Protein 5IL7 (pdb70)

Foldseek 3Di:
DQVVLVVVLCVQLVHDADEDPDDDLQHQHFHADPVRATQEHEDAQRALCSCVRNLVSVLPRLNHAEYHHHQHQHADPQSCLSVLNYQYYHPDNHAYADPLSCLSNQNHQYYAHHAYAYADPLSCLNNQNHAAYHQDQYAYADPLSCLNNQNHAHYEHANYAYADPLSCLNNQNHAHYHHEQYAYADPLSCLNNQNHQEYAHHHYAYADPLSCLNNQNHQYYHHDHYAYADPLSCLNNQNHAAYAHAHYAYADPLSCLRNQNHAHYAHHQYAYADPLSCLNNQNHAYYAHYNYAYADPLSCLNNQNHQYYHHAHYAYEDPLSCLNNQNHAAYEHHQYAYADDLSVLNNQNYAEYEDHNYAYADPVSCLNNQNYQWYEHEHYQHAEDDLSVLVHQAKEAEDPDTDGNYYYYYPHCYHQPGVVQRNVMSVSSNVSVVVVVVVD/DLVVLQVVLCVQLVHDADEDCDDDLQHQHFHADPVRATQEHENHPSALCNCVRNLVSVLVRLNHAEYHPEQHQHADNQSCLSDENHQYYHPDNHAYADDLSCLSHQNHAEYAHHAYAYADPLSCLNNLNYQAYHQAQYAYADPLSCLNNQNHAHYEHHNYAYADDLSCLNNQNHQYYHHDQYAYADPLSCLNNQNHQYYAHAHYAYADPLSCLRNQNHAYYHHHHYAYADPLSCLNNQNHAEYAHANYAYADPLSCLNNQNYAYYAHHQYAYADPLSCLNNQNHAAYAHYNYAYADDLSCLNNQNHQHYHHAHYAYADPLSCLNRQNHAHEEHHHYAYADDLSCLNNQNHAEYEHEQYAYADPCSCLPNANHQWYEHEHYQHAEYDLSPLVHQAKEAADPDTDGRHYYYYPYNYDQCHPVQRHVMSVSSNVSVVVVVVVD

InterPro domains:
  IPR001611 Leucine-rich repeat [PF13516] (151-165)
  IPR001611 Leucine-rich repeat [PF13516] (217-231)
  IPR001611 Leucine-rich repeat [PS51450] (64-85)
  IPR001611 Leucine-rich repeat [PS51450] (86-107)
  IPR001611 Leucine-rich repeat [PS51450] (108-129)
  IPR001611 Leucine-rich repeat [PS51450] (130-151)
  IPR001611 Leucine-rich repeat [PS51450] (152-173)
  IPR001611 Leucine-rich repeat [PS51450] (174-195)
  IPR001611 Leucine-rich repeat [PS51450] (196-217)
  IPR001611 Leucine-rich repeat [PS51450] (218-239)
  IPR001611 Leucine-rich repeat [PS51450] (240-261)
  IPR001611 Leucine-rich repeat [PS51450] (262-283)
  IPR001611 Leucine-rich repeat [PS51450] (284-305)
  IPR001611 Leucine-rich repeat [PS51450] (306-327)
  IPR001611 Leucine-rich repeat [PS51450] (328-349)
  IPR001611 Leucine-rich repeat [PS51450] (350-371)
  IPR003591 Leucine-rich repeat, typical subtype [SM00369] (62-83)
  IPR003591 Leucine-rich repeat, typical subtype [SM00369] (84-107)
  IPR003591 Leucine-rich repeat, typical subtype [SM00369] (128-149)
  IPR003591 Leucine-rich repeat, typical subtype [SM00369] (150-171)

Sequence (880 aa):
SDLDVIRQIEQELGMQLEPVDKLKWYSKGYKLDKDQRVTAIGLYDCGSDTLDRIIQPLESLKSLSELSLSSNQITDISPLASLNSLSMLWLDRNQITDIAPLASLNSLSMLWLFGNKISDIAPLESLKSLTELQLSSSNQITDIAPLASLKSSLTELSLSGNNISDIAPLESLKSLTELSLSSSNQITDIAPLASLKSLTELSSLSSNQISDIAPLESLKSLTELQLSRNQISDIAPLESLKSLTELQLSSNQITDIAPLASLKSLTELQLSRRNQISDIAPLESLNSLSKLWLNGNQITDIAPLASLNSLTELELSSNQITDIAPLASLKSLSTLWLSSNQQISDIAPLASLESLSSELSLSSNQISDISPLASLNSLTGFDVRRNPIKRLPETITGFDMEILWNDFSSSSGFITFFDNPLESPPPEIVKQGKEAVRQYFQSIEEARSDLDVIRQIEQELGMQLEPVDKLKWYSKGYKLDKDQRVTAIGLYDCGSDTLDRIIQPLESLKSLSELSLSSNQITDISPLASLNSLSMLWLDRNQITDIAPLASLNSLSMLWLFGNKISDIAPLESLKSLTELQLSSNQITDIAPLASLKSLTELSLSGNNISDIAPLESLKSLTELSLSSSNQITDIAPLASLKSLTELSLSSSNQISDIAPLESLKSLTELQLSRNQISDIAPLESLKSLTELQLSSNQITDIAPLASLKSLTELQLSRNQISDIAPLESLNSLSSKLWLNGNQITDIAPLASLNSLTELELSSNQITDIAPLASLKSLSTLWLSSNQISDIAPLASLESLSELSLSSNQISDISPLASLNSLTGFFDVRRNPIKRLPETITGFDMEILWNDFSSSSGFITFFDNPLESPPPEIVKQGKEAVRQYFQSIEEAR

Organism: Chlorobaculum tepidum (strain ATCC 49652 / DSM 12025 / NBRC 103806 / TLS) (NCBI:txid194439)

Radius of gyration: 31.69 Å; Cα contacts (8 Å, |Δi|>4): 2444; chains: 2; bounding box: 55×98×52 Å

GO terms:
  GO:0042802 identical protein binding (F, IPI)

Structure (mmCIF, N/CA/C/O backbone):
data_5IL7
#
_entry.id   5IL7
#
_cell.length_a   53.223
_cell.length_b   98.941
_cell.length_c   155.397
_cell.angle_alpha   90.00
_cell.angle_beta   90.00
_cell.angle_gamma   90.00
#
_symmetry.space_group_name_H-M   'P 21 21 21'
#
loop_
_entity.id
_entity.type
_entity.pdbx_description
1 polymer 'Rab family protein'
2 water water
#
loop_
_atom_site.group_PDB
_atom_site.id
_atom_site.type_symbol
_atom_site.label_atom_id
_atom_site.label_alt_id
_atom_site.label_comp_id
_atom_site.label_asym_id
_atom_site.label_entity_id
_atom_site.label_seq_id
_atom_site.pdbx_PDB_ins_code
_atom_site.Cartn_x
_atom_site.Cartn_y
_atom_site.Cartn_z
_atom_site.occupancy
_atom_site.B_iso_or_equiv
_atom_site.auth_seq_id
_atom_site.auth_comp_id
_atom_site.auth_asym_id
_atom_site.auth_atom_id
_atom_site.pdbx_PDB_model_num
ATOM 1 N N . SER A 1 8 ? -0.224 -24.307 -3.508 1.00 50.00 2 SER A N 1
ATOM 2 C CA . SER A 1 8 ? 0.912 -23.364 -3.749 1.00 50.58 2 SER A CA 1
ATOM 3 C C . SER A 1 8 ? 1.165 -22.491 -2.520 1.00 50.00 2 SER A C 1
ATOM 4 O O . SER A 1 8 ? 0.336 -22.433 -1.609 1.00 49.01 2 SER A O 1
ATOM 7 N N . ASP A 1 9 ? 2.312 -21.815 -2.510 1.00 50.45 3 ASP A N 1
ATOM 8 C CA . ASP A 1 9 ? 2.712 -20.960 -1.384 1.00 51.30 3 ASP A CA 1
ATOM 9 C C . ASP A 1 9 ? 1.709 -19.835 -1.109 1.00 51.62 3 ASP A C 1
ATOM 10 O O . ASP A 1 9 ? 1.452 -19.504 0.049 1.00 51.27 3 ASP A O 1
ATOM 15 N N . LEU A 1 10 ? 1.143 -19.258 -2.167 1.00 53.11 4 LEU A N 1
ATOM 16 C CA . LEU A 1 10 ? 0.147 -18.193 -2.016 1.00 53.77 4 LEU A CA 1
ATOM 17 C C . LEU A 1 10 ? -1.153 -18.734 -1.409 1.00 53.53 4 LEU A C 1
ATOM 18 O O . LEU A 1 10 ? -1.800 -18.052 -0.613 1.00 53.74 4 LEU A O 1
ATOM 23 N N . ASP A 1 11 ? -1.528 -19.958 -1.780 1.00 53.00 5 ASP A N 1
ATOM 24 C CA . ASP A 1 11 ? -2.717 -20.605 -1.213 1.00 52.42 5 ASP A CA 1
ATOM 25 C C . ASP A 1 11 ? -2.571 -20.858 0.288 1.00 51.31 5 ASP A C 1
ATOM 26 O O . ASP A 1 11 ? -3.567 -20.895 1.013 1.00 50.20 5 ASP A O 1
ATOM 31 N N . VAL A 1 12 ? -1.333 -21.023 0.750 1.00 51.43 6 VAL A N 1
ATOM 32 C CA . VAL A 1 12 ? -1.073 -21.184 2.181 1.00 51.92 6 VAL A CA 1
ATOM 33 C C . VAL A 1 12 ? -1.222 -19.844 2.901 1.00 51.53 6 VAL A C 1
ATOM 34 O O . VAL A 1 12 ? -1.691 -19.805 4.040 1.00 50.21 6 VAL A O 1
ATOM 38 N N . ILE A 1 13 ? -0.833 -18.755 2.235 1.00 52.22 7 ILE A N 1
ATOM 39 C CA . ILE A 1 13 ? -1.053 -17.402 2.768 1.00 53.40 7 ILE A CA 1
ATOM 40 C C . ILE A 1 13 ? -2.547 -17.201 3.030 1.00 51.91 7 ILE A C 1
ATOM 41 O O . ILE A 1 13 ? -2.936 -16.669 4.071 1.00 50.39 7 ILE A O 1
ATOM 46 N N . ARG A 1 14 ? -3.371 -17.638 2.080 1.00 51.71 8 ARG A N 1
ATOM 47 C CA . ARG A 1 14 ? -4.825 -17.577 2.219 1.00 52.88 8 ARG A CA 1
ATOM 48 C C . ARG A 1 14 ? -5.314 -18.310 3.472 1.00 52.45 8 ARG A C 1
ATOM 49 O O . ARG A 1 14 ? -6.169 -17.797 4.194 1.00 51.47 8 ARG A O 1
ATOM 51 N N . GLN A 1 15 ? -4.765 -19.498 3.725 1.00 53.42 9 GLN A N 1
ATOM 52 C CA . GLN A 1 15 ? -5.127 -20.294 4.908 1.00 54.06 9 GLN A CA 1
ATOM 53 C C . GLN A 1 15 ? -4.733 -19.605 6.208 1.00 52.62 9 GLN A C 1
ATOM 54 O O . GLN A 1 15 ? -5.506 -19.598 7.168 1.00 51.65 9 GLN A O 1
ATOM 60 N N . ILE A 1 16 ? -3.520 -19.053 6.237 1.00 51.55 10 ILE A N 1
ATOM 61 C CA . ILE A 1 16 ? -3.023 -18.323 7.408 1.00 51.11 10 ILE A CA 1
ATOM 62 C C . ILE A 1 16 ? -3.911 -17.111 7.688 1.00 50.46 10 ILE A C 1
ATOM 63 O O . ILE A 1 16 ? -4.370 -16.929 8.817 1.00 50.34 10 ILE A O 1
ATOM 68 N N . GLU A 1 17 ? -4.148 -16.297 6.659 1.00 50.95 11 GLU A N 1
ATOM 69 C CA . GLU A 1 17 ? -5.067 -15.155 6.753 1.00 51.98 11 GLU A CA 1
ATOM 70 C C . GLU A 1 17 ? -6.422 -15.573 7.314 1.00 51.69 11 GLU A C 1
ATOM 71 O O . GLU A 1 17 ? -6.946 -14.944 8.238 1.00 50.20 11 GLU A O 1
ATOM 77 N N . GLN A 1 18 ? -6.970 -16.642 6.739 1.00 52.40 12 GLN A N 1
ATOM 78 C CA . GLN A 1 18 ? -8.263 -17.194 7.145 1.00 53.45 12 GLN A CA 1
ATOM 79 C C . GLN A 1 18 ? -8.266 -17.643 8.608 1.00 52.15 12 GLN A C 1
ATOM 80 O O . GLN A 1 18 ? -9.182 -17.312 9.363 1.00 50.76 12 GLN A O 1
ATOM 86 N N . GLU A 1 19 ? -7.236 -18.393 8.995 1.00 51.66 13 GLU A N 1
ATOM 87 C CA . GLU A 1 19 ? -7.123 -18.927 10.355 1.00 52.27 13 GLU A CA 1
ATOM 88 C C . GLU A 1 19 ? -6.975 -17.824 11.405 1.00 52.24 13 GLU A C 1
ATOM 89 O O . GLU A 1 19 ? -7.508 -17.941 12.508 1.00 52.60 13 GLU A O 1
ATOM 95 N N . LEU A 1 20 ? -6.257 -16.758 11.059 1.00 53.08 14 LEU A N 1
ATOM 96 C CA . LEU A 1 20 ? -6.030 -15.643 11.982 1.00 53.34 14 LEU A CA 1
ATOM 97 C C . LEU A 1 20 ? -7.096 -14.548 11.878 1.00 54.34 14 LEU A C 1
ATOM 98 O O . LEU A 1 20 ? -7.227 -13.722 12.787 1.00 54.66 14 LEU A O 1
ATOM 103 N N . GLY A 1 21 ? -7.855 -14.543 10.783 1.00 54.62 15 GLY A N 1
ATOM 104 C CA . GLY A 1 21 ? -8.867 -13.515 10.558 1.00 55.30 15 GLY A CA 1
ATOM 105 C C . GLY A 1 21 ? -8.218 -12.152 10.437 1.00 55.24 15 GLY A C 1
ATOM 106 O O . GLY A 1 21 ? -8.546 -11.229 11.181 1.00 53.98 15 GLY A O 1
ATOM 107 N N . MET A 1 22 ? -7.274 -12.046 9.506 1.00 57.00 16 MET A N 1
ATOM 108 C CA . MET A 1 22 ? -6.512 -10.818 9.283 1.00 58.82 16 MET A CA 1
ATOM 109 C C . MET A 1 22 ? -6.108 -10.737 7.814 1.00 59.36 16 MET A C 1
ATOM 110 O O . MET A 1 22 ? -6.454 -11.613 7.021 1.00 59.53 16 MET A O 1
ATOM 115 N N . GLN A 1 23 ? -5.366 -9.691 7.462 1.00 60.04 17 GLN A N 1
ATOM 116 C CA . GLN A 1 23 ? -4.926 -9.481 6.088 1.00 60.03 17 GLN A CA 1
ATOM 117 C C . GLN A 1 23 ? -3.413 -9.312 6.034 1.00 56.40 17 GLN A C 1
ATOM 118 O O . GLN A 1 23 ? -2.843 -8.515 6.778 1.00 54.58 17 GLN A O 1
ATOM 124 N N . LEU A 1 24 ? -2.775 -10.083 5.158 1.00 53.88 18 LEU A N 1
ATOM 125 C CA . LEU A 1 24 ? -1.336 -10.001 4.937 1.00 53.13 18 LEU A CA 1
ATOM 126 C C . LEU A 1 24 ? -1.090 -9.495 3.525 1.00 52.23 18 LEU A C 1
ATOM 127 O O . LEU A 1 24 ? -1.753 -9.933 2.585 1.00 51.75 18 LEU A O 1
ATOM 132 N N . GLU A 1 25 ? -0.136 -8.578 3.380 1.00 51.75 19 GLU A N 1
ATOM 133 C CA . GLU A 1 25 ? 0.121 -7.925 2.100 1.00 51.88 19 GLU A CA 1
ATOM 134 C C . GLU A 1 25 ? 1.563 -8.118 1.643 1.00 48.43 19 GLU A C 1
ATOM 135 O O . GLU A 1 25 ? 2.459 -8.266 2.466 1.00 49.26 19 GLU A O 1
ATOM 141 N N . PRO A 1 26 ? 1.793 -8.116 0.320 1.00 46.20 20 PRO A N 1
ATOM 142 C CA . PRO A 1 26 ? 3.153 -8.266 -0.194 1.00 45.84 20 PRO A CA 1
ATOM 143 C C . PRO A 1 26 ? 4.040 -7.063 0.110 1.00 45.18 20 PRO A C 1
ATOM 144 O O . PRO A 1 26 ? 3.572 -5.927 0.097 1.00 45.38 20 PRO A O 1
ATOM 148 N N . VAL A 1 27 ? 5.311 -7.326 0.387 1.00 44.11 21 VAL A N 1
ATOM 149 C CA . VAL A 1 27 ? 6.295 -6.273 0.592 1.00 43.62 21 VAL A CA 1
ATOM 150 C C . VAL A 1 27 ? 7.550 -6.631 -0.187 1.00 43.46 21 VAL A C 1
ATOM 151 O O . VAL A 1 27 ? 7.729 -7.782 -0.578 1.00 44.02 21 VAL A O 1
ATOM 155 N N . ASP A 1 28 ? 8.407 -5.647 -0.427 1.00 43.68 22 ASP A N 1
ATOM 156 C CA . ASP A 1 28 ? 9.694 -5.906 -1.068 1.00 44.69 22 ASP A CA 1
ATOM 157 C C . ASP A 1 28 ? 10.752 -6.299 -0.041 1.00 43.59 22 ASP A C 1
ATOM 158 O O . ASP A 1 28 ? 11.765 -6.901 -0.388 1.00 42.73 22 ASP A O 1
ATOM 163 N N . LYS A 1 29 ? 10.507 -5.960 1.221 1.00 43.48 23 LYS A N 1
ATOM 164 C CA . LYS A 1 29 ? 11.441 -6.254 2.298 1.00 42.86 23 LYS A CA 1
ATOM 165 C C . LYS A 1 29 ? 10.654 -6.451 3.585 1.00 40.30 23 LYS A C 1
ATOM 166 O O . LYS A 1 29 ? 9.903 -5.571 4.002 1.00 39.18 23 LYS A O 1
ATOM 172 N N . LEU A 1 30 ? 10.818 -7.618 4.195 1.00 38.23 24 LEU A N 1
ATOM 173 C CA . LEU A 1 30 ? 10.147 -7.937 5.446 1.00 36.37 24 LEU A CA 1
ATOM 174 C C . LEU A 1 30 ? 10.802 -7.116 6.560 1.00 34.38 24 LEU A C 1
ATOM 175 O O . LEU A 1 30 ? 12.023 -7.030 6.635 1.00 33.51 24 LEU A O 1
ATOM 180 N N . LYS A 1 31 ? 9.986 -6.478 7.389 1.00 33.23 25 LYS A N 1
ATOM 181 C CA . LYS A 1 31 ? 10.481 -5.770 8.563 1.00 32.99 25 LYS A CA 1
ATOM 182 C C . LYS A 1 31 ? 9.911 -6.417 9.817 1.00 30.71 25 LYS A C 1
ATOM 183 O O . LYS A 1 31 ? 8.931 -7.152 9.748 1.00 30.17 25 LYS A O 1
ATOM 189 N N . TRP A 1 32 ? 10.519 -6.144 10.966 1.00 29.31 26 TRP A N 1
ATOM 190 C CA . TRP A 1 32 ? 10.097 -6.793 12.212 1.00 27.97 26 TRP A CA 1
ATOM 191 C C . TRP A 1 32 ? 8.634 -6.524 12.576 1.00 27.92 26 TRP A C 1
ATOM 192 O O . TRP A 1 32 ? 7.978 -7.361 13.207 1.00 26.69 26 TRP A O 1
ATOM 203 N N . TYR A 1 33 ? 8.124 -5.369 12.157 1.00 28.35 27 TYR A N 1
ATOM 204 C CA . TYR A 1 33 ? 6.728 -4.991 12.417 1.00 28.74 27 TYR A CA 1
ATOM 205 C C . TYR A 1 33 ? 5.815 -5.274 11.215 1.00 29.44 27 TYR A C 1
ATOM 206 O O . TYR A 1 33 ? 4.720 -4.724 11.125 1.00 30.09 27 TYR A O 1
ATOM 215 N N . SER A 1 34 ? 6.251 -6.131 10.294 1.00 30.12 28 SER A N 1
ATOM 216 C CA . SER A 1 34 ? 5.462 -6.407 9.095 1.00 30.76 28 SER A CA 1
ATOM 217 C C . SER A 1 34 ? 4.289 -7.330 9.400 1.00 32.03 28 SER A C 1
ATOM 218 O O . SER A 1 34 ? 4.392 -8.223 10.241 1.00 32.63 28 SER A O 1
ATOM 221 N N . LYS A 1 35 ? 3.167 -7.083 8.733 1.00 32.67 29 LYS A N 1
ATOM 222 C CA . LYS A 1 35 ? 2.052 -8.017 8.702 1.00 34.20 29 LYS A CA 1
ATOM 223 C C . LYS A 1 35 ? 1.874 -8.382 7.245 1.00 35.44 29 LYS A C 1
ATOM 224 O O . LYS A 1 35 ? 0.909 -7.970 6.603 1.00 36.58 29 LYS A O 1
ATOM 230 N N . GLY A 1 36 ? 2.831 -9.135 6.713 1.00 36.89 30 GLY A N 1
ATOM 231 C CA . GLY A 1 36 ? 2.835 -9.458 5.294 1.00 37.44 30 GLY A CA 1
ATOM 232 C C . GLY A 1 36 ? 3.728 -10.616 4.908 1.00 38.24 30 GLY A C 1
ATOM 233 O O . GLY A 1 36 ? 4.102 -11.440 5.738 1.00 37.45 30 GLY A O 1
ATOM 234 N N . TYR A 1 37 ? 4.054 -10.677 3.624 1.00 39.60 31 TYR A N 1
ATOM 235 C CA . TYR A 1 37 ? 4.910 -11.724 3.093 1.00 40.86 31 TYR A CA 1
ATOM 236 C C . TYR A 1 37 ? 5.675 -11.176 1.905 1.00 42.41 31 TYR A C 1
ATOM 237 O O . TYR A 1 37 ? 5.328 -10.119 1.374 1.00 43.15 31 TYR A O 1
ATOM 246 N N . LYS A 1 38 ? 6.714 -11.892 1.495 1.00 44.50 32 LYS A N 1
ATOM 247 C CA . LYS A 1 38 ? 7.459 -11.552 0.287 1.00 46.10 32 LYS A CA 1
ATOM 248 C C . LYS A 1 38 ? 7.474 -12.758 -0.642 1.00 47.32 32 LYS A C 1
ATOM 249 O O . LYS A 1 38 ? 7.695 -13.885 -0.196 1.00 45.98 32 LYS A O 1
ATOM 255 N N . LEU A 1 39 ? 7.242 -12.513 -1.930 1.00 49.52 33 LEU A N 1
ATOM 256 C CA . LEU A 1 39 ? 7.239 -13.569 -2.938 1.00 51.33 33 LEU A CA 1
ATOM 257 C C . LEU A 1 39 ? 8.500 -13.527 -3.801 1.00 53.59 33 LEU A C 1
ATOM 258 O O . LEU A 1 39 ? 9.095 -12.469 -4.014 1.00 53.63 33 LEU A O 1
ATOM 263 N N . ASP A 1 40 ? 8.898 -14.699 -4.286 1.00 56.60 34 ASP A N 1
ATOM 264 C CA . ASP A 1 40 ? 10.060 -14.848 -5.153 1.00 59.83 34 ASP A CA 1
ATOM 265 C C . ASP A 1 40 ? 9.624 -14.747 -6.617 1.00 60.92 34 ASP A C 1
ATOM 266 O O . ASP A 1 40 ? 8.429 -14.667 -6.912 1.00 61.49 34 ASP A O 1
ATOM 271 N N . LYS A 1 41 ? 10.594 -14.752 -7.530 1.00 62.14 35 LYS A N 1
ATOM 272 C CA . LYS A 1 41 ? 10.314 -14.748 -8.968 1.00 63.62 35 LYS A CA 1
ATOM 273 C C . LYS A 1 41 ? 9.605 -16.026 -9.439 1.00 62.51 35 LYS A C 1
ATOM 274 O O . LYS A 1 41 ? 9.089 -16.069 -10.557 1.00 63.04 35 LYS A O 1
ATOM 280 N N . ASP A 1 42 ? 9.591 -17.058 -8.592 1.00 60.31 36 ASP A N 1
ATOM 281 C CA . ASP A 1 42 ? 8.798 -18.265 -8.832 1.00 58.67 36 ASP A CA 1
ATOM 282 C C . ASP A 1 42 ? 7.523 -18.296 -7.978 1.00 57.48 36 ASP A C 1
ATOM 283 O O . ASP A 1 42 ? 6.924 -19.355 -7.796 1.00 56.51 36 ASP A O 1
ATOM 288 N N . GLN A 1 43 ? 7.112 -17.133 -7.469 1.00 57.18 37 GLN A N 1
ATOM 289 C CA . GLN A 1 43 ? 5.895 -17.000 -6.659 1.00 56.78 37 GLN A CA 1
ATOM 290 C C . GLN A 1 43 ? 5.920 -17.851 -5.379 1.00 57.16 37 GLN A C 1
ATOM 291 O O . GLN A 1 43 ? 4.895 -18.412 -4.977 1.00 56.24 37 GLN A O 1
ATOM 293 N N . ARG A 1 44 ? 7.090 -17.936 -4.743 1.00 57.52 38 ARG A N 1
ATOM 294 C CA . ARG A 1 44 ? 7.247 -18.697 -3.500 1.00 58.19 38 ARG A CA 1
ATOM 295 C C . ARG A 1 44 ? 7.582 -17.796 -2.315 1.00 54.85 38 ARG A C 1
ATOM 296 O O . ARG A 1 44 ? 8.428 -16.909 -2.420 1.00 54.12 38 ARG A O 1
ATOM 304 N N . VAL A 1 45 ? 6.925 -18.055 -1.185 1.00 51.30 39 VAL A N 1
ATOM 305 C CA . VAL A 1 45 ? 7.047 -17.220 0.012 1.00 49.05 39 VAL A CA 1
ATOM 306 C C . VAL A 1 45 ? 8.416 -17.372 0.677 1.00 45.98 39 VAL A C 1
ATOM 307 O O . VAL A 1 45 ? 8.698 -18.397 1.294 1.00 47.08 39 VAL A O 1
ATOM 311 N N . THR A 1 46 ? 9.253 -16.344 0.540 1.00 43.12 40 THR A N 1
ATOM 312 C CA . THR A 1 46 ? 10.583 -16.317 1.151 1.00 41.14 40 THR A CA 1
ATOM 313 C C . THR A 1 46 ? 10.579 -15.641 2.518 1.00 39.83 40 THR A C 1
ATOM 314 O O . THR A 1 46 ? 11.551 -15.752 3.271 1.00 39.19 40 THR A O 1
ATOM 318 N N . ALA A 1 47 ? 9.502 -14.929 2.834 1.00 38.01 41 ALA A N 1
ATOM 319 C CA . ALA A 1 47 ? 9.402 -14.243 4.118 1.00 36.97 41 ALA A CA 1
ATOM 320 C C . ALA A 1 47 ? 7.960 -14.114 4.554 1.00 36.32 41 ALA A C 1
ATOM 321 O O . ALA A 1 47 ? 7.058 -14.028 3.722 1.00 36.22 41 ALA A O 1
ATOM 323 N N . ILE A 1 48 ? 7.746 -14.111 5.865 1.00 35.87 42 ILE A N 1
ATOM 324 C CA . ILE A 1 48 ? 6.426 -13.845 6.418 1.00 34.96 42 ILE A CA 1
ATOM 325 C C . ILE A 1 48 ? 6.546 -13.147 7.773 1.00 34.55 42 ILE A C 1
ATOM 326 O O . ILE A 1 48 ? 7.303 -13.578 8.647 1.00 33.52 42 ILE A O 1
ATOM 331 N N . GLY A 1 49 ? 5.813 -12.044 7.914 1.00 33.95 43 GLY A N 1
ATOM 332 C CA . GLY A 1 49 ? 5.737 -11.293 9.164 1.00 32.84 43 GLY A CA 1
ATOM 333 C C . GLY A 1 49 ? 4.355 -11.432 9.771 1.00 31.39 43 GLY A C 1
ATOM 334 O O . GLY A 1 49 ? 3.348 -11.240 9.086 1.00 30.41 43 GLY A O 1
ATOM 335 N N . LEU A 1 50 ? 4.314 -11.785 11.054 1.00 30.66 44 LEU A N 1
ATOM 336 C CA . LEU A 1 50 ? 3.068 -11.902 11.807 1.00 30.81 44 LEU A CA 1
ATOM 337 C C . LEU A 1 50 ? 3.207 -11.139 13.118 1.00 31.46 44 LEU A C 1
ATOM 338 O O . LEU A 1 50 ? 2.971 -11.669 14.209 1.00 30.92 44 LEU A O 1
ATOM 343 N N . TYR A 1 51 ? 3.599 -9.876 12.979 1.00 32.50 45 TYR A N 1
ATOM 344 C CA . TYR A 1 51 ? 3.798 -8.972 14.104 1.00 32.62 45 TYR A CA 1
ATOM 345 C C . TYR A 1 51 ? 2.470 -8.639 14.778 1.00 32.67 45 TYR A C 1
ATOM 346 O O . TYR A 1 51 ? 1.509 -8.252 14.111 1.00 33.28 45 TYR A O 1
ATOM 355 N N . ASP A 1 52 ? 2.427 -8.833 16.095 1.00 32.81 46 ASP A N 1
ATOM 356 C CA . ASP A 1 52 ? 1.337 -8.362 16.945 1.00 33.30 46 ASP A CA 1
ATOM 357 C C . ASP A 1 52 ? -0.018 -8.932 16.528 1.00 35.84 46 ASP A C 1
ATOM 358 O O . ASP A 1 52 ? -0.936 -8.190 16.180 1.00 36.68 46 ASP A O 1
ATOM 363 N N . CYS A 1 53 ? -0.123 -10.258 16.566 1.00 38.31 47 CYS A N 1
ATOM 364 C CA . CYS A 1 53 ? -1.362 -10.965 16.240 1.00 39.17 47 CYS A CA 1
ATOM 365 C C . CYS A 1 53 ? -1.988 -11.644 17.463 1.00 39.38 47 CYS A C 1
ATOM 366 O O . CYS A 1 53 ? -3.209 -11.770 17.533 1.00 40.56 47 CYS A O 1
ATOM 369 N N . GLY A 1 54 ? -1.162 -12.080 18.414 1.00 39.63 48 GLY A N 1
ATOM 370 C CA . GLY A 1 54 ? -1.644 -12.731 19.640 1.00 39.93 48 GLY A CA 1
ATOM 371 C C . GLY A 1 54 ? -0.694 -13.815 20.119 1.00 40.63 48 GLY A C 1
ATOM 372 O O . GLY A 1 54 ? 0.091 -14.344 19.336 1.00 39.84 48 GLY A O 1
ATOM 373 N N . SER A 1 55 ? -0.773 -14.154 21.406 1.00 41.89 49 SER A N 1
ATOM 374 C CA . SER A 1 55 ? 0.116 -15.161 22.010 1.00 42.64 49 SER A CA 1
ATOM 375 C C . SER A 1 55 ? -0.106 -16.576 21.464 1.00 44.19 49 SER A C 1
ATOM 376 O O . SER A 1 55 ? 0.768 -17.441 21.575 1.00 43.80 49 SER A O 1
ATOM 379 N N . ASP A 1 56 ? -1.285 -16.797 20.889 1.00 45.81 50 ASP A N 1
ATOM 380 C CA . ASP A 1 56 ? -1.641 -18.065 20.250 1.00 46.55 50 ASP A CA 1
ATOM 381 C C . ASP A 1 56 ? -0.998 -18.264 18.873 1.00 45.54 50 ASP A C 1
ATOM 382 O O . ASP A 1 56 ? -1.001 -19.375 18.346 1.00 44.67 50 ASP A O 1
ATOM 387 N N . THR A 1 57 ? -0.460 -17.192 18.295 1.00 43.96 51 THR A N 1
ATOM 388 C CA . THR A 1 57 ? -0.163 -17.149 16.860 1.00 43.29 51 THR A CA 1
ATOM 389 C C . THR A 1 57 ? 0.699 -18.315 16.361 1.00 43.28 51 THR A C 1
ATOM 390 O O . THR A 1 57 ? 0.367 -18.942 15.352 1.00 42.19 51 THR A O 1
ATOM 394 N N . LEU A 1 58 ? 1.794 -18.599 17.066 1.00 42.74 52 LEU A N 1
ATOM 395 C CA . LEU A 1 58 ? 2.706 -19.681 16.682 1.00 42.56 52 LEU A CA 1
ATOM 396 C C . LEU A 1 58 ? 2.008 -21.042 16.696 1.00 43.48 52 LEU A C 1
ATOM 397 O O . LEU A 1 58 ? 2.217 -21.856 15.798 1.00 43.62 52 LEU A O 1
ATOM 402 N N . ASP A 1 59 ? 1.182 -21.277 17.714 1.00 44.45 53 ASP A N 1
ATOM 403 C CA . ASP A 1 59 ? 0.437 -22.533 17.830 1.00 46.61 53 ASP A CA 1
ATOM 404 C C . ASP A 1 59 ? -0.528 -22.741 16.666 1.00 48.05 53 ASP A C 1
ATOM 405 O O . ASP A 1 59 ? -0.565 -23.821 16.076 1.00 49.35 53 ASP A O 1
ATOM 410 N N . ARG A 1 60 ? -1.291 -21.703 16.333 1.00 49.04 54 ARG A N 1
ATOM 411 C CA . ARG A 1 60 ? -2.382 -21.817 15.363 1.00 49.65 54 ARG A CA 1
ATOM 412 C C . ARG A 1 60 ? -1.944 -22.075 13.920 1.00 48.75 54 ARG A C 1
ATOM 413 O O . ARG A 1 60 ? -2.667 -22.739 13.175 1.00 50.41 54 ARG A O 1
ATOM 421 N N . ILE A 1 61 ? -0.789 -21.548 13.516 1.00 46.60 55 ILE A N 1
ATOM 422 C CA . ILE A 1 61 ? -0.359 -21.644 12.106 1.00 45.54 55 ILE A CA 1
ATOM 423 C C . ILE A 1 61 ? 1.015 -22.298 11.892 1.00 44.18 55 ILE A C 1
ATOM 424 O O . ILE A 1 61 ? 1.635 -22.109 10.843 1.00 42.96 55 ILE A O 1
ATOM 429 N N . ILE A 1 62 ? 1.476 -23.083 12.865 1.00 43.80 56 ILE A N 1
ATOM 430 C CA . ILE A 1 62 ? 2.757 -23.795 12.723 1.00 43.66 56 ILE A CA 1
ATOM 431 C C . ILE A 1 62 ? 2.789 -24.689 11.468 1.00 43.90 56 ILE A C 1
ATOM 432 O O . ILE A 1 62 ? 3.781 -24.680 10.731 1.00 42.37 56 ILE A O 1
ATOM 437 N N . GLN A 1 63 ? 1.705 -25.427 11.212 1.00 44.15 57 GLN A N 1
ATOM 438 C CA . GLN A 1 63 ? 1.653 -26.335 10.059 1.00 45.66 57 GLN A CA 1
ATOM 439 C C . GLN A 1 63 ? 1.739 -25.585 8.723 1.00 44.75 57 GLN A C 1
ATOM 440 O O . GLN A 1 63 ? 2.561 -25.940 7.877 1.00 44.63 57 GLN A O 1
ATOM 446 N N . PRO A 1 64 ? 0.891 -24.556 8.521 1.00 44.09 58 PRO A N 1
ATOM 447 C CA . PRO A 1 64 ? 1.069 -23.703 7.343 1.00 43.87 58 PRO A CA 1
ATOM 448 C C . PRO A 1 64 ? 2.497 -23.173 7.157 1.00 43.61 58 PRO A C 1
ATOM 449 O O . PRO A 1 64 ? 2.969 -23.074 6.023 1.00 43.54 58 PRO A O 1
ATOM 453 N N . LEU A 1 65 ? 3.173 -22.830 8.255 1.00 42.93 59 LEU A N 1
ATOM 454 C CA . LEU A 1 65 ? 4.562 -22.363 8.180 1.00 41.51 59 LEU A CA 1
ATOM 455 C C . LEU A 1 65 ? 5.497 -23.508 7.804 1.00 41.27 59 LEU A C 1
ATOM 456 O O . LEU A 1 65 ? 6.451 -23.321 7.040 1.00 39.83 59 LEU A O 1
ATOM 461 N N . GLU A 1 66 ? 5.217 -24.693 8.337 1.00 41.63 60 GLU A N 1
ATOM 462 C CA . GLU A 1 66 ? 5.997 -25.887 8.009 1.00 43.35 60 GLU A CA 1
ATOM 463 C C . GLU A 1 66 ? 5.919 -26.261 6.518 1.00 43.75 60 GLU A C 1
ATOM 464 O O . GLU A 1 66 ? 6.881 -26.795 5.969 1.00 43.63 60 GLU A O 1
ATOM 470 N N . SER A 1 67 ? 4.798 -25.958 5.861 1.00 44.49 61 SER A N 1
ATOM 471 C CA . SER A 1 67 ? 4.628 -26.290 4.439 1.00 45.28 61 SER A CA 1
ATOM 472 C C . SER A 1 67 ? 5.264 -25.277 3.473 1.00 47.33 61 SER A C 1
ATOM 473 O O . SER A 1 67 ? 5.312 -25.526 2.266 1.00 48.10 61 SER A O 1
ATOM 476 N N . LEU A 1 68 ? 5.744 -24.146 3.992 1.00 47.66 62 LEU A N 1
ATOM 477 C CA . LEU A 1 68 ? 6.479 -23.172 3.179 1.00 48.20 62 LEU A CA 1
ATOM 478 C C . LEU A 1 68 ? 7.971 -23.510 3.199 1.00 48.04 62 LEU A C 1
ATOM 479 O O . LEU A 1 68 ? 8.653 -23.272 4.198 1.00 48.30 62 LEU A O 1
ATOM 484 N N . LYS A 1 69 ? 8.471 -24.058 2.091 1.00 48.02 63 LYS A N 1
ATOM 485 C CA . LYS A 1 69 ? 9.810 -24.666 2.051 1.00 47.69 63 LYS A CA 1
ATOM 486 C C . LYS A 1 69 ? 10.934 -23.704 1.664 1.00 46.45 63 LYS A C 1
ATOM 487 O O . LYS A 1 69 ? 12.101 -23.985 1.935 1.00 45.91 63 LYS A O 1
ATOM 493 N N . SER A 1 70 ? 10.593 -22.587 1.025 1.00 45.01 64 SER A N 1
ATOM 494 C CA . SER A 1 70 ? 11.568 -21.520 0.768 1.00 43.91 64 SER A CA 1
ATOM 495 C C . SER A 1 70 ? 11.485 -20.410 1.829 1.00 43.02 64 SER A C 1
ATOM 496 O O . SER A 1 70 ? 12.130 -19.368 1.688 1.00 42.67 64 SER A O 1
ATOM 499 N N . LEU A 1 71 ? 10.704 -20.644 2.887 1.00 41.68 65 LEU A N 1
ATOM 500 C CA . LEU A 1 71 ? 10.522 -19.670 3.966 1.00 41.02 65 LEU A CA 1
ATOM 501 C C . LEU A 1 71 ? 11.826 -19.470 4.749 1.00 41.13 65 LEU A C 1
ATOM 502 O O . LEU A 1 71 ? 12.292 -20.360 5.471 1.00 40.05 65 LEU A O 1
ATOM 507 N N . SER A 1 72 ? 12.401 -18.283 4.575 1.00 40.77 66 SER A N 1
ATOM 508 C CA . SER A 1 72 ? 13.730 -17.950 5.064 1.00 40.00 66 SER A CA 1
ATOM 509 C C . SER A 1 72 ? 13.704 -16.928 6.210 1.00 39.08 66 SER A C 1
ATOM 510 O O . SER A 1 72 ? 14.635 -16.869 7.020 1.00 40.40 66 SER A O 1
ATOM 513 N N . GLU A 1 73 ? 12.643 -16.126 6.271 1.00 36.96 67 GLU A N 1
ATOM 514 C CA . GLU A 1 73 ? 12.542 -15.028 7.226 1.00 35.45 67 GLU A CA 1
ATOM 515 C C . GLU A 1 73 ? 11.188 -15.081 7.928 1.00 33.75 67 GLU A C 1
ATOM 516 O O . GLU A 1 73 ? 10.154 -15.174 7.272 1.00 33.02 67 GLU A O 1
ATOM 522 N N . LEU A 1 74 ? 11.201 -15.016 9.257 1.00 31.82 68 LEU A N 1
ATOM 523 C CA . LEU A 1 74 ? 9.976 -15.084 10.049 1.00 30.90 68 LEU A CA 1
ATOM 524 C C . LEU A 1 74 ? 10.015 -14.079 11.183 1.00 30.20 68 LEU A C 1
ATOM 525 O O . LEU A 1 74 ? 10.979 -14.046 11.939 1.00 28.63 68 LEU A O 1
ATOM 530 N N . SER A 1 75 ? 8.957 -13.275 11.302 1.00 29.87 69 SER A N 1
ATOM 531 C CA . SER A 1 75 ? 8.796 -12.384 12.443 1.00 29.94 69 SER A CA 1
ATOM 532 C C . SER A 1 75 ? 7.573 -12.768 13.253 1.00 29.59 69 SER A C 1
ATOM 533 O O . SER A 1 75 ? 6.482 -12.900 12.702 1.00 29.06 69 SER A O 1
ATOM 536 N N . LEU A 1 76 ? 7.777 -12.949 14.559 1.00 29.25 70 LEU A N 1
ATOM 537 C CA . LEU A 1 76 ? 6.696 -13.147 15.523 1.00 29.19 70 LEU A CA 1
ATOM 538 C C . LEU A 1 76 ? 6.859 -12.134 16.666 1.00 30.26 70 LEU A C 1
ATOM 539 O O . LEU A 1 76 ? 6.561 -12.418 17.830 1.00 29.37 70 LEU A O 1
ATOM 544 N N . SER A 1 77 ? 7.329 -10.942 16.304 1.00 30.96 71 SER A N 1
ATOM 545 C CA . SER A 1 77 ? 7.495 -9.836 17.238 1.00 31.04 71 SER A CA 1
ATOM 546 C C . SER A 1 77 ? 6.192 -9.473 17.937 1.00 31.72 71 SER A C 1
ATOM 547 O O . SER A 1 77 ? 5.122 -9.552 17.336 1.00 32.88 71 SER A O 1
ATOM 550 N N . SER A 1 78 ? 6.292 -9.089 19.208 1.00 32.11 72 SER A N 1
ATOM 551 C CA . SER A 1 78 ? 5.196 -8.436 19.925 1.00 32.85 72 SER A CA 1
ATOM 552 C C . SER A 1 78 ? 3.925 -9.289 20.033 1.00 33.88 72 SER A C 1
ATOM 553 O O . SER A 1 78 ? 2.809 -8.779 19.913 1.00 34.87 72 SER A O 1
ATOM 556 N N . ASN A 1 79 ? 4.096 -10.585 20.271 1.00 34.59 73 ASN A N 1
ATOM 557 C CA . ASN A 1 79 ? 2.963 -11.489 20.448 1.00 34.41 73 ASN A CA 1
ATOM 558 C C . ASN A 1 79 ? 2.800 -12.007 21.878 1.00 34.83 73 ASN A C 1
ATOM 559 O O . ASN A 1 79 ? 1.799 -12.641 22.187 1.00 34.55 73 ASN A O 1
ATOM 564 N N . GLN A 1 80 ? 3.765 -11.720 22.748 1.00 36.09 74 GLN A N 1
ATOM 565 C CA . GLN A 1 80 ? 3.757 -12.222 24.130 1.00 36.67 74 GLN A CA 1
ATOM 566 C C . GLN A 1 80 ? 3.683 -13.751 24.165 1.00 37.14 74 GLN A C 1
ATOM 567 O O . GLN A 1 80 ? 3.047 -14.335 25.043 1.00 36.89 74 GLN A O 1
ATOM 573 N N . ILE A 1 81 ? 4.349 -14.384 23.202 1.00 38.12 75 ILE A N 1
ATOM 574 C CA . ILE A 1 81 ? 4.400 -15.839 23.105 1.00 39.08 75 ILE A CA 1
ATOM 575 C C . ILE A 1 81 ? 5.318 -16.379 24.195 1.00 39.93 75 ILE A C 1
ATOM 576 O O . ILE A 1 81 ? 6.432 -15.893 24.380 1.00 40.26 75 ILE A O 1
ATOM 581 N N . THR A 1 82 ? 4.843 -17.400 24.899 1.00 41.18 76 THR A N 1
ATOM 582 C CA . THR A 1 82 ? 5.572 -17.958 26.033 1.00 42.00 76 THR A CA 1
ATOM 583 C C . THR A 1 82 ? 6.336 -19.248 25.679 1.00 42.07 76 THR A C 1
ATOM 584 O O . THR A 1 82 ? 7.370 -19.534 26.282 1.00 41.59 76 THR A O 1
ATOM 588 N N . ASP A 1 83 ? 5.844 -20.005 24.698 1.00 41.80 77 ASP A N 1
ATOM 589 C CA . ASP A 1 83 ? 6.481 -21.264 24.287 1.00 41.46 77 ASP A CA 1
ATOM 590 C C . ASP A 1 83 ? 6.828 -21.263 22.791 1.00 39.93 77 ASP A C 1
ATOM 591 O O . ASP A 1 83 ? 5.942 -21.190 21.941 1.00 38.65 77 ASP A O 1
ATOM 596 N N . ILE A 1 84 ? 8.119 -21.362 22.480 1.00 39.23 78 ILE A N 1
ATOM 597 C CA . ILE A 1 84 ? 8.590 -21.351 21.088 1.00 39.72 78 ILE A CA 1
ATOM 598 C C . ILE A 1 84 ? 9.059 -22.724 20.591 1.00 39.58 78 ILE A C 1
ATOM 599 O O . ILE A 1 84 ? 9.776 -22.824 19.593 1.00 39.92 78 ILE A O 1
ATOM 604 N N . SER A 1 85 ? 8.634 -23.774 21.286 1.00 40.28 79 SER A N 1
ATOM 605 C CA . SER A 1 85 ? 8.964 -25.155 20.922 1.00 40.76 79 SER A CA 1
ATOM 606 C C . SER A 1 85 ? 8.646 -25.521 19.455 1.00 39.10 79 SER A C 1
ATOM 607 O O . SER A 1 85 ? 9.490 -26.111 18.775 1.00 38.02 79 SER A O 1
ATOM 610 N N . PRO A 1 86 ? 7.445 -25.159 18.958 1.00 37.89 80 PRO A N 1
ATOM 611 C CA . PRO A 1 86 ? 7.089 -25.472 17.566 1.00 37.85 80 PRO A CA 1
ATOM 612 C C . PRO A 1 86 ? 8.061 -24.981 16.475 1.00 38.12 80 PRO A C 1
ATOM 613 O O . PRO A 1 86 ? 8.116 -25.579 15.400 1.00 37.80 80 PRO A O 1
ATOM 617 N N . LEU A 1 87 ? 8.806 -23.908 16.746 1.00 38.18 81 LEU A N 1
ATOM 618 C CA . LEU A 1 87 ? 9.715 -23.305 15.760 1.00 38.41 81 LEU A CA 1
ATOM 619 C C . LEU A 1 87 ? 10.871 -24.215 15.353 1.00 37.71 81 LEU A C 1
ATOM 620 O O . LEU A 1 87 ? 11.428 -24.051 14.264 1.00 37.67 81 LEU A O 1
ATOM 625 N N . ALA A 1 88 ? 11.233 -25.156 16.227 1.00 37.43 82 ALA A N 1
ATOM 626 C CA . ALA A 1 88 ? 12.350 -26.085 15.982 1.00 36.87 82 ALA A CA 1
ATOM 627 C C . ALA A 1 88 ? 12.294 -26.774 14.611 1.00 36.41 82 ALA A C 1
ATOM 628 O O . ALA A 1 88 ? 13.335 -27.086 14.022 1.00 35.75 82 ALA A O 1
ATOM 630 N N . SER A 1 89 ? 11.081 -27.000 14.110 1.00 36.65 83 SER A N 1
ATOM 631 C CA . SER A 1 89 ? 10.866 -27.569 12.772 1.00 37.01 83 SER A CA 1
ATOM 632 C C . SER A 1 89 ? 11.494 -26.733 11.651 1.00 36.52 83 SER A C 1
ATOM 633 O O . SER A 1 89 ? 12.020 -27.286 10.684 1.00 35.94 83 SER A O 1
ATOM 636 N N . LEU A 1 90 ? 11.445 -25.406 11.790 1.00 35.81 84 LEU A N 1
ATOM 637 C CA . LEU A 1 90 ? 11.725 -24.488 10.674 1.00 34.74 84 LEU A CA 1
ATOM 638 C C . LEU A 1 90 ? 13.222 -24.208 10.499 1.00 34.56 84 LEU A C 1
ATOM 639 O O . LEU A 1 90 ? 13.685 -23.071 10.623 1.00 33.98 84 LEU A O 1
ATOM 644 N N . ASN A 1 91 ? 13.964 -25.258 10.167 1.00 34.24 85 ASN A N 1
ATOM 645 C CA . ASN A 1 91 ? 15.425 -25.191 10.048 1.00 34.31 85 ASN A CA 1
ATOM 646 C C . ASN A 1 91 ? 15.946 -24.534 8.758 1.00 34.81 85 ASN A C 1
ATOM 647 O O . ASN A 1 91 ? 17.154 -24.511 8.526 1.00 34.36 85 ASN A O 1
ATOM 652 N N . SER A 1 92 ? 15.0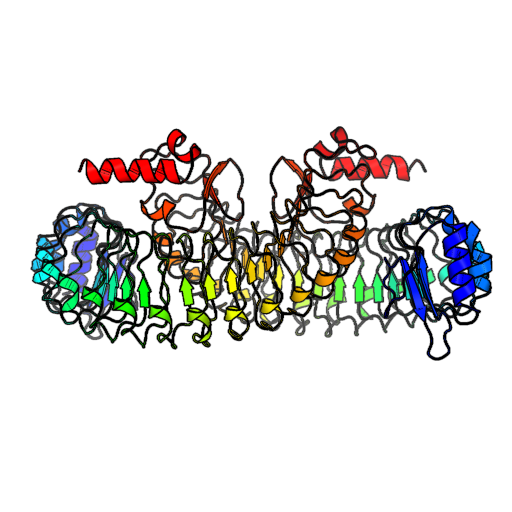45 -24.008 7.925 1.00 35.45 86 SER A N 1
ATOM 653 C CA . SER A 1 92 ? 15.442 -23.213 6.756 1.00 36.24 86 SER A CA 1
ATOM 654 C C . SER A 1 92 ? 15.637 -21.725 7.079 1.00 35.50 86 SER A C 1
ATOM 655 O O . SER A 1 92 ? 16.174 -20.980 6.252 1.00 34.81 86 SER A O 1
ATOM 658 N N . LEU A 1 93 ? 15.205 -21.295 8.268 1.00 34.17 87 LEU A N 1
ATOM 659 C CA . LEU A 1 93 ? 15.222 -19.873 8.635 1.00 33.27 87 LEU A CA 1
ATOM 660 C C . LEU A 1 93 ? 16.630 -19.284 8.725 1.00 33.04 87 LEU A C 1
ATOM 661 O O . LEU A 1 93 ? 17.541 -19.892 9.296 1.00 33.80 87 LEU A O 1
ATOM 666 N N . SER A 1 94 ? 16.792 -18.099 8.142 1.00 32.06 88 SER A N 1
ATOM 667 C CA . SER A 1 94 ? 18.022 -17.315 8.255 1.00 31.07 88 SER A CA 1
ATOM 668 C C . SER A 1 94 ? 17.815 -16.008 9.042 1.00 29.59 88 SER A C 1
ATOM 669 O O . SER A 1 94 ? 18.783 -15.380 9.476 1.00 28.54 88 SER A O 1
ATOM 672 N N . MET A 1 95 ? 16.558 -15.600 9.204 1.00 28.86 89 MET A N 1
ATOM 673 C CA . MET A 1 95 ? 16.207 -14.397 9.951 1.00 28.28 89 MET A CA 1
ATOM 674 C C . MET A 1 95 ? 14.984 -14.704 10.792 1.00 27.12 89 MET A C 1
ATOM 675 O O . MET A 1 95 ? 13.999 -15.244 10.287 1.00 25.96 89 MET A O 1
ATOM 680 N N . LEU A 1 96 ? 15.049 -14.350 12.072 1.00 26.46 90 LEU A N 1
ATOM 681 C CA . LEU A 1 96 ? 13.970 -14.638 13.007 1.00 25.64 90 LEU A CA 1
ATOM 682 C C . LEU A 1 96 ? 13.806 -13.523 14.039 1.00 24.94 90 LEU A C 1
ATOM 683 O O . LEU A 1 96 ? 14.738 -13.195 14.770 1.00 24.03 90 LEU A O 1
ATOM 688 N N . TRP A 1 97 ? 12.610 -12.949 14.088 1.00 24.83 91 TRP A N 1
ATOM 689 C CA . TRP A 1 97 ? 12.288 -11.909 15.050 1.00 24.67 91 TRP A CA 1
ATOM 690 C C . TRP A 1 97 ? 11.380 -12.503 16.126 1.00 24.35 91 TRP A C 1
ATOM 691 O O . TRP A 1 97 ? 10.246 -12.872 15.838 1.00 24.90 91 TRP A O 1
ATOM 702 N N . LEU A 1 98 ? 11.903 -12.618 17.348 1.00 24.50 92 LEU A N 1
ATOM 703 C CA . LEU A 1 98 ? 11.139 -13.086 18.516 1.00 24.89 92 LEU A CA 1
ATOM 704 C C . LEU A 1 98 ? 11.167 -12.068 19.669 1.00 24.62 92 LEU A C 1
ATOM 705 O O . LEU A 1 98 ? 10.866 -12.400 20.824 1.00 23.73 92 LEU A O 1
ATOM 710 N N . ASP A 1 99 ? 11.511 -10.826 19.340 1.00 24.79 93 ASP A N 1
ATOM 711 C CA . ASP A 1 99 ? 11.501 -9.723 20.300 1.00 25.20 93 ASP A CA 1
ATOM 712 C C . ASP A 1 99 ? 10.105 -9.465 20.858 1.00 25.71 93 ASP A C 1
ATOM 713 O O . ASP A 1 99 ? 9.100 -9.757 20.210 1.00 25.50 93 ASP A O 1
ATOM 718 N N . ARG A 1 100 ? 10.060 -8.897 22.059 1.00 26.44 94 ARG A N 1
ATOM 719 C CA . ARG A 1 100 ? 8.815 -8.458 22.685 1.00 27.01 94 ARG A CA 1
ATOM 720 C C . ARG A 1 100 ? 7.815 -9.597 22.846 1.00 28.21 94 ARG A C 1
ATOM 721 O O . ARG A 1 100 ? 6.635 -9.462 22.528 1.00 28.29 94 ARG A O 1
ATOM 729 N N . ASN A 1 101 ? 8.312 -10.722 23.353 1.00 29.66 95 ASN A N 1
ATOM 730 C CA . ASN A 1 101 ? 7.479 -11.872 23.695 1.00 30.79 95 ASN A CA 1
ATOM 731 C C . ASN A 1 101 ? 7.632 -12.177 25.192 1.00 32.76 95 ASN A C 1
ATOM 732 O O . ASN A 1 101 ? 8.043 -11.295 25.957 1.00 33.10 95 ASN A O 1
ATOM 737 N N . GLN A 1 102 ? 7.284 -13.390 25.618 1.00 34.67 96 GLN A N 1
ATOM 738 C CA . GLN A 1 102 ? 7.419 -13.784 27.023 1.00 36.81 96 GLN A CA 1
ATOM 739 C C . GLN A 1 102 ? 8.208 -15.085 27.140 1.00 36.75 96 GLN A C 1
ATOM 740 O O . GLN A 1 102 ? 7.846 -15.974 27.909 1.00 37.33 96 GLN A O 1
ATOM 746 N N . ILE A 1 103 ? 9.299 -15.180 26.389 1.00 35.89 97 ILE A N 1
ATOM 747 C CA . ILE A 1 103 ? 10.055 -16.419 26.288 1.00 35.44 97 ILE A CA 1
ATOM 748 C C . ILE A 1 103 ? 11.096 -16.535 27.400 1.00 36.12 97 ILE A C 1
ATOM 749 O O . ILE A 1 103 ? 11.798 -15.572 27.716 1.00 36.24 97 ILE A O 1
ATOM 754 N N . THR A 1 104 ? 11.170 -17.728 27.989 1.00 36.52 98 THR A N 1
ATOM 755 C CA . THR A 1 104 ? 12.181 -18.067 28.990 1.00 36.80 98 THR A CA 1
ATOM 756 C C . THR A 1 104 ? 13.161 -19.119 28.464 1.00 36.01 98 THR A C 1
ATOM 757 O O . THR A 1 104 ? 14.359 -19.056 28.750 1.00 36.56 98 THR A O 1
ATOM 761 N N . ASP A 1 105 ? 12.647 -20.085 27.704 1.00 34.37 99 ASP A N 1
ATOM 762 C CA . ASP A 1 105 ? 13.439 -21.212 27.220 1.00 33.25 99 ASP A CA 1
ATOM 763 C C . ASP A 1 105 ? 13.704 -21.107 25.713 1.00 31.81 99 ASP A C 1
ATOM 764 O O . ASP A 1 105 ? 12.782 -21.234 24.902 1.00 30.85 99 ASP A O 1
ATOM 769 N N . ILE A 1 106 ? 14.964 -20.884 25.341 1.00 30.61 100 ILE A N 1
ATOM 770 C CA . ILE A 1 106 ? 15.336 -20.781 23.924 1.00 30.57 100 ILE A CA 1
ATOM 771 C C . ILE A 1 106 ? 16.034 -22.036 23.385 1.00 30.06 100 ILE A C 1
ATOM 772 O O . ILE A 1 106 ? 16.635 -22.005 22.310 1.00 29.28 100 ILE A O 1
ATOM 777 N N . ALA A 1 107 ? 15.918 -23.141 24.118 1.00 30.28 101 ALA A N 1
ATOM 778 C CA . ALA A 1 107 ? 16.476 -24.424 23.693 1.00 30.17 101 ALA A CA 1
ATOM 779 C C . ALA A 1 107 ? 16.007 -24.843 22.286 1.00 30.24 101 ALA A C 1
ATOM 780 O O . ALA A 1 107 ? 16.808 -25.354 21.505 1.00 29.36 101 ALA A O 1
ATOM 782 N N . PRO A 1 108 ? 14.723 -24.602 21.944 1.00 30.59 102 PRO A N 1
ATOM 783 C CA . PRO A 1 108 ? 14.263 -24.901 20.580 1.00 31.23 102 PRO A CA 1
ATOM 784 C C . PRO A 1 108 ? 15.044 -24.239 19.434 1.00 32.03 102 PRO A C 1
ATOM 785 O O . PRO A 1 108 ? 14.998 -24.735 18.308 1.00 34.14 102 PRO A O 1
ATOM 789 N N . LEU A 1 109 ? 15.747 -23.142 19.711 1.00 32.46 103 LEU A N 1
ATOM 790 C CA . LEU A 1 109 ? 16.463 -22.390 18.672 1.00 32.24 103 LEU A CA 1
ATOM 791 C C . LEU A 1 109 ? 17.799 -23.008 18.252 1.00 31.86 103 LEU A C 1
ATOM 792 O O . LEU A 1 109 ? 18.373 -22.594 17.244 1.00 32.43 103 LEU A O 1
ATOM 797 N N . ALA A 1 110 ? 18.303 -23.982 19.009 1.00 30.88 104 ALA A N 1
ATOM 798 C CA . ALA A 1 110 ? 19.552 -24.667 18.633 1.00 30.11 104 ALA A CA 1
ATOM 799 C C . ALA A 1 110 ? 19.404 -25.435 17.310 1.00 28.69 104 ALA A C 1
ATOM 800 O O . ALA A 1 110 ? 20.378 -25.637 16.593 1.00 28.01 104 ALA A O 1
ATOM 802 N N . SER A 1 111 ? 18.175 -25.843 17.001 1.00 28.24 105 SER A N 1
ATOM 803 C CA . SER A 1 111 ? 17.851 -26.503 15.737 1.00 28.48 105 SER A CA 1
ATOM 804 C C . SER A 1 111 ? 17.914 -25.596 14.499 1.00 28.97 105 SER A C 1
ATOM 805 O O . SER A 1 111 ? 17.863 -26.100 13.376 1.00 28.43 105 SER A O 1
ATOM 808 N N . LEU A 1 112 ? 17.995 -24.278 14.692 1.00 29.79 106 LEU A N 1
ATOM 809 C CA . LEU A 1 112 ? 17.985 -23.325 13.571 1.00 30.76 106 LEU A CA 1
ATOM 810 C C . LEU A 1 112 ? 19.407 -22.930 13.165 1.00 33.29 106 LEU A C 1
ATOM 811 O O . LEU A 1 112 ? 19.851 -21.788 13.340 1.00 33.80 106 LEU A O 1
ATOM 816 N N . ASN A 1 113 ? 20.087 -23.916 12.590 1.00 35.52 107 ASN A N 1
ATOM 817 C CA . ASN A 1 113 ? 21.501 -23.854 12.204 1.00 37.70 107 ASN A CA 1
ATOM 818 C C . ASN A 1 113 ? 21.884 -22.813 11.146 1.00 36.15 107 ASN A C 1
ATOM 819 O O . ASN A 1 113 ? 23.056 -22.450 11.043 1.00 34.10 107 ASN A O 1
ATOM 824 N N . SER A 1 114 ? 20.918 -22.361 10.348 1.00 35.38 108 SER A N 1
ATOM 825 C CA . SER A 1 114 ? 21.192 -21.374 9.294 1.00 35.53 108 SER A CA 1
ATOM 826 C C . SER A 1 114 ? 20.850 -19.927 9.685 1.00 34.10 108 SER A C 1
ATOM 827 O O . SER A 1 114 ? 20.840 -19.049 8.826 1.00 34.74 108 SER A O 1
ATOM 830 N N . LEU A 1 115 ? 20.583 -19.674 10.966 1.00 33.12 109 LEU A N 1
ATOM 831 C CA . LEU A 1 115 ? 20.232 -18.319 11.417 1.00 31.92 109 LEU A CA 1
ATOM 832 C C . LEU A 1 115 ? 21.425 -17.379 11.319 1.00 31.89 109 LEU A C 1
ATOM 833 O O . LEU A 1 115 ? 22.499 -17.677 11.848 1.00 32.77 109 LEU A O 1
ATOM 838 N N . SER A 1 116 ? 21.228 -16.258 10.624 1.00 30.87 110 SER A N 1
ATOM 839 C CA . SER A 1 116 ? 22.211 -15.172 10.577 1.00 30.24 110 SER A CA 1
ATOM 840 C C . SER A 1 116 ? 21.729 -13.914 11.318 1.00 28.68 110 SER A C 1
ATOM 841 O O . SER A 1 116 ? 22.546 -13.091 11.722 1.00 27.97 110 SER A O 1
ATOM 844 N N . MET A 1 117 ? 20.413 -13.765 11.481 1.00 28.09 111 MET A N 1
ATOM 845 C CA . MET A 1 117 ? 19.839 -12.643 12.229 1.00 27.81 111 MET A CA 1
ATOM 846 C C . MET A 1 117 ? 18.815 -13.134 13.249 1.00 26.73 111 MET A C 1
ATOM 847 O O . MET A 1 117 ? 17.834 -13.787 12.883 1.00 25.56 111 MET A O 1
ATOM 852 N N . LEU A 1 118 ? 19.041 -12.785 14.520 1.00 26.05 112 LEU A N 1
ATOM 853 C CA . LEU A 1 118 ? 18.163 -13.176 15.622 1.00 25.38 112 LEU A CA 1
ATOM 854 C C . LEU A 1 118 ? 17.866 -11.977 16.526 1.00 24.96 112 LEU A C 1
ATOM 855 O O . LEU A 1 118 ? 18.790 -11.346 17.054 1.00 24.25 112 LEU A O 1
ATOM 860 N N . TRP A 1 119 ? 16.579 -11.683 16.710 1.00 24.96 113 TRP A N 1
ATOM 861 C CA . TRP A 1 119 ? 16.121 -10.642 17.639 1.00 25.55 113 TRP A CA 1
ATOM 862 C C . TRP A 1 119 ? 15.371 -11.293 18.796 1.00 24.66 113 TRP A C 1
ATOM 863 O O . TRP A 1 119 ? 14.364 -11.968 18.579 1.00 24.96 113 TRP A O 1
ATOM 874 N N . LEU A 1 120 ? 15.860 -11.085 20.016 1.00 23.83 114 LEU A N 1
ATOM 875 C CA . LEU A 1 120 ? 15.210 -11.602 21.219 1.00 24.16 114 LEU A CA 1
ATOM 876 C C . LEU A 1 120 ? 15.062 -10.523 22.287 1.00 24.00 114 LEU A C 1
ATOM 877 O O . LEU A 1 120 ? 15.003 -10.830 23.477 1.00 23.91 114 LEU A O 1
ATOM 882 N N . PHE A 1 121 ? 14.992 -9.265 21.861 1.00 24.49 115 PHE A N 1
ATOM 883 C CA . PHE A 1 121 ? 14.827 -8.145 22.786 1.00 24.31 115 PHE A CA 1
ATOM 884 C C . PHE A 1 121 ? 13.566 -8.330 23.613 1.00 24.58 115 PHE A C 1
ATOM 885 O O . PHE A 1 121 ? 12.528 -8.699 23.075 1.00 24.26 115 PHE A O 1
ATOM 893 N N . GLY A 1 122 ? 13.666 -8.074 24.916 1.00 25.62 116 GLY A N 1
ATOM 894 C CA . GLY A 1 122 ? 12.491 -7.949 25.781 1.00 26.36 116 GLY A CA 1
ATOM 895 C C . GLY A 1 122 ? 11.784 -9.244 26.137 1.00 27.34 116 GLY A C 1
ATOM 896 O O . GLY A 1 122 ? 10.555 -9.291 26.204 1.00 27.70 116 GLY A O 1
ATOM 897 N N . ASN A 1 123 ? 12.561 -10.294 26.371 1.00 28.59 117 ASN A N 1
ATOM 898 C CA . ASN A 1 123 ? 12.030 -11.570 26.842 1.00 29.15 117 ASN A CA 1
ATOM 899 C C . ASN A 1 123 ? 12.540 -11.809 28.272 1.00 30.16 117 ASN A C 1
ATOM 900 O O . ASN A 1 123 ? 13.031 -10.873 28.910 1.00 29.78 117 ASN A O 1
ATOM 905 N N . LYS A 1 124 ? 12.409 -13.037 28.779 1.00 31.29 118 LYS A N 1
ATOM 906 C CA . LYS A 1 124 ? 12.828 -13.373 30.146 1.00 31.44 118 LYS A CA 1
ATOM 907 C C . LYS A 1 124 ? 13.960 -14.405 30.154 1.00 29.71 118 LYS A C 1
ATOM 908 O O . LYS A 1 124 ? 13.973 -15.316 30.982 1.00 29.04 118 LYS A O 1
ATOM 914 N N . ILE A 1 125 ? 14.920 -14.238 29.245 1.00 28.20 119 ILE A N 1
ATOM 915 C CA . ILE A 1 125 ? 15.967 -15.235 29.025 1.00 27.37 119 ILE A CA 1
ATOM 916 C C . ILE A 1 125 ? 17.142 -15.055 29.987 1.00 27.38 119 ILE A C 1
ATOM 917 O O . ILE A 1 125 ? 17.654 -13.944 30.161 1.00 26.77 119 ILE A O 1
ATOM 922 N N . SER A 1 126 ? 17.559 -16.157 30.607 1.00 27.36 120 SER A N 1
ATOM 923 C CA . SER A 1 126 ? 18.783 -16.186 31.411 1.00 27.44 120 SER A CA 1
ATOM 924 C C . SER A 1 126 ? 19.828 -17.122 30.801 1.00 27.63 120 SER A C 1
ATOM 925 O O . SER A 1 126 ? 21.013 -16.796 30.783 1.00 27.61 120 SER A O 1
ATOM 928 N N . ASP A 1 127 ? 19.391 -18.277 30.301 1.00 27.98 121 ASP A N 1
ATOM 929 C CA . ASP A 1 127 ? 20.301 -19.262 29.709 1.00 27.92 121 ASP A CA 1
ATOM 930 C C . ASP A 1 127 ? 20.339 -19.151 28.182 1.00 27.27 121 ASP A C 1
ATOM 931 O O . ASP A 1 127 ? 19.345 -19.430 27.508 1.00 26.19 121 ASP A O 1
ATOM 936 N N . ILE A 1 128 ? 21.498 -18.763 27.653 1.00 27.00 122 ILE A N 1
ATOM 937 C CA . ILE A 1 128 ? 21.716 -18.668 26.211 1.00 27.23 122 ILE A CA 1
ATOM 938 C C . ILE A 1 128 ? 22.678 -19.756 25.713 1.00 28.01 122 ILE A C 1
ATOM 939 O O . ILE A 1 128 ? 23.342 -19.594 24.680 1.00 26.68 122 ILE A O 1
ATOM 944 N N . ALA A 1 129 ? 22.730 -20.874 26.442 1.00 28.51 123 ALA A N 1
ATOM 945 C CA . ALA A 1 129 ? 23.516 -22.041 26.027 1.00 28.76 123 ALA A CA 1
ATOM 946 C C . ALA A 1 129 ? 23.100 -22.572 24.650 1.00 28.27 123 ALA A C 1
ATOM 947 O O . ALA A 1 129 ? 23.965 -22.940 23.858 1.00 28.44 123 ALA A O 1
ATOM 949 N N . PRO A 1 130 ? 21.781 -22.597 24.352 1.00 28.57 124 PRO A N 1
ATOM 950 C CA . PRO A 1 130 ? 21.315 -23.072 23.042 1.00 29.48 124 PRO A CA 1
ATOM 951 C C . PRO A 1 130 ? 21.840 -22.333 21.796 1.00 30.47 124 PRO A C 1
ATOM 952 O O . PRO A 1 130 ? 21.709 -22.860 20.689 1.00 30.64 124 PRO A O 1
ATOM 956 N N . LEU A 1 131 ? 22.406 -21.136 21.967 1.00 31.36 125 LEU A N 1
ATOM 957 C CA . LEU A 1 131 ? 22.889 -20.336 20.839 1.00 32.80 125 LEU A CA 1
ATOM 958 C C . LEU A 1 131 ? 24.332 -20.658 20.434 1.00 33.77 125 LEU A C 1
ATOM 959 O O . LEU A 1 131 ? 24.807 -20.167 19.403 1.00 33.00 125 LEU A O 1
ATOM 964 N N . GLU A 1 132 ? 25.024 -21.471 21.235 1.00 34.65 126 GLU A N 1
ATOM 965 C CA . GLU A 1 132 ? 26.430 -21.825 20.975 1.00 36.04 126 GLU A CA 1
ATOM 966 C C . GLU A 1 132 ? 26.700 -22.352 19.570 1.00 34.90 126 GLU A C 1
ATOM 967 O O . GLU A 1 132 ? 27.739 -22.042 18.982 1.00 34.33 126 GLU A O 1
ATOM 973 N N . SER A 1 133 ? 25.778 -23.161 19.055 1.00 34.55 127 SER A N 1
ATOM 974 C CA . SER A 1 133 ? 25.962 -23.839 17.768 1.00 34.94 127 SER A CA 1
ATOM 975 C C . SER A 1 133 ? 25.627 -22.966 16.556 1.00 34.51 127 SER A C 1
ATOM 976 O O . SER A 1 133 ? 25.917 -23.351 15.427 1.00 34.81 127 SER A O 1
ATOM 979 N N . LEU A 1 134 ? 25.028 -21.798 16.785 1.00 34.68 128 LEU A N 1
ATOM 980 C CA . LEU A 1 134 ? 24.555 -20.945 15.693 1.00 33.98 128 LEU A CA 1
ATOM 981 C C . LEU A 1 134 ? 25.679 -20.055 15.167 1.00 33.70 128 LEU A C 1
ATOM 982 O O . LEU A 1 134 ? 25.659 -18.842 15.357 1.00 33.77 128 LEU A O 1
ATOM 987 N N . LYS A 1 135 ? 26.640 -20.675 14.482 1.00 33.74 129 LYS A N 1
ATOM 988 C CA . LYS A 1 135 ? 27.861 -19.991 14.013 1.00 34.29 129 LYS A CA 1
ATOM 989 C C . LYS A 1 135 ? 27.660 -18.994 12.870 1.00 32.26 129 LYS A C 1
ATOM 990 O O . LYS A 1 135 ? 28.543 -18.178 12.606 1.00 30.90 129 LYS A O 1
ATOM 996 N N . SER A 1 136 ? 26.528 -19.070 12.180 1.00 30.46 130 SER A N 1
ATOM 997 C CA . SER A 1 136 ? 26.280 -18.174 11.051 1.00 29.73 130 SER A CA 1
ATOM 998 C C . SER A 1 136 ? 25.712 -16.821 11.483 1.00 28.86 130 SER A C 1
ATOM 999 O O . SER A 1 136 ? 25.592 -15.920 10.656 1.00 28.95 130 SER A O 1
ATOM 1002 N N . LEU A 1 137 ? 25.370 -16.686 12.768 1.00 27.91 131 LEU A N 1
ATOM 1003 C CA . LEU A 1 137 ? 24.839 -15.428 13.320 1.00 27.39 131 LEU A CA 1
ATOM 1004 C C . LEU A 1 137 ? 25.781 -14.246 13.104 1.00 25.97 131 LEU A C 1
ATOM 1005 O O . LEU A 1 137 ? 26.953 -14.317 13.465 1.00 26.23 131 LEU A O 1
ATOM 1010 N N . THR A 1 138 ? 25.260 -13.178 12.496 1.00 24.73 132 THR A N 1
ATOM 1011 C CA . THR A 1 138 ? 25.988 -11.910 12.352 1.00 23.99 132 THR A CA 1
ATOM 1012 C C . THR A 1 138 ? 25.351 -10.776 13.159 1.00 23.53 132 THR A C 1
ATOM 1013 O O . THR A 1 138 ? 26.055 -9.865 13.599 1.00 23.05 132 THR A O 1
ATOM 1017 N N . GLU A 1 139 ? 24.027 -10.817 13.320 1.00 23.47 133 GLU A N 1
ATOM 1018 C CA . GLU A 1 139 ? 23.281 -9.815 14.098 1.00 23.81 133 GLU A CA 1
ATOM 1019 C C . GLU A 1 139 ? 22.504 -10.512 15.208 1.00 22.93 133 GLU A C 1
ATOM 1020 O O . GLU A 1 139 ? 21.704 -11.398 14.927 1.00 23.89 133 GLU A O 1
ATOM 1026 N N . LEU A 1 140 ? 22.731 -10.101 16.455 1.00 21.90 134 LEU A N 1
ATOM 1027 C CA . LEU A 1 140 ? 22.127 -10.749 17.621 1.00 21.62 134 LEU A CA 1
ATOM 1028 C C . LEU A 1 140 ? 21.647 -9.727 18.666 1.00 21.72 134 LEU A C 1
ATOM 1029 O O . LEU A 1 140 ? 22.449 -9.013 19.265 1.00 21.01 134 LEU A O 1
ATOM 1034 N N . GLN A 1 141 ? 20.330 -9.678 18.874 1.00 22.80 135 GLN A N 1
ATOM 1035 C CA . GLN A 1 141 ? 19.695 -8.756 19.816 1.00 23.59 135 GLN A CA 1
ATOM 1036 C C . GLN A 1 141 ? 19.257 -9.540 21.058 1.00 22.90 135 GLN A C 1
ATOM 1037 O O . GLN A 1 141 ? 18.326 -10.341 20.995 1.00 23.14 135 GLN A O 1
ATOM 1043 N N . LEU A 1 142 ? 19.932 -9.307 22.181 1.00 22.53 136 LEU A N 1
ATOM 1044 C CA . LEU A 1 142 ? 19.608 -9.979 23.451 1.00 21.86 136 LEU A CA 1
ATOM 1045 C C . LEU A 1 142 ? 19.346 -8.995 24.594 1.00 21.58 136 LEU A C 1
ATOM 1046 O O . LEU A 1 142 ? 19.281 -9.396 25.766 1.00 20.76 136 LEU A O 1
ATOM 1051 N N . SER A 1 143 ? 19.179 -7.720 24.253 1.00 21.22 137 SER A N 1
ATOM 1052 C CA A SER A 1 143 ? 18.987 -6.693 25.267 0.50 21.47 137 SER A CA 1
ATOM 1053 C CA B SER A 1 143 ? 18.968 -6.670 25.244 0.50 21.38 137 SER A CA 1
ATOM 1054 C C . SER A 1 143 ? 17.652 -6.853 25.999 1.00 21.24 137 SER A C 1
ATOM 1055 O O . SER A 1 143 ? 16.700 -7.431 25.475 1.00 20.33 137 SER A O 1
ATOM 1060 N N . SER A 1 144 ? 17.615 -6.349 27.228 1.00 21.74 138 SER A N 1
ATOM 1061 C CA . SER A 1 144 ? 16.434 -6.405 28.094 1.00 22.25 138 SER A CA 1
ATOM 1062 C C . SER A 1 144 ? 15.928 -7.833 28.349 1.00 22.13 138 SER A C 1
ATOM 1063 O O . SER A 1 144 ? 14.739 -8.131 28.196 1.00 21.69 138 SER A O 1
ATOM 1066 N N . ASN A 1 145 ? 16.851 -8.703 28.749 1.00 22.33 139 ASN A N 1
ATOM 1067 C CA . ASN A 1 145 ? 16.514 -10.033 29.259 1.00 22.74 139 ASN A CA 1
ATOM 1068 C C . ASN A 1 145 ? 17.048 -10.138 30.693 1.00 22.70 139 ASN A C 1
ATOM 1069 O O . ASN A 1 145 ? 17.154 -9.116 31.364 1.00 22.58 139 ASN A O 1
ATOM 1074 N N . GLN A 1 146 ? 17.377 -11.342 31.166 1.00 23.64 140 GLN A N 1
ATOM 1075 C CA . GLN A 1 146 ? 17.919 -11.543 32.523 1.00 25.02 140 GLN A CA 1
ATOM 1076 C C . GLN A 1 146 ? 19.218 -12.350 32.473 1.00 24.41 140 GLN A C 1
ATOM 1077 O O . GLN A 1 146 ? 19.402 -13.300 33.236 1.00 24.49 140 GLN A O 1
ATOM 1083 N N . ILE A 1 147 ? 20.116 -11.974 31.572 1.00 23.51 141 ILE A N 1
ATOM 1084 C CA . ILE A 1 147 ? 21.316 -12.755 31.333 1.00 23.24 141 ILE A CA 1
ATOM 1085 C C . ILE A 1 147 ? 22.457 -12.315 32.244 1.00 22.90 141 ILE A C 1
ATOM 1086 O O . ILE A 1 147 ? 22.663 -11.125 32.447 1.00 22.87 141 ILE A O 1
ATOM 1091 N N . THR A 1 148 ? 23.190 -13.287 32.787 1.00 22.67 142 THR A N 1
ATOM 1092 C CA . THR A 1 148 ? 24.415 -13.020 33.540 1.00 22.82 142 THR A CA 1
ATOM 1093 C C . THR A 1 148 ? 25.640 -13.652 32.869 1.00 23.99 142 THR A C 1
ATOM 1094 O O . THR A 1 148 ? 26.693 -13.019 32.762 1.00 23.59 142 THR A O 1
ATOM 1098 N N . ASP A 1 149 ? 25.496 -14.899 32.423 1.00 25.05 143 ASP A N 1
ATOM 1099 C CA . ASP A 1 149 ? 26.590 -15.642 31.809 1.00 25.86 143 ASP A CA 1
ATOM 1100 C C . ASP A 1 149 ? 26.509 -15.588 30.282 1.00 25.97 143 ASP A C 1
ATOM 1101 O O . ASP A 1 149 ? 25.585 -16.157 29.687 1.00 25.53 143 ASP A O 1
ATOM 1106 N N . ILE A 1 150 ? 27.486 -14.928 29.654 1.00 26.01 144 ILE A N 1
ATOM 1107 C CA . ILE A 1 150 ? 27.550 -14.850 28.184 1.00 26.65 144 ILE A CA 1
ATOM 1108 C C . ILE A 1 150 ? 28.677 -15.702 27.589 1.00 27.01 144 ILE A C 1
ATOM 1109 O O . ILE A 1 150 ? 29.148 -15.430 26.479 1.00 27.22 144 ILE A O 1
ATOM 1114 N N . ALA A 1 151 ? 29.091 -16.737 28.323 1.00 27.45 145 ALA A N 1
ATOM 1115 C CA . ALA A 1 151 ? 30.098 -17.692 27.838 1.00 27.76 145 ALA A CA 1
ATOM 1116 C C . ALA A 1 151 ? 29.729 -18.314 26.483 1.00 27.38 145 ALA A C 1
ATOM 1117 O O . ALA A 1 151 ? 30.591 -18.454 25.624 1.00 27.41 145 ALA A O 1
ATOM 1119 N N . PRO A 1 152 ? 28.446 -18.671 26.283 1.00 27.87 146 PRO A N 1
ATOM 1120 C CA . PRO A 1 152 ? 28.031 -19.233 24.991 1.00 28.08 146 PRO A CA 1
ATOM 1121 C C . PRO A 1 152 ? 28.350 -18.377 23.755 1.00 28.33 146 PRO A C 1
ATOM 1122 O O . PRO A 1 152 ? 28.444 -18.913 22.653 1.00 28.24 146 PRO A O 1
ATOM 1126 N N . LEU A 1 153 ? 28.518 -17.067 23.940 1.00 28.89 147 LEU A N 1
ATOM 1127 C CA . LEU A 1 153 ? 28.767 -16.151 22.821 1.00 28.72 147 LEU A CA 1
ATOM 1128 C C . LEU A 1 153 ? 30.193 -16.222 22.281 1.00 29.01 147 LEU A C 1
ATOM 1129 O O . LEU A 1 153 ? 30.469 -15.697 21.199 1.00 28.67 147 LEU A O 1
ATOM 1134 N N . ALA A 1 154 ? 31.097 -16.863 23.019 1.00 28.39 148 ALA A N 1
ATOM 1135 C CA . ALA A 1 154 ? 32.499 -16.932 22.607 1.00 28.71 148 ALA A CA 1
ATOM 1136 C C . ALA A 1 154 ? 32.721 -17.734 21.311 1.00 28.81 148 ALA A C 1
ATOM 1137 O O . ALA A 1 154 ? 33.790 -17.650 20.707 1.00 30.00 148 ALA A O 1
ATOM 1139 N N . SER A 1 155 ? 31.714 -18.495 20.889 1.00 28.85 149 SER A N 1
ATOM 1140 C CA . SER A 1 155 ? 31.795 -19.306 19.674 1.00 29.91 149 SER A CA 1
ATOM 1141 C C . SER A 1 155 ? 31.328 -18.561 18.420 1.00 30.41 149 SER A C 1
ATOM 1142 O O . SER A 1 155 ? 31.582 -19.010 17.301 1.00 31.69 149 SER A O 1
ATOM 1145 N N . LEU A 1 156 ? 30.645 -17.434 18.605 1.00 29.91 150 LEU A N 1
ATOM 1146 C CA . LEU A 1 156 ? 29.973 -16.751 17.503 1.00 29.41 150 LEU A CA 1
ATOM 1147 C C . LEU A 1 156 ? 30.891 -15.702 16.870 1.00 29.65 150 LEU A C 1
ATOM 1148 O O . LEU A 1 156 ? 30.704 -14.493 17.031 1.00 28.99 150 LEU A O 1
ATOM 1153 N N . LYS A 1 157 ? 31.880 -16.184 16.125 1.00 29.82 151 LYS A N 1
ATOM 1154 C CA . LYS A 1 157 ? 32.965 -15.331 15.646 1.00 30.41 151 LYS A CA 1
ATOM 1155 C C . LYS A 1 157 ? 32.651 -14.545 14.370 1.00 28.52 151 LYS A C 1
ATOM 1156 O O . LYS A 1 157 ? 33.502 -13.800 13.894 1.00 27.62 151 LYS A O 1
ATOM 1162 N N . SER A 1 158 ? 31.447 -14.712 13.824 1.00 27.28 152 SER A N 1
ATOM 1163 C CA A SER A 1 158 ? 31.020 -13.924 12.666 0.50 27.54 152 SER A CA 1
ATOM 1164 C CA B SER A 1 158 ? 30.995 -13.944 12.665 0.50 27.21 152 SER A CA 1
ATOM 1165 C C . SER A 1 158 ? 30.030 -12.826 13.078 1.00 26.99 152 SER A C 1
ATOM 1166 O O . SER A 1 158 ? 29.427 -12.176 12.233 1.00 27.89 152 SER A O 1
ATOM 1171 N N . LEU A 1 159 ? 29.884 -12.605 14.382 1.00 25.83 153 LEU A N 1
ATOM 1172 C CA . LEU A 1 159 ? 29.032 -11.525 14.885 1.00 24.69 153 LEU A CA 1
ATOM 1173 C C . LEU A 1 159 ? 29.615 -10.139 14.570 1.00 23.74 153 LEU A C 1
ATOM 1174 O O . LEU A 1 159 ? 30.790 -9.870 14.843 1.00 22.39 153 LEU A O 1
ATOM 1179 N N . THR A 1 160 ? 28.776 -9.278 13.991 1.00 22.71 154 THR A N 1
ATOM 1180 C CA . THR A 1 160 ? 29.130 -7.886 13.704 1.00 22.51 154 THR A CA 1
ATOM 1181 C C . THR A 1 160 ? 28.310 -6.889 14.542 1.00 21.98 154 THR A C 1
ATOM 1182 O O . THR A 1 160 ? 28.839 -5.867 14.958 1.00 21.21 154 THR A O 1
ATOM 1186 N N . GLU A 1 161 ? 27.029 -7.189 14.777 1.00 22.72 155 GLU A N 1
ATOM 1187 C CA . GLU A 1 161 ? 26.156 -6.369 15.636 1.00 23.43 155 GLU A CA 1
ATOM 1188 C C . GLU A 1 161 ? 25.674 -7.195 16.833 1.00 22.07 155 GLU A C 1
ATOM 1189 O O . GLU A 1 161 ? 24.979 -8.195 16.654 1.00 22.00 155 GLU A O 1
ATOM 1195 N N . LEU A 1 162 ? 26.021 -6.777 18.048 1.00 20.78 156 LEU A N 1
ATOM 1196 C CA . LEU A 1 162 ? 25.556 -7.466 19.261 1.00 20.16 156 LEU A CA 1
ATOM 1197 C C . LEU A 1 162 ? 25.007 -6.464 20.282 1.00 19.82 156 LEU A C 1
ATOM 1198 O O . LEU A 1 162 ? 25.675 -5.487 20.638 1.00 19.99 156 LEU A O 1
ATOM 1203 N N . SER A 1 163 ? 23.780 -6.709 20.730 1.00 19.19 157 SER A N 1
ATOM 1204 C CA . SER A 1 163 ? 23.155 -5.923 21.779 1.00 19.50 157 SER A CA 1
ATOM 1205 C C . SER A 1 163 ? 22.894 -6.817 22.986 1.00 19.29 157 SER A C 1
ATOM 1206 O O . SER A 1 163 ? 22.343 -7.913 22.844 1.00 18.90 157 SER A O 1
ATOM 1209 N N . LEU A 1 164 ? 23.298 -6.330 24.157 1.00 19.19 158 LEU A N 1
ATOM 1210 C CA . LEU A 1 164 ? 23.150 -7.039 25.429 1.00 19.45 158 LEU A CA 1
ATOM 1211 C C . LEU A 1 164 ? 22.794 -6.076 26.570 1.00 19.64 158 LEU A C 1
ATOM 1212 O O . LEU A 1 164 ? 22.984 -6.404 27.747 1.00 19.40 158 LEU A O 1
ATOM 1217 N N . SER A 1 165 ? 22.272 -4.901 26.220 1.00 20.15 159 SER A N 1
ATOM 1218 C CA . SER A 1 165 ? 21.941 -3.868 27.198 1.00 20.39 159 SER A CA 1
ATOM 1219 C C . SER A 1 165 ? 20.786 -4.312 28.073 1.00 20.16 159 SER A C 1
ATOM 1220 O O . SER A 1 165 ? 19.912 -5.039 27.624 1.00 19.54 159 SER A O 1
ATOM 1223 N N . GLY A 1 166 ? 20.792 -3.869 29.324 1.00 20.66 160 GLY A N 1
ATOM 1224 C CA . GLY A 1 166 ? 19.691 -4.151 30.244 1.00 20.69 160 GLY A CA 1
ATOM 1225 C C . GLY A 1 166 ? 19.602 -5.605 30.660 1.00 20.76 160 GLY A C 1
ATOM 1226 O O . GLY A 1 166 ? 18.522 -6.186 30.647 1.00 20.57 160 GLY A O 1
ATOM 1227 N N . ASN A 1 167 ? 20.744 -6.192 31.008 1.00 21.17 161 ASN A N 1
ATOM 1228 C CA . ASN A 1 167 ? 20.799 -7.530 31.597 1.00 21.58 161 ASN A CA 1
ATOM 1229 C C . ASN A 1 167 ? 21.467 -7.421 32.976 1.00 21.98 161 ASN A C 1
ATOM 1230 O O . ASN A 1 167 ? 21.348 -6.376 33.617 1.00 22.25 161 ASN A O 1
ATOM 1235 N N . ASN A 1 168 ? 22.144 -8.478 33.436 1.00 22.18 162 ASN A N 1
ATOM 1236 C CA . ASN A 1 168 ? 22.827 -8.484 34.737 1.00 22.20 162 ASN A CA 1
ATOM 1237 C C . ASN A 1 168 ? 24.301 -8.875 34.600 1.00 22.23 162 ASN A C 1
ATOM 1238 O O . ASN A 1 168 ? 24.866 -9.525 35.479 1.00 22.44 162 ASN A O 1
ATOM 1243 N N . ILE A 1 169 ? 24.929 -8.453 33.506 1.00 22.35 163 ILE A N 1
ATOM 1244 C CA . ILE A 1 169 ? 26.258 -8.955 33.139 1.00 22.26 163 ILE A CA 1
ATOM 1245 C C . ILE A 1 169 ? 27.383 -8.205 33.854 1.00 22.42 163 ILE A C 1
ATOM 1246 O O . ILE A 1 169 ? 27.369 -6.979 33.933 1.00 22.92 163 ILE A O 1
ATOM 1251 N N . SER A 1 170 ? 28.347 -8.957 34.383 1.00 22.40 164 SER A N 1
ATOM 1252 C CA . SER A 1 170 ? 29.572 -8.388 34.949 1.00 22.16 164 SER A CA 1
ATOM 1253 C C . SER A 1 170 ? 30.820 -8.875 34.223 1.00 21.95 164 SER A C 1
ATOM 1254 O O . SER A 1 170 ? 31.836 -8.187 34.226 1.00 21.81 164 SER A O 1
ATOM 1257 N N . ASP A 1 171 ? 30.747 -10.059 33.619 1.00 22.06 165 ASP A N 1
ATOM 1258 C CA . ASP A 1 171 ? 31.899 -10.675 32.958 1.00 22.70 165 ASP A CA 1
ATOM 1259 C C . ASP A 1 171 ? 31.737 -10.634 31.440 1.00 22.58 165 ASP A C 1
ATOM 1260 O O . ASP A 1 171 ? 30.904 -11.354 30.882 1.00 22.93 165 ASP A O 1
ATOM 1265 N N . ILE A 1 172 ? 32.534 -9.797 30.780 1.00 22.72 166 ILE A N 1
ATOM 1266 C CA . ILE A 1 172 ? 32.487 -9.676 29.316 1.00 23.11 166 ILE A CA 1
ATOM 1267 C C . ILE A 1 172 ? 33.701 -10.296 28.613 1.00 23.69 166 ILE A C 1
ATOM 1268 O O . ILE A 1 172 ? 33.892 -10.094 27.411 1.00 24.22 166 ILE A O 1
ATOM 1273 N N . ALA A 1 173 ? 34.508 -11.058 29.348 1.00 24.18 167 ALA A N 1
ATOM 1274 C CA . ALA A 1 173 ? 35.676 -11.743 28.767 1.00 23.92 167 ALA A CA 1
ATOM 1275 C C . ALA A 1 173 ? 35.317 -12.642 27.575 1.00 23.83 167 ALA A C 1
ATOM 1276 O O . ALA A 1 173 ? 36.104 -12.748 26.640 1.00 23.78 167 ALA A O 1
ATOM 1278 N N . PRO A 1 174 ? 34.127 -13.283 27.597 1.00 24.15 168 PRO A N 1
ATOM 1279 C CA . PRO A 1 174 ? 33.713 -14.099 26.446 1.00 24.39 168 PRO A CA 1
ATOM 1280 C C . PRO A 1 174 ? 33.548 -13.361 25.106 1.00 25.28 168 PRO A C 1
ATOM 1281 O O . PRO A 1 174 ? 33.402 -14.020 24.070 1.00 26.13 168 PRO A O 1
ATOM 1285 N N . LEU A 1 175 ? 33.547 -12.026 25.121 1.00 25.38 169 LEU A N 1
ATOM 1286 C CA . LEU A 1 175 ? 33.481 -11.234 23.888 1.00 25.66 169 LEU A CA 1
ATOM 1287 C C . LEU A 1 175 ? 34.857 -11.023 23.259 1.00 26.77 169 LEU A C 1
ATOM 1288 O O . LEU A 1 175 ? 34.948 -10.619 22.102 1.00 26.60 169 LEU A O 1
ATOM 1293 N N . GLU A 1 176 ? 35.909 -11.321 24.022 1.00 28.36 170 GLU A N 1
ATOM 1294 C CA . GLU A 1 176 ? 37.312 -11.043 23.658 1.00 29.90 170 GLU A CA 1
ATOM 1295 C C . GLU A 1 176 ? 37.754 -11.456 22.248 1.00 29.71 170 GLU A C 1
ATOM 1296 O O . GLU A 1 176 ? 38.599 -10.796 21.646 1.00 30.82 170 GLU A O 1
ATOM 1302 N N . SER A 1 177 ? 37.188 -12.538 21.726 1.00 29.93 171 SER A N 1
ATOM 1303 C CA . SER A 1 177 ? 37.591 -13.071 20.424 1.00 30.30 171 SER A CA 1
ATOM 1304 C C . SER A 1 177 ? 36.550 -12.811 19.328 1.00 30.27 171 SER A C 1
ATOM 1305 O O . SER A 1 177 ? 36.584 -13.452 18.272 1.00 29.11 171 SER A O 1
ATOM 1308 N N . LEU A 1 178 ? 35.625 -11.887 19.585 1.00 29.17 172 LEU A N 1
ATOM 1309 C CA . LEU A 1 178 ? 34.628 -11.508 18.594 1.00 28.71 172 LEU A CA 1
ATOM 1310 C C . LEU A 1 178 ? 35.127 -10.285 17.834 1.00 28.35 172 LEU A C 1
ATOM 1311 O O . LEU A 1 178 ? 34.583 -9.196 17.964 1.00 27.80 172 LEU A O 1
ATOM 1316 N N . LYS A 1 179 ? 36.156 -10.495 17.020 1.00 28.49 173 LYS A N 1
ATOM 1317 C CA . LYS A 1 179 ? 36.898 -9.404 16.393 1.00 28.99 173 LYS A CA 1
ATOM 1318 C C . LYS A 1 179 ? 36.221 -8.750 15.182 1.00 27.11 173 LYS A C 1
ATOM 1319 O O . LYS A 1 179 ? 36.694 -7.724 14.707 1.00 26.86 173 LYS A O 1
ATOM 1325 N N . SER A 1 180 ? 35.126 -9.328 14.685 1.00 25.79 174 SER A N 1
ATOM 1326 C CA . SER A 1 180 ? 34.373 -8.730 13.566 1.00 25.11 174 SER A CA 1
ATOM 1327 C C . SER A 1 180 ? 33.246 -7.795 14.033 1.00 24.19 174 SER A C 1
ATOM 1328 O O . SER A 1 180 ? 32.536 -7.202 13.216 1.00 24.28 174 SER A O 1
ATOM 1331 N N . LEU A 1 181 ? 33.111 -7.663 15.348 1.00 23.35 175 LEU A N 1
ATOM 1332 C CA . LEU A 1 181 ? 32.082 -6.839 15.973 1.00 22.30 175 LEU A CA 1
ATOM 1333 C C . LEU A 1 181 ? 32.349 -5.363 15.682 1.00 21.34 175 LEU A C 1
ATOM 1334 O O . LEU A 1 181 ? 33.444 -4.866 15.939 1.00 21.11 175 LEU A O 1
ATOM 1339 N N . THR A 1 182 ? 31.362 -4.679 15.108 1.00 20.51 176 THR A N 1
ATOM 1340 C CA . THR A 1 182 ? 31.466 -3.242 14.824 1.00 20.25 176 THR A CA 1
ATOM 1341 C C . THR A 1 182 ? 30.469 -2.410 15.644 1.00 19.55 176 THR A C 1
ATOM 1342 O O . THR A 1 182 ? 30.686 -1.219 15.862 1.00 19.40 176 THR A O 1
ATOM 1346 N N . GLU A 1 183 ? 29.379 -3.032 16.083 1.00 19.35 177 GLU A N 1
ATOM 1347 C CA . GLU A 1 183 ? 28.392 -2.372 16.945 1.00 19.33 177 GLU A CA 1
ATOM 1348 C C . GLU A 1 183 ? 28.142 -3.234 18.181 1.00 18.50 177 GLU A C 1
ATOM 1349 O O . GLU A 1 183 ? 27.778 -4.401 18.055 1.00 18.06 177 GLU A O 1
ATOM 1355 N N . LEU A 1 184 ? 28.350 -2.654 19.364 1.00 17.61 178 LEU A N 1
ATOM 1356 C CA . LEU A 1 184 ? 28.182 -3.368 20.628 1.00 17.00 178 LEU A CA 1
ATOM 1357 C C . LEU A 1 184 ? 27.480 -2.505 21.669 1.00 17.08 178 LEU A C 1
ATOM 1358 O O . LEU A 1 184 ? 27.946 -1.410 21.984 1.00 17.01 178 LEU A O 1
ATOM 1363 N N . SER A 1 185 ? 26.374 -3.016 22.211 1.00 17.32 179 SER A N 1
ATOM 1364 C CA . SER A 1 185 ? 25.625 -2.337 23.266 1.00 17.48 179 SER A CA 1
ATOM 1365 C C . SER A 1 185 ? 25.668 -3.127 24.566 1.00 17.50 179 SER A C 1
ATOM 1366 O O . SER A 1 185 ? 25.236 -4.278 24.608 1.00 17.20 179 SER A O 1
ATOM 1369 N N . LEU A 1 186 ? 26.175 -2.488 25.619 1.00 18.07 180 LEU A N 1
ATOM 1370 C CA . LEU A 1 186 ? 26.345 -3.114 26.937 1.00 18.38 180 LEU A CA 1
ATOM 1371 C C . LEU A 1 186 ? 25.880 -2.204 28.083 1.00 18.38 180 LEU A C 1
ATOM 1372 O O . LEU A 1 186 ? 26.397 -2.294 29.199 1.00 19.36 180 LEU A O 1
ATOM 1377 N N . SER A 1 187 ? 24.901 -1.346 27.818 1.00 18.02 181 SER A N 1
ATOM 1378 C CA A SER A 1 187 ? 24.421 -0.404 28.825 0.50 17.98 181 SER A CA 1
ATOM 1379 C CA B SER A 1 187 ? 24.415 -0.403 28.822 0.50 17.90 181 SER A CA 1
ATOM 1380 C C . SER A 1 187 ? 23.504 -1.087 29.839 1.00 17.91 181 SER A C 1
ATOM 1381 O O . SER A 1 187 ? 22.940 -2.150 29.565 1.00 17.79 181 SER A O 1
ATOM 1386 N N . SER A 1 188 ? 23.372 -0.476 31.017 1.00 17.95 182 SER A N 1
ATOM 1387 C CA . SER A 1 188 ? 22.545 -1.016 32.105 1.00 17.79 182 SER A CA 1
ATOM 1388 C C . SER A 1 188 ? 22.872 -2.491 32.405 1.00 18.18 182 SER A C 1
ATOM 1389 O O . SER A 1 188 ? 22.022 -3.375 32.269 1.00 17.80 182 SER A O 1
ATOM 1392 N N . ASN A 1 189 ? 24.119 -2.750 32.786 1.00 18.84 183 ASN A N 1
ATOM 1393 C CA . ASN A 1 189 ? 24.541 -4.072 33.254 1.00 20.14 183 ASN A CA 1
ATOM 1394 C C . ASN A 1 189 ? 25.288 -3.910 34.598 1.00 21.38 183 ASN A C 1
ATOM 1395 O O . ASN A 1 189 ? 25.142 -2.886 35.256 1.00 21.06 183 ASN A O 1
ATOM 1400 N N . GLN A 1 190 ? 26.061 -4.910 35.014 1.00 23.63 184 GLN A N 1
ATOM 1401 C CA . GLN A 1 190 ? 26.848 -4.834 36.257 1.00 25.83 184 GLN A CA 1
ATOM 1402 C C . GLN A 1 190 ? 28.351 -4.833 35.971 1.00 25.01 184 GLN A C 1
ATOM 1403 O O . GLN A 1 190 ? 29.119 -5.489 36.674 1.00 25.25 184 GLN A O 1
ATOM 1409 N N . ILE A 1 191 ? 28.770 -4.082 34.955 1.00 23.53 185 ILE A N 1
ATOM 1410 C CA . ILE A 1 191 ? 30.141 -4.183 34.450 1.00 23.01 185 ILE A CA 1
ATOM 1411 C C . ILE A 1 191 ? 31.101 -3.219 35.147 1.00 22.66 185 ILE A C 1
ATOM 1412 O O . ILE A 1 191 ? 30.800 -2.037 35.315 1.00 22.04 185 ILE A O 1
ATOM 1417 N N . THR A 1 192 ? 32.262 -3.742 35.536 1.00 22.45 186 THR A N 1
ATOM 1418 C CA . THR A 1 192 ? 33.359 -2.929 36.059 1.00 22.52 186 THR A CA 1
ATOM 1419 C C . THR A 1 192 ? 34.612 -3.065 35.190 1.00 22.99 186 THR A C 1
ATOM 1420 O O . THR A 1 192 ? 35.279 -2.073 34.913 1.00 22.11 186 THR A O 1
ATOM 1424 N N . ASP A 1 193 ? 34.934 -4.289 34.765 1.00 23.55 187 ASP A N 1
ATOM 1425 C CA . ASP A 1 193 ? 36.123 -4.512 33.941 1.00 24.43 187 ASP A CA 1
ATOM 1426 C C . ASP A 1 193 ? 35.795 -4.562 32.445 1.00 24.31 187 ASP A C 1
ATOM 1427 O O . ASP A 1 193 ? 35.108 -5.480 31.999 1.00 24.37 187 ASP A O 1
ATOM 1432 N N . ILE A 1 194 ? 36.304 -3.591 31.682 1.00 24.20 188 ILE A N 1
ATOM 1433 C CA . ILE A 1 194 ? 36.151 -3.581 30.215 1.00 24.74 188 ILE A CA 1
ATOM 1434 C C . ILE A 1 194 ? 37.436 -3.951 29.446 1.00 25.73 188 ILE A C 1
ATOM 1435 O O . ILE A 1 194 ? 37.508 -3.757 28.224 1.00 26.33 188 ILE A O 1
ATOM 1440 N N . ALA A 1 195 ? 38.436 -4.503 30.142 1.00 25.98 189 ALA A N 1
ATOM 1441 C CA . ALA A 1 195 ? 39.705 -4.883 29.494 1.00 26.10 189 ALA A CA 1
ATOM 1442 C C . ALA A 1 195 ? 39.522 -5.812 28.291 1.00 25.02 189 ALA A C 1
ATOM 1443 O O . ALA A 1 195 ? 40.260 -5.692 27.321 1.00 24.58 189 ALA A O 1
ATOM 1445 N N . PRO A 1 196 ? 38.539 -6.732 28.342 1.00 25.38 190 PRO A N 1
ATOM 1446 C CA . PRO A 1 196 ? 38.309 -7.603 27.182 1.00 25.66 190 PRO A CA 1
ATOM 1447 C C . PRO A 1 196 ? 37.919 -6.901 25.868 1.00 26.04 190 PRO A C 1
ATOM 1448 O O . PRO A 1 196 ? 38.001 -7.526 24.811 1.00 27.34 190 PRO A O 1
ATOM 1452 N N . LEU A 1 197 ? 37.487 -5.640 25.937 1.00 25.70 191 LEU A N 1
ATOM 1453 C CA . LEU A 1 197 ? 37.121 -4.869 24.741 1.00 25.09 191 LEU A CA 1
ATOM 1454 C C . LEU A 1 197 ? 38.323 -4.378 23.942 1.00 25.48 191 LEU A C 1
ATOM 1455 O O . LEU A 1 197 ? 38.191 -4.093 22.752 1.00 25.19 191 LEU A O 1
ATOM 1460 N N . ALA A 1 198 ? 39.488 -4.281 24.581 1.00 25.66 192 ALA A N 1
ATOM 1461 C CA . ALA A 1 198 ? 40.694 -3.741 23.930 1.00 26.96 192 ALA A CA 1
ATOM 1462 C C . ALA A 1 198 ? 41.056 -4.416 22.595 1.00 28.09 192 ALA A C 1
ATOM 1463 O O . ALA A 1 198 ? 41.788 -3.836 21.788 1.00 29.13 192 ALA A O 1
ATOM 1465 N N . SER A 1 199 ? 40.548 -5.627 22.372 1.00 29.10 193 SER A N 1
ATOM 1466 C CA . SER A 1 199 ? 40.834 -6.388 21.154 1.00 30.38 193 SER A CA 1
ATOM 1467 C C . SER A 1 199 ? 39.813 -6.174 20.028 1.00 30.51 193 SER A C 1
ATOM 1468 O O . SER A 1 199 ? 40.040 -6.618 18.902 1.00 31.16 193 SER A O 1
ATOM 1471 N N . LEU A 1 200 ? 38.701 -5.501 20.325 1.00 29.51 194 LEU A N 1
ATOM 1472 C CA . LEU A 1 200 ? 37.629 -5.298 19.346 1.00 29.35 194 LEU A CA 1
ATOM 1473 C C . LEU A 1 200 ? 37.883 -4.032 18.510 1.00 29.05 194 LEU A C 1
ATOM 1474 O O . LEU A 1 200 ? 37.116 -3.071 18.557 1.00 28.39 194 LEU A O 1
ATOM 1479 N N . LYS A 1 201 ? 38.948 -4.068 17.712 1.00 28.99 195 LYS A N 1
ATOM 1480 C CA . LYS A 1 201 ? 39.494 -2.862 17.080 1.00 28.96 195 LYS A CA 1
ATOM 1481 C C . LYS A 1 201 ? 38.720 -2.315 15.880 1.00 27.05 195 LYS A C 1
ATOM 1482 O O . LYS A 1 201 ? 39.071 -1.251 15.378 1.00 26.50 195 LYS A O 1
ATOM 1488 N N . SER A 1 202 ? 37.689 -3.016 15.412 1.00 24.87 196 SER A N 1
ATOM 1489 C CA . SER A 1 202 ? 36.834 -2.462 14.355 1.00 23.73 196 SER A CA 1
ATOM 1490 C C . SER A 1 202 ? 35.459 -1.995 14.871 1.00 22.33 196 SER A C 1
ATOM 1491 O O . SER A 1 202 ? 34.537 -1.760 14.083 1.00 22.02 196 SER A O 1
ATOM 1494 N N . LEU A 1 203 ? 35.337 -1.825 16.189 1.00 20.79 197 LEU A N 1
ATOM 1495 C CA . LEU A 1 203 ? 34.139 -1.216 16.775 1.00 19.87 197 LEU A CA 1
ATOM 1496 C C . LEU A 1 203 ? 33.983 0.217 16.290 1.00 18.90 197 LEU A C 1
ATOM 1497 O O . LEU A 1 203 ? 34.932 0.997 16.369 1.00 17.96 197 LEU A O 1
ATOM 1502 N N . THR A 1 204 ? 32.791 0.540 15.776 1.00 18.47 198 THR A N 1
ATOM 1503 C CA . THR A 1 204 ? 32.428 1.904 15.376 1.00 18.20 198 THR A CA 1
ATOM 1504 C C . THR A 1 204 ? 31.429 2.531 16.353 1.00 18.19 198 THR A C 1
ATOM 1505 O O . THR A 1 204 ? 31.463 3.741 16.566 1.00 18.01 198 THR A O 1
ATOM 1509 N N . GLU A 1 205 ? 30.541 1.716 16.926 1.00 18.28 199 GLU A N 1
ATOM 1510 C CA . GLU A 1 205 ? 29.592 2.172 17.953 1.00 18.52 199 GLU A CA 1
ATOM 1511 C C . GLU A 1 205 ? 29.676 1.288 19.189 1.00 17.67 199 GLU A C 1
ATOM 1512 O O . GLU A 1 205 ? 29.559 0.063 19.087 1.00 17.35 199 GLU A O 1
ATOM 1518 N N . LEU A 1 206 ? 29.851 1.927 20.347 1.00 16.68 200 LEU A N 1
ATOM 1519 C CA . LEU A 1 206 ? 29.945 1.246 21.633 1.00 16.31 200 LEU A CA 1
ATOM 1520 C C . LEU A 1 206 ? 29.160 2.001 22.709 1.00 16.24 200 LEU A C 1
ATOM 1521 O O . LEU A 1 206 ? 29.385 3.193 22.923 1.00 16.43 200 LEU A O 1
ATOM 1526 N N . SER A 1 207 ? 28.248 1.301 23.379 1.00 16.22 201 SER A N 1
ATOM 1527 C CA A SER A 1 207 ? 27.502 1.892 24.489 0.50 16.43 201 SER A CA 1
ATOM 1528 C CA B SER A 1 207 ? 27.457 1.863 24.475 0.50 16.51 201 SER A CA 1
ATOM 1529 C C . SER A 1 207 ? 27.752 1.112 25.773 1.00 16.55 201 SER A C 1
ATOM 1530 O O . SER A 1 207 ? 27.674 -0.121 25.801 1.00 16.03 201 SER A O 1
ATOM 1535 N N . LEU A 1 208 ? 28.073 1.855 26.834 1.00 17.06 202 LEU A N 1
ATOM 1536 C CA . LEU A 1 208 ? 28.424 1.283 28.133 1.00 17.66 202 LEU A CA 1
ATOM 1537 C C . LEU A 1 208 ? 27.750 1.988 29.320 1.00 18.01 202 LEU A C 1
ATOM 1538 O O . LEU A 1 208 ? 28.082 1.714 30.481 1.00 17.64 202 LEU A O 1
ATOM 1543 N N . SER A 1 209 ? 26.788 2.864 29.036 1.00 18.34 203 SER A N 1
ATOM 1544 C CA . SER A 1 209 ? 26.128 3.658 30.077 1.00 18.28 203 SER A CA 1
ATOM 1545 C C . SER A 1 209 ? 25.481 2.811 31.176 1.00 18.17 203 SER A C 1
ATOM 1546 O O . SER A 1 209 ? 25.123 1.670 30.944 1.00 17.53 203 SER A O 1
ATOM 1549 N N . SER A 1 210 ? 25.330 3.395 32.366 1.00 18.82 204 SER A N 1
ATOM 1550 C CA . SER A 1 210 ? 24.764 2.710 33.543 1.00 19.28 204 SER A CA 1
ATOM 1551 C C . SER A 1 210 ? 25.490 1.407 33.869 1.00 19.75 204 SER A C 1
ATOM 1552 O O . SER A 1 210 ? 24.903 0.329 33.842 1.00 19.92 204 SER A O 1
ATOM 1555 N N . ASN A 1 211 ? 26.781 1.517 34.151 1.00 21.08 205 ASN A N 1
ATOM 1556 C CA . ASN A 1 211 ? 27.561 0.399 34.673 1.00 21.97 205 ASN A CA 1
ATOM 1557 C C . ASN A 1 211 ? 28.354 0.908 35.891 1.00 23.47 205 ASN A C 1
ATOM 1558 O O . ASN A 1 211 ? 27.904 1.856 36.543 1.00 23.98 205 ASN A O 1
ATOM 1563 N N . GLN A 1 212 ? 29.486 0.290 36.231 1.00 24.97 206 GLN A N 1
ATOM 1564 C CA . GLN A 1 212 ? 30.338 0.798 37.314 1.00 26.31 206 GLN A CA 1
ATOM 1565 C C . GLN A 1 212 ? 31.782 0.902 36.853 1.00 26.07 206 GLN A C 1
ATOM 1566 O O . GLN A 1 212 ? 32.710 0.571 37.587 1.00 26.98 206 GLN A O 1
ATOM 1572 N N . ILE A 1 213 ? 31.961 1.392 35.633 1.00 25.95 207 ILE A N 1
ATOM 1573 C CA . ILE A 1 213 ? 33.277 1.522 35.049 1.00 25.35 207 ILE A CA 1
ATOM 1574 C C . ILE A 1 213 ? 33.983 2.721 35.654 1.00 25.19 207 ILE A C 1
ATOM 1575 O O . ILE A 1 213 ? 33.397 3.783 35.836 1.00 25.58 207 ILE A O 1
ATOM 1580 N N . SER A 1 214 ? 35.254 2.524 35.970 1.00 25.43 208 SER A N 1
ATOM 1581 C CA . SER A 1 214 ? 36.123 3.577 36.458 1.00 25.49 208 SER A CA 1
ATOM 1582 C C . SER A 1 214 ? 37.326 3.732 35.537 1.00 24.93 208 SER A C 1
ATOM 1583 O O . SER A 1 214 ? 37.774 4.842 35.254 1.00 24.26 208 SER A O 1
ATOM 1586 N N . ASP A 1 215 ? 37.851 2.598 35.089 1.00 25.26 209 ASP A N 1
ATOM 1587 C CA . ASP A 1 215 ? 39.050 2.545 34.276 1.00 25.50 209 ASP A CA 1
ATOM 1588 C C . ASP A 1 215 ? 38.635 2.310 32.826 1.00 24.85 209 ASP A C 1
ATOM 1589 O O . ASP A 1 215 ? 38.168 1.223 32.488 1.00 24.47 209 ASP A O 1
ATOM 1594 N N . ILE A 1 216 ? 38.787 3.339 31.989 1.00 24.14 210 ILE A N 1
ATOM 1595 C CA . ILE A 1 216 ? 38.453 3.245 30.558 1.00 24.17 210 ILE A CA 1
ATOM 1596 C C . ILE A 1 216 ? 39.706 3.122 29.680 1.00 24.12 210 ILE A C 1
ATOM 1597 O O . ILE A 1 216 ? 39.632 3.289 28.461 1.00 24.06 210 ILE A O 1
ATOM 1602 N N . ALA A 1 217 ? 40.848 2.819 30.296 1.00 23.81 211 ALA A N 1
ATOM 1603 C CA . ALA A 1 217 ? 42.110 2.694 29.566 1.00 23.91 211 ALA A CA 1
ATOM 1604 C C . ALA A 1 217 ? 42.042 1.712 28.391 1.00 23.97 211 ALA A C 1
ATOM 1605 O O . ALA A 1 217 ? 42.649 1.968 27.353 1.00 24.10 211 ALA A O 1
ATOM 1607 N N . PRO A 1 218 ? 41.300 0.594 28.540 1.00 24.11 212 PRO A N 1
ATOM 1608 C CA . PRO A 1 218 ? 41.156 -0.360 27.432 1.00 24.53 212 PRO A CA 1
ATOM 1609 C C . PRO A 1 218 ? 40.515 0.173 26.146 1.00 24.79 212 PRO A C 1
ATOM 1610 O O . PRO A 1 218 ? 40.662 -0.450 25.099 1.00 24.58 212 PRO A O 1
ATOM 1614 N N . LEU A 1 219 ? 39.820 1.308 26.220 1.00 25.27 213 LEU A N 1
ATOM 1615 C CA . LEU A 1 219 ? 39.205 1.907 25.038 1.00 25.16 213 LEU A CA 1
ATOM 1616 C C . LEU A 1 219 ? 40.213 2.591 24.117 1.00 25.68 213 LEU A C 1
ATOM 1617 O O . LEU A 1 219 ? 39.887 2.910 22.977 1.00 25.71 213 LEU A O 1
ATOM 1622 N N . GLU A 1 220 ? 41.427 2.810 24.616 1.00 26.64 214 GLU A N 1
ATOM 1623 C CA . GLU A 1 220 ? 42.438 3.630 23.943 1.00 27.66 214 GLU A CA 1
ATOM 1624 C C . GLU A 1 220 ? 42.779 3.185 22.510 1.00 27.74 214 GLU A C 1
ATOM 1625 O O . GLU A 1 220 ? 43.044 4.025 21.644 1.00 27.40 214 GLU A O 1
ATOM 1631 N N . SER A 1 221 ? 42.772 1.879 22.261 1.00 28.33 215 SER A N 1
ATOM 1632 C CA . SER A 1 221 ? 43.148 1.343 20.945 1.00 29.77 215 SER A CA 1
ATOM 1633 C C . SER A 1 221 ? 41.978 1.268 19.959 1.00 30.19 215 SER A C 1
ATOM 1634 O O . SER A 1 221 ? 42.188 1.008 18.772 1.00 30.24 215 SER A O 1
ATOM 1637 N N . LEU A 1 222 ? 40.757 1.503 20.443 1.00 29.84 216 LEU A N 1
ATOM 1638 C CA . LEU A 1 222 ? 39.554 1.355 19.625 1.00 28.85 216 LEU A CA 1
ATOM 1639 C C . LEU A 1 222 ? 39.345 2.569 18.725 1.00 28.72 216 LEU A C 1
ATOM 1640 O O . LEU A 1 222 ? 38.361 3.300 18.856 1.00 28.15 216 LEU A O 1
ATOM 1645 N N . LYS A 1 223 ? 40.259 2.744 17.775 1.00 29.28 217 LYS A N 1
ATOM 1646 C CA . LYS A 1 223 ? 40.365 3.984 17.014 1.00 29.79 217 LYS A CA 1
ATOM 1647 C C . LYS A 1 223 ? 39.311 4.184 15.917 1.00 27.12 217 LYS A C 1
ATOM 1648 O O . LYS A 1 223 ? 39.239 5.255 15.323 1.00 26.63 217 LYS A O 1
ATOM 1654 N N . SER A 1 224 ? 38.488 3.179 15.652 1.00 24.49 218 SER A N 1
ATOM 1655 C CA . SER A 1 224 ? 37.415 3.345 14.677 1.00 22.97 218 SER A CA 1
ATOM 1656 C C . SER A 1 224 ? 36.117 3.845 15.308 1.00 21.95 218 SER A C 1
ATOM 1657 O O . SER A 1 224 ? 35.113 3.985 14.619 1.00 21.11 218 SER A O 1
ATOM 1660 N N . LEU A 1 225 ? 36.125 4.121 16.611 1.00 21.55 219 LEU A N 1
ATOM 1661 C CA . LEU A 1 225 ? 34.909 4.581 17.271 1.00 21.13 219 LEU A CA 1
ATOM 1662 C C . LEU A 1 225 ? 34.525 5.974 16.766 1.00 20.95 219 LEU A C 1
ATOM 1663 O O . LEU A 1 225 ? 35.360 6.885 16.708 1.00 19.99 219 LEU A O 1
ATOM 1668 N N . THR A 1 226 ? 33.264 6.099 16.363 1.00 20.68 220 THR A N 1
ATOM 1669 C CA . THR A 1 226 ? 32.664 7.381 16.008 1.00 21.12 220 THR A CA 1
ATOM 1670 C C . THR A 1 226 ? 31.579 7.780 17.017 1.00 21.48 220 THR A C 1
ATOM 1671 O O . THR A 1 226 ? 31.256 8.959 17.148 1.00 21.44 220 THR A O 1
ATOM 1675 N N . GLU A 1 227 ? 31.040 6.797 17.734 1.00 22.53 221 GLU A N 1
ATOM 1676 C CA . GLU A 1 227 ? 29.922 6.996 18.653 1.00 23.67 221 GLU A CA 1
ATOM 1677 C C . GLU A 1 227 ? 30.153 6.202 19.945 1.00 22.72 221 GLU A C 1
ATOM 1678 O O . GLU A 1 227 ? 30.257 4.978 19.904 1.00 22.45 221 GLU A O 1
ATOM 1684 N N . LEU A 1 228 ? 30.228 6.893 21.084 1.00 21.96 222 LEU A N 1
ATOM 1685 C CA . LEU A 1 228 ? 30.587 6.263 22.370 1.00 21.37 222 LEU A CA 1
ATOM 1686 C C . LEU A 1 228 ? 29.718 6.776 23.532 1.00 21.32 222 LEU A C 1
ATOM 1687 O O . LEU A 1 228 ? 29.720 7.973 23.827 1.00 20.82 222 LEU A O 1
ATOM 1692 N N . GLN A 1 229 ? 28.985 5.868 24.184 1.00 21.63 223 GLN A N 1
ATOM 1693 C CA . GLN A 1 229 ? 28.110 6.216 25.312 1.00 22.09 223 GLN A CA 1
ATOM 1694 C C . GLN A 1 229 ? 28.737 5.707 26.610 1.00 20.95 223 GLN A C 1
ATOM 1695 O O . GLN A 1 229 ? 28.946 4.507 26.761 1.00 19.94 223 GLN A O 1
ATOM 1701 N N . LEU A 1 230 ? 29.030 6.617 27.537 1.00 20.32 224 LEU A N 1
ATOM 1702 C CA . LEU A 1 230 ? 29.676 6.266 28.810 1.00 19.80 224 LEU A CA 1
ATOM 1703 C C . LEU A 1 230 ? 29.041 6.931 30.036 1.00 19.46 224 LEU A C 1
ATOM 1704 O O . LEU A 1 230 ? 29.668 7.000 31.104 1.00 18.74 224 LEU A O 1
ATOM 1709 N N . SER A 1 231 ? 27.794 7.380 29.902 1.00 18.75 225 SER A N 1
ATOM 1710 C CA . SER A 1 231 ? 27.118 8.095 30.980 1.00 18.84 225 SER A CA 1
ATOM 1711 C C . SER A 1 231 ? 26.785 7.194 32.174 1.00 18.96 225 SER A C 1
ATOM 1712 O O . SER A 1 231 ? 26.692 5.983 32.037 1.00 18.19 225 SER A O 1
ATOM 1715 N N . ARG A 1 232 ? 26.616 7.806 33.343 1.00 19.82 226 ARG A N 1
ATOM 1716 C CA . ARG A 1 232 ? 26.252 7.093 34.577 1.00 20.60 226 ARG A CA 1
ATOM 1717 C C . ARG A 1 232 ? 27.224 5.959 34.935 1.00 20.15 226 ARG A C 1
ATOM 1718 O O . ARG A 1 232 ? 26.837 4.808 35.086 1.00 19.33 226 ARG A O 1
ATOM 1726 N N . ASN A 1 233 ? 28.496 6.315 35.054 1.00 20.37 227 ASN A N 1
ATOM 1727 C CA . ASN A 1 233 ? 29.533 5.404 35.519 1.00 21.15 227 ASN A CA 1
ATOM 1728 C C . ASN A 1 233 ? 30.280 6.101 36.661 1.00 22.21 227 ASN A C 1
ATOM 1729 O O . ASN A 1 233 ? 29.749 7.042 37.246 1.00 22.50 227 ASN A O 1
ATOM 1734 N N . GLN A 1 234 ? 31.485 5.642 36.993 1.00 23.47 228 GLN A N 1
ATOM 1735 C CA . GLN A 1 234 ? 32.310 6.299 38.008 1.00 24.43 228 GLN A CA 1
ATOM 1736 C C . GLN A 1 234 ? 33.648 6.728 37.412 1.00 24.28 228 GLN A C 1
ATOM 1737 O O . GLN A 1 234 ? 34.707 6.535 38.018 1.00 23.07 228 GLN A O 1
ATOM 1743 N N . ILE A 1 235 ? 33.571 7.334 36.226 1.00 24.16 229 ILE A N 1
ATOM 1744 C CA . ILE A 1 235 ? 34.747 7.749 35.471 1.00 23.85 229 ILE A CA 1
ATOM 1745 C C . ILE A 1 235 ? 35.199 9.132 35.903 1.00 23.61 229 ILE A C 1
ATOM 1746 O O . ILE A 1 235 ? 34.403 10.068 35.916 1.00 24.25 229 ILE A O 1
ATOM 1751 N N . SER A 1 236 ? 36.477 9.257 36.249 1.00 23.37 230 SER A N 1
ATOM 1752 C CA . SER A 1 236 ? 37.098 10.565 36.460 1.00 23.51 230 SER A CA 1
ATOM 1753 C C . SER A 1 236 ? 38.246 10.816 35.485 1.00 22.98 230 SER A C 1
ATOM 1754 O O . SER A 1 236 ? 38.464 11.951 35.067 1.00 23.16 230 SER A O 1
ATOM 1757 N N . ASP A 1 237 ? 38.976 9.770 35.113 1.00 22.96 231 ASP A N 1
ATOM 1758 C CA . ASP A 1 237 ? 40.102 9.930 34.201 1.00 23.13 231 ASP A CA 1
ATOM 1759 C C . ASP A 1 237 ? 39.711 9.572 32.766 1.00 22.38 231 ASP A C 1
ATOM 1760 O O . ASP A 1 237 ? 39.444 8.407 32.469 1.00 21.46 231 ASP A O 1
ATOM 1765 N N . ILE A 1 238 ? 39.699 10.574 31.884 1.00 22.09 232 ILE A N 1
ATOM 1766 C CA . ILE A 1 238 ? 39.343 10.368 30.467 1.00 22.17 232 ILE A CA 1
ATOM 1767 C C . ILE A 1 238 ? 40.528 10.486 29.497 1.00 22.61 232 ILE A C 1
ATOM 1768 O O . ILE A 1 238 ? 40.328 10.593 28.282 1.00 22.89 232 ILE A O 1
ATOM 1773 N N . ALA A 1 239 ? 41.754 10.444 30.023 1.00 22.93 233 ALA A N 1
ATOM 1774 C CA . ALA A 1 239 ? 42.961 10.539 29.190 1.00 23.25 233 ALA A CA 1
ATOM 1775 C C . ALA A 1 239 ? 42.998 9.501 28.061 1.00 23.49 233 ALA A C 1
ATOM 1776 O O . ALA A 1 239 ? 43.461 9.812 26.967 1.00 23.00 233 ALA A O 1
ATOM 1778 N N . PRO A 1 240 ? 42.494 8.275 28.315 1.00 24.18 234 PRO A N 1
ATOM 1779 C CA . PRO A 1 240 ? 42.419 7.265 27.257 1.00 24.58 234 PRO A CA 1
ATOM 1780 C C . PRO A 1 240 ? 41.651 7.687 25.993 1.00 26.00 234 PRO A C 1
ATOM 1781 O O . PRO A 1 240 ? 41.893 7.133 24.919 1.00 25.92 234 PRO A O 1
ATOM 1785 N N . LEU A 1 241 ? 40.734 8.643 26.120 1.00 27.43 235 LEU A N 1
ATOM 1786 C CA . LEU A 1 241 ? 39.899 9.067 24.992 1.00 28.53 235 LEU A CA 1
ATOM 1787 C C . LEU A 1 241 ? 40.673 9.848 23.928 1.00 29.69 235 LEU A C 1
ATOM 1788 O O . LEU A 1 241 ? 40.255 9.889 22.775 1.00 29.65 235 LEU A O 1
ATOM 1793 N N . GLU A 1 242 ? 41.794 10.455 24.321 1.00 31.90 236 GLU A N 1
ATOM 1794 C CA . GLU A 1 242 ? 42.581 11.340 23.451 1.00 33.61 236 GLU A CA 1
ATOM 1795 C C . GLU A 1 242 ? 42.855 10.771 22.056 1.00 32.72 236 GLU A C 1
ATOM 1796 O O . GLU A 1 242 ? 42.903 11.514 21.079 1.00 33.43 236 GLU A O 1
ATOM 1802 N N . SER A 1 243 ? 43.037 9.458 21.975 1.00 31.52 237 SER A N 1
ATOM 1803 C CA . SER A 1 243 ? 43.407 8.799 20.727 1.00 31.59 237 SER A CA 1
ATOM 1804 C C . SER A 1 243 ? 42.233 8.526 19.788 1.00 30.34 237 SER A C 1
ATOM 1805 O O . SER A 1 243 ? 42.446 8.175 18.622 1.00 30.64 237 SER A O 1
ATOM 1808 N N . LEU A 1 244 ? 41.007 8.688 20.285 1.00 28.65 238 LEU A N 1
ATOM 1809 C CA . LEU A 1 244 ? 39.805 8.315 19.531 1.00 27.99 238 LEU A CA 1
ATOM 1810 C C . LEU A 1 244 ? 39.342 9.442 18.609 1.00 27.07 238 LEU A C 1
ATOM 1811 O O . LEU A 1 244 ? 38.259 10.009 18.785 1.00 26.23 238 LEU A O 1
ATOM 1816 N N . LYS A 1 245 ? 40.157 9.710 17.592 1.00 26.99 239 LYS A N 1
ATOM 1817 C CA . LYS A 1 245 ? 40.033 10.905 16.752 1.00 26.58 239 LYS A CA 1
ATOM 1818 C C . LYS A 1 245 ? 38.808 10.927 15.831 1.00 24.93 239 LYS A C 1
ATOM 1819 O O . LYS A 1 245 ? 38.421 11.995 15.348 1.00 24.50 239 LYS A O 1
ATOM 1825 N N . SER A 1 246 ? 38.207 9.764 15.587 1.00 23.05 240 SER A N 1
ATOM 1826 C CA . SER A 1 246 ? 37.049 9.668 14.698 1.00 22.71 240 SER A CA 1
ATOM 1827 C C . SER A 1 246 ? 35.704 9.923 15.392 1.00 21.47 240 SER A C 1
ATOM 1828 O O . SER A 1 246 ? 34.661 9.904 14.733 1.00 20.39 240 SER A O 1
ATOM 1831 N N . LEU A 1 247 ? 35.726 10.151 16.707 1.00 20.49 241 LEU A N 1
ATOM 1832 C CA . LEU A 1 247 ? 34.495 10.357 17.488 1.00 19.57 241 LEU A CA 1
ATOM 1833 C C . LEU A 1 247 ? 33.716 11.604 17.071 1.00 18.77 241 LEU A C 1
ATOM 1834 O O . LEU A 1 247 ? 34.265 12.693 17.025 1.00 18.24 241 LEU A O 1
ATOM 1839 N N . THR A 1 248 ? 32.434 11.427 16.767 1.00 18.89 242 THR A N 1
ATOM 1840 C CA . THR A 1 248 ? 31.531 12.550 16.485 1.00 18.98 242 THR A CA 1
ATOM 1841 C C . THR A 1 248 ? 30.535 12.778 17.616 1.00 19.29 242 THR A C 1
ATOM 1842 O O . THR A 1 248 ? 30.126 13.910 17.874 1.00 19.13 242 THR A O 1
ATOM 1846 N N . GLU A 1 249 ? 30.133 11.693 18.268 1.00 20.12 243 GLU A N 1
ATOM 1847 C CA . GLU A 1 249 ? 29.127 11.731 19.317 1.00 20.83 243 GLU A CA 1
ATOM 1848 C C . GLU A 1 249 ? 29.728 11.102 20.566 1.00 19.81 243 GLU A C 1
ATOM 1849 O O . GLU A 1 249 ? 30.139 9.946 20.528 1.00 19.12 243 GLU A O 1
ATOM 1855 N N . LEU A 1 250 ? 29.787 11.862 21.660 1.00 18.87 244 LEU A N 1
ATOM 1856 C CA . LEU A 1 250 ? 30.360 11.368 22.915 1.00 18.76 244 LEU A CA 1
ATOM 1857 C C . LEU A 1 250 ? 29.528 11.783 24.128 1.00 18.71 244 LEU A C 1
ATOM 1858 O O . LEU A 1 250 ? 29.327 12.972 24.377 1.00 18.15 244 LEU A O 1
ATOM 1863 N N . GLN A 1 251 ? 29.077 10.796 24.895 1.00 19.07 245 GLN A N 1
ATOM 1864 C CA . GLN A 1 251 ? 28.188 11.029 26.034 1.00 19.66 245 GLN A CA 1
ATOM 1865 C C . GLN A 1 251 ? 28.880 10.589 27.333 1.00 18.57 245 GLN A C 1
ATOM 1866 O O . GLN A 1 251 ? 29.151 9.406 27.521 1.00 18.00 245 GLN A O 1
ATOM 1872 N N . LEU A 1 252 ? 29.156 11.552 28.216 1.00 18.44 246 LEU A N 1
ATOM 1873 C CA . LEU A 1 252 ? 29.896 11.316 29.469 1.00 18.19 246 LEU A CA 1
ATOM 1874 C C . LEU A 1 252 ? 29.168 11.835 30.718 1.00 17.69 246 LEU A C 1
ATOM 1875 O O . LEU A 1 252 ? 29.796 12.078 31.761 1.00 17.64 246 LEU A O 1
ATOM 1880 N N . SER A 1 253 ? 27.852 11.972 30.635 1.00 16.91 247 SER A N 1
ATOM 18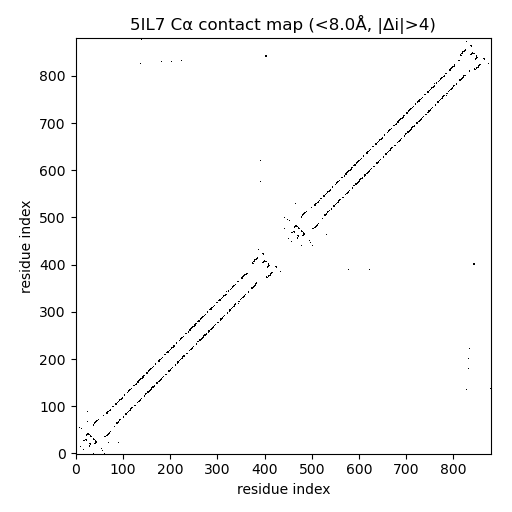81 C CA . SER A 1 253 ? 27.090 12.578 31.726 1.00 16.76 247 SER A CA 1
ATOM 1882 C C . SER A 1 253 ? 27.111 11.698 32.978 1.00 16.48 247 SER A C 1
ATOM 1883 O O . SER A 1 253 ? 27.360 10.500 32.894 1.00 16.29 247 SER A O 1
ATOM 1886 N N . SER A 1 254 ? 26.858 12.308 34.135 1.00 16.68 248 SER A N 1
ATOM 1887 C CA . SER A 1 254 ? 26.790 11.588 35.418 1.00 16.80 248 SER A CA 1
ATOM 1888 C C . SER A 1 254 ? 28.025 10.747 35.662 1.00 16.90 248 SER A C 1
ATOM 1889 O O . SER A 1 254 ? 27.933 9.544 35.852 1.00 17.04 248 SER A O 1
ATOM 1892 N N . ASN A 1 255 ? 29.179 11.399 35.630 1.00 17.58 249 ASN A N 1
ATOM 1893 C CA . ASN A 1 255 ? 30.448 10.790 36.001 1.00 18.16 249 ASN A CA 1
ATOM 1894 C C . ASN A 1 255 ? 31.136 11.691 37.039 1.00 18.56 249 ASN A C 1
ATOM 1895 O O . ASN A 1 255 ? 30.478 12.536 37.644 1.00 18.48 249 ASN A O 1
ATOM 1900 N N . GLN A 1 256 ? 32.436 11.514 37.253 1.00 19.20 250 GLN A N 1
ATOM 1901 C CA . GLN A 1 256 ? 33.171 12.286 38.253 1.00 19.81 250 GLN A CA 1
ATOM 1902 C C . GLN A 1 256 ? 34.309 13.060 37.608 1.00 20.00 250 GLN A C 1
ATOM 1903 O O . GLN A 1 256 ? 35.395 13.173 38.181 1.00 19.81 250 GLN A O 1
ATOM 1909 N N . ILE A 1 257 ? 34.048 13.603 36.422 1.00 20.33 251 ILE A N 1
ATOM 1910 C CA . ILE A 1 257 ? 35.078 14.254 35.624 1.00 20.33 251 ILE A CA 1
ATOM 1911 C C . ILE A 1 257 ? 35.309 15.684 36.112 1.00 20.80 251 ILE A C 1
ATOM 1912 O O . ILE A 1 257 ? 34.360 16.398 36.439 1.00 20.81 251 ILE A O 1
ATOM 1917 N N . THR A 1 258 ? 36.582 16.071 36.177 1.00 21.22 252 THR A N 1
ATOM 1918 C CA . THR A 1 258 ? 37.002 17.445 36.458 1.00 22.12 252 THR A CA 1
ATOM 1919 C C . THR A 1 258 ? 37.849 18.005 35.314 1.00 22.44 252 THR A C 1
ATOM 1920 O O . THR A 1 258 ? 37.659 19.148 34.897 1.00 22.96 252 THR A O 1
ATOM 1924 N N . ASP A 1 259 ? 38.788 17.197 34.828 1.00 22.53 253 ASP A N 1
ATOM 1925 C CA . ASP A 1 259 ? 39.718 17.592 33.783 1.00 22.75 253 ASP A CA 1
ATOM 1926 C C . ASP A 1 259 ? 39.241 17.040 32.440 1.00 22.32 253 ASP A C 1
ATOM 1927 O O . ASP A 1 259 ? 39.128 15.826 32.279 1.00 22.17 253 ASP A O 1
ATOM 1932 N N . ILE A 1 260 ? 38.961 17.934 31.488 1.00 22.20 254 ILE A N 1
ATOM 1933 C CA . ILE A 1 260 ? 38.545 17.543 30.129 1.00 21.89 254 ILE A CA 1
ATOM 1934 C C . ILE A 1 260 ? 39.603 17.882 29.070 1.00 21.98 254 ILE A C 1
ATOM 1935 O O . ILE A 1 260 ? 39.299 17.971 27.878 1.00 21.38 254 ILE A O 1
ATOM 1940 N N . ALA A 1 261 ? 40.854 18.033 29.503 1.00 22.11 255 ALA A N 1
ATOM 1941 C CA . ALA A 1 261 ? 41.962 18.312 28.583 1.00 22.01 255 ALA A CA 1
ATOM 1942 C C . ALA A 1 261 ? 42.128 17.278 27.454 1.00 21.38 255 ALA A C 1
ATOM 1943 O O . ALA A 1 261 ? 42.477 17.648 26.337 1.00 21.58 255 ALA A O 1
ATOM 1945 N N . PRO A 1 262 ? 41.883 15.986 27.737 1.00 21.38 256 PRO A N 1
ATOM 1946 C CA . PRO A 1 262 ? 41.983 14.975 26.673 1.00 21.52 256 PRO A CA 1
ATOM 1947 C C . PRO A 1 262 ? 40.994 15.126 25.504 1.00 22.43 256 PRO A C 1
ATOM 1948 O O . PRO A 1 262 ? 41.189 14.490 24.464 1.00 23.41 256 PRO A O 1
ATOM 1952 N N . LEU A 1 263 ? 39.955 15.945 25.674 1.00 22.33 257 LEU A N 1
ATOM 1953 C CA . LEU A 1 263 ? 38.967 16.180 24.628 1.00 22.33 257 LEU A CA 1
ATOM 1954 C C . LEU A 1 263 ? 39.419 17.239 23.622 1.00 22.78 257 LEU A C 1
ATOM 1955 O O . LEU A 1 263 ? 38.843 17.343 22.534 1.00 22.49 257 LEU A O 1
ATOM 1960 N N . ALA A 1 264 ? 40.447 18.012 23.979 1.00 22.75 258 ALA A N 1
ATOM 1961 C CA . ALA A 1 264 ? 40.935 19.110 23.140 1.00 23.19 258 ALA A CA 1
ATOM 1962 C C . ALA A 1 264 ? 41.263 18.685 21.712 1.00 23.64 258 ALA A C 1
ATOM 1963 O O . ALA A 1 264 ? 41.098 19.464 20.774 1.00 23.59 258 ALA A O 1
ATOM 1965 N N . SER A 1 265 ? 41.719 17.447 21.560 1.00 24.36 259 SER A N 1
ATOM 1966 C CA . SER A 1 265 ? 42.136 16.925 20.265 1.00 25.70 259 SER A CA 1
ATOM 1967 C C . SER A 1 265 ? 41.025 16.198 19.484 1.00 25.44 259 SER A C 1
ATOM 1968 O O . SER A 1 265 ? 41.238 15.829 18.328 1.00 26.15 259 SER A O 1
ATOM 1971 N N . LEU A 1 266 ? 39.852 16.001 20.085 1.00 25.09 260 LEU A N 1
ATOM 1972 C CA . LEU A 1 266 ? 38.767 15.279 19.407 1.00 24.65 260 LEU A CA 1
ATOM 1973 C C . LEU A 1 266 ? 38.020 16.213 18.460 1.00 25.26 260 LEU A C 1
ATOM 1974 O O . LEU A 1 266 ? 36.872 16.597 18.701 1.00 24.70 260 LEU A O 1
ATOM 1979 N N . LYS A 1 267 ? 38.685 16.537 17.354 1.00 25.91 261 LYS A N 1
ATOM 1980 C CA . LYS A 1 267 ? 38.257 17.612 16.463 1.00 26.73 261 LYS A CA 1
ATOM 1981 C C . LYS A 1 267 ? 37.039 17.308 15.587 1.00 25.40 261 LYS A C 1
ATOM 1982 O O . LYS A 1 267 ? 36.452 18.226 15.031 1.00 25.04 261 LYS A O 1
ATOM 1988 N N . SER A 1 268 ? 36.653 16.040 15.467 1.00 24.38 262 SER A N 1
ATOM 1989 C CA . SER A 1 268 ? 35.465 15.675 14.685 1.00 23.53 262 SER A CA 1
ATOM 1990 C C . SER A 1 268 ? 34.174 15.639 15.515 1.00 22.34 262 SER A C 1
ATOM 1991 O O . SER A 1 268 ? 33.101 15.355 14.977 1.00 21.86 262 SER A O 1
ATOM 1994 N N . LEU A 1 269 ? 34.270 15.940 16.812 1.00 21.58 263 LEU A N 1
ATOM 1995 C CA . LEU A 1 269 ? 33.098 15.929 17.689 1.00 20.73 263 LEU A CA 1
ATOM 1996 C C . LEU A 1 269 ? 32.069 16.962 17.256 1.00 20.47 263 LEU A C 1
ATOM 1997 O O . LEU A 1 269 ? 32.409 18.126 17.055 1.00 20.27 263 LEU A O 1
ATOM 2002 N N . THR A 1 270 ? 30.826 16.513 17.085 1.00 20.25 264 THR A N 1
ATOM 2003 C CA . THR A 1 270 ? 29.694 17.395 16.761 1.00 20.61 264 THR A CA 1
ATOM 2004 C C . THR A 1 270 ? 28.663 17.441 17.899 1.00 20.51 264 THR A C 1
ATOM 2005 O O . THR A 1 270 ? 27.988 18.456 18.097 1.00 20.36 264 THR A O 1
ATOM 2009 N N . GLU A 1 271 ? 28.560 16.343 18.646 1.00 20.58 265 GLU A N 1
ATOM 2010 C CA . GLU A 1 271 ? 27.639 16.225 19.766 1.00 20.94 265 GLU A CA 1
ATOM 2011 C C . GLU A 1 271 ? 28.405 15.766 21.007 1.00 19.76 265 GLU A C 1
ATOM 2012 O O . GLU A 1 271 ? 28.983 14.677 21.011 1.00 19.55 265 GLU A O 1
ATOM 2018 N N . LEU A 1 272 ? 28.406 16.600 22.049 1.00 18.52 266 LEU A N 1
ATOM 2019 C CA . LEU A 1 272 ? 29.120 16.314 23.296 1.00 17.76 266 LEU A CA 1
ATOM 2020 C C . LEU A 1 272 ? 28.235 16.578 24.524 1.00 17.78 266 LEU A C 1
ATOM 2021 O O . LEU A 1 272 ? 27.713 17.686 24.706 1.00 17.28 266 LEU A O 1
ATOM 2026 N N . GLN A 1 273 ? 28.076 15.559 25.364 1.00 17.82 267 GLN A N 1
ATOM 2027 C CA . GLN A 1 273 ? 27.297 15.686 26.586 1.00 18.41 267 GLN A CA 1
ATOM 2028 C C . GLN A 1 273 ? 28.167 15.385 27.802 1.00 17.73 267 GLN A C 1
ATOM 2029 O O . GLN A 1 273 ? 28.730 14.296 27.922 1.00 17.36 267 GLN A O 1
ATOM 2035 N N . LEU A 1 274 ? 28.273 16.365 28.693 1.00 16.97 268 LEU A N 1
ATOM 2036 C CA . LEU A 1 274 ? 29.132 16.273 29.868 1.00 16.95 268 LEU A CA 1
ATOM 2037 C C . LEU A 1 274 ? 28.381 16.636 31.153 1.00 16.79 268 LEU A C 1
ATOM 2038 O O . LEU A 1 274 ? 28.990 17.046 32.146 1.00 16.17 268 LEU A O 1
ATOM 2043 N N . SER A 1 275 ? 27.065 16.444 31.135 1.00 16.68 269 SER A N 1
ATOM 2044 C CA . SER A 1 275 ? 26.194 16.857 32.228 1.00 17.04 269 SER A CA 1
ATOM 2045 C C . SER A 1 275 ? 26.527 16.161 33.546 1.00 17.48 269 SER A C 1
ATOM 2046 O O . SER A 1 275 ? 26.987 15.021 33.559 1.00 17.12 269 SER A O 1
ATOM 2049 N N . ARG A 1 276 ? 26.290 16.870 34.648 1.00 17.84 270 ARG A N 1
ATOM 2050 C CA A ARG A 1 276 ? 26.430 16.315 35.993 0.50 18.01 270 ARG A CA 1
ATOM 2051 C CA B ARG A 1 276 ? 26.422 16.309 35.989 0.50 17.59 270 ARG A CA 1
ATOM 2052 C C . ARG A 1 276 ? 27.807 15.698 36.237 1.00 17.90 270 ARG A C 1
ATOM 2053 O O . ARG A 1 276 ? 27.931 14.528 36.601 1.00 17.45 270 ARG A O 1
ATOM 2068 N N . ASN A 1 277 ? 28.840 16.502 36.019 1.00 18.37 271 ASN A N 1
ATOM 2069 C CA . ASN A 1 277 ? 30.198 16.180 36.426 1.00 19.15 271 ASN A CA 1
ATOM 2070 C C . ASN A 1 277 ? 30.645 17.288 37.393 1.00 20.06 271 ASN A C 1
ATOM 2071 O O . ASN A 1 277 ? 29.789 17.891 38.049 1.00 19.87 271 ASN A O 1
ATOM 2076 N N . GLN A 1 278 ? 31.947 17.554 37.503 1.00 21.18 272 GLN A N 1
ATOM 2077 C CA . GLN A 1 278 ? 32.438 18.633 38.369 1.00 22.30 272 GLN A CA 1
ATOM 2078 C C . GLN A 1 278 ? 33.406 19.543 37.622 1.00 22.29 272 GLN A C 1
ATOM 2079 O O . GLN A 1 278 ? 34.396 20.014 38.176 1.00 22.65 272 GLN A O 1
ATOM 2085 N N . ILE A 1 279 ? 33.086 19.813 36.364 1.00 22.59 273 ILE A N 1
ATOM 2086 C CA . ILE A 1 279 ? 33.944 20.599 35.489 1.00 22.50 273 ILE A CA 1
ATOM 2087 C C . ILE A 1 279 ? 33.875 22.085 35.850 1.00 23.28 273 ILE A C 1
ATOM 2088 O O . ILE A 1 279 ? 32.788 22.638 36.041 1.00 22.09 273 ILE A O 1
ATOM 2093 N N . SER A 1 280 ? 35.048 22.710 35.958 1.00 24.66 274 SER A N 1
ATOM 2094 C CA . SER A 1 280 ? 35.177 24.162 36.124 1.00 25.69 274 SER A CA 1
ATOM 2095 C C . SER A 1 280 ? 35.795 24.783 34.881 1.00 25.88 274 SER A C 1
ATOM 2096 O O . SER A 1 280 ? 35.320 25.801 34.373 1.00 27.00 274 SER A O 1
ATOM 2099 N N . ASP A 1 281 ? 36.876 24.170 34.410 1.00 25.64 275 ASP A N 1
ATOM 2100 C CA . ASP A 1 281 ? 37.661 24.707 33.317 1.00 25.80 275 ASP A CA 1
ATOM 2101 C C . ASP A 1 281 ? 37.241 24.055 32.004 1.00 25.42 275 ASP A C 1
ATOM 2102 O O . ASP A 1 281 ? 37.431 22.851 31.813 1.00 26.61 275 ASP A O 1
ATOM 2107 N N . ILE A 1 282 ? 36.672 24.851 31.102 1.00 24.55 276 ILE A N 1
ATOM 2108 C CA . ILE A 1 282 ? 36.251 24.355 29.781 1.00 23.59 276 ILE A CA 1
ATOM 2109 C C . ILE A 1 282 ? 37.117 24.911 28.657 1.00 22.61 276 ILE A C 1
ATOM 2110 O O . ILE A 1 282 ? 36.745 24.847 27.477 1.00 22.03 276 ILE A O 1
ATOM 2115 N N . ALA A 1 283 ? 38.286 25.427 29.032 1.00 22.21 277 ALA A N 1
ATOM 2116 C CA . ALA A 1 283 ? 39.286 25.898 28.072 1.00 22.07 277 ALA A CA 1
ATOM 2117 C C . ALA A 1 283 ? 39.631 24.869 26.981 1.00 21.93 277 ALA A C 1
ATOM 2118 O O . ALA A 1 283 ? 39.886 25.257 25.847 1.00 21.91 277 ALA A O 1
ATOM 2120 N N . PRO A 1 284 ? 39.644 23.561 27.318 1.00 22.13 278 PRO A N 1
ATOM 2121 C CA . PRO A 1 284 ? 39.871 22.534 26.288 1.00 22.78 278 PRO A CA 1
ATOM 2122 C C . PRO A 1 284 ? 38.825 22.436 25.153 1.00 23.30 278 PRO A C 1
ATOM 2123 O O . PRO A 1 284 ? 39.094 21.795 24.136 1.00 23.65 278 PRO A O 1
ATOM 2127 N N . LEU A 1 285 ? 37.656 23.050 25.314 1.00 23.83 279 LEU A N 1
ATOM 2128 C CA . LEU A 1 285 ? 36.616 22.993 24.279 1.00 23.80 279 LEU A CA 1
ATOM 2129 C C . LEU A 1 285 ? 36.793 24.005 23.143 1.00 24.41 279 LEU A C 1
ATOM 2130 O O . LEU A 1 285 ? 36.080 23.916 22.145 1.00 24.00 279 LEU A O 1
ATOM 2135 N N . GLU A 1 286 ? 37.738 24.942 23.283 1.00 25.05 280 GLU A N 1
ATOM 2136 C CA . GLU A 1 286 ? 37.865 26.088 22.361 1.00 25.54 280 GLU A CA 1
ATOM 2137 C C . GLU A 1 286 ? 38.214 25.715 20.913 1.00 26.14 280 GLU A C 1
ATOM 2138 O O . GLU A 1 286 ? 37.924 26.480 19.993 1.00 25.34 280 GLU A O 1
ATOM 2140 N N . SER A 1 287 ? 38.826 24.545 20.722 1.00 27.14 281 SER A N 1
ATOM 2141 C CA . SER A 1 287 ? 39.271 24.090 19.400 1.00 28.19 281 SER A CA 1
ATOM 2142 C C . SER A 1 287 ? 38.259 23.183 18.684 1.00 27.48 281 SER A C 1
ATOM 2143 O O . SER A 1 287 ? 38.479 22.787 17.536 1.00 27.55 281 SER A O 1
ATOM 2146 N N . LEU A 1 288 ? 37.155 22.857 19.351 1.00 26.51 282 LEU A N 1
ATOM 2147 C CA . LEU A 1 288 ? 36.186 21.908 18.805 1.00 25.77 282 LEU A CA 1
ATOM 2148 C C . LEU A 1 288 ? 35.179 22.612 17.910 1.00 25.25 282 LEU A C 1
ATOM 2149 O O . LEU A 1 288 ? 34.010 22.726 18.249 1.00 24.75 282 LEU A O 1
ATOM 2154 N N . ASN A 1 289 ? 35.643 23.043 16.743 1.00 25.65 283 ASN A N 1
ATOM 2155 C CA . ASN A 1 289 ? 34.878 23.934 15.867 1.00 26.14 283 ASN A CA 1
ATOM 2156 C C . ASN A 1 289 ? 33.713 23.288 15.108 1.00 25.23 283 ASN A C 1
ATOM 2157 O O . ASN A 1 289 ? 32.932 23.995 14.462 1.00 25.07 283 ASN A O 1
ATOM 2162 N N . SER A 1 290 ? 33.597 21.963 15.169 1.00 23.97 284 SER A N 1
ATOM 2163 C CA . SER A 1 290 ? 32.483 21.261 14.520 1.00 23.64 284 SER A CA 1
ATOM 2164 C C . SER A 1 290 ? 31.329 20.956 15.486 1.00 22.94 284 SER A C 1
ATOM 2165 O O . SER A 1 290 ? 30.349 20.304 15.119 1.00 22.92 284 SER A O 1
ATOM 2168 N N . LEU A 1 291 ? 31.434 21.459 16.709 1.00 22.38 285 LEU A N 1
ATOM 2169 C CA . LEU A 1 291 ? 30.486 21.138 17.762 1.00 22.33 285 LEU A CA 1
ATOM 2170 C C . LEU A 1 291 ? 29.167 21.893 17.523 1.00 21.91 285 LEU A C 1
ATOM 2171 O O . LEU A 1 291 ? 29.145 23.124 17.534 1.00 21.50 285 LEU A O 1
ATOM 2176 N N . SER A 1 292 ? 28.078 21.165 17.278 1.00 21.45 286 SER A N 1
ATOM 2177 C CA . SER A 1 292 ? 26.768 21.801 17.090 1.00 21.57 286 SER A CA 1
ATOM 2178 C C . SER A 1 292 ? 25.857 21.665 18.307 1.00 21.31 286 SER A C 1
ATOM 2179 O O . SER A 1 292 ? 24.981 22.505 18.520 1.00 21.95 286 SER A O 1
ATOM 2182 N N . LYS A 1 293 ? 26.063 20.613 19.094 1.00 21.35 287 LYS A N 1
ATOM 2183 C CA . LYS A 1 293 ? 25.271 20.359 20.290 1.00 21.61 287 LYS A CA 1
ATOM 2184 C C . LYS A 1 293 ? 26.187 20.107 21.493 1.00 20.45 287 LYS A C 1
ATOM 2185 O O . LYS A 1 293 ? 27.011 19.191 21.466 1.00 20.06 287 LYS A O 1
ATOM 2191 N N . LEU A 1 294 ? 26.030 20.910 22.545 1.00 19.01 288 LEU A N 1
ATOM 2192 C CA . LEU A 1 294 ? 26.903 20.838 23.725 1.00 18.19 288 LEU A CA 1
ATOM 2193 C C . LEU A 1 294 ? 26.109 20.953 25.028 1.00 17.90 288 LEU A C 1
ATOM 2194 O O . LEU A 1 294 ? 25.411 21.941 25.252 1.00 17.66 288 LEU A O 1
ATOM 2199 N N . TRP A 1 295 ? 26.216 19.935 25.875 1.00 17.91 289 TRP A N 1
ATOM 2200 C CA . TRP A 1 295 ? 25.498 19.896 27.150 1.00 18.45 289 TRP A CA 1
ATOM 2201 C C . TRP A 1 295 ? 26.492 19.964 28.302 1.00 17.93 289 TRP A C 1
ATOM 2202 O O . TRP A 1 295 ? 27.257 19.031 28.518 1.00 17.38 289 TRP A O 1
ATOM 2213 N N . LEU A 1 296 ? 26.483 21.081 29.026 1.00 17.86 290 LEU A N 1
ATOM 2214 C CA . LEU A 1 296 ? 27.403 21.294 30.150 1.00 17.63 290 LEU A CA 1
ATOM 2215 C C . LEU A 1 296 ? 26.653 21.586 31.454 1.00 17.91 290 LEU A C 1
ATOM 2216 O O . LEU A 1 296 ? 27.233 22.093 32.423 1.00 18.06 290 LEU A O 1
ATOM 2221 N N . ASN A 1 297 ? 25.370 21.243 31.491 1.00 17.75 291 ASN A N 1
ATOM 2222 C CA . ASN A 1 297 ? 24.553 21.505 32.671 1.00 17.81 291 ASN A CA 1
ATOM 2223 C C . ASN A 1 297 ? 24.976 20.705 33.902 1.00 17.75 291 ASN A C 1
ATOM 2224 O O . ASN A 1 297 ? 25.389 19.562 33.792 1.00 17.84 291 ASN A O 1
ATOM 2229 N N . GLY A 1 298 ? 24.879 21.319 35.076 1.00 18.59 292 GLY A N 1
ATOM 2230 C CA . GLY A 1 298 ? 25.151 20.622 36.339 1.00 19.16 292 GLY A CA 1
ATOM 2231 C C . GLY A 1 298 ? 26.632 20.444 36.629 1.00 19.81 292 GLY A C 1
ATOM 2232 O O . GLY A 1 298 ? 27.066 19.379 37.070 1.00 19.66 292 GLY A O 1
ATOM 2233 N N . ASN A 1 299 ? 27.408 21.495 36.389 1.00 20.42 293 ASN A N 1
ATOM 2234 C CA . ASN A 1 299 ? 28.840 21.475 36.654 1.00 21.14 293 ASN A CA 1
ATOM 2235 C C . ASN A 1 299 ? 29.221 22.627 37.591 1.00 21.90 293 ASN A C 1
ATOM 2236 O O . ASN A 1 299 ? 28.369 23.115 38.334 1.00 21.55 293 ASN A O 1
ATOM 2241 N N . GLN A 1 300 ? 30.493 23.030 37.567 1.00 23.03 294 GLN A N 1
ATOM 2242 C CA . GLN A 1 300 ? 31.019 24.108 38.394 1.00 24.14 294 GLN A CA 1
ATOM 2243 C C . GLN A 1 300 ? 31.564 25.255 37.539 1.00 24.01 294 GLN A C 1
ATOM 2244 O O . GLN A 1 300 ? 32.549 25.891 37.917 1.00 24.34 294 GLN A O 1
ATOM 2250 N N . ILE A 1 301 ? 30.936 25.523 36.396 1.00 23.54 295 ILE A N 1
ATOM 2251 C CA . ILE A 1 301 ? 31.462 26.516 35.450 1.00 23.56 295 ILE A CA 1
ATOM 2252 C C . ILE A 1 301 ? 31.084 27.948 35.854 1.00 23.56 295 ILE A C 1
ATOM 2253 O O . ILE A 1 301 ? 29.958 28.201 36.281 1.00 22.34 295 ILE A O 1
ATOM 2258 N N . THR A 1 302 ? 32.043 28.867 35.711 1.00 24.20 296 THR A N 1
ATOM 2259 C CA . THR A 1 302 ? 31.809 30.313 35.859 1.00 25.04 296 THR A CA 1
ATOM 2260 C C . THR A 1 302 ? 32.281 31.083 34.611 1.00 25.62 296 THR A C 1
ATOM 2261 O O . THR A 1 302 ? 31.574 31.956 34.109 1.00 27.25 296 THR A O 1
ATOM 2265 N N . ASP A 1 303 ? 33.480 30.771 34.125 1.00 25.38 297 ASP A N 1
ATOM 2266 C CA . ASP A 1 303 ? 34.011 31.388 32.908 1.00 25.40 297 ASP A CA 1
ATOM 2267 C C . ASP A 1 303 ? 33.625 30.558 31.674 1.00 24.28 297 ASP A C 1
ATOM 2268 O O . ASP A 1 303 ? 33.931 29.368 31.603 1.00 23.58 297 ASP A O 1
ATOM 2273 N N . ILE A 1 304 ? 32.965 31.191 30.704 1.00 23.43 298 ILE A N 1
ATOM 2274 C CA . ILE A 1 304 ? 32.576 30.514 29.462 1.00 22.93 298 ILE A CA 1
ATOM 2275 C C . ILE A 1 304 ? 33.174 31.211 28.244 1.00 22.91 298 ILE A C 1
ATOM 2276 O O . ILE A 1 304 ? 32.648 31.111 27.125 1.00 23.13 298 ILE A O 1
ATOM 2281 N N . ALA A 1 305 ? 34.289 31.900 28.465 1.00 22.92 299 ALA A N 1
ATOM 2282 C CA . ALA A 1 305 ? 35.006 32.578 27.390 1.00 23.51 299 ALA A CA 1
ATOM 2283 C C . ALA A 1 305 ? 35.439 31.618 26.285 1.00 23.19 299 ALA A C 1
ATOM 2284 O O . ALA A 1 305 ? 35.395 31.980 25.109 1.00 23.62 299 ALA A O 1
ATOM 2286 N N . PRO A 1 306 ? 35.855 30.394 26.654 1.00 23.76 300 PRO A N 1
ATOM 2287 C CA . PRO A 1 306 ? 36.246 29.391 25.660 1.00 23.99 300 PRO A CA 1
ATOM 2288 C C . PRO A 1 306 ? 35.204 29.030 24.590 1.00 24.69 300 PRO A C 1
ATOM 2289 O O . PRO A 1 306 ? 35.572 28.482 23.548 1.00 24.50 300 PRO A O 1
ATOM 2293 N N . LEU A 1 307 ? 33.926 29.311 24.839 1.00 25.34 301 LEU A N 1
ATOM 2294 C CA . LEU A 1 307 ? 32.865 28.956 23.888 1.00 25.00 301 LEU A CA 1
ATOM 2295 C C . LEU A 1 307 ? 32.680 29.965 22.751 1.00 25.57 301 LEU A C 1
ATOM 2296 O O . LEU A 1 307 ? 31.960 29.695 21.795 1.00 24.68 301 LEU A O 1
ATOM 2301 N N . ALA A 1 308 ? 33.329 31.119 22.857 1.00 27.12 302 ALA A N 1
ATOM 2302 C CA . ALA A 1 308 ? 33.123 32.231 21.917 1.00 28.39 302 ALA A CA 1
ATOM 2303 C C . ALA A 1 308 ? 33.342 31.875 20.440 1.00 29.23 302 ALA A C 1
ATOM 2304 O O . ALA A 1 308 ? 32.630 32.385 19.574 1.00 29.27 302 ALA A O 1
ATOM 2306 N N . SER A 1 309 ? 34.313 30.999 20.168 1.00 30.92 303 SER A N 1
ATOM 2307 C CA . SER A 1 309 ? 34.713 30.648 18.793 1.00 32.11 303 SER A CA 1
ATOM 2308 C C . SER A 1 309 ? 33.958 29.443 18.211 1.00 31.70 303 SER A C 1
ATOM 2309 O O . SER A 1 309 ? 34.214 29.049 17.070 1.00 32.27 303 SER A O 1
ATOM 2312 N N . LEU A 1 310 ? 33.042 28.859 18.982 1.00 31.18 304 LEU A N 1
ATOM 2313 C CA . LEU A 1 310 ? 32.313 27.662 18.550 1.00 30.57 304 LEU A CA 1
ATOM 2314 C C . LEU A 1 310 ? 31.079 28.042 17.736 1.00 29.99 304 LEU A C 1
ATOM 2315 O O . LEU A 1 310 ? 29.940 27.835 18.166 1.00 29.84 304 LEU A O 1
ATOM 2320 N N . ASN A 1 311 ? 31.327 28.559 16.534 1.00 29.88 305 ASN A N 1
ATOM 2321 C CA . ASN A 1 311 ? 30.287 29.174 15.694 1.00 29.40 305 ASN A CA 1
ATOM 2322 C C . ASN A 1 311 ? 29.250 28.220 15.111 1.00 27.46 305 ASN A C 1
ATOM 2323 O O . ASN A 1 311 ? 28.203 28.663 14.631 1.00 26.96 305 ASN A O 1
ATOM 2328 N N . SER A 1 312 ? 29.530 26.921 15.150 1.00 26.81 306 SER A N 1
ATOM 2329 C CA . SER A 1 312 ? 28.588 25.917 14.645 1.00 26.01 306 SER A CA 1
ATOM 2330 C C . SER A 1 312 ? 27.526 25.490 15.672 1.00 24.20 306 SER A C 1
ATOM 2331 O O . SER A 1 312 ? 26.582 24.780 15.319 1.00 23.27 306 SER A O 1
ATOM 2334 N N . LEU A 1 313 ? 27.682 25.919 16.927 1.00 23.10 307 LEU A N 1
ATOM 2335 C CA . LEU A 1 313 ? 26.739 25.580 18.001 1.00 21.90 307 LEU A CA 1
ATOM 2336 C C . LEU A 1 313 ? 25.311 26.023 17.691 1.00 21.34 307 LEU A C 1
ATOM 2337 O O . LEU A 1 313 ? 25.056 27.210 17.485 1.00 20.91 307 LEU A O 1
ATOM 2342 N N . THR A 1 314 ? 24.397 25.056 17.652 1.00 20.86 308 THR A N 1
ATOM 2343 C CA . THR A 1 314 ? 22.973 25.326 17.497 1.00 20.93 308 THR A CA 1
ATOM 2344 C C . THR A 1 314 ? 22.216 25.084 18.798 1.00 20.95 308 THR A C 1
ATOM 2345 O O . THR A 1 314 ? 21.157 25.662 19.002 1.00 21.15 308 THR A O 1
ATOM 2349 N N . GLU A 1 315 ? 22.757 24.242 19.676 1.00 21.12 309 GLU A N 1
ATOM 2350 C CA . GLU A 1 315 ? 22.104 23.935 20.942 1.00 21.57 309 GLU A CA 1
ATOM 2351 C C . GLU A 1 315 ? 23.128 23.913 22.070 1.00 20.53 309 GLU A C 1
ATOM 2352 O O . GLU A 1 315 ? 24.170 23.273 21.950 1.00 20.42 309 GLU A O 1
ATOM 2358 N N . LEU A 1 316 ? 22.826 24.608 23.163 1.00 19.72 310 LEU A N 1
ATOM 2359 C CA . LEU A 1 316 ? 23.773 24.767 24.268 1.00 19.83 310 LEU A CA 1
ATOM 2360 C C . LEU A 1 316 ? 23.070 24.723 25.622 1.00 19.25 310 LEU A C 1
ATOM 2361 O O . LEU A 1 316 ? 22.277 25.610 25.938 1.00 19.48 310 LEU A O 1
ATOM 2366 N N . GLU A 1 317 ? 23.362 23.684 26.405 1.00 18.87 311 GLU A N 1
ATOM 2367 C CA . GLU A 1 317 ? 22.798 23.512 27.750 1.00 18.64 311 GLU A CA 1
ATOM 2368 C C . GLU A 1 317 ? 23.866 23.927 28.766 1.00 17.93 311 GLU A C 1
ATOM 2369 O O . GLU A 1 317 ? 24.895 23.262 28.886 1.00 17.18 311 GLU A O 1
ATOM 2375 N N . LEU A 1 318 ? 23.618 25.023 29.481 1.00 17.66 312 LEU A N 1
ATOM 2376 C CA . LEU A 1 318 ? 24.553 25.541 30.496 1.00 17.63 312 LEU A CA 1
ATOM 2377 C C . LEU A 1 318 ? 23.883 25.728 31.863 1.00 18.04 312 LEU A C 1
ATOM 2378 O O . LEU A 1 318 ? 24.456 26.347 32.762 1.00 17.81 312 LEU A O 1
ATOM 2383 N N . SER A 1 319 ? 22.683 25.176 32.029 1.00 18.35 313 SER A N 1
ATOM 2384 C CA . SER A 1 319 ? 21.918 25.366 33.262 1.00 19.03 313 SER A CA 1
ATOM 2385 C C . SER A 1 319 ? 22.563 24.662 34.476 1.00 19.05 313 SER A C 1
ATOM 2386 O O . SER A 1 319 ? 23.320 23.707 34.314 1.00 18.52 313 SER A O 1
ATOM 2389 N N . SER A 1 320 ? 22.253 25.155 35.678 1.00 19.49 314 SER A N 1
ATOM 2390 C CA . SER A 1 320 ? 22.829 24.660 36.952 1.00 19.78 314 SER A CA 1
ATOM 2391 C C . SER A 1 320 ? 24.354 24.755 37.029 1.00 20.39 314 SER A C 1
ATOM 2392 O O . SER A 1 320 ? 25.026 23.776 37.351 1.00 20.41 314 SER A O 1
ATOM 2395 N N . ASN A 1 321 ? 24.892 25.931 36.728 1.00 21.43 315 ASN A N 1
ATOM 2396 C CA . ASN A 1 321 ? 26.303 26.228 36.969 1.00 22.86 315 ASN A CA 1
ATOM 2397 C C . ASN A 1 321 ? 26.384 27.471 37.885 1.00 23.87 315 ASN A C 1
ATOM 2398 O O . ASN A 1 321 ? 25.433 27.748 38.621 1.00 23.74 315 ASN A O 1
ATOM 2403 N N . GLN A 1 322 ? 27.504 28.193 37.864 1.00 24.78 316 GLN A N 1
ATOM 2404 C CA . GLN A 1 322 ? 27.627 29.470 38.569 1.00 25.69 316 GLN A CA 1
ATOM 2405 C C . GLN A 1 322 ? 28.090 30.575 37.617 1.00 25.26 316 GLN A C 1
ATOM 2406 O O . GLN A 1 322 ? 29.016 31.326 37.919 1.00 24.81 316 GLN A O 1
ATOM 2412 N N . ILE A 1 323 ? 27.424 30.679 36.472 1.00 24.43 317 ILE A N 1
ATOM 2413 C CA . ILE A 1 323 ? 27.803 31.648 35.448 1.00 24.47 317 ILE A CA 1
ATOM 2414 C C . ILE A 1 323 ? 27.217 33.027 35.746 1.00 24.10 317 ILE A C 1
ATOM 2415 O O . ILE A 1 323 ? 26.085 33.143 36.215 1.00 23.75 317 ILE A O 1
ATOM 2420 N N . THR A 1 324 ? 28.005 34.062 35.466 1.00 24.45 318 THR A N 1
ATOM 2421 C CA . THR A 1 324 ? 27.587 35.454 35.602 1.00 24.62 318 THR A CA 1
ATOM 2422 C C . THR A 1 324 ? 27.668 36.175 34.256 1.00 25.03 318 THR A C 1
ATOM 2423 O O . THR A 1 324 ? 26.688 36.766 33.806 1.00 24.96 318 THR A O 1
ATOM 2427 N N . ASP A 1 325 ? 28.839 36.130 33.626 1.00 25.93 319 ASP A N 1
ATOM 2428 C CA . ASP A 1 325 ? 29.103 36.880 32.395 1.00 26.53 319 ASP A CA 1
ATOM 2429 C C . ASP A 1 325 ? 28.828 36.038 31.147 1.00 26.72 319 ASP A C 1
ATOM 2430 O O . ASP A 1 325 ? 29.576 35.107 30.844 1.00 26.38 319 ASP A O 1
ATOM 2435 N N . ILE A 1 326 ? 27.771 36.386 30.416 1.00 26.68 320 ILE A N 1
ATOM 2436 C CA . ILE A 1 326 ? 27.383 35.649 29.206 1.00 26.75 320 ILE A CA 1
ATOM 2437 C C . ILE A 1 326 ? 27.729 36.361 27.896 1.00 26.50 320 ILE A C 1
ATOM 2438 O O . ILE A 1 326 ? 27.302 35.925 26.832 1.00 25.95 320 ILE A O 1
ATOM 2443 N N . ALA A 1 327 ? 28.504 37.443 27.975 1.00 27.00 321 ALA A N 1
ATOM 2444 C CA . ALA A 1 327 ? 28.963 38.187 26.785 1.00 27.39 321 ALA A CA 1
ATOM 2445 C C . ALA A 1 327 ? 29.775 37.363 25.767 1.00 27.19 321 ALA A C 1
ATOM 2446 O O . ALA A 1 327 ? 29.770 37.682 24.578 1.00 27.11 321 ALA A O 1
ATOM 2448 N N . PRO A 1 328 ? 30.498 36.325 26.225 1.00 27.35 322 PRO A N 1
ATOM 2449 C CA . PRO A 1 328 ? 31.176 35.467 25.249 1.00 27.71 322 PRO A CA 1
ATOM 2450 C C . PRO A 1 328 ? 30.250 34.733 24.272 1.00 27.32 322 PRO A C 1
ATOM 2451 O O . PRO A 1 328 ? 30.699 34.347 23.200 1.00 28.78 322 PRO A O 1
ATOM 2455 N N . LEU A 1 329 ? 28.981 34.539 24.633 1.00 26.40 323 LEU A N 1
ATOM 2456 C CA . LEU A 1 329 ? 28.022 33.884 23.741 1.00 25.99 323 LEU A CA 1
ATOM 2457 C C . LEU A 1 329 ? 27.552 34.765 22.578 1.00 25.94 323 LEU A C 1
ATOM 2458 O O . LEU A 1 329 ? 26.987 34.253 21.617 1.00 24.51 323 LEU A O 1
ATOM 2463 N N . ALA A 1 330 ? 27.791 36.076 22.662 1.00 26.59 324 ALA A N 1
ATOM 2464 C CA . ALA A 1 330 ? 27.277 37.045 21.679 1.00 27.22 324 ALA A CA 1
ATOM 2465 C C . ALA A 1 330 ? 27.642 36.735 20.220 1.00 27.77 324 ALA A C 1
ATOM 2466 O O . ALA A 1 330 ? 26.905 37.091 19.311 1.00 27.19 324 ALA A O 1
ATOM 2468 N N . SER A 1 331 ? 28.779 36.079 20.014 1.00 29.33 325 SER A N 1
ATOM 2469 C CA . SER A 1 331 ? 29.265 35.719 18.677 1.00 30.69 325 SER A CA 1
ATOM 2470 C C . SER A 1 331 ? 28.484 34.576 18.005 1.00 30.62 325 SER A C 1
ATOM 2471 O O . SER A 1 331 ? 28.431 34.492 16.780 1.00 30.99 325 SER A O 1
ATOM 2474 N N . LEU A 1 332 ? 27.865 33.714 18.804 1.00 29.99 326 LEU A N 1
ATOM 2475 C CA . LEU A 1 332 ? 27.273 32.472 18.296 1.00 29.63 326 LEU A CA 1
ATOM 2476 C C . LEU A 1 332 ? 26.025 32.724 17.429 1.00 30.16 326 LEU A C 1
ATOM 2477 O O . LEU A 1 332 ? 24.885 32.673 17.905 1.00 28.93 326 LEU A O 1
ATOM 2482 N N . LYS A 1 333 ? 26.266 32.973 16.143 1.00 31.49 327 LYS A N 1
ATOM 2483 C CA . LYS A 1 333 ? 25.207 33.338 15.194 1.00 32.74 327 LYS A CA 1
ATOM 2484 C C . LYS A 1 333 ? 24.209 32.225 14.893 1.00 30.43 327 LYS A C 1
ATOM 2485 O O . LYS A 1 333 ? 23.056 32.511 14.591 1.00 29.87 327 LYS A O 1
ATOM 2491 N N . SER A 1 334 ? 24.656 30.971 14.958 1.00 28.52 328 SER A N 1
ATOM 2492 C CA . SER A 1 334 ? 23.809 29.820 14.635 1.00 27.40 328 SER A CA 1
ATOM 2493 C C . SER A 1 334 ? 23.071 29.235 15.852 1.00 25.95 328 SER A C 1
ATOM 2494 O O . SER A 1 334 ? 22.263 28.313 15.703 1.00 25.77 328 SER A O 1
ATOM 2497 N N . LEU A 1 335 ? 23.338 29.763 17.045 1.00 24.06 329 LEU A N 1
ATOM 2498 C CA . LEU A 1 335 ? 22.712 29.245 18.262 1.00 22.10 329 LEU A CA 1
ATOM 2499 C C . LEU A 1 335 ? 21.190 29.407 18.230 1.00 21.46 329 LEU A C 1
ATOM 2500 O O . LEU A 1 335 ? 20.669 30.514 18.096 1.00 20.43 329 LEU A O 1
ATOM 2505 N N . SER A 1 336 ? 20.489 28.284 18.359 1.00 20.81 330 SER A N 1
ATOM 2506 C CA . SER A 1 336 ? 19.039 28.245 18.196 1.00 20.55 330 SER A CA 1
ATOM 2507 C C . SER A 1 336 ? 18.305 27.940 19.503 1.00 20.57 330 SER A C 1
ATOM 2508 O O . SER A 1 336 ? 17.197 28.438 19.724 1.00 20.85 330 SER A O 1
ATOM 2511 N N . THR A 1 337 ? 18.914 27.110 20.350 1.00 20.08 331 THR A N 1
ATOM 2512 C CA . THR A 1 337 ? 18.360 26.766 21.658 1.00 19.95 331 THR A CA 1
ATOM 2513 C C . THR A 1 337 ? 19.407 27.001 22.745 1.00 19.83 331 THR A C 1
ATOM 2514 O O . THR A 1 337 ? 20.491 26.419 22.707 1.00 19.99 331 THR A O 1
ATOM 2518 N N . LEU A 1 338 ? 19.071 27.841 23.716 1.00 19.73 332 LEU A N 1
ATOM 2519 C CA . LEU A 1 338 ? 19.972 28.170 24.807 1.00 19.88 332 LEU A CA 1
ATOM 2520 C C . LEU A 1 338 ? 19.261 27.992 26.144 1.00 19.87 332 LEU A C 1
ATOM 2521 O O . LEU A 1 338 ? 18.176 28.539 26.354 1.00 19.31 332 LEU A O 1
ATOM 2526 N N . TRP A 1 339 ? 19.880 27.225 27.039 1.00 19.90 333 TRP A N 1
ATOM 2527 C CA . TRP A 1 339 ? 19.352 26.997 28.378 1.00 20.19 333 TRP A CA 1
ATOM 2528 C C . TRP A 1 339 ? 20.365 27.533 29.379 1.00 19.30 333 TRP A C 1
ATOM 2529 O O . TRP A 1 339 ? 21.522 27.100 29.388 1.00 18.68 333 TRP A O 1
ATOM 2540 N N . LEU A 1 340 ? 19.931 28.469 30.215 1.00 18.58 334 LEU A N 1
ATOM 2541 C CA . LEU A 1 340 ? 20.811 29.095 31.201 1.00 18.44 334 LEU A CA 1
ATOM 2542 C C . LEU A 1 340 ? 20.217 29.078 32.604 1.00 18.03 334 LEU A C 1
ATOM 2543 O O . LEU A 1 340 ? 20.590 29.890 33.433 1.00 18.21 334 LEU A O 1
ATOM 2548 N N . SER A 1 341 ? 19.314 28.145 32.880 1.00 17.91 335 SER A N 1
ATOM 2549 C CA . SER A 1 341 ? 18.620 28.132 34.159 1.00 18.15 335 SER A CA 1
ATOM 2550 C C . SER A 1 341 ? 19.562 27.930 35.331 1.00 18.01 335 SER A C 1
ATOM 2551 O O . SER A 1 341 ? 20.572 27.252 35.207 1.00 18.06 335 SER A O 1
ATOM 2554 N N . SER A 1 342 ? 19.214 28.527 36.468 1.00 18.41 336 SER A N 1
ATOM 2555 C CA . SER A 1 342 ? 19.918 28.301 37.732 1.00 18.50 336 SER A CA 1
ATOM 2556 C C . SER A 1 342 ? 21.395 28.637 37.610 1.00 18.73 336 SER A C 1
ATOM 2557 O O . SER A 1 342 ? 22.265 27.780 37.779 1.00 18.54 336 SER A O 1
ATOM 2560 N N . ASN A 1 343 ? 21.655 29.895 37.289 1.00 19.63 337 ASN A N 1
ATOM 2561 C CA . ASN A 1 343 ? 23.002 30.444 37.272 1.00 20.56 337 ASN A CA 1
ATOM 2562 C C . ASN A 1 343 ? 23.028 31.696 38.159 1.00 21.35 337 ASN A C 1
ATOM 2563 O O . ASN A 1 343 ? 22.214 31.796 39.074 1.00 21.95 337 ASN A O 1
ATOM 2568 N N . GLN A 1 344 ? 23.963 32.617 37.910 1.00 22.38 338 GLN A N 1
ATOM 2569 C CA A GLN A 1 344 ? 24.112 33.841 38.703 0.50 22.71 338 GLN A CA 1
ATOM 2570 C CA B GLN A 1 344 ? 24.100 33.841 38.708 0.50 22.76 338 GLN A CA 1
ATOM 2571 C C . GLN A 1 344 ? 24.140 35.062 37.787 1.00 22.82 338 GLN A C 1
ATOM 2572 O O . GLN A 1 344 ? 24.908 35.995 38.001 1.00 24.09 338 GLN A O 1
ATOM 2583 N N . ILE A 1 345 ? 23.293 35.043 36.763 1.00 23.14 339 ILE A N 1
ATOM 2584 C CA . ILE A 1 345 ? 23.261 36.083 35.742 1.00 23.57 339 ILE A CA 1
ATOM 2585 C C . ILE A 1 345 ? 22.359 37.250 36.160 1.00 24.09 339 ILE A C 1
ATOM 2586 O O . ILE A 1 345 ? 21.281 37.040 36.713 1.00 23.40 339 ILE A O 1
ATOM 2591 N N . SER A 1 346 ? 22.834 38.469 35.888 1.00 24.70 340 SER A N 1
ATOM 2592 C CA . SER A 1 346 ? 22.103 39.717 36.127 1.00 25.90 340 SER A CA 1
ATOM 2593 C C . SER A 1 346 ? 21.839 40.511 34.852 1.00 26.42 340 SER A C 1
ATOM 2594 O O . SER A 1 346 ? 20.824 41.191 34.752 1.00 27.55 340 SER A O 1
ATOM 2597 N N . ASP A 1 347 ? 22.767 40.451 33.902 1.00 27.22 341 ASP A N 1
ATOM 2598 C CA . ASP A 1 347 ? 22.698 41.254 32.688 1.00 28.38 341 ASP A CA 1
ATOM 2599 C C . ASP A 1 347 ? 22.640 40.346 31.470 1.00 27.42 341 ASP A C 1
ATOM 2600 O O . ASP A 1 347 ? 23.548 39.552 31.249 1.00 27.23 341 ASP A O 1
ATOM 2605 N N . ILE A 1 348 ? 21.577 40.478 30.679 1.00 26.80 342 ILE A N 1
ATOM 2606 C CA . ILE A 1 348 ? 21.385 39.639 29.498 1.00 26.49 342 ILE A CA 1
ATOM 2607 C C . ILE A 1 348 ? 21.388 40.443 28.194 1.00 26.20 342 ILE A C 1
ATOM 2608 O O . ILE A 1 348 ? 20.932 39.968 27.156 1.00 26.38 342 ILE A O 1
ATOM 2613 N N . ALA A 1 349 ? 21.941 41.649 28.240 1.00 25.87 343 ALA A N 1
ATOM 2614 C CA . ALA A 1 349 ? 21.982 42.518 27.065 1.00 25.71 343 ALA A CA 1
ATOM 2615 C C . ALA A 1 349 ? 22.712 41.912 25.852 1.00 26.03 343 ALA A C 1
ATOM 2616 O O . ALA A 1 349 ? 22.209 42.016 24.732 1.00 26.67 343 ALA A O 1
ATOM 2618 N N . PRO A 1 350 ? 23.890 41.283 26.058 1.00 25.66 344 PRO A N 1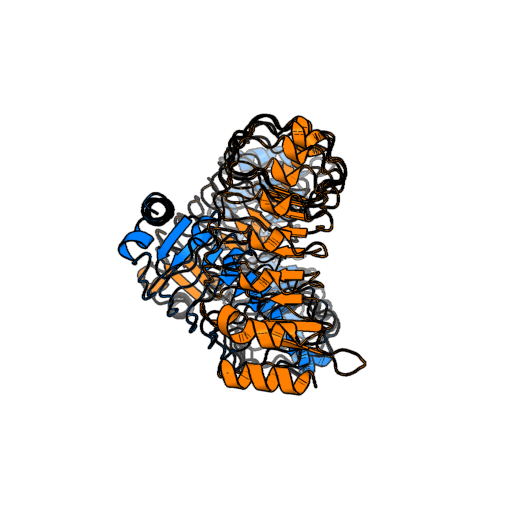
ATOM 2619 C CA . PRO A 1 350 ? 24.628 40.737 24.905 1.00 25.86 344 PRO A CA 1
ATOM 2620 C C . PRO A 1 350 ? 23.899 39.637 24.131 1.00 25.75 344 PRO A C 1
ATOM 2621 O O . PRO A 1 350 ? 24.201 39.417 22.957 1.00 26.08 344 PRO A O 1
ATOM 2625 N N . LEU A 1 351 ? 22.943 38.966 24.772 1.00 25.53 345 LEU A N 1
ATOM 2626 C CA . LEU A 1 351 ? 22.148 37.925 24.111 1.00 25.10 345 LEU A CA 1
ATOM 2627 C C . LEU A 1 351 ? 21.289 38.438 22.952 1.00 24.94 345 LEU A C 1
ATOM 2628 O O . LEU A 1 351 ? 20.725 37.634 22.206 1.00 24.73 345 LEU A O 1
ATOM 2633 N N . ALA A 1 352 ? 21.175 39.758 22.806 1.00 24.56 346 ALA A N 1
ATOM 2634 C CA . ALA A 1 352 ? 20.332 40.352 21.768 1.00 25.16 346 ALA A CA 1
ATOM 2635 C C . ALA A 1 352 ? 20.900 40.215 20.354 1.00 25.79 346 ALA A C 1
ATOM 2636 O O . ALA A 1 352 ? 20.199 40.483 19.385 1.00 25.29 346 ALA A O 1
ATOM 2638 N N . SER A 1 353 ? 22.159 39.806 20.238 1.00 27.94 347 SER A N 1
ATOM 2639 C CA . SER A 1 353 ? 22.781 39.559 18.935 1.00 29.67 347 SER A CA 1
ATOM 2640 C C . SER A 1 353 ? 22.586 38.118 18.441 1.00 30.82 347 SER A C 1
ATOM 2641 O O . SER A 1 353 ? 22.872 37.808 17.282 1.00 31.72 347 SER A O 1
ATOM 2644 N N . LEU A 1 354 ? 22.090 37.241 19.307 1.00 30.97 348 LEU A N 1
ATOM 2645 C CA . LEU A 1 354 ? 21.832 35.862 18.916 1.00 30.55 348 LEU A CA 1
ATOM 2646 C C . LEU A 1 354 ? 20.665 35.833 17.922 1.00 31.52 348 LEU A C 1
ATOM 2647 O O . LEU A 1 354 ? 19.509 35.615 18.292 1.00 31.44 348 LEU A O 1
ATOM 2652 N N . GLU A 1 355 ? 21.004 36.057 16.654 1.00 32.61 349 GLU A N 1
ATOM 2653 C CA . GLU A 1 355 ? 20.026 36.260 15.578 1.00 32.99 349 GLU A CA 1
ATOM 2654 C C . GLU A 1 355 ? 19.233 35.009 15.175 1.00 32.89 349 GLU A C 1
ATOM 2655 O O . GLU A 1 355 ? 18.147 35.125 14.596 1.00 34.08 349 GLU A O 1
ATOM 2661 N N . SER A 1 356 ? 19.759 33.821 15.476 1.00 31.18 350 SER A N 1
ATOM 2662 C CA . SER A 1 356 ? 19.043 32.569 15.191 1.00 29.16 350 SER A CA 1
ATOM 2663 C C . SER A 1 356 ? 18.290 31.988 16.397 1.00 27.14 350 SER A C 1
ATOM 2664 O O . SER A 1 356 ? 17.620 30.969 16.271 1.00 26.03 350 SER A O 1
ATOM 2667 N N . LEU A 1 357 ? 18.389 32.643 17.550 1.00 26.53 351 LEU A N 1
ATOM 2668 C CA . LEU A 1 357 ? 17.833 32.118 18.801 1.00 26.56 351 LEU A CA 1
ATOM 2669 C C . LEU A 1 357 ? 16.307 31.986 18.750 1.00 26.65 351 LEU A C 1
ATOM 2670 O O . LEU A 1 357 ? 15.622 32.964 18.465 1.00 26.65 351 LEU A O 1
ATOM 2675 N N . SER A 1 358 ? 15.794 30.781 19.026 1.00 27.20 352 SER A N 1
ATOM 2676 C CA A SER A 1 358 ? 14.349 30.533 19.018 0.50 27.66 352 SER A CA 1
ATOM 2677 C CA B SER A 1 358 ? 14.355 30.490 19.003 0.50 27.52 352 SER A CA 1
ATOM 2678 C C . SER A 1 358 ? 13.808 30.092 20.384 1.00 28.35 352 SER A C 1
ATOM 2679 O O . SER A 1 358 ? 12.691 30.478 20.756 1.00 28.38 352 SER A O 1
ATOM 2684 N N . GLU A 1 359 ? 14.587 29.295 21.128 1.00 28.89 353 GLU A N 1
ATOM 2685 C CA . GLU A 1 359 ? 14.212 28.828 22.479 1.00 29.85 353 GLU A CA 1
ATOM 2686 C C . GLU A 1 359 ? 15.243 29.288 23.509 1.00 27.74 353 GLU A C 1
ATOM 2687 O O . GLU A 1 359 ? 16.410 28.922 23.416 1.00 26.34 353 GLU A O 1
ATOM 2693 N N . LEU A 1 360 ? 14.804 30.043 24.512 1.00 26.71 354 LEU A N 1
ATOM 2694 C CA . LEU A 1 360 ? 15.698 30.568 25.548 1.00 25.40 354 LEU A CA 1
ATOM 2695 C C . LEU A 1 360 ? 15.111 30.364 26.941 1.00 24.12 354 LEU A C 1
ATOM 2696 O O . LEU A 1 360 ? 13.965 30.713 27.169 1.00 25.46 354 LEU A O 1
ATOM 2701 N N . SER A 1 361 ? 15.885 29.807 27.867 1.00 23.01 355 SER A N 1
ATOM 2702 C CA . SER A 1 361 ? 15.482 29.748 29.280 1.00 22.39 355 SER A CA 1
ATOM 2703 C C . SER A 1 361 ? 16.476 30.469 30.178 1.00 21.22 355 SER A C 1
ATOM 2704 O O . SER A 1 361 ? 17.663 30.157 30.166 1.00 20.81 355 SER A O 1
ATOM 2707 N N . LEU A 1 362 ? 15.960 31.406 30.971 1.00 20.51 356 LEU A N 1
ATOM 2708 C CA . LEU A 1 362 ? 16.752 32.238 31.876 1.00 19.74 356 LEU A CA 1
ATOM 2709 C C . LEU A 1 362 ? 16.231 32.125 33.313 1.00 19.49 356 LEU A C 1
ATOM 2710 O O . LEU A 1 362 ? 16.500 32.999 34.150 1.00 19.61 356 LEU A O 1
ATOM 2715 N N . SER A 1 363 ? 15.496 31.057 33.603 1.00 18.41 357 SER A N 1
ATOM 2716 C CA . SER A 1 363 ? 14.855 30.919 34.904 1.00 18.42 357 SER A CA 1
ATOM 2717 C C . SER A 1 363 ? 15.873 30.738 36.029 1.00 18.55 357 SER A C 1
ATOM 2718 O O . SER A 1 363 ? 16.982 30.263 35.808 1.00 18.86 357 SER A O 1
ATOM 2721 N N . SER A 1 364 ? 15.482 31.141 37.233 1.00 19.05 358 SER A N 1
ATOM 2722 C CA . SER A 1 364 ? 16.330 31.052 38.417 1.00 19.11 358 SER A CA 1
ATOM 2723 C C . SER A 1 364 ? 17.677 31.740 38.199 1.00 19.67 358 SER A C 1
ATOM 2724 O O . SER A 1 364 ? 18.743 31.154 38.368 1.00 19.84 358 SER A O 1
ATOM 2727 N N . ASN A 1 365 ? 17.599 33.001 37.805 1.00 20.39 359 ASN A N 1
ATOM 2728 C CA . ASN A 1 365 ? 18.751 33.885 37.782 1.00 20.91 359 ASN A CA 1
ATOM 2729 C C . ASN A 1 365 ? 18.393 35.163 38.547 1.00 21.14 359 ASN A C 1
ATOM 2730 O O . ASN A 1 365 ? 17.384 35.196 39.248 1.00 20.74 359 ASN A O 1
ATOM 2735 N N . GLN A 1 366 ? 19.218 36.196 38.442 1.00 22.58 360 GLN A N 1
ATOM 2736 C CA . GLN A 1 366 ? 18.984 37.444 39.168 1.00 23.67 360 GLN A CA 1
ATOM 2737 C C . GLN A 1 366 ? 18.824 38.578 38.170 1.00 23.71 360 GLN A C 1
ATOM 2738 O O . GLN A 1 366 ? 19.462 39.620 38.289 1.00 24.09 360 GLN A O 1
ATOM 2744 N N . ILE A 1 367 ? 17.967 38.356 37.176 1.00 24.00 361 ILE A N 1
ATOM 2745 C CA . ILE A 1 367 ? 17.750 39.323 36.100 1.00 24.30 361 ILE A CA 1
ATOM 2746 C C . ILE A 1 367 ? 16.585 40.233 36.448 1.00 24.45 361 ILE A C 1
ATOM 2747 O O . ILE A 1 367 ? 15.522 39.767 36.849 1.00 24.71 361 ILE A O 1
ATOM 2752 N N . SER A 1 368 ? 16.795 41.534 36.281 1.00 24.91 362 SER A N 1
ATOM 2753 C CA . SER A 1 368 ? 15.767 42.523 36.545 1.00 25.85 362 SER A CA 1
ATOM 2754 C C . SER A 1 368 ? 15.179 43.120 35.263 1.00 25.63 362 SER A C 1
ATOM 2755 O O . SER A 1 368 ? 14.005 43.469 35.237 1.00 25.45 362 SER A O 1
ATOM 2758 N N . ASP A 1 369 ? 15.972 43.189 34.196 1.00 25.58 363 ASP A N 1
ATOM 2759 C CA . ASP A 1 369 ? 15.584 43.898 32.975 1.00 25.51 363 ASP A CA 1
ATOM 2760 C C . ASP A 1 369 ? 15.691 42.986 31.753 1.00 24.95 363 ASP A C 1
ATOM 2761 O O . ASP A 1 369 ? 16.792 42.610 31.356 1.00 25.50 363 ASP A O 1
ATOM 2766 N N . ILE A 1 370 ? 14.546 42.632 31.166 1.00 24.72 364 ILE A N 1
ATOM 2767 C CA . ILE A 1 370 ? 14.501 41.795 29.958 1.00 24.61 364 ILE A CA 1
ATOM 2768 C C . ILE A 1 370 ? 14.172 42.590 28.687 1.00 24.74 364 ILE A C 1
ATOM 2769 O O 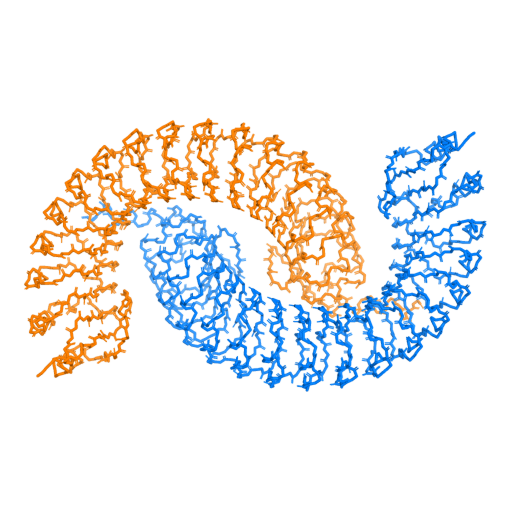. ILE A 1 370 ? 13.804 42.014 27.662 1.00 23.99 364 ILE A O 1
ATOM 2774 N N . SER A 1 371 ? 14.322 43.907 28.748 1.00 25.38 365 SER A N 1
ATOM 2775 C CA . SER A 1 371 ? 14.075 44.764 27.587 1.00 26.75 365 SER A CA 1
ATOM 2776 C C . SER A 1 371 ? 14.980 44.475 26.379 1.00 26.00 365 SER A C 1
ATOM 2777 O O . SER A 1 371 ? 14.542 44.627 25.243 1.00 25.39 365 SER A O 1
ATOM 2780 N N . PRO A 1 372 ? 16.247 44.070 26.616 1.00 26.58 366 PRO A N 1
ATOM 2781 C CA . PRO A 1 372 ? 17.109 43.687 25.485 1.00 26.48 366 PRO A CA 1
ATOM 2782 C C . PRO A 1 372 ? 16.561 42.547 24.607 1.00 27.06 366 PRO A C 1
ATOM 2783 O O . PRO A 1 372 ? 16.882 42.478 23.416 1.00 26.45 366 PRO A O 1
ATOM 2787 N N . LEU A 1 373 ? 15.754 41.663 25.190 1.00 27.89 367 LEU A N 1
ATOM 2788 C CA . LEU A 1 373 ? 15.186 40.534 24.453 1.00 29.12 367 LEU A CA 1
ATOM 2789 C C . LEU A 1 373 ? 14.196 40.955 23.354 1.00 29.50 367 LEU A C 1
ATOM 2790 O O . LEU A 1 373 ? 13.996 40.219 22.388 1.00 28.16 367 LEU A O 1
ATOM 2795 N N . ALA A 1 374 ? 13.591 42.133 23.504 1.00 30.86 368 ALA A N 1
ATOM 2796 C CA . ALA A 1 374 ? 12.611 42.656 22.540 1.00 33.04 368 ALA A CA 1
ATOM 2797 C C . ALA A 1 374 ? 13.103 42.686 21.078 1.00 34.43 368 ALA A C 1
ATOM 2798 O O . ALA A 1 374 ? 12.296 42.604 20.155 1.00 33.93 368 ALA A O 1
ATOM 2800 N N . SER A 1 375 ? 14.414 42.806 20.875 1.00 36.37 369 SER A N 1
ATOM 2801 C CA . SER A 1 375 ? 14.997 42.792 19.529 1.00 38.33 369 SER A CA 1
ATOM 2802 C C . SER A 1 375 ? 14.949 41.407 18.866 1.00 38.95 369 SER A C 1
ATOM 2803 O O . SER A 1 375 ? 14.862 41.311 17.638 1.00 38.53 369 SER A O 1
ATOM 2806 N N . LEU A 1 376 ? 14.998 40.348 19.676 1.00 39.17 370 LEU A N 1
ATOM 2807 C CA . LEU A 1 376 ? 14.977 38.971 19.171 1.00 39.65 370 LEU A CA 1
ATOM 2808 C C . LEU A 1 376 ? 13.590 38.563 18.685 1.00 41.10 370 LEU A C 1
ATOM 2809 O O . LEU A 1 376 ? 12.881 37.804 19.345 1.00 41.07 370 LEU A O 1
ATOM 2814 N N . ASN A 1 377 ? 13.218 39.061 17.513 1.00 42.76 371 ASN A N 1
ATOM 2815 C CA . ASN A 1 377 ? 11.952 38.689 16.875 1.00 44.37 371 ASN A CA 1
ATOM 2816 C C . ASN A 1 377 ? 11.880 37.207 16.477 1.00 43.49 371 ASN A C 1
ATOM 2817 O O . ASN A 1 377 ? 10.790 36.675 16.273 1.00 44.07 371 ASN A O 1
ATOM 2822 N N . SER A 1 378 ? 13.040 36.557 16.367 1.00 42.92 372 SER A N 1
ATOM 2823 C CA . SER A 1 378 ? 13.129 35.119 16.072 1.00 41.93 372 SER A CA 1
ATOM 2824 C C . SER A 1 378 ? 12.591 34.205 17.191 1.00 40.09 372 SER A C 1
ATOM 2825 O O . SER A 1 378 ? 12.194 33.069 16.923 1.00 39.37 372 SER A O 1
ATOM 2828 N N . LEU A 1 379 ? 12.584 34.692 18.432 1.00 38.02 373 LEU A N 1
ATOM 2829 C CA . LEU A 1 379 ? 12.161 33.883 19.583 1.00 36.48 373 LEU A CA 1
ATOM 2830 C C . LEU A 1 379 ? 10.737 33.347 19.441 1.00 35.26 373 LEU A C 1
ATOM 2831 O O . LEU A 1 379 ? 9.818 34.085 19.104 1.00 34.76 373 LEU A O 1
ATOM 2836 N N . THR A 1 380 ? 10.573 32.057 19.704 1.00 34.89 374 THR A N 1
ATOM 2837 C CA . THR A 1 380 ? 9.260 31.422 19.717 1.00 34.83 374 THR A CA 1
ATOM 2838 C C . THR A 1 380 ? 8.857 30.962 21.124 1.00 33.64 374 THR A C 1
ATOM 2839 O O . THR A 1 380 ? 7.722 30.551 21.340 1.00 33.82 374 THR A O 1
ATOM 2843 N N . GLY A 1 381 ? 9.787 31.009 22.072 1.00 32.24 375 GLY A N 1
ATOM 2844 C CA . GLY A 1 381 ? 9.488 30.636 23.447 1.00 31.33 375 GLY A CA 1
ATOM 2845 C C . GLY A 1 381 ? 10.604 31.055 24.374 1.00 30.48 375 GLY A C 1
ATOM 2846 O O . GLY A 1 381 ? 11.779 30.870 24.045 1.00 30.71 375 GLY A O 1
ATOM 2847 N N . PHE A 1 382 ? 10.253 31.651 25.514 1.00 28.97 376 PHE A N 1
ATOM 2848 C CA . PHE A 1 382 ? 11.242 31.872 26.557 1.00 28.53 376 PHE A CA 1
ATOM 2849 C C . PHE A 1 382 ? 10.705 31.885 27.982 1.00 27.39 376 PHE A C 1
ATOM 2850 O O . PHE A 1 382 ? 9.540 32.188 28.240 1.00 27.23 376 PHE A O 1
ATOM 2858 N N . ASP A 1 383 ? 11.604 31.541 28.894 1.00 25.64 377 ASP A N 1
ATOM 2859 C CA . ASP A 1 383 ? 11.266 31.168 30.255 1.00 24.69 377 ASP A CA 1
ATOM 2860 C C . ASP A 1 383 ? 12.024 32.117 31.182 1.00 23.65 377 ASP A C 1
ATOM 2861 O O . ASP A 1 383 ? 13.252 32.189 31.135 1.00 22.67 377 ASP A O 1
ATOM 2866 N N . VAL A 1 384 ? 11.287 32.856 32.005 1.00 23.46 378 VAL A N 1
ATOM 2867 C CA . VAL A 1 384 ? 11.880 33.882 32.870 1.00 23.41 378 VAL A CA 1
ATOM 2868 C C . VAL A 1 384 ? 11.392 33.775 34.315 1.00 23.53 378 VAL A C 1
ATOM 2869 O O . VAL A 1 384 ? 11.373 34.762 35.046 1.00 23.10 378 VAL A O 1
ATOM 2873 N N . ARG A 1 385 ? 11.011 32.565 34.717 1.00 24.20 379 ARG A N 1
ATOM 2874 C CA . ARG A 1 385 ? 10.545 32.297 36.078 1.00 24.32 379 ARG A CA 1
ATOM 2875 C C . ARG A 1 385 ? 11.656 32.578 37.079 1.00 24.79 379 ARG A C 1
ATOM 2876 O O . ARG A 1 385 ? 12.831 32.368 36.778 1.00 24.57 379 ARG A O 1
ATOM 2884 N N . ARG A 1 386 ? 11.277 33.034 38.271 1.00 25.31 380 ARG A N 1
ATOM 2885 C CA . ARG A 1 386 ? 12.214 33.249 39.375 1.00 25.64 380 ARG A CA 1
ATOM 2886 C C . ARG A 1 386 ? 13.364 34.178 39.002 1.00 25.46 380 ARG A C 1
ATOM 2887 O O . ARG A 1 386 ? 14.538 33.819 39.099 1.00 26.46 380 ARG A O 1
ATOM 2895 N N . ASN A 1 387 ? 12.997 35.367 38.541 1.00 25.19 381 ASN A N 1
ATOM 2896 C CA . ASN A 1 387 ? 13.923 36.473 38.361 1.00 25.27 381 ASN A CA 1
ATOM 2897 C C . ASN A 1 387 ? 13.282 37.718 38.952 1.00 25.82 381 ASN A C 1
ATOM 2898 O O . ASN A 1 387 ? 12.063 37.871 38.891 1.00 25.70 381 ASN A O 1
ATOM 2903 N N . PRO A 1 388 ? 14.093 38.623 39.519 1.00 26.82 382 PRO A N 1
ATOM 2904 C CA . PRO A 1 388 ? 13.550 39.821 40.165 1.00 27.05 382 PRO A CA 1
ATOM 2905 C C . PRO A 1 388 ? 13.060 40.877 39.174 1.00 27.19 382 PRO A C 1
ATOM 2906 O O . PRO A 1 388 ? 13.389 42.058 39.315 1.00 28.08 382 PRO A O 1
ATOM 2910 N N . ILE A 1 389 ? 12.269 40.459 38.191 1.00 27.28 383 ILE A N 1
ATOM 2911 C CA . ILE A 1 389 ? 11.730 41.380 37.199 1.00 27.38 383 ILE A CA 1
ATOM 2912 C C . ILE A 1 389 ? 10.548 42.115 37.825 1.00 28.37 383 ILE A C 1
ATOM 2913 O O . ILE A 1 389 ? 9.655 41.489 38.399 1.00 28.00 383 ILE A O 1
ATOM 2918 N N . LYS A 1 390 ? 10.561 43.442 37.718 1.00 29.89 384 LYS A N 1
ATOM 2919 C CA . LYS A 1 390 ? 9.533 44.289 38.320 1.00 31.74 384 LYS A CA 1
ATOM 2920 C C . LYS A 1 390 ? 8.634 44.946 37.281 1.00 32.19 384 LYS A C 1
ATOM 2921 O O . LYS A 1 390 ? 7.427 45.062 37.487 1.00 30.75 384 LYS A O 1
ATOM 2927 N N . ARG A 1 391 ? 9.226 45.396 36.181 1.00 33.89 385 ARG A N 1
ATOM 2928 C CA . ARG A 1 391 ? 8.483 46.096 35.142 1.00 36.12 385 ARG A CA 1
ATOM 2929 C C . ARG A 1 391 ? 8.752 45.451 33.786 1.00 35.93 385 ARG A C 1
ATOM 2930 O O . ARG A 1 391 ? 9.891 45.117 33.465 1.00 36.20 385 ARG A O 1
ATOM 2938 N N . LEU A 1 392 ? 7.690 45.259 33.008 1.00 35.51 386 LEU A N 1
ATOM 2939 C CA . LEU A 1 392 ? 7.801 44.767 31.643 1.00 35.05 386 LEU A CA 1
ATOM 2940 C C . LEU A 1 392 ? 7.723 45.942 30.684 1.00 34.70 386 LEU A C 1
ATOM 2941 O O . LEU A 1 392 ? 6.899 46.832 30.873 1.00 34.13 386 LEU A O 1
ATOM 2946 N N . PRO A 1 393 ? 8.581 45.957 29.650 1.00 34.82 387 PRO A N 1
ATOM 2947 C CA . PRO A 1 393 ? 8.456 47.001 28.635 1.00 34.42 387 PRO A CA 1
ATOM 2948 C C . PRO A 1 393 ? 7.249 46.750 27.732 1.00 34.75 387 PRO A C 1
ATOM 2949 O O . PRO A 1 393 ? 6.841 45.598 27.554 1.00 33.79 387 PRO A O 1
ATOM 2953 N N . GLU A 1 394 ? 6.698 47.826 27.171 1.00 35.93 388 GLU A N 1
ATOM 2954 C CA . GLU A 1 394 ? 5.562 47.757 26.232 1.00 37.03 388 GLU A CA 1
ATOM 2955 C C . GLU A 1 394 ? 5.842 46.830 25.046 1.00 36.84 388 GLU A C 1
ATOM 2956 O O . GLU A 1 394 ? 4.924 46.242 24.474 1.00 36.91 388 GLU A O 1
ATOM 2962 N N . THR A 1 395 ? 7.120 46.702 24.700 1.00 37.61 389 THR A N 1
ATOM 2963 C CA . THR A 1 395 ? 7.571 45.917 23.549 1.00 38.39 389 THR A CA 1
ATOM 2964 C C . THR A 1 395 ? 7.403 44.398 23.707 1.00 39.28 389 THR A C 1
ATOM 2965 O O . THR A 1 395 ? 7.653 43.645 22.757 1.00 39.83 389 THR A O 1
ATOM 2969 N N . ILE A 1 396 ? 6.992 43.958 24.898 1.00 38.48 390 ILE A N 1
ATOM 2970 C CA . ILE A 1 396 ? 6.711 42.544 25.171 1.00 38.57 390 ILE A CA 1
ATOM 2971 C C . ILE A 1 396 ? 5.519 41.999 24.368 1.00 39.61 390 ILE A C 1
ATOM 2972 O O . ILE A 1 396 ? 5.431 40.799 24.113 1.00 39.15 390 ILE A O 1
ATOM 2977 N N . THR A 1 397 ? 4.609 42.882 23.971 1.00 41.63 391 THR A N 1
ATOM 2978 C CA . THR A 1 397 ? 3.492 42.506 23.103 1.00 43.25 391 THR A CA 1
ATOM 2979 C C . THR A 1 397 ? 3.904 42.389 21.633 1.00 43.11 391 THR A C 1
ATOM 2980 O O . THR A 1 397 ? 3.105 41.964 20.795 1.00 44.37 391 THR A O 1
ATOM 2984 N N . GLY A 1 398 ? 5.143 42.773 21.326 1.00 42.17 392 GLY A N 1
ATOM 2985 C CA . GLY A 1 398 ? 5.688 42.668 19.975 1.00 41.70 392 GLY A CA 1
ATOM 2986 C C . GLY A 1 398 ? 5.997 41.245 19.542 1.00 40.73 392 GLY A C 1
ATOM 2987 O O . GLY A 1 398 ? 6.075 40.964 18.345 1.00 39.63 392 GLY A O 1
ATOM 2988 N N . PHE A 1 399 ? 6.190 40.352 20.512 1.00 40.70 393 PHE A N 1
ATOM 2989 C CA . PHE A 1 399 ? 6.411 38.934 20.223 1.00 40.25 393 PHE A CA 1
ATOM 2990 C C . PHE A 1 399 ? 5.098 38.275 19.844 1.00 40.66 393 PHE A C 1
ATOM 2991 O O . PHE A 1 399 ? 4.032 38.693 20.303 1.00 40.71 393 PHE A O 1
ATOM 2999 N N . ASP A 1 400 ? 5.179 37.236 19.020 1.00 42.28 394 ASP A N 1
ATOM 3000 C CA . ASP A 1 400 ? 4.014 36.395 18.752 1.00 44.47 394 ASP A CA 1
ATOM 3001 C C . ASP A 1 400 ? 4.111 35.085 19.534 1.00 43.35 394 ASP A C 1
ATOM 3002 O O . ASP A 1 400 ? 4.435 34.021 18.998 1.00 42.99 394 ASP A O 1
ATOM 3007 N N . MET A 1 401 ? 3.858 35.220 20.832 1.00 40.85 395 MET A N 1
ATOM 3008 C CA . MET A 1 401 ? 3.672 34.097 21.735 1.00 39.21 395 MET A CA 1
ATOM 3009 C C . MET A 1 401 ? 2.645 34.497 22.769 1.00 36.46 395 MET A C 1
ATOM 3010 O O . MET A 1 401 ? 2.594 35.653 23.188 1.00 36.20 395 MET A O 1
ATOM 3015 N N . GLU A 1 402 ? 1.837 33.534 23.189 1.00 34.65 396 GLU A N 1
ATOM 3016 C CA . GLU A 1 402 ? 0.941 33.741 24.310 1.00 34.07 396 GLU A CA 1
ATOM 3017 C C . GLU A 1 402 ? 1.772 33.804 25.605 1.00 31.52 396 GLU A C 1
ATOM 3018 O O . GLU A 1 402 ? 2.907 33.315 25.650 1.00 30.00 396 GLU A O 1
ATOM 3024 N N . ILE A 1 403 ? 1.224 34.448 26.632 1.00 29.73 397 ILE A N 1
ATOM 3025 C CA . ILE A 1 403 ? 1.886 34.563 27.934 1.00 28.55 397 ILE A CA 1
ATOM 3026 C C . ILE A 1 403 ? 1.197 33.662 28.961 1.00 27.86 397 ILE A C 1
ATOM 3027 O O . ILE A 1 403 ? -0.018 33.734 29.136 1.00 27.05 397 ILE A O 1
ATOM 3032 N N . LEU A 1 404 ? 1.988 32.832 29.642 1.00 27.98 398 LEU A N 1
ATOM 3033 C CA . LEU A 1 404 ? 1.493 31.890 30.649 1.00 27.61 398 LEU A CA 1
ATOM 3034 C C . LEU A 1 404 ? 2.078 32.188 32.027 1.00 27.61 398 LEU A C 1
ATOM 3035 O O . LEU A 1 404 ? 3.223 32.630 32.139 1.00 26.77 398 LEU A O 1
ATOM 3040 N N . TRP A 1 405 ? 1.296 31.925 33.073 1.00 28.28 399 TRP A N 1
ATOM 3041 C CA . TRP A 1 405 ? 1.809 31.945 34.448 1.00 28.86 399 TRP A CA 1
ATOM 3042 C C . TRP A 1 405 ? 1.804 30.521 35.011 1.00 29.32 399 TRP A C 1
ATOM 3043 O O . TRP A 1 405 ? 0.825 30.088 35.615 1.00 30.12 399 TRP A O 1
ATOM 3054 N N . ASN A 1 406 ? 2.905 29.803 34.790 1.00 29.52 400 ASN A N 1
ATOM 3055 C CA . ASN A 1 406 ? 3.078 28.417 35.248 1.00 29.41 400 ASN A CA 1
ATOM 3056 C C . ASN A 1 406 ? 4.498 28.181 35.741 1.00 28.16 400 ASN A C 1
ATOM 3057 O O . ASN A 1 406 ? 5.426 28.873 35.318 1.00 26.75 400 ASN A O 1
ATOM 3062 N N . ASP A 1 407 ? 4.681 27.166 36.582 1.00 28.05 401 ASP A N 1
ATOM 3063 C CA . ASP A 1 407 ? 6.024 26.796 37.043 1.00 27.54 401 ASP A CA 1
ATOM 3064 C C . ASP A 1 407 ? 6.662 25.715 36.158 1.00 26.71 401 ASP A C 1
ATOM 3065 O O . ASP A 1 407 ? 7.073 24.660 36.641 1.00 27.89 401 ASP A O 1
ATOM 3070 N N . PHE A 1 408 ? 6.735 25.994 34.860 1.00 25.63 402 PHE A N 1
ATOM 3071 C CA . PHE A 1 408 ? 7.445 25.146 33.898 1.00 24.62 402 PHE A CA 1
ATOM 3072 C C . PHE A 1 408 ? 7.612 25.887 32.576 1.00 23.98 402 PHE A C 1
ATOM 3073 O O . PHE A 1 408 ? 6.853 26.796 32.278 1.00 22.75 402 PHE A O 1
ATOM 3081 N N . SER A 1 409 ? 8.611 25.507 31.789 1.00 24.50 403 SER A N 1
ATOM 3082 C CA . SER A 1 409 ? 8.816 26.123 30.474 1.00 24.72 403 SER A CA 1
ATOM 3083 C C . SER A 1 409 ? 7.925 25.438 29.450 1.00 25.14 403 SER A C 1
ATOM 3084 O O . SER A 1 409 ? 7.597 24.267 29.597 1.00 25.65 403 SER A O 1
ATOM 3087 N N . SER A 1 410 ? 7.533 26.188 28.423 1.00 25.78 404 SER A N 1
ATOM 3088 C CA A SER A 1 410 ? 6.664 25.684 27.365 0.50 26.13 404 SER A CA 1
ATOM 3089 C CA B SER A 1 410 ? 6.679 25.675 27.353 0.50 26.00 404 SER A CA 1
ATOM 3090 C C . SER A 1 410 ? 6.998 26.418 26.067 1.00 26.43 404 SER A C 1
ATOM 3091 O O . SER A 1 410 ? 7.033 27.650 26.047 1.00 26.26 404 SER A O 1
ATOM 3096 N N . SER A 1 411 ? 7.249 25.667 24.995 1.00 26.99 405 SER A N 1
ATOM 3097 C CA . SER A 1 411 ? 7.604 26.268 23.707 1.00 27.75 405 SER A CA 1
ATOM 3098 C C . SER A 1 411 ? 6.367 26.870 23.055 1.00 28.52 405 SER A C 1
ATOM 3099 O O . SER A 1 411 ? 5.261 26.356 23.216 1.00 28.32 405 SER A O 1
ATOM 3102 N N . GLY A 1 412 ? 6.564 27.966 22.326 1.00 29.38 406 GLY A N 1
ATOM 3103 C CA . GLY A 1 412 ? 5.459 28.749 21.792 1.00 28.92 406 GLY A CA 1
ATOM 3104 C C . GLY A 1 412 ? 4.919 29.766 22.781 1.00 28.93 406 GLY A C 1
ATOM 3105 O O . GLY A 1 412 ? 3.926 30.434 22.493 1.00 30.33 406 GLY A O 1
ATOM 3106 N N . PHE A 1 413 ? 5.556 29.896 23.946 1.00 28.12 407 PHE A N 1
ATOM 3107 C CA . PHE A 1 413 ? 5.029 30.754 25.012 1.00 27.10 407 PHE A CA 1
ATOM 3108 C C . PHE A 1 413 ? 6.115 31.511 25.782 1.00 26.12 407 PHE A C 1
ATOM 3109 O O . PHE A 1 413 ? 7.268 31.079 25.854 1.00 26.22 407 PHE A O 1
ATOM 3117 N N . ILE A 1 414 ? 5.724 32.651 26.349 1.00 24.72 408 ILE A N 1
ATOM 3118 C CA . ILE A 1 414 ? 6.513 33.341 27.361 1.00 24.14 408 ILE A CA 1
ATOM 3119 C C . ILE A 1 414 ? 5.970 32.896 28.713 1.00 24.04 408 ILE A C 1
ATOM 3120 O O . ILE A 1 414 ? 4.769 32.992 28.958 1.00 24.05 408 ILE A O 1
ATOM 3125 N N . THR A 1 415 ? 6.847 32.409 29.586 1.00 24.03 409 THR A N 1
ATOM 3126 C CA . THR A 1 415 ? 6.424 31.862 30.867 1.00 23.93 409 THR A CA 1
ATOM 3127 C C . THR A 1 415 ? 6.969 32.650 32.046 1.00 23.80 409 THR A C 1
ATOM 3128 O O . THR A 1 415 ? 8.187 32.778 32.207 1.00 24.70 409 THR A O 1
ATOM 3132 N N . PHE A 1 416 ? 6.050 33.161 32.867 1.00 22.97 410 PHE A N 1
ATOM 3133 C CA . PHE A 1 416 ? 6.373 33.844 34.111 1.00 22.29 410 PHE A CA 1
ATOM 3134 C C . PHE A 1 416 ? 5.964 32.963 35.282 1.00 22.49 410 PHE A C 1
ATOM 3135 O O . PHE A 1 416 ? 4.959 32.256 35.216 1.00 21.96 410 PHE A O 1
ATOM 3143 N N . PHE A 1 417 ? 6.760 33.002 36.344 1.00 22.91 411 PHE A N 1
ATOM 3144 C CA . PHE A 1 417 ? 6.356 32.457 37.638 1.00 24.27 411 PHE A CA 1
ATOM 3145 C C . PHE A 1 417 ? 7.230 33.054 38.732 1.00 24.54 411 PHE A C 1
ATOM 3146 O O . PHE A 1 417 ? 8.452 33.160 38.578 1.00 23.02 411 PHE A O 1
ATOM 3154 N N . ASP A 1 418 ? 6.592 33.447 39.830 1.00 25.47 412 ASP A N 1
ATOM 3155 C CA . ASP A 1 418 ? 7.293 34.030 40.963 1.00 26.46 412 ASP A CA 1
ATOM 3156 C C . ASP A 1 418 ? 8.251 35.132 40.501 1.00 26.21 412 ASP A C 1
ATOM 3157 O O . ASP A 1 418 ? 9.455 35.100 40.792 1.00 26.10 412 ASP A O 1
ATOM 3162 N N . ASN A 1 419 ? 7.704 36.081 39.742 1.00 25.04 413 ASN A N 1
ATOM 3163 C CA . ASN A 1 419 ? 8.380 37.334 39.449 1.00 25.00 413 ASN A CA 1
ATOM 3164 C C . ASN A 1 419 ? 7.653 38.432 40.206 1.00 25.80 413 ASN A C 1
ATOM 3165 O O . ASN A 1 419 ? 6.417 38.477 40.190 1.00 26.31 413 ASN A O 1
ATOM 3170 N N . PRO A 1 420 ? 8.402 39.325 40.872 1.00 26.09 414 PRO A N 1
ATOM 3171 C CA . PRO A 1 420 ? 7.755 40.360 41.678 1.00 26.22 414 PRO A CA 1
ATOM 3172 C C . PRO A 1 420 ? 7.300 41.544 40.815 1.00 25.99 414 PRO A C 1
ATOM 3173 O O . PRO A 1 420 ? 7.738 42.679 41.024 1.00 25.02 414 PRO A O 1
ATOM 3177 N N . LEU A 1 421 ? 6.415 41.269 39.860 1.00 26.44 415 LEU A N 1
ATOM 3178 C CA . LEU A 1 421 ? 6.008 42.267 38.872 1.00 27.38 415 LEU A CA 1
ATOM 3179 C C . LEU A 1 421 ? 5.186 43.392 39.487 1.00 28.57 415 LEU A C 1
ATOM 3180 O O . LEU A 1 421 ? 4.319 43.152 40.329 1.00 28.00 415 LEU A O 1
ATOM 3185 N N . GLU A 1 422 ? 5.457 44.614 39.037 1.00 30.64 416 GLU A N 1
ATOM 3186 C CA . GLU A 1 422 ? 4.794 45.815 39.544 1.00 32.50 416 GLU A CA 1
ATOM 3187 C C . GLU A 1 422 ? 4.037 46.580 38.465 1.00 33.88 416 GLU A C 1
ATOM 3188 O O . GLU A 1 422 ? 2.910 47.021 38.705 1.00 33.25 416 GLU A O 1
ATOM 3194 N N . SER A 1 423 ? 4.652 46.754 37.292 1.00 35.08 417 SER A N 1
ATOM 3195 C CA . SER A 1 423 ? 4.087 47.647 36.278 1.00 37.35 417 SER A CA 1
ATOM 3196 C C . SER A 1 423 ? 2.838 47.015 35.676 1.00 39.06 417 SER A C 1
ATOM 3197 O O . SER A 1 423 ? 1.731 47.441 36.021 1.00 45.66 417 SER A O 1
ATOM 3200 N N . PRO A 1 424 ? 2.977 46.013 34.784 1.00 36.41 418 PRO A N 1
ATOM 3201 C CA . PRO A 1 424 ? 1.798 45.153 34.802 1.00 33.93 418 PRO A CA 1
ATOM 3202 C C . PRO A 1 424 ? 1.963 44.233 36.003 1.00 32.93 418 PRO A C 1
ATOM 3203 O O . PRO A 1 424 ? 2.917 43.458 36.039 1.00 31.21 418 PRO A O 1
ATOM 3207 N N . PRO A 1 425 ? 1.078 44.343 37.012 1.00 33.55 419 PRO A N 1
ATOM 3208 C CA . PRO A 1 425 ? 1.208 43.412 38.131 1.00 33.37 419 PRO A CA 1
ATOM 3209 C C . PRO A 1 425 ? 0.742 42.017 37.721 1.00 32.20 419 PRO A C 1
ATOM 3210 O O . PRO A 1 425 ? 0.083 41.881 36.690 1.00 32.19 419 PRO A O 1
ATOM 3214 N N . PRO A 1 426 ? 1.089 40.983 38.510 1.00 31.22 420 PRO A N 1
ATOM 3215 C CA . PRO A 1 426 ? 0.770 39.606 38.123 1.00 30.96 420 PRO A CA 1
ATOM 3216 C C . PRO A 1 426 ? -0.696 39.397 37.755 1.00 30.67 420 PRO A C 1
ATOM 3217 O O . PRO A 1 426 ? -0.997 38.670 36.809 1.00 30.45 420 PRO A O 1
ATOM 3221 N N . GLU A 1 427 ? -1.597 40.037 38.491 1.00 30.71 421 GLU A N 1
ATOM 3222 C CA . GLU A 1 427 ? -3.040 39.910 38.216 1.00 31.03 421 GLU A CA 1
ATOM 3223 C C . GLU A 1 427 ? -3.407 40.221 36.761 1.00 29.70 421 GLU A C 1
ATOM 3224 O O . GLU A 1 427 ? -4.365 39.663 36.245 1.00 29.51 421 GLU A O 1
ATOM 3230 N N . ILE A 1 428 ? -2.653 41.100 36.106 1.00 28.92 422 ILE A N 1
ATOM 3231 C CA . ILE A 1 428 ? -2.861 41.374 34.682 1.00 29.32 422 ILE A CA 1
ATOM 3232 C C . ILE A 1 428 ? -2.176 40.307 33.831 1.00 29.06 422 ILE A C 1
ATOM 3233 O O . ILE A 1 428 ? -2.770 39.796 32.880 1.00 29.23 422 ILE A O 1
ATOM 3238 N N . VAL A 1 429 ? -0.938 39.968 34.189 1.00 28.68 423 VAL A N 1
ATOM 3239 C CA . VAL A 1 429 ? -0.136 39.001 33.427 1.00 29.26 423 VAL A CA 1
ATOM 3240 C C . VAL A 1 429 ? -0.766 37.604 33.391 1.00 29.31 423 VAL A C 1
ATOM 3241 O O . VAL A 1 429 ? -0.725 36.935 32.361 1.00 29.77 423 VAL A O 1
ATOM 3245 N N . LYS A 1 430 ? -1.354 37.174 34.504 1.00 29.87 424 LYS A N 1
ATOM 3246 C CA . LYS A 1 430 ? -2.069 35.893 34.559 1.00 31.19 424 LYS A CA 1
ATOM 3247 C C . LYS A 1 430 ? -3.269 35.807 33.598 1.00 31.75 424 LYS A C 1
ATOM 3248 O O . LYS A 1 430 ? -3.703 34.709 33.255 1.00 30.98 424 LYS A O 1
ATOM 3254 N N . GLN A 1 431 ? -3.807 36.953 33.183 1.00 32.94 425 GLN A N 1
ATOM 3255 C CA . GLN A 1 431 ? -4.961 36.983 32.276 1.00 34.70 425 GLN A CA 1
ATOM 3256 C C . GLN A 1 431 ? -4.622 36.713 30.796 1.00 34.21 425 GLN A C 1
ATOM 3257 O O . GLN A 1 431 ? -5.512 36.358 30.017 1.00 34.70 425 GLN A O 1
ATOM 3263 N N . GLY A 1 432 ? -3.358 36.892 30.410 1.00 33.18 426 GLY A N 1
ATOM 3264 C CA . GLY A 1 432 ? -2.907 36.572 29.048 1.00 32.79 426 GLY A CA 1
ATOM 3265 C C . GLY A 1 432 ? -2.448 37.755 28.210 1.00 32.31 426 GLY A C 1
ATOM 3266 O O . GLY A 1 432 ? -2.502 38.904 28.647 1.00 31.37 426 GLY A O 1
ATOM 3267 N N . LYS A 1 433 ? -2.009 37.454 26.988 1.00 33.43 427 LYS A N 1
ATOM 3268 C CA . LYS A 1 433 ? -1.414 38.443 26.075 1.00 34.77 427 LYS A CA 1
ATOM 3269 C C . LYS A 1 433 ? -2.316 39.651 25.816 1.00 34.40 427 LYS A C 1
ATOM 3270 O O . LYS A 1 433 ? -1.831 40.780 25.735 1.00 34.17 427 LY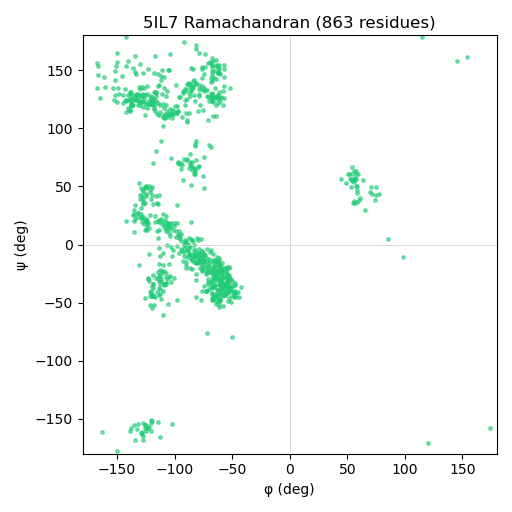S A O 1
ATOM 3276 N N . GLU A 1 434 ? -3.616 39.417 25.676 1.00 34.56 428 GLU A N 1
ATOM 3277 C CA . GLU A 1 434 ? -4.545 40.503 25.357 1.00 35.04 428 GLU A CA 1
ATOM 3278 C C . GLU A 1 434 ? -4.777 41.444 26.535 1.00 33.13 428 GLU A C 1
ATOM 3279 O O . GLU A 1 434 ? -4.857 42.654 26.348 1.00 31.60 428 GLU A O 1
ATOM 3285 N N . ALA A 1 435 ? -4.878 40.892 27.740 1.00 32.51 429 ALA A N 1
ATOM 3286 C CA . ALA A 1 435 ? -4.999 41.719 28.941 1.00 32.41 429 ALA A CA 1
ATOM 3287 C C . ALA A 1 435 ? -3.782 42.628 29.092 1.00 32.17 429 ALA A C 1
ATOM 3288 O O . ALA A 1 435 ? -3.925 43.801 29.430 1.00 33.10 429 ALA A O 1
ATOM 3290 N N . VAL A 1 436 ? -2.594 42.084 28.823 1.00 31.39 430 VAL A N 1
ATOM 3291 C CA . VAL A 1 436 ? -1.345 42.854 28.889 1.00 31.26 430 VAL A CA 1
ATOM 3292 C C . VAL A 1 436 ? -1.313 43.954 27.830 1.00 32.29 430 VAL A C 1
ATOM 3293 O O . VAL A 1 436 ? -0.884 45.075 28.111 1.00 30.73 430 VAL A O 1
ATOM 3297 N N . ARG A 1 437 ? -1.758 43.631 26.616 1.00 34.00 431 ARG A N 1
ATOM 3298 C CA . ARG A 1 437 ? -1.833 44.625 25.549 1.00 36.54 431 ARG A CA 1
ATOM 3299 C C . ARG A 1 437 ? -2.771 45.772 25.938 1.00 36.92 431 ARG A C 1
ATOM 3300 O O . ARG A 1 437 ? -2.403 46.940 25.807 1.00 36.94 431 ARG A O 1
ATOM 3308 N N . GLN A 1 438 ? -3.962 45.430 26.432 1.00 37.69 432 GLN A N 1
ATOM 3309 C CA . GLN A 1 438 ? -4.968 46.429 26.828 1.00 38.83 432 GLN A CA 1
ATOM 3310 C C . GLN A 1 438 ? -4.530 47.276 28.015 1.00 37.77 432 GLN A C 1
ATOM 3311 O O . GLN A 1 438 ? -4.872 48.454 28.095 1.00 37.83 432 GLN A O 1
ATOM 3317 N N . TYR A 1 439 ? -3.793 46.676 28.943 1.00 37.22 433 TYR A N 1
ATOM 3318 C CA . TYR A 1 439 ? -3.220 47.425 30.058 1.00 36.53 433 TYR A CA 1
ATOM 3319 C C . TYR A 1 439 ? -2.332 48.554 29.533 1.00 37.16 433 TYR A C 1
ATOM 3320 O O . TYR A 1 439 ? -2.501 49.717 29.913 1.00 35.82 433 TYR A O 1
ATOM 3329 N N . PHE A 1 440 ? -1.390 48.201 28.659 1.00 38.45 434 PHE A N 1
ATOM 3330 C CA . PHE A 1 440 ? -0.499 49.185 28.037 1.00 39.60 434 PHE A CA 1
ATOM 3331 C C . PHE A 1 440 ? -1.256 50.152 27.124 1.00 41.63 434 PHE A C 1
ATOM 3332 O O . PHE A 1 440 ? -0.901 51.326 27.033 1.00 42.13 434 PHE A O 1
ATOM 3340 N N . GLN A 1 441 ? -2.289 49.652 26.451 1.00 44.17 435 GLN A N 1
ATOM 3341 C CA . GLN A 1 441 ? -3.086 50.470 25.534 1.00 47.24 435 GLN A CA 1
ATOM 3342 C C . GLN A 1 441 ? -3.870 51.527 26.306 1.00 47.17 435 GLN A C 1
ATOM 3343 O O . GLN A 1 441 ? -3.933 52.685 25.895 1.00 48.48 435 GLN A O 1
ATOM 3349 N N . SER A 1 442 ? -4.444 51.123 27.437 1.00 47.67 436 SER A N 1
ATOM 3350 C CA . SER A 1 442 ? -5.262 52.016 28.257 1.00 47.70 436 SER A CA 1
ATOM 3351 C C . SER A 1 442 ? -4.465 53.160 28.883 1.00 49.19 436 SER A C 1
ATOM 3352 O O . SER A 1 442 ? -5.051 54.152 29.310 1.00 50.24 436 SER A O 1
ATOM 3355 N N . ILE A 1 443 ? -3.143 53.021 28.952 1.00 51.59 437 ILE A N 1
ATOM 3356 C CA . ILE A 1 443 ? -2.288 54.080 29.495 1.00 52.92 437 ILE A CA 1
ATOM 3357 C C . ILE A 1 443 ? -1.530 54.850 28.405 1.00 54.76 437 ILE A C 1
ATOM 3358 O O . ILE A 1 443 ? -1.042 55.953 28.650 1.00 55.08 437 ILE A O 1
ATOM 3363 N N . GLU A 1 444 ? -1.448 54.278 27.205 1.00 57.10 438 GLU A N 1
ATOM 3364 C CA . GLU A 1 444 ? -0.925 54.997 26.040 1.00 59.80 438 GLU A CA 1
ATOM 3365 C C . GLU A 1 444 ? -1.981 55.959 25.501 1.00 61.84 438 GLU A C 1
ATOM 3366 O O . GLU A 1 444 ? -1.687 57.129 25.240 1.00 62.14 438 GLU A O 1
ATOM 3372 N N . GLU A 1 445 ? -3.206 55.463 25.336 1.00 64.37 439 GLU A N 1
ATOM 3373 C CA . GLU A 1 445 ? -4.291 56.263 24.762 1.00 66.61 439 GLU A CA 1
ATOM 3374 C C . GLU A 1 445 ? -4.790 57.359 25.716 1.00 68.51 439 GLU A C 1
ATOM 3375 O O . GLU A 1 445 ? -5.414 58.328 25.273 1.00 68.57 439 GLU A O 1
ATOM 3381 N N . ALA A 1 446 ? -4.517 57.202 27.014 1.00 69.24 440 ALA A N 1
ATOM 3382 C CA . ALA A 1 446 ? -4.788 58.252 28.003 1.00 69.67 440 ALA A CA 1
ATOM 3383 C C . ALA A 1 446 ? -3.604 59.220 28.146 1.00 70.54 440 ALA A C 1
ATOM 3384 O O . ALA A 1 446 ? -3.658 60.151 28.952 1.00 72.11 440 ALA A O 1
ATOM 3386 N N . ARG A 1 447 ? -2.542 58.990 27.369 1.00 69.77 441 ARG A N 1
ATOM 3387 C CA . ARG A 1 447 ? -1.363 59.853 27.356 1.00 69.15 441 ARG A CA 1
ATOM 3388 C C . ARG A 1 447 ? -1.441 60.819 26.183 1.00 69.44 441 ARG A C 1
ATOM 3389 O O . ARG A 1 447 ? -1.449 62.034 26.371 1.00 69.28 441 ARG A O 1
ATOM 3391 N N . SER B 1 8 ? 43.033 66.335 27.115 1.00 40.35 2 SER B N 1
ATOM 3392 C CA . SER B 1 8 ? 42.913 65.278 26.068 1.00 41.52 2 SER B CA 1
ATOM 3393 C C . SER B 1 8 ? 41.560 64.563 26.134 1.00 42.87 2 SER B C 1
ATOM 3394 O O . SER B 1 8 ? 40.762 64.798 27.043 1.00 42.39 2 SER B O 1
ATOM 3397 N N . ASP B 1 9 ? 41.315 63.688 25.162 1.00 44.59 3 ASP B N 1
ATOM 3398 C CA . ASP B 1 9 ? 40.059 62.932 25.100 1.00 45.23 3 ASP B CA 1
ATOM 3399 C C . ASP B 1 9 ? 39.897 62.001 26.307 1.00 44.84 3 ASP B C 1
ATOM 3400 O O . ASP B 1 9 ? 38.823 61.940 26.906 1.00 43.59 3 ASP B O 1
ATOM 3405 N N . LEU B 1 10 ? 40.967 61.299 26.671 1.00 45.45 4 LEU B N 1
ATOM 3406 C CA . LEU B 1 10 ? 40.945 60.416 27.839 1.00 46.75 4 LEU B CA 1
ATOM 3407 C C . LEU B 1 10 ? 40.599 61.160 29.135 1.00 47.97 4 LEU B C 1
ATOM 3408 O O . LEU B 1 10 ? 39.971 60.589 30.028 1.00 50.43 4 LEU B O 1
ATOM 3413 N N . ASP B 1 11 ? 40.998 62.428 29.235 1.00 49.10 5 ASP B N 1
ATOM 3414 C CA . ASP B 1 11 ? 40.626 63.265 30.383 1.00 48.06 5 ASP B CA 1
ATOM 3415 C C . ASP B 1 11 ? 39.127 63.558 30.391 1.00 47.01 5 ASP B C 1
ATOM 3416 O O . ASP B 1 11 ? 38.511 63.605 31.456 1.00 47.02 5 ASP B O 1
ATOM 3421 N N . VAL B 1 12 ? 38.547 63.753 29.206 1.00 45.58 6 VAL B N 1
ATOM 3422 C CA . VAL B 1 12 ? 37.106 64.022 29.084 1.00 43.87 6 VAL B CA 1
ATOM 3423 C C . VAL B 1 12 ? 36.292 62.797 29.502 1.00 41.39 6 VAL B C 1
ATOM 3424 O O . VAL B 1 12 ? 35.228 62.934 30.107 1.00 40.00 6 VAL B O 1
ATOM 3428 N N . ILE B 1 13 ? 36.792 61.604 29.184 1.00 40.40 7 ILE B N 1
ATOM 3429 C CA . ILE B 1 13 ? 36.161 60.363 29.645 1.00 40.18 7 ILE B CA 1
ATOM 3430 C C . ILE B 1 13 ? 36.169 60.308 31.167 1.00 40.45 7 ILE B C 1
ATOM 3431 O O . ILE B 1 13 ? 35.139 60.023 31.783 1.00 40.96 7 ILE B O 1
ATOM 3436 N N . ARG B 1 14 ? 37.330 60.593 31.759 1.00 40.85 8 ARG B N 1
ATOM 3437 C CA . ARG B 1 14 ? 37.468 60.705 33.215 1.00 41.85 8 ARG B CA 1
ATOM 3438 C C . ARG B 1 14 ? 36.485 61.716 33.809 1.00 41.79 8 ARG B C 1
ATOM 3439 O O . ARG B 1 14 ? 35.981 61.517 34.915 1.00 41.33 8 ARG B O 1
ATOM 3441 N N . GLN B 1 15 ? 36.219 62.792 33.071 1.00 43.28 9 GLN B N 1
ATOM 3442 C CA . GLN B 1 15 ? 35.239 63.801 33.479 1.00 45.20 9 GLN B CA 1
ATOM 3443 C C . GLN B 1 15 ? 33.813 63.246 33.454 1.00 45.45 9 GLN B C 1
ATOM 3444 O O . GLN B 1 15 ? 33.018 63.514 34.357 1.00 46.59 9 GLN B O 1
ATOM 3450 N N . ILE B 1 16 ? 33.492 62.479 32.415 1.00 45.53 10 ILE B N 1
ATOM 3451 C CA . ILE B 1 16 ? 32.176 61.852 32.304 1.00 45.46 10 ILE B CA 1
ATOM 3452 C C . ILE B 1 16 ? 32.008 60.803 33.401 1.00 44.68 10 ILE B C 1
ATOM 3453 O O . ILE B 1 16 ? 30.966 60.748 34.057 1.00 44.83 10 ILE B O 1
ATOM 3458 N N . GLU B 1 17 ? 33.041 59.987 33.600 1.00 44.10 11 GLU B N 1
ATOM 3459 C CA . GLU B 1 17 ? 33.041 58.970 34.659 1.00 43.89 11 GLU B CA 1
ATOM 3460 C C . GLU B 1 17 ? 32.800 59.577 36.039 1.00 43.99 11 GLU B C 1
ATOM 3461 O O . GLU B 1 17 ? 32.061 59.014 36.839 1.00 45.75 11 GLU B O 1
ATOM 3467 N N . GLN B 1 18 ? 33.419 60.723 36.312 1.00 45.92 12 GLN B N 1
ATOM 3468 C CA . GLN B 1 18 ? 33.211 61.433 37.580 1.00 47.62 12 GLN B CA 1
ATOM 3469 C C . GLN B 1 18 ? 31.792 61.976 37.705 1.00 46.61 12 GLN B C 1
ATOM 3470 O O . GLN B 1 18 ? 31.155 61.808 38.740 1.00 47.09 12 GLN B O 1
ATOM 3476 N N . GLU B 1 19 ? 31.311 62.631 36.651 1.00 46.43 13 GLU B N 1
ATOM 3477 C CA . GLU B 1 19 ? 29.999 63.280 36.667 1.00 46.94 13 GLU B CA 1
ATOM 3478 C C . GLU B 1 19 ? 28.852 62.297 36.895 1.00 46.52 13 GLU B C 1
ATOM 3479 O O . GLU B 1 19 ? 27.976 62.543 37.722 1.00 47.90 13 GLU B O 1
ATOM 3485 N N . LEU B 1 20 ? 28.860 61.196 36.151 1.00 45.68 14 LEU B N 1
ATOM 3486 C CA . LEU B 1 20 ? 27.813 60.179 36.253 1.00 45.70 14 LEU B CA 1
ATOM 3487 C C . LEU B 1 20 ? 28.092 59.181 37.379 1.00 45.07 14 LEU B C 1
ATOM 3488 O O . LEU B 1 20 ? 27.176 58.508 37.857 1.00 44.48 14 LEU B O 1
ATOM 3493 N N . GLY B 1 21 ? 29.356 59.086 37.788 1.00 44.43 15 GLY B N 1
ATOM 3494 C CA . GLY B 1 21 ? 29.766 58.192 38.863 1.00 44.59 15 GLY B CA 1
ATOM 3495 C C . GLY B 1 21 ? 29.796 56.746 38.413 1.00 44.76 15 GLY B C 1
ATOM 3496 O O . GLY B 1 21 ? 29.256 55.872 39.088 1.00 45.13 15 GLY B O 1
ATOM 3497 N N . MET B 1 22 ? 30.438 56.495 37.275 1.00 45.72 16 MET B N 1
ATOM 3498 C CA . MET B 1 22 ? 30.470 55.162 36.679 1.00 46.64 16 MET B CA 1
ATOM 3499 C C . MET B 1 22 ? 31.816 54.842 36.039 1.00 46.44 16 MET B C 1
ATOM 3500 O O . MET B 1 22 ? 32.723 55.675 36.016 1.00 44.94 16 MET B O 1
ATOM 3505 N N . GLN B 1 23 ? 31.912 53.628 35.500 1.00 47.17 17 GLN B N 1
ATOM 3506 C CA . GLN B 1 23 ? 33.072 53.184 34.747 1.00 48.47 17 GLN B CA 1
ATOM 3507 C C . GLN B 1 23 ? 32.744 53.127 33.258 1.00 49.63 17 GLN B C 1
ATOM 3508 O O . GLN B 1 23 ? 31.705 52.595 32.861 1.00 48.76 17 GLN B O 1
ATOM 3514 N N . LEU B 1 24 ? 33.634 53.691 32.446 1.00 49.90 18 LEU B N 1
ATOM 3515 C CA . LEU B 1 24 ? 33.618 53.493 31.003 1.00 51.41 18 LEU B CA 1
ATOM 3516 C C . LEU B 1 24 ? 34.901 52.774 30.627 1.00 49.99 18 LEU B C 1
ATOM 3517 O O . LEU B 1 24 ? 35.989 53.184 31.029 1.00 50.38 18 LEU B O 1
ATOM 3522 N N . GLU B 1 25 ? 34.764 51.703 29.857 1.00 48.88 19 GLU B N 1
ATOM 3523 C CA . GLU B 1 25 ? 35.876 50.816 29.550 1.00 47.95 19 GLU B CA 1
ATOM 3524 C C . GLU B 1 25 ? 36.198 50.891 28.069 1.00 45.75 19 GLU B C 1
ATOM 3525 O O . GLU B 1 25 ? 35.294 51.071 27.256 1.00 45.14 19 GLU B O 1
ATOM 3531 N N . PRO B 1 26 ? 37.482 50.740 27.701 1.00 43.62 20 PRO B N 1
ATOM 3532 C CA . PRO B 1 26 ? 37.767 50.689 26.267 1.00 42.46 20 PRO B CA 1
ATOM 3533 C C . PRO B 1 26 ? 37.051 49.516 25.611 1.00 40.95 20 PRO B C 1
ATOM 3534 O O . PRO B 1 26 ? 36.842 48.488 26.252 1.00 40.27 20 PRO B O 1
ATOM 3538 N N . VAL B 1 27 ? 36.642 49.693 24.361 1.00 39.87 21 VAL B N 1
ATOM 3539 C CA . VAL B 1 27 ? 36.114 48.596 23.556 1.00 39.68 21 VAL B CA 1
ATOM 3540 C C . VAL B 1 27 ? 36.725 48.696 22.172 1.00 39.50 21 VAL B C 1
ATOM 3541 O O . VAL B 1 27 ? 37.085 49.785 21.731 1.00 38.74 21 VAL B O 1
ATOM 3545 N N . ASP B 1 28 ? 36.847 47.556 21.500 1.00 40.66 22 ASP B N 1
ATOM 3546 C CA . ASP B 1 28 ? 37.362 47.514 20.135 1.00 41.64 22 ASP B CA 1
ATOM 3547 C C . ASP B 1 28 ? 36.252 47.875 19.159 1.00 41.40 22 ASP B C 1
ATOM 3548 O O . ASP B 1 28 ? 36.517 48.439 18.096 1.00 41.52 22 ASP B O 1
ATOM 3553 N N . LYS B 1 29 ? 35.011 47.550 19.523 1.00 40.27 23 LYS B N 1
ATOM 3554 C CA . LYS B 1 29 ? 33.844 47.961 18.746 1.00 39.82 23 LYS B CA 1
ATOM 3555 C C . LYS B 1 29 ? 32.678 48.306 19.660 1.00 38.47 23 LYS B C 1
ATOM 3556 O O . LYS B 1 29 ? 32.372 47.559 20.590 1.00 37.22 23 LYS B O 1
ATOM 3562 N N . LEU B 1 30 ? 32.030 49.438 19.383 1.00 36.92 24 LEU B N 1
ATOM 3563 C CA . LEU B 1 30 ? 30.883 49.876 20.169 1.00 35.88 24 LEU B CA 1
ATOM 3564 C C . LEU B 1 30 ? 29.631 49.108 19.761 1.00 34.81 24 LEU B C 1
ATOM 3565 O O . LEU B 1 30 ? 29.288 49.043 18.578 1.00 33.89 24 LEU B O 1
ATOM 3570 N N . LYS B 1 31 ? 28.960 48.533 20.757 1.00 33.94 25 LYS B N 1
ATOM 3571 C CA . LYS B 1 31 ? 27.661 47.891 20.575 1.00 33.31 25 LYS B CA 1
ATOM 3572 C C . LYS B 1 31 ? 26.608 48.829 21.140 1.00 30.45 25 LYS B C 1
ATOM 3573 O O . LYS B 1 31 ? 26.939 49.723 21.909 1.00 29.05 25 LYS B O 1
ATOM 3579 N N . TRP B 1 32 ? 25.342 48.611 20.793 1.00 28.88 26 TRP B N 1
ATOM 3580 C CA . TRP B 1 32 ? 24.255 49.454 21.301 1.00 28.39 26 TRP B CA 1
ATOM 3581 C C . TRP B 1 32 ? 24.126 49.445 22.830 1.00 28.26 26 TRP B C 1
ATOM 3582 O O . TRP B 1 32 ? 23.571 50.378 23.402 1.00 27.39 26 TRP B O 1
ATOM 3593 N N . TYR B 1 33 ? 24.638 48.398 23.478 1.00 28.13 27 TYR B N 1
ATOM 3594 C CA . TYR B 1 33 ? 24.538 48.248 24.937 1.00 28.75 27 TYR B CA 1
ATOM 3595 C C . TYR B 1 33 ? 25.844 48.570 25.680 1.00 28.68 27 TYR B C 1
ATOM 3596 O O . TYR B 1 33 ? 25.931 48.364 26.892 1.00 28.15 27 TYR B O 1
ATOM 3605 N N . SER B 1 34 ? 26.848 49.075 24.962 1.00 28.81 28 SER B N 1
ATOM 3606 C CA . SER B 1 34 ? 28.171 49.309 25.541 1.00 29.05 28 SER B CA 1
ATOM 3607 C C . SER B 1 34 ? 28.158 50.417 26.596 1.00 29.77 28 SER B C 1
ATOM 3608 O O . SER B 1 34 ? 27.408 51.387 26.479 1.00 27.92 28 SER B O 1
ATOM 3611 N N . LYS B 1 35 ? 28.982 50.244 27.630 1.00 31.31 29 LYS B N 1
ATOM 3612 C CA . LYS B 1 35 ? 29.305 51.311 28.582 1.00 32.62 29 LYS B CA 1
ATOM 3613 C C . LYS B 1 35 ? 30.796 51.617 28.465 1.00 33.50 29 LYS B C 1
ATOM 3614 O O . LYS B 1 35 ? 31.598 51.147 29.273 1.00 33.77 29 LYS B O 1
ATOM 3620 N N . GLY B 1 36 ? 31.166 52.396 27.453 1.00 33.99 30 GLY B N 1
ATOM 3621 C CA . GLY B 1 36 ? 32.574 52.610 27.150 1.00 34.78 30 GLY B CA 1
ATOM 3622 C C . GLY B 1 36 ? 32.843 53.394 25.881 1.00 35.55 30 GLY B C 1
ATOM 3623 O O . GLY B 1 36 ? 31.976 54.125 25.402 1.00 34.05 30 GLY B O 1
ATOM 3624 N N . TYR B 1 37 ? 34.049 53.220 25.337 1.00 37.44 31 TYR B N 1
ATOM 3625 C CA . TYR B 1 37 ? 34.546 54.042 24.234 1.00 38.63 31 TYR B CA 1
ATOM 3626 C C . TYR B 1 37 ? 35.526 53.293 23.331 1.00 39.83 31 TYR B C 1
ATOM 3627 O O . TYR B 1 37 ? 36.141 52.320 23.752 1.00 40.59 31 TYR B O 1
ATOM 3636 N N . LYS B 1 38 ? 35.660 53.754 22.090 1.00 41.73 32 LYS B N 1
ATOM 3637 C CA . LYS B 1 38 ? 36.713 53.279 21.194 1.00 44.03 32 LYS B CA 1
ATOM 3638 C C . LYS B 1 38 ? 37.701 54.413 20.960 1.00 45.62 32 LYS B C 1
ATOM 3639 O O . LYS B 1 38 ? 37.294 55.569 20.819 1.00 44.78 32 LYS B O 1
ATOM 3645 N N . LEU B 1 39 ? 38.990 54.076 20.905 1.00 48.59 33 LEU B N 1
ATOM 3646 C CA . LEU B 1 39 ? 40.052 55.065 20.701 1.00 50.93 33 LEU B CA 1
ATOM 3647 C C . LEU B 1 39 ? 40.634 55.050 19.288 1.00 52.56 33 LEU B C 1
ATOM 3648 O O . LEU B 1 39 ? 40.686 54.011 18.624 1.00 51.77 33 LEU B O 1
ATOM 3653 N N . ASP B 1 40 ? 41.097 56.223 18.865 1.00 55.03 34 ASP B N 1
ATOM 3654 C CA . ASP B 1 40 ? 41.711 56.424 17.559 1.00 56.50 34 ASP B CA 1
ATOM 3655 C C . ASP B 1 40 ? 43.171 55.981 17.609 1.00 57.51 34 ASP B C 1
ATOM 3656 O O . ASP B 1 40 ? 43.710 55.678 18.680 1.00 55.54 34 ASP B O 1
ATOM 3661 N N . LYS B 1 41 ? 43.803 55.957 16.438 1.00 58.75 35 LYS B N 1
ATOM 3662 C CA . LYS B 1 41 ? 45.245 55.721 16.323 1.00 58.27 35 LYS B CA 1
ATOM 3663 C C . LYS B 1 41 ? 46.000 56.818 17.071 1.00 56.41 35 LYS B C 1
ATOM 3664 O O . LYS B 1 41 ? 47.056 56.577 17.658 1.00 56.28 35 LYS B O 1
ATOM 3670 N N . ASP B 1 42 ? 45.430 58.020 17.044 1.00 54.00 36 ASP B N 1
ATOM 3671 C CA . ASP B 1 42 ? 46.001 59.187 17.699 1.00 53.15 36 ASP B CA 1
ATOM 3672 C C . ASP B 1 42 ? 45.374 59.442 19.072 1.00 52.48 36 ASP B C 1
ATOM 3673 O O . ASP B 1 42 ? 45.223 60.595 19.482 1.00 52.74 36 ASP B O 1
ATOM 3678 N N . GLN B 1 43 ? 45.016 58.364 19.774 1.00 52.55 37 GLN B N 1
ATOM 3679 C CA . GLN B 1 43 ? 44.466 58.429 21.139 1.00 51.53 37 GLN B CA 1
ATOM 3680 C C . GLN B 1 43 ? 43.225 59.326 21.282 1.00 51.40 37 GLN B C 1
ATOM 3681 O O . GLN B 1 43 ? 43.046 59.976 22.316 1.00 52.09 37 GLN B O 1
ATOM 3683 N N . ARG B 1 44 ? 42.377 59.338 20.249 1.00 51.17 38 ARG B N 1
ATOM 3684 C CA . ARG B 1 44 ? 41.150 60.151 20.218 1.00 51.30 38 ARG B CA 1
ATOM 3685 C C . ARG B 1 44 ? 39.886 59.286 20.286 1.00 47.66 38 ARG B C 1
ATOM 3686 O O . ARG B 1 44 ? 39.873 58.158 19.803 1.00 46.69 38 ARG B O 1
ATOM 3694 N N . VAL B 1 45 ? 38.820 59.829 20.867 1.00 44.23 39 VAL B N 1
ATOM 3695 C CA . VAL B 1 45 ? 37.570 59.084 21.032 1.00 42.57 39 VAL B CA 1
ATOM 3696 C C . VAL B 1 45 ? 36.653 59.270 19.828 1.00 40.50 39 VAL B C 1
ATOM 3697 O O . VAL B 1 45 ? 36.146 60.368 19.591 1.00 40.27 39 VAL B O 1
ATOM 3701 N N . THR B 1 46 ? 36.436 58.185 19.087 1.00 38.05 40 THR B N 1
ATOM 3702 C CA . THR B 1 46 ? 35.536 58.189 17.936 1.00 36.84 40 THR B CA 1
ATOM 3703 C C . THR B 1 46 ? 34.168 57.558 18.231 1.00 35.57 40 THR B C 1
ATOM 3704 O O . THR B 1 46 ? 33.252 57.654 17.410 1.00 36.04 40 THR B O 1
ATOM 3708 N N . ALA B 1 47 ? 34.033 56.914 19.388 1.00 34.18 41 ALA B N 1
ATOM 3709 C CA . ALA B 1 47 ? 32.788 56.234 19.764 1.00 33.10 41 ALA B CA 1
ATOM 3710 C C . ALA B 1 47 ? 32.620 56.202 21.278 1.00 31.41 41 ALA B C 1
ATOM 3711 O O . ALA B 1 47 ? 33.591 56.024 22.003 1.00 31.53 41 ALA B O 1
ATOM 3713 N N . ILE B 1 48 ? 31.387 56.372 21.744 1.00 30.64 42 ILE B N 1
ATOM 3714 C CA . ILE B 1 48 ? 31.080 56.310 23.174 1.00 30.20 42 ILE B CA 1
ATOM 3715 C C . ILE B 1 48 ? 29.662 55.784 23.438 1.00 29.96 42 ILE B C 1
ATOM 3716 O O . ILE B 1 48 ? 28.698 56.193 22.786 1.00 28.94 42 ILE B O 1
ATOM 3721 N N . GLY B 1 49 ? 29.551 54.874 24.403 1.00 29.19 43 GLY B N 1
ATOM 3722 C CA . GLY B 1 49 ? 28.273 54.272 24.764 1.00 28.45 43 GLY B CA 1
ATOM 3723 C C . GLY B 1 49 ? 27.947 54.521 26.221 1.00 27.75 43 GLY B C 1
ATOM 3724 O O . GLY B 1 49 ? 28.760 54.245 27.102 1.00 27.85 43 GLY B O 1
ATOM 3725 N N . LEU B 1 50 ? 26.755 55.048 26.468 1.00 27.81 44 LEU B N 1
ATOM 3726 C CA . LEU B 1 50 ? 26.280 55.326 27.821 1.00 28.54 44 LEU B CA 1
ATOM 3727 C C . LEU B 1 50 ? 24.969 54.573 28.069 1.00 27.86 44 LEU B C 1
ATOM 3728 O O . LEU B 1 50 ? 23.972 55.143 28.521 1.00 27.91 44 LEU B O 1
ATOM 3733 N N . TYR B 1 51 ? 24.997 53.276 27.766 1.00 27.87 45 TYR B N 1
ATOM 3734 C CA . TYR B 1 51 ? 23.836 52.396 27.902 1.00 27.64 45 TYR B CA 1
ATOM 3735 C C . TYR B 1 51 ? 23.334 52.303 29.344 1.00 27.94 45 TYR B C 1
ATOM 3736 O O . TYR B 1 51 ? 24.115 52.102 30.267 1.00 28.35 45 TYR B O 1
ATOM 3745 N N . ASP B 1 52 ? 22.025 52.472 29.517 1.00 28.96 46 ASP B N 1
ATOM 3746 C CA . ASP B 1 52 ? 21.332 52.183 30.774 1.00 29.92 46 ASP B CA 1
ATOM 3747 C C . ASP B 1 52 ? 21.854 52.964 31.988 1.00 31.15 46 ASP B C 1
ATOM 3748 O O . ASP B 1 52 ? 22.015 52.397 33.065 1.00 31.62 46 ASP B O 1
ATOM 3753 N N . CYS B 1 53 ? 22.088 54.265 31.817 1.00 32.11 47 CYS B N 1
ATOM 3754 C CA . CYS B 1 53 ? 22.556 55.117 32.915 1.00 32.99 47 CYS B CA 1
ATOM 3755 C C . CYS B 1 53 ? 21.412 55.899 33.566 1.00 34.07 47 CYS B C 1
ATOM 3756 O O . CYS B 1 53 ? 21.289 55.907 34.786 1.00 35.28 47 CYS B O 1
ATOM 3759 N N . GLY B 1 54 ? 20.564 56.534 32.765 1.00 35.64 48 GLY B N 1
ATOM 3760 C CA . GLY B 1 54 ? 19.381 57.228 33.301 1.00 35.85 48 GLY B CA 1
ATOM 3761 C C . GLY B 1 54 ? 18.893 58.373 32.438 1.00 36.09 48 GLY B C 1
ATOM 3762 O O . GLY B 1 54 ? 19.639 58.889 31.610 1.00 35.82 48 GLY B O 1
ATOM 3763 N N . SER B 1 55 ? 17.637 58.775 32.653 1.00 37.59 49 SER B N 1
ATOM 3764 C CA . SER B 1 55 ? 16.982 59.855 31.883 1.00 38.43 49 SER B CA 1
ATOM 3765 C C . SER B 1 55 ? 17.712 61.193 31.979 1.00 39.37 49 SER B C 1
ATOM 3766 O O . SER B 1 55 ? 17.554 62.070 31.125 1.00 37.67 49 SER B O 1
ATOM 3769 N N . ASP B 1 56 ? 18.502 61.329 33.036 1.00 41.16 50 ASP B N 1
ATOM 3770 C CA . ASP B 1 56 ? 19.329 62.502 33.274 1.00 42.18 50 ASP B CA 1
ATOM 3771 C C . ASP B 1 56 ? 20.506 62.605 32.302 1.00 40.29 50 ASP B C 1
ATOM 3772 O O . ASP B 1 56 ? 20.937 63.701 31.951 1.00 39.42 50 ASP B O 1
ATOM 3777 N N . THR B 1 57 ? 21.014 61.452 31.881 1.00 39.63 51 THR B N 1
ATOM 3778 C CA . THR B 1 57 ? 22.354 61.337 31.303 1.00 39.73 51 THR B CA 1
ATOM 3779 C C . THR B 1 57 ? 22.708 62.361 30.206 1.00 39.88 51 THR B C 1
ATOM 3780 O O . THR B 1 57 ? 23.797 62.931 30.228 1.00 40.34 51 THR B O 1
ATOM 3784 N N . LEU B 1 58 ? 21.802 62.601 29.261 1.00 39.83 52 LEU B N 1
ATOM 3785 C CA . LEU B 1 58 ? 22.124 63.438 28.100 1.00 39.60 52 LEU B CA 1
ATOM 3786 C C . LEU B 1 58 ? 22.384 64.892 28.498 1.00 39.02 52 LEU B C 1
ATOM 3787 O O . LEU B 1 58 ? 23.366 65.508 28.060 1.00 37.85 52 LEU B O 1
ATOM 3792 N N . ASP B 1 59 ? 21.501 65.430 29.332 1.00 38.11 53 ASP B N 1
ATOM 3793 C CA . ASP B 1 59 ? 21.616 66.816 29.788 1.00 39.07 53 ASP B CA 1
ATOM 3794 C C . ASP B 1 59 ? 22.926 67.069 30.536 1.00 38.61 53 ASP B C 1
ATOM 3795 O O . ASP B 1 59 ? 23.500 68.150 30.431 1.00 39.46 53 ASP B O 1
ATOM 3800 N N . ARG B 1 60 ? 23.403 66.060 31.262 1.00 38.58 54 ARG B N 1
ATOM 3801 C CA . ARG B 1 60 ? 24.562 66.208 32.145 1.00 38.62 54 ARG B CA 1
ATOM 3802 C C . ARG B 1 60 ? 25.919 66.118 31.463 1.00 37.92 54 ARG B C 1
ATOM 3803 O O . ARG B 1 60 ? 26.887 66.672 31.982 1.00 38.97 54 ARG B O 1
ATOM 3811 N N . ILE B 1 61 ? 26.011 65.433 30.324 1.00 36.72 55 ILE B N 1
ATOM 3812 C CA . ILE B 1 61 ? 27.308 65.291 29.648 1.00 36.58 55 ILE B CA 1
ATOM 3813 C C . ILE B 1 61 ? 27.325 65.776 28.194 1.00 36.47 55 ILE B C 1
ATOM 3814 O O . ILE B 1 61 ? 28.297 65.540 27.468 1.00 35.80 55 ILE B O 1
ATOM 3819 N N . ILE B 1 62 ? 26.286 66.488 27.773 1.00 37.12 56 ILE B N 1
ATOM 3820 C CA . ILE B 1 62 ? 26.277 67.034 26.416 1.00 37.76 56 ILE B CA 1
ATOM 3821 C C . ILE B 1 62 ? 27.538 67.859 26.121 1.00 38.98 56 ILE B C 1
ATOM 3822 O O . ILE B 1 62 ? 28.119 67.734 25.042 1.00 38.69 56 ILE B O 1
ATOM 3827 N N . GLN B 1 63 ? 27.980 68.668 27.085 1.00 40.78 57 GLN B N 1
ATOM 3828 C CA . GLN B 1 63 ? 29.135 69.565 26.874 1.00 41.55 57 GLN B CA 1
ATOM 3829 C C . GLN B 1 63 ? 30.443 68.777 26.713 1.00 39.66 57 GLN B C 1
ATOM 3830 O O . GLN B 1 63 ? 31.213 69.053 25.795 1.00 40.14 57 GLN B O 1
ATOM 3836 N N . PRO B 1 64 ? 30.711 67.804 27.610 1.00 38.30 58 PRO B N 1
ATOM 3837 C CA . PRO B 1 64 ? 31.855 66.920 27.364 1.00 37.09 58 PRO B CA 1
ATOM 3838 C C . PRO B 1 64 ? 31.789 66.176 26.022 1.00 36.48 58 PRO B C 1
ATOM 3839 O O . PRO B 1 64 ? 32.827 65.945 25.401 1.00 35.33 58 PRO B O 1
ATOM 3843 N N . LEU B 1 65 ? 30.586 65.801 25.590 1.00 35.65 59 LEU B N 1
ATOM 3844 C CA . LEU B 1 65 ? 30.400 65.180 24.274 1.00 35.14 59 LEU B CA 1
ATOM 3845 C C . LEU B 1 65 ? 30.743 66.146 23.130 1.00 35.78 59 LEU B C 1
ATOM 3846 O O . LEU B 1 65 ? 31.268 65.723 22.094 1.00 34.76 59 LEU B O 1
ATOM 3851 N N . GLU B 1 66 ? 30.452 67.434 23.323 1.00 36.79 60 GLU B N 1
ATOM 3852 C CA . GLU B 1 66 ? 30.805 68.462 22.334 1.00 37.70 60 GLU B CA 1
ATOM 3853 C C . GLU B 1 66 ? 32.316 68.633 22.172 1.00 38.32 60 GLU B C 1
ATOM 3854 O O . GLU B 1 66 ? 32.783 68.982 21.090 1.00 37.32 60 GLU B O 1
ATOM 3860 N N . SER B 1 67 ? 33.080 68.389 23.236 1.00 40.52 61 SER B N 1
ATOM 3861 C CA . SER B 1 67 ? 34.537 68.564 23.178 1.00 41.61 61 SER B CA 1
ATOM 3862 C C . SER B 1 67 ? 35.247 67.394 22.497 1.00 43.48 61 SER B C 1
ATOM 3863 O O . SER B 1 67 ? 36.420 67.508 22.141 1.00 43.78 61 SER B O 1
ATOM 3866 N N . LEU B 1 68 ? 34.544 66.276 22.314 1.00 45.64 62 LEU B N 1
ATOM 3867 C CA . LEU B 1 68 ? 35.095 65.134 21.580 1.00 46.63 62 LEU B CA 1
ATOM 3868 C C . LEU B 1 68 ? 34.937 65.365 20.078 1.00 47.94 62 LEU B C 1
ATOM 3869 O O . LEU B 1 68 ? 33.979 64.900 19.456 1.00 47.59 62 LEU B O 1
ATOM 3874 N N . LYS B 1 69 ? 35.898 66.087 19.507 1.00 49.51 63 LYS B N 1
ATOM 3875 C CA . LYS B 1 69 ? 35.818 66.564 18.122 1.00 50.27 63 LYS B CA 1
ATOM 3876 C C . LYS B 1 69 ? 35.679 65.450 17.086 1.00 47.71 63 LYS B C 1
ATOM 3877 O O . LYS B 1 69 ? 35.089 65.668 16.031 1.00 48.61 63 LYS B O 1
ATOM 3883 N N . SER B 1 70 ? 36.216 64.268 17.386 1.00 45.14 64 SER B N 1
ATOM 3884 C CA . SER B 1 70 ? 36.192 63.142 16.450 1.00 43.21 64 SER B CA 1
ATOM 3885 C C . SER B 1 70 ? 35.094 62.109 16.749 1.00 40.68 64 SER B C 1
ATOM 3886 O O . SER B 1 70 ? 35.153 60.982 16.268 1.00 39.63 64 SER B O 1
ATOM 3889 N N . LEU B 1 71 ? 34.086 62.499 17.520 1.00 38.72 65 LEU B N 1
ATOM 3890 C CA . LEU B 1 71 ? 33.029 61.578 17.921 1.00 37.78 65 LEU B CA 1
ATOM 3891 C C . LEU B 1 71 ? 32.032 61.374 16.777 1.00 37.80 65 LEU B C 1
ATOM 3892 O O . LEU B 1 71 ? 31.418 62.330 16.299 1.00 37.93 65 LEU B O 1
ATOM 3897 N N . SER B 1 72 ? 31.886 60.127 16.332 1.00 37.36 66 SER B N 1
ATOM 3898 C CA . SER B 1 72 ? 30.959 59.803 15.242 1.00 37.00 66 SER B CA 1
ATOM 3899 C C . SER B 1 72 ? 29.888 58.754 15.595 1.00 36.07 66 SER B C 1
ATOM 3900 O O . SER B 1 72 ? 28.976 58.525 14.800 1.00 36.47 66 SER B O 1
ATOM 3903 N N . GLU B 1 73 ? 29.991 58.126 16.771 1.00 35.05 67 GLU B N 1
ATOM 3904 C CA . GLU B 1 73 ? 29.037 57.094 17.198 1.00 33.14 67 GLU B CA 1
ATOM 3905 C C . GLU B 1 73 ? 28.671 57.277 18.666 1.00 32.24 67 GLU B C 1
ATOM 3906 O O . GLU B 1 73 ? 29.552 57.317 19.523 1.00 32.09 67 GLU B O 1
ATOM 3912 N N . LEU B 1 74 ? 27.373 57.373 18.945 1.00 30.76 68 LEU B N 1
ATOM 3913 C CA . LEU B 1 74 ? 26.860 57.624 20.287 1.00 30.23 68 LEU B CA 1
ATOM 3914 C C . LEU B 1 74 ? 25.788 56.587 20.585 1.00 29.54 68 LEU B C 1
ATOM 3915 O O . LEU B 1 74 ? 24.917 56.355 19.746 1.00 30.62 68 LEU B O 1
ATOM 3920 N N . SER B 1 75 ? 25.828 55.974 21.765 1.00 28.65 69 SER B N 1
ATOM 3921 C CA . SER B 1 75 ? 24.703 55.162 22.222 1.00 27.82 69 SER B CA 1
ATOM 3922 C C . SER B 1 75 ? 24.095 55.716 23.504 1.00 27.27 69 SER B C 1
ATOM 3923 O O . SER B 1 75 ? 24.751 55.758 24.551 1.00 27.31 69 SER B O 1
ATOM 3926 N N . LEU B 1 76 ? 22.835 56.131 23.399 1.00 26.32 70 LEU B N 1
ATOM 3927 C CA . LEU B 1 76 ? 22.024 56.527 24.540 1.00 25.67 70 LEU B CA 1
ATOM 3928 C C . LEU B 1 76 ? 20.840 55.561 24.722 1.00 24.68 70 LEU B C 1
ATOM 3929 O O . LEU B 1 76 ? 19.744 55.967 25.135 1.00 24.17 70 LEU B O 1
ATOM 3934 N N . SER B 1 77 ? 21.077 54.281 24.432 1.00 23.67 71 SER B N 1
ATOM 3935 C CA . SER B 1 77 ? 20.049 53.245 24.539 1.00 23.39 71 SER B CA 1
ATOM 3936 C C . SER B 1 77 ? 19.554 53.019 25.965 1.00 23.72 71 SER B C 1
ATOM 3937 O O . SER B 1 77 ? 20.334 53.067 26.919 1.00 23.18 71 SER B O 1
ATOM 3940 N N . SER B 1 78 ? 18.250 52.765 26.088 1.00 24.49 72 SER B N 1
ATOM 3941 C CA . SER B 1 78 ? 17.635 52.330 27.342 1.00 25.22 72 SER B CA 1
ATOM 3942 C C . SER B 1 78 ? 17.875 53.272 28.526 1.00 26.33 72 SER B C 1
ATOM 3943 O O . SER B 1 78 ? 18.044 52.821 29.666 1.00 25.68 72 SER B O 1
ATOM 3946 N N . ASN B 1 79 ? 17.875 54.576 28.251 1.00 27.98 73 ASN B N 1
ATOM 3947 C CA . ASN B 1 79 ? 18.048 55.598 29.287 1.00 29.36 73 ASN B CA 1
ATOM 3948 C C . ASN B 1 79 ? 16.744 56.264 29.720 1.00 30.29 73 ASN B C 1
ATOM 3949 O O . ASN B 1 79 ? 16.745 57.065 30.645 1.00 30.10 73 ASN B O 1
ATOM 3954 N N . GLN B 1 80 ? 15.638 55.919 29.063 1.00 32.67 74 GLN B N 1
ATOM 3955 C CA . GLN B 1 80 ? 14.333 56.537 29.326 1.00 34.70 74 GLN B CA 1
ATOM 3956 C C . GLN B 1 80 ? 14.382 58.051 29.117 1.00 35.68 74 GLN B C 1
ATOM 3957 O O . GLN B 1 80 ? 13.744 58.813 29.847 1.00 36.53 74 GLN B O 1
ATOM 3963 N N . ILE B 1 81 ? 15.151 58.476 28.120 1.00 37.35 75 ILE B N 1
ATOM 3964 C CA . ILE B 1 81 ? 15.268 59.887 27.786 1.00 38.55 75 ILE B CA 1
ATOM 3965 C C . ILE B 1 81 ? 13.930 60.373 27.236 1.00 39.34 75 ILE B C 1
ATOM 3966 O O . ILE B 1 81 ? 13.238 59.655 26.500 1.00 37.08 75 ILE B O 1
ATOM 3971 N N . THR B 1 82 ? 13.577 61.593 27.630 1.00 39.70 76 THR B N 1
ATOM 3972 C CA . THR B 1 82 ? 12.289 62.189 27.319 1.00 39.52 76 THR B CA 1
ATOM 3973 C C . THR B 1 82 ? 12.427 63.296 26.260 1.00 40.12 76 THR B C 1
ATOM 3974 O O . THR B 1 82 ? 11.496 63.549 25.503 1.00 42.06 76 THR B O 1
ATOM 3978 N N . ASP B 1 83 ? 13.598 63.933 26.203 1.00 39.98 77 ASP B N 1
ATOM 3979 C CA . ASP B 1 83 ? 13.865 65.055 25.302 1.00 38.77 77 ASP B CA 1
ATOM 3980 C C . ASP B 1 83 ? 15.321 64.985 24.824 1.00 37.00 77 ASP B C 1
ATOM 3981 O O . ASP B 1 83 ? 16.240 64.867 25.636 1.00 36.99 77 ASP B O 1
ATOM 3986 N N . ILE B 1 84 ? 15.527 65.060 23.512 1.00 34.93 78 ILE B N 1
ATOM 3987 C CA . ILE B 1 84 ? 16.856 64.863 22.919 1.00 33.98 78 ILE B CA 1
ATOM 3988 C C . ILE B 1 84 ? 17.389 66.151 22.278 1.00 34.13 78 ILE B C 1
ATOM 3989 O O . ILE B 1 84 ? 18.288 66.119 21.431 1.00 33.33 78 ILE B O 1
ATOM 3994 N N . SER B 1 85 ? 16.846 67.284 22.716 1.00 34.71 79 SER B N 1
ATOM 3995 C CA . SER B 1 85 ? 17.243 68.601 22.216 1.00 34.91 79 SER B CA 1
ATOM 3996 C C . SER B 1 85 ? 18.761 68.857 22.223 1.00 34.03 79 SER B C 1
ATOM 3997 O O . SER B 1 85 ? 19.294 69.378 21.240 1.00 32.82 79 SER B O 1
ATOM 4000 N N . PRO B 1 86 ? 19.464 68.488 23.317 1.00 34.10 80 PRO B N 1
ATOM 4001 C CA . PRO B 1 86 ? 20.908 68.743 23.353 1.00 33.39 80 PRO B CA 1
ATOM 4002 C C . PRO B 1 86 ? 21.710 68.085 22.226 1.00 34.02 80 PRO B C 1
ATOM 4003 O O . PRO B 1 86 ? 22.799 68.557 21.912 1.00 33.48 80 PRO B O 1
ATOM 4007 N N . LEU B 1 87 ? 21.182 67.021 21.620 1.00 35.71 81 LEU B N 1
ATOM 4008 C CA . LEU B 1 87 ? 21.894 66.309 20.543 1.00 37.18 81 LEU B CA 1
ATOM 4009 C C . LEU B 1 87 ? 22.163 67.151 19.290 1.00 37.98 81 LEU B C 1
ATOM 4010 O O . LEU B 1 87 ? 23.127 66.888 18.566 1.00 37.29 81 LEU B O 1
ATOM 4015 N N . ALA B 1 88 ? 21.327 68.158 19.042 1.00 39.43 82 ALA B N 1
ATOM 4016 C CA . ALA B 1 88 ? 21.499 69.044 17.881 1.00 39.95 82 ALA B CA 1
ATOM 4017 C C . ALA B 1 88 ? 22.919 69.625 17.757 1.00 40.79 82 ALA B C 1
ATOM 4018 O O . ALA B 1 88 ? 23.391 69.886 16.647 1.00 40.81 82 ALA B O 1
ATOM 4020 N N . SER B 1 89 ? 23.592 69.809 18.893 1.00 41.64 83 SER B N 1
ATOM 4021 C CA . SER B 1 89 ? 24.954 70.350 18.931 1.00 42.30 83 SER B CA 1
ATOM 4022 C C . SER B 1 89 ? 26.020 69.424 18.346 1.00 43.48 83 SER B C 1
ATOM 4023 O O . SER B 1 89 ? 27.081 69.885 17.934 1.00 44.04 83 SER B O 1
ATOM 4026 N N . LEU B 1 90 ? 25.751 68.125 18.319 1.00 45.00 84 LEU B N 1
ATOM 4027 C CA . LEU B 1 90 ? 26.691 67.172 17.740 1.00 46.62 84 LEU B CA 1
ATOM 4028 C C . LEU B 1 90 ? 26.498 67.131 16.225 1.00 47.91 84 LEU B C 1
ATOM 4029 O O . LEU B 1 90 ? 25.386 66.961 15.751 1.00 49.89 84 LEU B O 1
ATOM 4034 N N . ASN B 1 91 ? 27.581 67.293 15.471 1.00 49.02 85 ASN B N 1
ATOM 4035 C CA . ASN B 1 91 ? 27.494 67.447 14.015 1.00 49.34 85 ASN B CA 1
ATOM 4036 C C . ASN B 1 91 ? 27.919 66.223 13.235 1.00 47.57 85 ASN B C 1
ATOM 4037 O O . ASN B 1 91 ? 27.195 65.760 12.360 1.00 48.40 85 ASN B O 1
ATOM 4042 N N . SER B 1 92 ? 29.101 65.712 13.558 1.00 47.42 86 SER B N 1
ATOM 4043 C CA . SER B 1 92 ? 29.735 64.653 12.776 1.00 45.85 86 SER B CA 1
ATOM 4044 C C . SER B 1 92 ? 29.300 63.229 13.165 1.00 42.75 86 SER B C 1
ATOM 4045 O O . SER B 1 92 ? 30.002 62.266 12.846 1.00 43.13 86 SER B O 1
ATOM 4048 N N . LEU B 1 93 ? 28.155 63.093 13.839 1.00 39.37 87 LEU B N 1
ATOM 4049 C CA . LEU B 1 93 ? 27.602 61.771 14.153 1.00 36.89 87 LEU B CA 1
ATOM 4050 C C . LEU B 1 93 ? 27.166 61.053 12.878 1.00 35.32 87 LEU B C 1
ATOM 4051 O O . LEU B 1 93 ? 26.411 61.600 12.079 1.00 35.42 87 LEU B O 1
ATOM 4056 N N . SER B 1 94 ? 27.662 59.836 12.688 1.00 34.22 88 SER B N 1
ATOM 4057 C CA . SER B 1 94 ? 27.170 58.955 11.628 1.00 33.71 88 SER B CA 1
ATOM 4058 C C . SER B 1 94 ? 26.372 57.759 12.172 1.00 32.12 88 SER B C 1
ATOM 4059 O O . SER B 1 94 ? 25.630 57.130 11.418 1.00 30.99 88 SER B O 1
ATOM 4062 N N . MET B 1 95 ? 26.521 57.453 13.463 1.00 31.26 89 MET B N 1
ATOM 4063 C CA . MET B 1 95 ? 25.766 56.368 14.110 1.00 30.77 89 MET B CA 1
ATOM 4064 C C . MET B 1 95 ? 25.193 56.817 15.449 1.00 28.76 89 MET B C 1
ATOM 4065 O O . MET B 1 95 ? 25.926 57.333 16.292 1.00 28.27 89 MET B O 1
ATOM 4070 N N . LEU B 1 96 ? 23.892 56.596 15.642 1.00 26.73 90 LEU B N 1
ATOM 4071 C CA . LEU B 1 96 ? 23.198 56.985 16.863 1.00 25.52 90 LEU B CA 1
ATOM 4072 C C . LEU B 1 96 ? 22.159 55.942 17.294 1.00 25.12 90 LEU B C 1
ATOM 4073 O O . LEU B 1 96 ? 21.259 55.596 16.517 1.00 24.47 90 LEU B O 1
ATOM 4078 N N . TRP B 1 97 ? 22.286 55.468 18.536 1.00 24.53 91 TRP B N 1
ATOM 4079 C CA . TRP B 1 97 ? 21.306 54.575 19.158 1.00 24.02 91 TRP B CA 1
ATOM 4080 C C . TRP B 1 97 ? 20.495 55.345 20.203 1.00 23.56 91 TRP B C 1
ATOM 4081 O O . TRP B 1 97 ? 21.042 55.798 21.217 1.00 22.77 91 TRP B O 1
ATOM 4092 N N . LEU B 1 98 ? 19.195 55.488 19.947 1.00 22.75 92 LEU B N 1
ATOM 4093 C CA . LEU B 1 98 ? 18.268 56.110 20.891 1.00 22.84 92 LEU B CA 1
ATOM 4094 C C . LEU B 1 98 ? 17.086 55.196 21.189 1.00 22.58 92 LEU B C 1
ATOM 4095 O O . LEU B 1 98 ? 16.039 55.656 21.647 1.00 22.34 92 LEU B O 1
ATOM 4100 N N . ASP B 1 99 ? 17.254 53.903 20.928 1.00 22.81 93 ASP B N 1
ATOM 4101 C CA . ASP B 1 99 ? 16.217 52.910 21.214 1.00 22.34 93 ASP B CA 1
ATOM 4102 C C . ASP B 1 99 ? 15.899 52.829 22.708 1.00 22.80 93 ASP B C 1
ATOM 4103 O O . ASP B 1 99 ? 16.752 53.122 23.549 1.00 23.14 93 ASP B O 1
ATOM 4108 N N . ARG B 1 100 ? 14.669 52.429 23.017 1.00 22.95 94 ARG B N 1
ATOM 4109 C CA . ARG B 1 100 ? 14.242 52.088 24.381 1.00 23.88 94 ARG B CA 1
ATOM 4110 C C . ARG B 1 100 ? 14.252 53.255 25.370 1.00 23.57 94 ARG B C 1
ATOM 4111 O O . ARG B 1 100 ? 14.424 53.072 26.572 1.00 23.22 94 ARG B O 1
ATOM 4119 N N . ASN B 1 101 ? 14.028 54.452 24.845 1.00 23.64 95 ASN B N 1
ATOM 4120 C CA . ASN B 1 101 ? 13.824 55.641 25.661 1.00 23.45 95 ASN B CA 1
ATOM 4121 C C . ASN B 1 101 ? 12.330 55.974 25.717 1.00 23.87 95 ASN B C 1
ATOM 4122 O O . ASN B 1 101 ? 11.492 55.073 25.584 1.00 22.68 95 ASN B O 1
ATOM 4127 N N . GLN B 1 102 ? 11.997 57.243 25.947 1.00 25.52 96 GLN B N 1
ATOM 4128 C CA . GLN B 1 102 ? 10.611 57.709 25.959 1.00 26.26 96 GLN B CA 1
ATOM 4129 C C . GLN B 1 102 ? 10.479 58.915 25.026 1.00 26.90 96 GLN B C 1
ATOM 4130 O O . GLN B 1 102 ? 9.802 59.897 25.342 1.00 26.52 96 GLN B O 1
ATOM 4136 N N . ILE B 1 103 ? 11.136 58.833 23.871 1.00 26.64 97 ILE B N 1
ATOM 4137 C CA . ILE B 1 103 ? 11.155 59.945 22.936 1.00 27.14 97 ILE B CA 1
ATOM 4138 C C . ILE B 1 103 ? 9.813 60.068 22.216 1.00 28.19 97 ILE B C 1
ATOM 4139 O O . ILE B 1 103 ? 9.223 59.080 21.772 1.00 27.08 97 ILE B O 1
ATOM 4144 N N . THR B 1 104 ? 9.336 61.303 22.141 1.00 29.38 98 THR B N 1
ATOM 4145 C CA . THR B 1 104 ? 8.076 61.628 21.501 1.00 30.51 98 THR B CA 1
ATOM 4146 C C . THR B 1 104 ? 8.299 62.653 20.372 1.00 30.89 98 THR B C 1
ATOM 4147 O O . THR B 1 104 ? 7.597 62.631 19.360 1.00 31.48 98 THR B O 1
ATOM 4151 N N . ASP B 1 105 ? 9.294 63.526 20.549 1.00 30.96 99 ASP B N 1
ATOM 4152 C CA . ASP B 1 105 ? 9.615 64.597 19.611 1.00 30.52 99 ASP B CA 1
ATOM 4153 C C . ASP B 1 105 ? 11.045 64.395 19.101 1.00 29.29 99 ASP B C 1
ATOM 4154 O O . ASP B 1 105 ? 11.996 64.369 19.884 1.00 28.67 99 ASP B O 1
ATOM 4159 N N . ILE B 1 106 ? 11.193 64.248 17.787 1.00 28.23 100 ILE B N 1
ATOM 4160 C CA . ILE B 1 106 ? 12.501 63.978 17.180 1.00 27.22 100 ILE B CA 1
ATOM 4161 C C . ILE B 1 106 ? 12.991 65.117 16.271 1.00 27.45 100 ILE B C 1
ATOM 4162 O O . ILE B 1 106 ? 13.982 64.964 15.548 1.00 26.32 100 ILE B O 1
ATOM 4167 N N . ALA B 1 107 ? 12.320 66.267 16.336 1.00 28.12 101 ALA B N 1
ATOM 4168 C CA . ALA B 1 107 ? 12.739 67.455 15.578 1.00 28.88 101 ALA B CA 1
ATOM 4169 C C . ALA B 1 107 ? 14.247 67.762 15.685 1.00 28.74 101 ALA B C 1
ATOM 4170 O O . ALA B 1 107 ? 14.876 68.089 14.679 1.00 28.22 101 ALA B O 1
ATOM 4172 N N . PRO B 1 108 ? 14.836 67.640 16.894 1.00 29.46 102 PRO B N 1
ATOM 4173 C CA . PRO B 1 108 ? 16.279 67.897 17.032 1.00 30.43 102 PRO B CA 1
ATOM 4174 C C . PRO B 1 108 ? 17.205 67.042 16.159 1.00 31.99 102 PRO B C 1
ATOM 4175 O O . PRO B 1 108 ? 18.355 67.426 15.924 1.00 31.32 102 PRO B O 1
ATOM 4179 N N . LEU B 1 109 ? 16.715 65.900 15.684 1.00 34.03 103 LEU B N 1
ATOM 4180 C CA . LEU B 1 109 ? 17.519 65.019 14.841 1.00 35.29 103 LEU B CA 1
ATOM 4181 C C . LEU B 1 109 ? 17.742 65.560 13.424 1.00 36.42 103 LEU B C 1
ATOM 4182 O O . LEU B 1 109 ? 18.661 65.114 12.738 1.00 36.38 103 LEU B O 1
ATOM 4187 N N . ALA B 1 110 ? 16.920 66.519 12.994 1.00 37.84 104 ALA B N 1
ATOM 4188 C CA . ALA B 1 110 ? 16.994 67.061 11.628 1.00 39.48 104 ALA B CA 1
ATOM 4189 C C . ALA B 1 110 ? 18.349 67.688 11.298 1.00 41.74 104 ALA B C 1
ATOM 4190 O O . ALA B 1 110 ? 18.804 67.622 10.153 1.00 43.27 104 ALA B O 1
ATOM 4192 N N . SER B 1 111 ? 18.991 68.278 12.306 1.00 42.63 105 SER B N 1
ATOM 4193 C CA . SER B 1 111 ? 20.292 68.931 12.136 1.00 43.76 105 SER B CA 1
ATOM 4194 C C . SER B 1 111 ? 21.476 67.970 11.957 1.00 42.88 105 SER B C 1
ATOM 4195 O O . SER B 1 111 ? 22.584 68.407 11.646 1.00 42.26 105 SER B O 1
ATOM 4198 N N . LEU B 1 112 ? 21.247 66.673 12.151 1.00 42.95 106 LEU B N 1
ATOM 4199 C CA . LEU B 1 112 ? 22.315 65.672 12.096 1.00 42.04 106 LEU B CA 1
ATOM 4200 C C . LEU B 1 112 ? 22.414 65.063 10.699 1.00 40.91 106 LEU B C 1
ATOM 4201 O O . LEU B 1 112 ? 22.128 63.885 10.499 1.00 40.91 106 LEU B O 1
ATOM 4206 N N . ASN B 1 113 ? 22.840 65.878 9.741 1.00 40.82 107 ASN B N 1
ATOM 4207 C CA . ASN B 1 113 ? 22.850 65.493 8.324 1.00 40.80 107 ASN B CA 1
ATOM 4208 C C . ASN B 1 113 ? 23.711 64.289 7.965 1.00 38.69 107 ASN B C 1
ATOM 4209 O O . ASN B 1 113 ? 23.391 63.559 7.024 1.00 39.20 107 ASN B O 1
ATOM 4214 N N . SER B 1 114 ? 24.798 64.085 8.702 1.00 37.71 108 SER B N 1
ATOM 4215 C CA . SER B 1 114 ? 25.732 62.993 8.405 1.00 37.27 108 SER B CA 1
ATOM 4216 C C . SER B 1 114 ? 25.334 61.641 9.010 1.00 35.36 108 SER B C 1
ATOM 4217 O O . SER B 1 114 ? 26.080 60.668 8.880 1.00 35.94 108 SER B O 1
ATOM 4220 N N . LEU B 1 115 ? 24.168 61.569 9.654 1.00 33.31 109 LEU B N 1
ATOM 4221 C CA . LEU B 1 115 ? 23.690 60.301 10.213 1.00 32.27 109 LEU B CA 1
ATOM 4222 C C . LEU B 1 115 ? 23.509 59.243 9.135 1.00 31.45 109 LEU B C 1
ATOM 4223 O O . LEU B 1 115 ? 22.825 59.461 8.140 1.00 31.10 109 LEU B O 1
ATOM 4228 N N . SER B 1 116 ? 24.144 58.101 9.364 1.00 31.77 110 SER B N 1
ATOM 4229 C CA . SER B 1 116 ? 24.064 56.947 8.487 1.00 31.44 110 SER B CA 1
ATOM 4230 C C . SER B 1 116 ? 23.239 55.824 9.124 1.00 31.03 110 SER B C 1
ATOM 4231 O O . SER B 1 116 ? 22.557 55.078 8.421 1.00 30.84 110 SER B O 1
ATOM 4234 N N . MET B 1 117 ? 23.327 55.698 10.450 1.00 30.55 111 MET B N 1
ATOM 4235 C CA . MET B 1 117 ? 22.573 54.701 11.200 1.00 30.23 111 MET B CA 1
ATOM 4236 C C . MET B 1 117 ? 21.800 55.366 12.333 1.00 29.19 111 MET B C 1
ATOM 4237 O O . MET B 1 117 ? 22.369 56.120 13.125 1.00 27.84 111 MET B O 1
ATOM 4242 N N . LEU B 1 118 ? 20.508 55.063 12.407 1.00 28.31 112 LEU B N 1
ATOM 4243 C CA . LEU B 1 118 ? 19.633 55.623 13.425 1.00 28.40 112 LEU B CA 1
ATOM 4244 C C . LEU B 1 118 ? 18.703 54.535 13.968 1.00 28.84 112 LEU B C 1
ATOM 4245 O O . LEU B 1 118 ? 17.944 53.912 13.214 1.00 28.79 112 LEU B O 1
ATOM 4250 N N . TRP B 1 119 ? 18.798 54.295 15.275 1.00 28.16 113 TRP B N 1
ATOM 4251 C CA . TRP B 1 119 ? 17.933 53.357 15.969 1.00 27.86 113 TRP B CA 1
ATOM 4252 C C . TRP B 1 119 ? 17.006 54.155 16.877 1.00 26.36 113 TRP B C 1
ATOM 4253 O O . TRP B 1 119 ? 17.468 54.896 17.744 1.00 25.54 113 TRP B O 1
ATOM 4264 N N . LEU B 1 120 ? 15.701 54.012 16.658 1.00 24.90 114 LEU B N 1
ATOM 4265 C CA . LEU B 1 120 ? 14.693 54.646 17.504 1.00 24.18 114 LEU B CA 1
ATOM 4266 C C . LEU B 1 120 ? 13.639 53.641 17.972 1.00 23.61 114 LEU B C 1
ATOM 4267 O O . LEU B 1 120 ? 12.523 54.021 18.342 1.00 23.67 114 LEU B O 1
ATOM 4272 N N . PHE B 1 121 ? 14.011 52.361 17.971 1.00 23.17 115 PHE B N 1
ATOM 4273 C CA . PHE B 1 121 ? 13.151 51.270 18.438 1.00 23.16 115 PHE B CA 1
ATOM 4274 C C . PHE B 1 121 ? 12.596 51.528 19.844 1.00 22.76 115 PHE B C 1
ATOM 4275 O O . PHE B 1 121 ? 13.334 51.927 20.730 1.00 22.19 115 PHE B O 1
ATOM 4283 N N . GLY B 1 122 ? 11.301 51.291 20.046 1.00 23.06 116 GLY B N 1
ATOM 4284 C CA . GLY B 1 122 ? 10.713 51.306 21.399 1.00 23.89 116 GLY B CA 1
ATOM 4285 C C . GLY B 1 122 ? 10.603 52.670 22.074 1.00 24.31 116 GLY B C 1
ATOM 4286 O O . GLY B 1 122 ? 11.000 52.842 23.232 1.00 23.80 116 GLY B O 1
ATOM 4287 N N . ASN B 1 123 ? 10.050 53.634 21.344 1.00 25.26 117 ASN B N 1
ATOM 4288 C CA . ASN B 1 123 ? 9.785 54.970 21.860 1.00 25.60 117 ASN B CA 1
ATOM 4289 C C . ASN B 1 123 ? 8.292 55.253 21.694 1.00 25.93 117 ASN B C 1
ATOM 4290 O O . ASN B 1 123 ? 7.506 54.308 21.615 1.00 25.58 117 ASN B O 1
ATOM 4295 N N . LYS B 1 124 ? 7.890 56.522 21.663 1.00 26.65 118 LYS B N 1
ATOM 4296 C CA . LYS B 1 124 ? 6.480 56.880 21.518 1.00 27.49 118 LYS B CA 1
ATOM 4297 C C . LYS B 1 124 ? 6.281 57.869 20.369 1.00 26.67 118 LYS B C 1
ATOM 4298 O O . LYS B 1 124 ? 5.426 58.750 20.433 1.00 25.85 118 LYS B O 1
ATOM 4304 N N . ILE B 1 125 ? 7.058 57.679 19.307 1.00 25.94 119 ILE B N 1
ATOM 4305 C CA . ILE B 1 125 ? 7.089 58.599 18.175 1.00 25.39 119 ILE B CA 1
ATOM 4306 C C . ILE B 1 125 ? 5.899 58.389 17.243 1.00 26.13 119 ILE B C 1
ATOM 4307 O O . ILE B 1 125 ? 5.577 57.253 16.883 1.00 24.55 119 ILE B O 1
ATOM 4312 N N . SER B 1 126 ? 5.259 59.494 16.857 1.00 27.84 120 SER B N 1
ATOM 4313 C CA . SER B 1 126 ? 4.215 59.485 15.825 1.00 29.17 120 SER B CA 1
ATOM 4314 C C . SER B 1 126 ? 4.515 60.430 14.658 1.00 30.38 120 SER B C 1
ATOM 4315 O O . SER B 1 126 ? 4.073 60.187 13.535 1.00 31.06 120 SER B O 1
ATOM 4318 N N . ASP B 1 127 ? 5.257 61.506 14.911 1.00 31.56 121 ASP B N 1
ATOM 4319 C CA . ASP B 1 127 ? 5.629 62.438 13.853 1.00 32.01 121 ASP B CA 1
ATOM 4320 C C . ASP B 1 127 ? 7.091 62.234 13.469 1.00 31.29 121 ASP B C 1
ATOM 4321 O O . ASP B 1 127 ? 7.997 62.530 14.251 1.00 30.64 121 ASP B O 1
ATOM 4326 N N . ILE B 1 128 ? 7.306 61.739 12.250 1.00 31.29 122 ILE B N 1
ATOM 4327 C CA . ILE B 1 128 ? 8.651 61.474 11.733 1.00 31.22 122 ILE B CA 1
ATOM 4328 C C . ILE B 1 128 ? 9.028 62.388 10.565 1.00 31.80 122 ILE B C 1
ATOM 4329 O O . ILE B 1 128 ? 10.038 62.157 9.890 1.00 31.76 122 ILE B O 1
ATOM 4334 N N . ALA B 1 129 ? 8.237 63.440 10.353 1.00 32.01 123 ALA B N 1
ATOM 4335 C CA . ALA B 1 129 ? 8.577 64.496 9.393 1.00 32.76 123 ALA B CA 1
ATOM 4336 C C . ALA B 1 129 ? 10.019 65.019 9.540 1.00 32.81 123 ALA B C 1
ATOM 4337 O O . ALA B 1 129 ? 10.699 65.225 8.538 1.00 32.54 123 ALA B O 1
ATOM 4339 N N . PRO B 1 130 ? 10.500 65.212 10.785 1.00 33.38 124 PRO B N 1
ATOM 4340 C CA . PRO B 1 130 ? 11.890 65.665 10.968 1.00 33.72 124 PRO B CA 1
ATOM 4341 C C . PRO B 1 130 ? 12.991 64.843 10.269 1.00 33.93 124 PRO B C 1
ATOM 4342 O O . PRO B 1 130 ? 14.099 65.345 10.084 1.00 34.62 124 PRO B O 1
ATOM 4346 N N . LEU B 1 131 ? 12.691 63.603 9.889 1.00 34.68 125 LEU B N 1
ATOM 4347 C CA . LEU B 1 131 ? 13.678 62.707 9.285 1.00 33.94 125 LEU B CA 1
ATOM 4348 C C . LEU B 1 131 ? 13.907 62.947 7.787 1.00 34.24 125 LEU B C 1
ATOM 4349 O O . LEU B 1 131 ? 14.912 62.489 7.238 1.00 32.42 125 LEU B O 1
ATOM 4354 N N . GLU B 1 132 ? 12.992 63.672 7.141 1.00 35.60 126 GLU B N 1
ATOM 4355 C CA . GLU B 1 132 ? 13.045 63.919 5.688 1.00 37.33 126 GLU B CA 1
ATOM 4356 C C . GLU B 1 132 ? 14.406 64.371 5.174 1.00 36.95 126 GLU B C 1
ATOM 4357 O O . GLU B 1 132 ? 14.835 63.959 4.101 1.00 37.56 126 GLU B O 1
ATOM 4363 N N . SER B 1 133 ? 15.065 65.235 5.936 1.00 38.12 127 SER B N 1
ATOM 4364 C CA . SER B 1 133 ? 16.333 65.837 5.520 1.00 39.33 127 SER B CA 1
ATOM 4365 C C . SER B 1 133 ? 17.545 64.914 5.699 1.00 39.42 127 SER B C 1
ATOM 4366 O O . SER B 1 133 ? 18.604 65.176 5.133 1.00 40.05 127 SER B O 1
ATOM 4369 N N . LEU B 1 134 ? 17.392 63.833 6.463 1.00 38.52 128 LEU B N 1
ATOM 4370 C CA . LEU B 1 134 ? 18.520 62.945 6.774 1.00 37.91 128 LEU B CA 1
ATOM 4371 C C . LEU B 1 134 ? 18.787 61.947 5.645 1.00 36.86 128 LEU B C 1
ATOM 4372 O O . LEU B 1 134 ? 18.671 60.738 5.827 1.00 36.00 128 LEU B O 1
ATOM 4377 N N . LYS B 1 135 ? 19.190 62.462 4.487 1.00 37.52 129 LYS B N 1
ATOM 4378 C CA . LYS B 1 135 ? 19.281 61.657 3.262 1.00 37.08 129 LYS B CA 1
ATOM 4379 C C . LYS B 1 135 ? 20.544 60.807 3.163 1.00 35.69 129 LYS B C 1
ATOM 4380 O O . LYS B 1 135 ? 20.782 60.169 2.135 1.00 34.68 129 LYS B O 1
ATOM 4386 N N . SER B 1 136 ? 21.343 60.794 4.230 1.00 34.96 130 SER B N 1
ATOM 4387 C CA . SER B 1 136 ? 22.523 59.928 4.315 1.00 33.77 130 SER B CA 1
ATOM 4388 C C . SER B 1 136 ? 22.222 58.599 5.013 1.00 32.00 130 SER B C 1
ATOM 4389 O O . SER B 1 136 ? 23.086 57.723 5.074 1.00 30.88 130 SER B O 1
ATOM 4392 N N . LEU B 1 137 ? 21.002 58.453 5.535 1.00 30.86 131 LEU B N 1
ATOM 4393 C CA . LEU B 1 137 ? 20.589 57.232 6.240 1.00 29.34 131 LEU B CA 1
ATOM 4394 C C . LEU B 1 137 ? 20.526 56.021 5.315 1.00 28.78 131 LEU B C 1
ATOM 4395 O O . LEU B 1 137 ? 19.867 56.062 4.277 1.00 28.09 131 LEU B O 1
ATOM 4400 N N . THR B 1 138 ? 21.218 54.952 5.708 1.00 28.17 132 THR B N 1
ATOM 4401 C CA . THR B 1 138 ? 21.096 53.654 5.047 1.00 28.36 132 THR B CA 1
ATOM 4402 C C . THR B 1 138 ? 20.361 52.631 5.923 1.00 27.67 132 THR B C 1
ATOM 4403 O O . THR B 1 138 ? 19.636 51.783 5.402 1.00 26.97 132 THR B O 1
ATOM 4407 N N . GLU B 1 139 ? 20.558 52.714 7.241 1.00 27.03 133 GLU B N 1
ATOM 4408 C CA . GLU B 1 139 ? 19.889 51.831 8.203 1.00 26.33 133 GLU B CA 1
ATOM 4409 C C . GLU B 1 139 ? 19.058 52.665 9.181 1.00 24.95 133 GLU B C 1
ATOM 4410 O O . GLU B 1 139 ? 19.598 53.535 9.862 1.00 25.28 133 GLU B O 1
ATOM 4416 N N . LEU B 1 140 ? 17.755 52.385 9.250 1.00 23.24 134 LEU B N 1
ATOM 4417 C CA . LEU B 1 140 ? 16.822 53.124 10.112 1.00 22.49 134 LEU B CA 1
ATOM 4418 C C . LEU B 1 140 ? 15.854 52.175 10.829 1.00 21.99 134 LEU B C 1
ATOM 4419 O O . LEU B 1 140 ? 15.081 51.470 10.183 1.00 22.47 134 LEU B O 1
ATOM 4424 N N . GLN B 1 141 ? 15.882 52.190 12.160 1.00 21.14 135 GLN B N 1
ATOM 4425 C CA . GLN B 1 141 ? 15.071 51.292 12.988 1.00 20.77 135 GLN B CA 1
ATOM 4426 C C . GLN B 1 141 ? 13.972 52.101 13.686 1.00 19.96 135 GLN B C 1
ATOM 4427 O O . GLN B 1 141 ? 14.261 52.870 14.600 1.00 20.04 135 GLN B O 1
ATOM 4433 N N . LEU B 1 142 ? 12.721 51.917 13.259 1.00 19.10 136 LEU B N 1
ATOM 4434 C CA . LEU B 1 142 ? 11.577 52.659 13.810 1.00 18.57 136 LEU B CA 1
ATOM 4435 C C . LEU B 1 142 ? 10.474 51.746 14.358 1.00 18.09 136 LEU B C 1
ATOM 4436 O O . LEU B 1 142 ? 9.346 52.192 14.596 1.00 17.10 136 LEU B O 1
ATOM 4441 N N . SER B 1 143 ? 10.799 50.478 14.588 1.00 18.25 137 SER B N 1
ATOM 4442 C CA . SER B 1 143 ? 9.820 49.539 15.138 1.00 18.82 137 SER B CA 1
ATOM 4443 C C . SER B 1 143 ? 9.380 49.898 16.571 1.00 18.40 137 SER B C 1
ATOM 4444 O O . SER B 1 143 ? 10.118 50.531 17.305 1.00 18.10 137 SER B O 1
ATOM 4447 N N . SER B 1 144 ? 8.168 49.482 16.934 1.00 18.99 138 SER B N 1
ATOM 4448 C CA . SER B 1 144 ? 7.551 49.748 18.250 1.00 19.39 138 SER B CA 1
ATOM 4449 C C . SER B 1 144 ? 7.469 51.231 18.616 1.00 19.76 138 SER B C 1
ATOM 4450 O O . SER B 1 144 ? 8.069 51.696 19.586 1.00 19.04 138 SER B O 1
ATOM 4453 N N . ASN B 1 145 ? 6.710 51.959 17.807 1.00 20.74 139 ASN B N 1
ATOM 4454 C CA . ASN B 1 145 ? 6.418 53.371 18.028 1.00 21.17 139 ASN B CA 1
ATOM 4455 C C . ASN B 1 145 ? 4.907 53.592 17.790 1.00 21.92 139 ASN B C 1
ATOM 4456 O O . ASN B 1 145 ? 4.124 52.643 17.945 1.00 22.12 139 ASN B O 1
ATOM 4461 N N . GLN B 1 146 ? 4.485 54.807 17.436 1.00 22.96 140 GLN B N 1
ATOM 4462 C CA . GLN B 1 146 ? 3.065 55.095 17.179 1.00 23.97 140 GLN B CA 1
ATOM 4463 C C . GLN B 1 146 ? 2.893 55.802 15.833 1.00 24.10 140 GLN B C 1
ATOM 4464 O O . GLN B 1 146 ? 2.201 56.811 15.733 1.00 24.02 140 GLN B O 1
ATOM 4470 N N . ILE B 1 147 ? 3.523 55.253 14.802 1.00 23.74 141 ILE B N 1
ATOM 4471 C CA . ILE B 1 147 ? 3.580 55.892 13.497 1.00 24.19 141 ILE B CA 1
ATOM 4472 C C . ILE B 1 147 ? 2.406 55.424 12.647 1.00 24.24 141 ILE B C 1
ATOM 4473 O O . ILE B 1 147 ? 2.108 54.233 12.595 1.00 24.44 141 ILE B O 1
ATOM 4478 N N . THR B 1 148 ? 1.722 56.376 12.019 1.00 24.58 142 THR B N 1
ATOM 4479 C CA . THR B 1 148 ? 0.711 56.078 11.005 1.00 25.05 142 THR B CA 1
ATOM 4480 C C . THR B 1 148 ? 1.162 56.557 9.623 1.00 25.09 142 THR B C 1
ATOM 4481 O O . THR B 1 148 ? 0.998 55.843 8.640 1.00 25.33 142 THR B O 1
ATOM 4485 N N . ASP B 1 149 ? 1.737 57.759 9.567 1.00 25.58 143 ASP B N 1
ATOM 4486 C CA . ASP B 1 149 ? 2.107 58.421 8.314 1.00 25.97 143 ASP B CA 1
ATOM 4487 C C . ASP B 1 149 ? 3.604 58.310 8.023 1.00 25.63 143 ASP B C 1
ATOM 4488 O O . ASP B 1 149 ? 4.414 58.915 8.724 1.00 25.89 143 ASP B O 1
ATOM 4493 N N . ILE B 1 150 ? 3.962 57.567 6.974 1.00 24.82 144 ILE B N 1
ATOM 4494 C CA . ILE B 1 150 ? 5.372 57.371 6.607 1.00 24.72 144 ILE B CA 1
ATOM 4495 C C . ILE B 1 150 ? 5.779 58.121 5.331 1.00 24.98 144 ILE B C 1
ATOM 4496 O O . ILE B 1 150 ? 6.842 57.849 4.757 1.00 23.94 144 ILE B O 1
ATOM 4501 N N . ALA B 1 151 ? 4.956 59.091 4.921 1.00 25.04 145 ALA B N 1
ATOM 4502 C CA . ALA B 1 151 ? 5.282 59.977 3.789 1.00 25.12 145 ALA B CA 1
ATOM 4503 C C . ALA B 1 151 ? 6.691 60.574 3.879 1.00 24.90 145 ALA B C 1
ATOM 4504 O O . ALA B 1 151 ? 7.404 60.613 2.879 1.00 24.88 145 ALA B O 1
ATOM 4506 N N . PRO B 1 152 ? 7.105 61.031 5.077 1.00 25.50 146 PRO B N 1
ATOM 4507 C CA . PRO B 1 152 ? 8.449 61.589 5.234 1.00 25.55 146 PRO B CA 1
ATOM 4508 C C . PRO B 1 152 ? 9.616 60.716 4.757 1.00 25.84 146 PRO B C 1
ATOM 4509 O O . PRO B 1 152 ? 10.664 61.251 4.419 1.00 27.18 146 PRO B O 1
ATOM 4513 N N . LEU B 1 153 ? 9.453 59.397 4.743 1.00 26.07 147 LEU B N 1
ATOM 4514 C CA . LEU B 1 153 ? 10.545 58.500 4.361 1.00 26.36 147 LEU B CA 1
ATOM 4515 C C . LEU B 1 153 ? 10.808 58.458 2.848 1.00 26.31 147 LEU B C 1
ATOM 4516 O O . LEU B 1 153 ? 11.889 58.040 2.425 1.00 25.94 147 LEU B O 1
ATOM 4521 N N . ALA B 1 154 ? 9.837 58.898 2.047 1.00 26.17 148 ALA B N 1
ATOM 4522 C CA . ALA B 1 154 ? 9.910 58.804 0.577 1.00 27.51 148 ALA B CA 1
ATOM 4523 C C . ALA B 1 154 ? 11.221 59.308 -0.035 1.00 28.21 148 ALA B C 1
ATOM 4524 O O . ALA B 1 154 ? 11.702 58.743 -1.012 1.00 29.10 148 ALA B O 1
ATOM 4526 N N . SER B 1 155 ? 11.793 60.357 0.547 1.00 29.18 149 SER B N 1
ATOM 4527 C CA . SER B 1 155 ? 13.002 60.997 0.012 1.00 29.89 149 SER B CA 1
ATOM 4528 C C . SER B 1 155 ? 14.329 60.359 0.481 1.00 29.84 149 SER B C 1
ATOM 4529 O O . SER B 1 155 ? 15.398 60.709 -0.027 1.00 28.92 149 SER B O 1
ATOM 4532 N N . LEU B 1 156 ? 14.255 59.421 1.428 1.00 30.03 150 LEU B N 1
ATOM 4533 C CA . LEU B 1 156 ? 15.444 58.744 1.970 1.00 29.69 150 LEU B CA 1
ATOM 4534 C C . LEU B 1 156 ? 15.875 57.590 1.072 1.00 28.84 150 LEU B C 1
ATOM 4535 O O . LEU B 1 156 ? 15.936 56.437 1.502 1.00 28.63 150 LEU B O 1
ATOM 4540 N N . LYS B 1 157 ? 16.208 57.914 -0.171 1.00 28.83 151 LYS B N 1
ATOM 4541 C CA . LYS B 1 157 ? 16.458 56.906 -1.199 1.00 28.40 151 LYS B CA 1
ATOM 4542 C C . LYS B 1 157 ? 17.769 56.120 -1.030 1.00 27.52 151 LYS B C 1
ATOM 4543 O O . LYS B 1 157 ? 18.022 55.186 -1.792 1.00 26.89 151 LYS B O 1
ATOM 4549 N N . SER B 1 158 ? 18.584 56.474 -0.035 1.00 26.20 152 SER B N 1
ATOM 4550 C CA . SER B 1 158 ? 19.788 55.691 0.282 1.00 26.04 152 SER B CA 1
ATOM 4551 C C . SER B 1 158 ? 19.534 54.550 1.282 1.00 25.27 152 SER B C 1
ATOM 4552 O O . SER B 1 158 ? 20.441 53.752 1.548 1.00 25.19 152 SER B O 1
ATOM 4555 N N . LEU B 1 159 ? 18.317 54.463 1.822 1.00 24.51 153 LEU B N 1
ATOM 4556 C CA . LEU B 1 159 ? 17.971 53.399 2.777 1.00 24.27 153 LEU B CA 1
ATOM 4557 C C . LEU B 1 159 ? 18.131 51.991 2.194 1.00 24.00 153 LEU B C 1
ATOM 4558 O O . LEU B 1 159 ? 17.590 51.692 1.130 1.00 24.28 153 LEU B O 1
ATOM 4563 N N . THR B 1 160 ? 18.880 51.145 2.906 1.00 23.57 154 THR B N 1
ATOM 4564 C CA . THR B 1 160 ? 19.031 49.720 2.580 1.00 23.18 154 THR B CA 1
ATOM 4565 C C . THR B 1 160 ? 18.311 48.814 3.588 1.00 23.19 154 THR B C 1
ATOM 4566 O O . THR B 1 160 ? 17.794 47.756 3.224 1.00 22.72 154 THR B O 1
ATOM 4570 N N . GLU B 1 161 ? 18.293 49.230 4.853 1.00 23.33 155 GLU B N 1
ATOM 4571 C CA . GLU B 1 161 ? 17.603 48.505 5.913 1.00 23.22 155 GLU B CA 1
ATOM 4572 C C . GLU B 1 161 ? 16.602 49.418 6.603 1.00 21.99 155 GLU B C 1
ATOM 4573 O O . GLU B 1 161 ? 16.981 50.459 7.141 1.00 21.37 155 GLU B O 1
ATOM 4579 N N . LEU B 1 162 ? 15.334 49.012 6.592 1.00 20.75 156 LEU B N 1
ATOM 4580 C CA . LEU B 1 162 ? 14.263 49.747 7.261 1.00 20.27 156 LEU B CA 1
ATOM 4581 C C . LEU B 1 162 ? 13.416 48.796 8.120 1.00 19.84 156 LEU B C 1
ATOM 4582 O O . LEU B 1 162 ? 13.074 47.706 7.682 1.00 20.11 156 LEU B O 1
ATOM 4587 N N . SER B 1 163 ? 13.098 49.217 9.343 1.00 19.14 157 SER B N 1
ATOM 4588 C CA . SER B 1 163 ? 12.215 48.473 10.234 1.00 18.53 157 SER B CA 1
ATOM 4589 C C . SER B 1 163 ? 11.093 49.391 10.709 1.00 17.93 157 SER B C 1
ATOM 4590 O O . SER B 1 163 ? 11.354 50.471 11.252 1.00 17.53 157 SER B O 1
ATOM 4593 N N . LEU B 1 164 ? 9.853 48.956 10.490 1.00 17.12 158 LEU B N 1
ATOM 4594 C CA . LEU B 1 164 ? 8.663 49.715 10.860 1.00 16.72 158 LEU B CA 1
ATOM 4595 C C . LEU B 1 164 ? 7.623 48.843 11.561 1.00 16.58 158 LEU B C 1
ATOM 4596 O O . LEU B 1 164 ? 6.445 49.182 11.605 1.00 16.33 158 LEU B O 1
ATOM 4601 N N . SER B 1 165 ? 8.066 47.724 12.123 1.00 16.69 159 SER B N 1
ATOM 4602 C CA . SER B 1 165 ? 7.171 46.801 12.802 1.00 16.80 159 SER B CA 1
ATOM 4603 C C . SER B 1 165 ? 6.601 47.411 14.086 1.00 16.84 159 SER B C 1
ATOM 4604 O O . SER B 1 165 ? 7.236 48.248 14.709 1.00 16.90 159 SER B O 1
ATOM 4607 N N . GLY B 1 166 ? 5.394 47.002 14.462 1.00 17.29 160 GLY B N 1
ATOM 4608 C CA . GLY B 1 166 ? 4.767 47.457 15.713 1.00 17.85 160 GLY B CA 1
ATOM 4609 C C . GLY B 1 166 ? 4.316 48.905 15.706 1.00 18.29 160 GLY B C 1
ATOM 4610 O O . GLY B 1 166 ? 4.520 49.633 16.680 1.00 19.06 160 GLY B O 1
ATOM 4611 N N . ASN B 1 167 ? 3.696 49.317 14.603 1.00 19.06 161 ASN B N 1
ATOM 4612 C CA . ASN B 1 167 ? 3.225 50.690 14.410 1.00 19.44 161 ASN B CA 1
ATOM 4613 C C . ASN B 1 167 ? 1.736 50.661 14.007 1.00 19.65 161 ASN B C 1
ATOM 4614 O O . ASN B 1 167 ? 1.080 49.633 14.180 1.00 19.39 161 ASN B O 1
ATOM 4619 N N . ASN B 1 168 ? 1.201 51.771 13.491 1.00 20.38 162 ASN B N 1
ATOM 4620 C CA . ASN B 1 168 ? -0.219 51.857 13.095 1.00 21.18 162 ASN B CA 1
ATOM 4621 C C . ASN B 1 168 ? -0.382 52.169 11.602 1.00 21.07 162 ASN B C 1
ATOM 4622 O O . ASN B 1 168 ? -1.225 52.974 11.210 1.00 21.11 162 ASN B O 1
ATOM 4627 N N . ILE B 1 169 ? 0.420 51.513 10.771 1.00 21.46 163 ILE B N 1
ATOM 4628 C CA . ILE B 1 169 ? 0.517 51.857 9.349 1.00 21.55 163 ILE B CA 1
ATOM 4629 C C . ILE B 1 169 ? -0.486 51.061 8.508 1.00 22.07 163 ILE B C 1
ATOM 4630 O O . ILE B 1 169 ? -0.640 49.849 8.681 1.00 22.38 163 ILE B O 1
ATOM 4635 N N . SER B 1 170 ? -1.184 51.759 7.616 1.00 22.54 164 SER B N 1
ATOM 4636 C CA . SER B 1 170 ? -2.028 51.112 6.615 1.00 22.98 164 SER B CA 1
ATOM 4637 C C . SER B 1 170 ? -1.578 51.463 5.198 1.00 23.04 164 SER B C 1
ATOM 4638 O O . SER B 1 170 ? -1.631 50.616 4.308 1.00 23.32 164 SER B O 1
ATOM 4641 N N . ASP B 1 171 ? -1.111 52.694 4.992 1.00 23.03 165 ASP B N 1
ATOM 4642 C CA . ASP B 1 171 ? -0.685 53.145 3.668 1.00 23.29 165 ASP B CA 1
ATOM 4643 C C . ASP B 1 171 ? 0.835 53.102 3.545 1.00 22.67 165 ASP B C 1
ATOM 4644 O O . ASP B 1 171 ? 1.529 53.849 4.228 1.00 21.58 165 ASP B O 1
ATOM 4649 N N . ILE B 1 172 ? 1.342 52.246 2.657 1.00 21.89 166 ILE B N 1
ATOM 4650 C CA . ILE B 1 172 ? 2.789 52.090 2.482 1.00 21.47 166 ILE B CA 1
ATOM 4651 C C . ILE B 1 172 ? 3.284 52.547 1.105 1.00 21.68 166 ILE B C 1
ATOM 4652 O O . ILE B 1 172 ? 4.384 52.189 0.685 1.00 21.19 166 ILE B O 1
ATOM 4657 N N . ALA B 1 173 ? 2.491 53.373 0.426 1.00 21.94 167 ALA B N 1
ATOM 4658 C CA . ALA B 1 173 ? 2.866 53.910 -0.890 1.00 22.42 167 ALA B CA 1
ATOM 4659 C C . ALA B 1 173 ? 4.180 54.693 -0.890 1.00 22.25 167 ALA B C 1
ATOM 4660 O O . ALA B 1 173 ? 4.899 54.663 -1.884 1.00 22.04 167 ALA B O 1
ATOM 4662 N N . PRO B 1 174 ? 4.500 55.397 0.219 1.00 22.78 168 PRO B N 1
ATOM 4663 C CA . PRO B 1 174 ? 5.766 56.150 0.276 1.00 23.13 168 PRO B CA 1
ATOM 4664 C C . PRO B 1 174 ? 7.046 55.317 0.186 1.00 23.92 168 PRO B C 1
ATOM 4665 O O . PRO B 1 174 ? 8.117 55.875 -0.043 1.00 24.07 168 PRO B O 1
ATOM 4669 N N . LEU B 1 175 ? 6.940 54.006 0.381 1.00 25.09 169 LEU B N 1
ATOM 4670 C CA . LEU B 1 175 ? 8.097 53.121 0.305 1.00 26.06 169 LEU B CA 1
ATOM 4671 C C . LEU B 1 175 ? 8.469 52.773 -1.137 1.00 27.49 169 LEU B C 1
ATOM 4672 O O . LEU B 1 175 ? 9.574 52.289 -1.386 1.00 26.67 169 LEU B O 1
ATOM 4677 N N . GLU B 1 176 ? 7.557 53.023 -2.078 1.00 28.72 170 GLU B N 1
ATOM 4678 C CA . GLU B 1 176 ? 7.760 52.646 -3.484 1.00 30.35 170 GLU B CA 1
ATOM 4679 C C . GLU B 1 176 ? 9.061 53.170 -4.113 1.00 29.77 170 GLU B C 1
ATOM 4680 O O . GLU B 1 176 ? 9.639 52.521 -4.985 1.00 28.28 170 GLU B O 1
ATOM 4686 N N . SER B 1 177 ? 9.516 54.335 -3.660 1.00 29.62 171 SER B N 1
ATOM 4687 C CA . SER B 1 177 ? 10.697 54.992 -4.229 1.00 29.77 171 SER B CA 1
ATOM 4688 C C . SER B 1 177 ? 12.030 54.546 -3.604 1.00 29.22 171 SER B C 1
ATOM 4689 O O . SER B 1 177 ? 13.096 55.001 -4.023 1.00 28.41 171 SER B O 1
ATOM 4692 N N . LEU B 1 178 ? 11.969 53.658 -2.615 1.00 28.82 172 LEU B N 1
ATOM 4693 C CA . LEU B 1 178 ? 13.156 53.248 -1.863 1.00 28.57 172 LEU B CA 1
ATOM 4694 C C . LEU B 1 178 ? 13.765 51.972 -2.448 1.00 27.78 172 LEU B C 1
ATOM 4695 O O . LEU B 1 178 ? 13.823 50.940 -1.788 1.00 26.22 172 LEU B O 1
ATOM 4700 N N . LYS B 1 179 ? 14.257 52.069 -3.682 1.00 27.96 173 LYS B N 1
ATOM 4701 C CA . LYS B 1 179 ? 14.648 50.888 -4.456 1.00 28.66 173 LYS B CA 1
ATOM 4702 C C . LYS B 1 179 ? 15.968 50.232 -4.050 1.00 28.38 173 LYS B C 1
ATOM 4703 O O . LYS B 1 179 ? 16.276 49.132 -4.514 1.00 28.71 173 LYS B O 1
ATOM 4709 N N . SER B 1 180 ? 16.744 50.875 -3.184 1.00 27.87 174 SER B N 1
ATOM 4710 C CA . SER B 1 180 ? 17.960 50.234 -2.663 1.00 27.69 174 SER B CA 1
ATOM 4711 C C . SER B 1 180 ? 17.717 49.368 -1.409 1.00 26.34 174 SER B C 1
ATOM 4712 O O . SER B 1 180 ? 18.662 48.832 -0.827 1.00 26.33 174 SER B O 1
ATOM 4715 N N . LEU B 1 181 ? 16.453 49.205 -1.024 1.00 25.30 175 LEU B N 1
ATOM 4716 C CA . LEU B 1 181 ? 16.085 48.468 0.193 1.00 24.91 175 LEU B CA 1
ATOM 4717 C C . LEU B 1 181 ? 16.345 46.968 0.003 1.00 24.17 175 LEU B C 1
ATOM 4718 O O . LEU B 1 181 ? 15.846 46.370 -0.958 1.00 23.40 175 LEU B O 1
ATOM 4723 N N . THR B 1 182 ? 17.155 46.381 0.890 1.00 23.21 176 THR B N 1
ATOM 4724 C CA . THR B 1 182 ? 17.411 44.934 0.899 1.00 22.62 176 THR B CA 1
ATOM 4725 C C . THR B 1 182 ? 16.674 44.233 2.048 1.00 22.54 176 THR B C 1
ATOM 4726 O O . THR B 1 182 ? 16.346 43.048 1.951 1.00 21.25 176 THR B O 1
ATOM 4730 N N . GLU B 1 183 ? 16.436 44.962 3.139 1.00 22.68 177 GLU B N 1
ATOM 4731 C CA . GLU B 1 183 ? 15.730 44.421 4.303 1.00 22.61 177 GLU B CA 1
ATOM 4732 C C . GLU B 1 183 ? 14.603 45.357 4.736 1.00 21.33 177 GLU B C 1
ATOM 4733 O O . GLU B 1 183 ? 14.823 46.556 4.918 1.00 20.74 177 GLU B O 1
ATOM 4739 N N . LEU B 1 184 ? 13.402 44.802 4.900 1.00 19.75 178 LEU B N 1
ATOM 4740 C CA . LEU B 1 184 ? 12.229 45.589 5.273 1.00 19.12 178 LEU B CA 1
ATOM 4741 C C . LEU B 1 184 ? 11.318 44.820 6.234 1.00 18.51 178 LEU B C 1
ATOM 4742 O O . LEU B 1 184 ? 10.891 43.714 5.926 1.00 18.43 178 LEU B O 1
ATOM 4747 N N . SER B 1 185 ? 11.029 45.411 7.392 1.00 17.99 179 SER B N 1
ATOM 4748 C CA . SER B 1 185 ? 10.139 44.796 8.386 1.00 17.65 179 SER B CA 1
ATOM 4749 C C . SER B 1 185 ? 8.925 45.683 8.610 1.00 17.36 179 SER B C 1
ATOM 4750 O O . SER B 1 185 ? 9.062 46.853 8.948 1.00 16.65 179 SER B O 1
ATOM 4753 N N . LEU B 1 186 ? 7.743 45.104 8.418 1.00 17.63 180 LEU B N 1
ATOM 4754 C CA . LEU B 1 186 ? 6.472 45.816 8.516 1.00 17.38 180 LEU B CA 1
ATOM 4755 C C . LEU B 1 186 ? 5.451 44.983 9.286 1.00 17.80 180 LEU B C 1
ATOM 4756 O O . LEU B 1 186 ? 4.236 45.145 9.096 1.00 17.97 180 LEU B O 1
ATOM 4761 N N . SER B 1 187 ? 5.928 44.095 10.154 1.00 17.98 181 SER B N 1
ATOM 4762 C CA A SER B 1 187 ? 5.023 43.219 10.893 0.50 18.19 181 SER B CA 1
ATOM 4763 C CA B SER B 1 187 ? 5.044 43.214 10.916 0.50 18.13 181 SER B CA 1
ATOM 4764 C C . SER B 1 187 ? 4.227 44.007 11.931 1.00 18.28 181 SER B C 1
ATOM 4765 O O . SER B 1 187 ? 4.658 45.062 12.380 1.00 17.90 181 SER B O 1
ATOM 4770 N N . SER B 1 188 ? 3.056 43.479 12.289 1.00 18.93 182 SER B N 1
ATOM 4771 C CA . SER B 1 188 ? 2.170 44.064 13.309 1.00 19.74 182 SER B CA 1
ATOM 4772 C C . SER B 1 188 ? 1.743 45.505 13.013 1.00 20.66 182 SER B C 1
ATOM 4773 O O . SER B 1 188 ? 1.960 46.414 13.819 1.00 20.64 182 SER B O 1
ATOM 4776 N N . ASN B 1 189 ? 1.135 45.694 11.847 1.00 21.69 183 ASN B N 1
ATOM 4777 C CA . ASN B 1 189 ? 0.578 46.980 11.445 1.00 22.60 183 ASN B CA 1
ATOM 4778 C C . ASN B 1 189 ? -0.900 46.792 11.019 1.00 23.73 183 ASN B C 1
ATOM 4779 O O . ASN B 1 189 ? -1.568 45.885 11.516 1.00 22.93 183 ASN B O 1
ATOM 4784 N N . GLN B 1 190 ? -1.414 47.661 10.146 1.00 25.55 184 GLN B N 1
ATOM 4785 C CA . GLN B 1 190 ? -2.802 47.584 9.663 1.00 27.21 184 GLN B CA 1
ATOM 4786 C C . GLN B 1 190 ? -2.816 47.543 8.144 1.00 26.34 184 GLN B C 1
ATOM 4787 O O . GLN B 1 190 ? -3.634 48.199 7.503 1.00 25.67 184 GLN B O 1
ATOM 4793 N N . ILE B 1 191 ? -1.899 46.775 7.565 1.00 25.47 185 ILE B N 1
ATOM 4794 C CA . ILE B 1 191 ? -1.713 46.802 6.126 1.00 24.67 185 ILE B CA 1
ATOM 4795 C C . ILE B 1 191 ? -2.651 45.820 5.437 1.00 24.48 185 ILE B C 1
ATOM 4796 O O . ILE B 1 191 ? -2.850 44.697 5.898 1.00 23.96 185 ILE B O 1
ATOM 4801 N N . THR B 1 192 ? -3.209 46.270 4.320 1.00 24.47 186 THR B N 1
ATOM 4802 C CA . THR B 1 192 ? -3.983 45.434 3.417 1.00 24.71 186 THR B CA 1
ATOM 4803 C C . THR B 1 192 ? -3.349 45.406 2.024 1.00 24.01 186 THR B C 1
ATOM 4804 O O . THR B 1 192 ? -3.236 44.342 1.410 1.00 23.88 186 THR B O 1
ATOM 4808 N N . ASP B 1 193 ? -2.945 46.575 1.532 1.00 22.88 187 ASP B N 1
ATOM 4809 C CA . ASP B 1 193 ? -2.485 46.724 0.161 1.00 22.81 187 ASP B CA 1
ATOM 4810 C C . ASP B 1 193 ? -0.967 46.802 0.142 1.00 22.99 187 ASP B C 1
ATOM 4811 O O . ASP B 1 193 ? -0.393 47.743 0.686 1.00 23.62 187 ASP B O 1
ATOM 4816 N N . ILE B 1 194 ? -0.323 45.810 -0.474 1.00 22.14 188 ILE B N 1
ATOM 4817 C CA . ILE B 1 194 ? 1.140 45.791 -0.584 1.00 21.92 188 ILE B CA 1
ATOM 4818 C C . ILE B 1 194 ? 1.622 46.034 -2.018 1.00 22.10 188 ILE B C 1
ATOM 4819 O O . ILE B 1 194 ? 2.783 45.739 -2.354 1.00 21.49 188 ILE B O 1
ATOM 4824 N N . ALA B 1 195 ? 0.740 46.604 -2.841 1.00 21.56 189 ALA B N 1
ATOM 4825 C CA . ALA B 1 195 ? 1.077 46.979 -4.217 1.00 22.11 189 ALA B CA 1
ATOM 4826 C C . ALA B 1 195 ? 2.377 47.769 -4.335 1.00 22.07 189 ALA B C 1
ATOM 4827 O O . ALA B 1 195 ? 3.153 47.522 -5.249 1.00 22.09 189 ALA B O 1
ATOM 4829 N N . PRO B 1 196 ? 2.631 48.713 -3.407 1.00 22.91 190 PRO B N 1
ATOM 4830 C CA . PRO B 1 196 ? 3.845 49.534 -3.546 1.00 22.74 190 PRO B CA 1
ATOM 4831 C C . PRO B 1 196 ? 5.174 48.790 -3.406 1.00 23.00 190 PRO B C 1
ATOM 4832 O O . PRO B 1 196 ? 6.216 49.335 -3.790 1.00 23.05 190 PRO B O 1
ATOM 4836 N N . LEU B 1 197 ? 5.142 47.570 -2.867 1.00 22.97 191 LEU B N 1
ATOM 4837 C CA . LEU B 1 197 ? 6.356 46.774 -2.680 1.00 23.23 191 LEU B CA 1
ATOM 4838 C C . LEU B 1 197 ? 6.854 46.121 -3.958 1.00 23.75 191 LEU B C 1
ATOM 4839 O O . LEU B 1 197 ? 7.980 45.630 -3.993 1.00 23.97 191 LEU B O 1
ATOM 4844 N N . ALA B 1 198 ? 6.024 46.104 -5.000 1.00 24.23 192 ALA B N 1
ATOM 4845 C CA . ALA B 1 198 ? 6.392 45.472 -6.271 1.00 24.69 192 ALA B CA 1
ATOM 4846 C C . ALA B 1 198 ? 7.647 46.073 -6.901 1.00 25.06 192 ALA B C 1
ATOM 4847 O O . ALA B 1 198 ? 8.331 45.412 -7.668 1.00 26.69 192 ALA B O 1
ATOM 4849 N N . SER B 1 199 ? 7.950 47.321 -6.567 1.00 26.34 193 SER B N 1
ATOM 4850 C CA . SER B 1 199 ? 9.081 48.038 -7.156 1.00 27.26 193 SER B CA 1
ATOM 4851 C C . SER B 1 199 ? 10.433 47.747 -6.483 1.00 27.57 193 SER B C 1
ATOM 4852 O O . SER B 1 199 ? 11.472 48.157 -6.994 1.00 26.85 193 SER B O 1
ATOM 4855 N N . LEU B 1 200 ? 10.418 47.058 -5.343 1.00 28.10 194 LEU B N 1
ATOM 4856 C CA . LEU B 1 200 ? 11.609 46.924 -4.498 1.00 29.25 194 LEU B CA 1
ATOM 4857 C C . LEU B 1 200 ? 12.350 45.604 -4.762 1.00 30.48 194 LEU B C 1
ATOM 4858 O O . LEU B 1 200 ? 12.374 44.699 -3.921 1.00 30.17 194 LEU B O 1
ATOM 4863 N N . LYS B 1 201 ? 12.989 45.525 -5.924 1.00 32.15 195 LYS B N 1
ATOM 4864 C CA . LYS B 1 201 ? 13.478 44.246 -6.457 1.00 33.13 195 LYS B CA 1
ATOM 4865 C C . LYS B 1 201 ? 14.830 43.776 -5.925 1.00 31.39 195 LYS B C 1
ATOM 4866 O O . LYS B 1 201 ? 15.267 42.674 -6.251 1.00 31.24 195 LYS B O 1
ATOM 4872 N N . SER B 1 202 ? 15.490 44.584 -5.105 1.00 30.06 196 SER B N 1
ATOM 4873 C CA . SER B 1 202 ? 16.693 44.116 -4.419 1.00 29.50 196 SER B CA 1
ATOM 4874 C C . SER B 1 202 ? 16.412 43.588 -2.997 1.00 27.15 196 SER B C 1
ATOM 4875 O O . SER B 1 202 ? 17.352 43.249 -2.271 1.00 26.77 196 SER B O 1
ATOM 4878 N N . LEU B 1 203 ? 15.136 43.497 -2.603 1.00 25.46 197 LEU B N 1
ATOM 4879 C CA . LEU B 1 203 ? 14.780 42.934 -1.284 1.00 24.53 197 LEU B CA 1
ATOM 4880 C C . LEU B 1 203 ? 15.175 41.469 -1.178 1.00 23.79 197 LEU B C 1
ATOM 4881 O O . LEU B 1 203 ? 14.825 40.668 -2.041 1.00 22.69 197 LEU B O 1
ATOM 4886 N N . THR B 1 204 ? 15.910 41.134 -0.119 1.00 23.65 198 THR B N 1
ATOM 4887 C CA . THR B 1 204 ? 16.259 39.752 0.192 1.00 23.43 198 THR B CA 1
ATOM 4888 C C . THR B 1 204 ? 15.528 39.242 1.426 1.00 23.28 198 THR B C 1
ATOM 4889 O O . THR B 1 204 ? 15.380 38.029 1.593 1.00 23.65 198 THR B O 1
ATOM 4893 N N . GLU B 1 205 ? 15.089 40.166 2.287 1.00 22.92 199 GLU B N 1
ATOM 4894 C CA . GLU B 1 205 ? 14.382 39.840 3.532 1.00 22.32 199 GLU B CA 1
ATOM 4895 C C . GLU B 1 205 ? 13.160 40.749 3.702 1.00 21.15 199 GLU B C 1
ATOM 4896 O O . GLU B 1 205 ? 13.291 41.978 3.688 1.00 20.26 199 GLU B O 1
ATOM 4902 N N . LEU B 1 206 ? 11.983 40.144 3.868 1.00 19.41 200 LEU B N 1
ATOM 4903 C CA . LEU B 1 206 ? 10.733 40.892 4.017 1.00 18.28 200 LEU B CA 1
ATOM 4904 C C . LEU B 1 206 ? 9.842 40.233 5.068 1.00 17.91 200 LEU B C 1
ATOM 4905 O O . LEU B 1 206 ? 9.595 39.030 5.007 1.00 17.72 200 LEU B O 1
ATOM 4910 N N . SER B 1 207 ? 9.377 41.032 6.026 1.00 17.71 201 SER B N 1
ATOM 4911 C CA . SER B 1 207 ? 8.462 40.583 7.069 1.00 17.76 201 SER B CA 1
ATOM 4912 C C . SER B 1 207 ? 7.184 41.404 6.997 1.00 17.23 201 SER B C 1
ATOM 4913 O O . SER B 1 207 ? 7.230 42.630 7.063 1.00 17.02 201 SER B O 1
ATOM 4916 N N . LEU B 1 208 ? 6.057 40.721 6.842 1.00 17.04 202 LEU B N 1
ATOM 4917 C CA . LEU B 1 208 ? 4.739 41.350 6.817 1.00 17.19 202 LEU B CA 1
ATOM 4918 C C . LEU B 1 208 ? 3.753 40.618 7.726 1.00 17.22 202 LEU B C 1
ATOM 4919 O O . LEU B 1 208 ? 2.535 40.725 7.540 1.00 17.21 202 LEU B O 1
ATOM 4924 N N . SER B 1 209 ? 4.264 39.900 8.722 1.00 17.29 203 SER B N 1
ATOM 4925 C CA A SER B 1 209 ? 3.411 39.108 9.608 0.50 17.68 203 SER B CA 1
ATOM 4926 C CA B SER B 1 209 ? 3.401 39.107 9.598 0.50 17.53 203 SER B CA 1
ATOM 4927 C C . SER B 1 209 ? 2.439 39.982 10.412 1.00 17.47 203 SER B C 1
ATOM 4928 O O . SER B 1 209 ? 2.700 41.151 10.641 1.00 17.53 203 SER B O 1
ATOM 4933 N N . SER B 1 210 ? 1.318 39.402 10.834 1.00 17.65 204 SER B N 1
ATOM 4934 C CA . SER B 1 210 ? 0.317 40.108 11.652 1.00 18.14 204 SER B CA 1
ATOM 4935 C C . SER B 1 210 ? -0.195 41.400 11.013 1.00 18.55 204 SER B C 1
ATOM 4936 O O . SER B 1 210 ? -0.150 42.469 11.616 1.00 18.98 204 SER B O 1
ATOM 4939 N N . ASN B 1 211 ? -0.679 41.286 9.784 1.00 19.06 205 ASN B N 1
ATOM 4940 C CA . ASN B 1 211 ? -1.368 42.382 9.115 1.00 19.74 205 ASN B CA 1
ATOM 4941 C C . ASN B 1 211 ? -2.736 41.858 8.681 1.00 20.65 205 ASN B C 1
ATOM 4942 O O . ASN B 1 211 ? -3.205 40.864 9.237 1.00 20.98 205 ASN B O 1
ATOM 4947 N N . GLN B 1 212 ? -3.383 42.519 7.724 1.00 21.64 206 GLN B N 1
ATOM 4948 C CA . GLN B 1 212 ? -4.630 42.019 7.143 1.00 22.54 206 GLN B CA 1
ATOM 4949 C C . GLN B 1 212 ? -4.459 41.815 5.638 1.00 21.76 206 GLN B C 1
ATOM 4950 O O . GLN B 1 212 ? -5.301 42.232 4.848 1.00 21.72 206 GLN B O 1
ATOM 4956 N N . ILE B 1 213 ? -3.371 41.161 5.246 1.00 21.20 207 ILE B N 1
ATOM 4957 C CA . ILE B 1 213 ? -3.063 40.991 3.831 1.00 20.99 207 ILE B CA 1
ATOM 4958 C C . ILE B 1 213 ? -3.782 39.771 3.259 1.00 21.21 207 ILE B C 1
ATOM 4959 O O . ILE B 1 213 ? -3.832 38.711 3.880 1.00 20.29 207 ILE B O 1
ATOM 4964 N N . SER B 1 214 ? -4.343 39.954 2.068 1.00 22.32 208 SER B N 1
ATOM 4965 C CA . SER B 1 214 ? -5.022 38.891 1.335 1.00 23.63 208 SER B CA 1
ATOM 4966 C C . SER B 1 214 ? -4.378 38.652 -0.028 1.00 23.81 208 SER B C 1
ATOM 4967 O O . SER B 1 214 ? -4.246 37.513 -0.454 1.00 25.15 208 SER B O 1
ATOM 4970 N N . ASP B 1 215 ? -3.995 39.730 -0.708 1.00 23.85 209 ASP B N 1
ATOM 4971 C CA . ASP B 1 215 ? -3.421 39.662 -2.041 1.00 24.14 209 ASP B CA 1
ATOM 4972 C C . ASP B 1 215 ? -1.908 39.865 -1.963 1.00 23.68 209 ASP B C 1
ATOM 4973 O O . ASP B 1 215 ? -1.441 40.953 -1.631 1.00 23.41 209 ASP B O 1
ATOM 4978 N N . ILE B 1 216 ? -1.155 38.808 -2.269 1.00 22.72 210 ILE B N 1
ATOM 4979 C CA . ILE B 1 216 ? 0.313 38.863 -2.292 1.00 21.99 210 ILE B CA 1
ATOM 4980 C C . ILE B 1 216 ? 0.861 38.807 -3.720 1.00 21.63 210 ILE B C 1
ATOM 4981 O O . ILE B 1 216 ? 2.029 38.476 -3.930 1.00 21.25 210 ILE B O 1
ATOM 4986 N N . ALA B 1 217 ? 0.021 39.146 -4.698 1.00 21.54 211 ALA B N 1
ATOM 4987 C CA . ALA B 1 217 ? 0.458 39.238 -6.092 1.00 21.64 211 ALA B CA 1
ATOM 4988 C C . ALA B 1 217 ? 1.616 40.221 -6.279 1.00 21.52 211 ALA B C 1
ATOM 4989 O O . ALA B 1 217 ? 2.502 39.977 -7.098 1.00 21.26 211 ALA B O 1
ATOM 4991 N N . PRO B 1 218 ? 1.616 41.337 -5.528 1.00 21.23 212 PRO B N 1
ATOM 4992 C CA . PRO B 1 218 ? 2.741 42.268 -5.666 1.00 21.58 212 PRO B CA 1
ATOM 4993 C C . PRO B 1 218 ? 4.122 41.704 -5.297 1.00 21.67 212 PRO B C 1
ATOM 4994 O O . PRO B 1 218 ? 5.126 42.324 -5.616 1.00 21.70 212 PRO B O 1
ATOM 4998 N N . LEU B 1 219 ? 4.174 40.550 -4.637 1.00 21.93 213 LEU B N 1
ATOM 4999 C CA . LEU B 1 219 ? 5.450 39.920 -4.308 1.00 22.50 213 LEU B CA 1
ATOM 5000 C C . LEU B 1 219 ? 6.058 39.183 -5.503 1.00 23.78 213 LEU B C 1
ATOM 5001 O O . LEU B 1 219 ? 7.232 38.818 -5.484 1.00 23.08 213 LEU B O 1
ATOM 5006 N N . GLU B 1 220 ? 5.245 38.979 -6.533 1.00 25.59 214 GLU B N 1
ATOM 5007 C CA . GLU B 1 220 ? 5.599 38.182 -7.712 1.00 27.50 214 GLU B CA 1
ATOM 5008 C C . GLU B 1 220 ? 6.994 38.425 -8.283 1.00 26.66 214 GLU B C 1
ATOM 5009 O O . GLU B 1 220 ? 7.707 37.478 -8.606 1.00 25.75 214 GLU B O 1
ATOM 5015 N N . SER B 1 221 ? 7.368 39.692 -8.415 1.00 27.10 215 SER B N 1
ATOM 5016 C CA . SER B 1 221 ? 8.611 40.072 -9.098 1.00 28.03 215 SER B CA 1
ATOM 5017 C C . SER B 1 221 ? 9.834 40.188 -8.179 1.00 28.16 215 SER B C 1
ATOM 5018 O O . SER B 1 221 ? 10.925 40.525 -8.653 1.00 28.99 215 SER B O 1
ATOM 5021 N N . LEU B 1 222 ? 9.672 39.894 -6.888 1.00 27.40 216 LEU B N 1
ATOM 5022 C CA . LEU B 1 222 ? 10.765 40.049 -5.921 1.00 27.79 216 LEU B CA 1
ATOM 5023 C C . LEU B 1 222 ? 11.706 38.840 -5.920 1.00 28.19 216 LEU B C 1
ATOM 5024 O O . LEU B 1 222 ? 11.845 38.135 -4.924 1.00 27.57 216 LEU B O 1
ATOM 5029 N N . LYS B 1 223 ? 12.393 38.656 -7.041 1.00 29.36 217 LYS B N 1
ATOM 5030 C CA . LYS B 1 223 ? 13.153 37.434 -7.321 1.00 30.31 217 LYS B CA 1
ATOM 5031 C C . LYS B 1 223 ? 14.371 37.219 -6.404 1.00 27.85 217 LYS B C 1
ATOM 5032 O O . LYS B 1 223 ? 14.834 36.099 -6.265 1.00 27.85 217 LYS B O 1
ATOM 5038 N N . SER B 1 224 ? 14.885 38.272 -5.772 1.00 26.96 218 SER B N 1
ATOM 5039 C CA . SER B 1 224 ? 16.044 38.128 -4.862 1.00 26.06 218 SER B CA 1
ATOM 5040 C C . SER B 1 224 ? 15.681 37.749 -3.417 1.00 24.66 218 SER B C 1
ATOM 5041 O O . SER B 1 224 ? 16.553 37.647 -2.564 1.00 24.73 218 SER B O 1
ATOM 5044 N N . LEU B 1 225 ? 14.405 37.501 -3.156 1.00 24.42 219 LEU B N 1
ATOM 5045 C CA . LEU B 1 225 ? 13.932 37.235 -1.800 1.00 23.87 219 LEU B CA 1
ATOM 5046 C C . LEU B 1 225 ? 14.427 35.864 -1.330 1.00 24.00 219 LEU B C 1
ATOM 5047 O O . LEU B 1 225 ? 14.240 34.861 -2.020 1.00 23.95 219 LEU B O 1
ATOM 5052 N N . THR B 1 226 ? 15.079 35.831 -0.167 1.00 23.94 220 THR B N 1
ATOM 5053 C CA . THR B 1 226 ? 15.530 34.575 0.441 1.00 23.62 220 THR B CA 1
ATOM 5054 C C . THR B 1 226 ? 14.808 34.255 1.741 1.00 23.38 220 THR B C 1
ATOM 5055 O O . THR B 1 226 ? 14.718 33.087 2.121 1.00 23.12 220 THR B O 1
ATOM 5059 N N . GLU B 1 227 ? 14.318 35.286 2.428 1.00 23.09 221 GLU B N 1
ATOM 5060 C CA . GLU B 1 227 ? 13.580 35.113 3.678 1.00 23.20 221 GLU B CA 1
ATOM 5061 C C . GLU B 1 227 ? 12.290 35.921 3.610 1.00 21.71 221 GLU B C 1
ATOM 5062 O O . GLU B 1 227 ? 12.332 37.131 3.406 1.00 21.21 221 GLU B O 1
ATOM 5068 N N . LEU B 1 228 ? 11.150 35.257 3.787 1.00 20.71 222 LEU B N 1
ATOM 5069 C CA . LEU B 1 228 ? 9.843 35.910 3.680 1.00 20.10 222 LEU B CA 1
ATOM 5070 C C . LEU B 1 228 ? 8.897 35.459 4.790 1.00 20.47 222 LEU B C 1
ATOM 5071 O O . LEU B 1 228 ? 8.576 34.278 4.886 1.00 20.10 222 LEU B O 1
ATOM 5076 N N . GLN B 1 229 ? 8.431 36.405 5.602 1.00 21.20 223 GLN B N 1
ATOM 5077 C CA . GLN B 1 229 ? 7.520 36.105 6.714 1.00 22.50 223 GLN B CA 1
ATOM 5078 C C . GLN B 1 229 ? 6.144 36.760 6.491 1.00 21.86 223 GLN B C 1
ATOM 5079 O O . GLN B 1 229 ? 6.023 37.984 6.503 1.00 20.80 223 GLN B O 1
ATOM 5085 N N . LEU B 1 230 ? 5.124 35.928 6.277 1.00 21.13 224 LEU B N 1
ATOM 5086 C CA . LEU B 1 230 ? 3.755 36.378 5.989 1.00 20.78 224 LEU B CA 1
ATOM 5087 C C . LEU B 1 230 ? 2.735 35.790 6.967 1.00 20.70 224 LEU B C 1
ATOM 5088 O O . LEU B 1 230 ? 1.537 35.742 6.668 1.00 20.41 224 LEU B O 1
ATOM 5093 N N . SER B 1 231 ? 3.198 35.362 8.137 1.00 20.85 225 SER B N 1
ATOM 5094 C CA . SER B 1 231 ? 2.322 34.710 9.116 1.00 21.19 225 SER B CA 1
ATOM 5095 C C . SER B 1 231 ? 1.217 35.633 9.623 1.00 21.23 225 SER B C 1
ATOM 5096 O O . SER B 1 231 ? 1.365 36.845 9.603 1.00 20.46 225 SER B O 1
ATOM 5099 N N . ARG B 1 232 ? 0.106 35.044 10.062 1.00 22.11 226 ARG B N 1
ATOM 5100 C CA . ARG B 1 232 ? -1.009 35.792 10.668 1.00 22.72 226 ARG B CA 1
ATOM 5101 C C . ARG B 1 232 ? -1.578 36.868 9.738 1.00 21.82 226 ARG B C 1
ATOM 5102 O O . ARG B 1 232 ? -1.514 38.061 10.021 1.00 21.26 226 ARG B O 1
ATOM 5110 N N . ASN B 1 233 ? -2.116 36.411 8.614 1.00 21.71 227 ASN B N 1
ATOM 5111 C CA . ASN B 1 233 ? -2.767 37.269 7.632 1.00 22.17 227 ASN B CA 1
ATOM 5112 C C . ASN B 1 233 ? -4.029 36.538 7.132 1.00 23.16 227 ASN B C 1
ATOM 5113 O O . ASN B 1 233 ? -4.523 35.637 7.812 1.00 22.86 227 ASN B O 1
ATOM 5118 N N . GLN B 1 234 ? -4.564 36.919 5.973 1.00 24.58 228 GLN B N 1
ATOM 5119 C CA . GLN B 1 234 ? -5.725 36.225 5.402 1.00 25.64 228 GLN B CA 1
ATOM 5120 C C . GLN B 1 234 ? -5.418 35.740 3.988 1.00 25.36 228 GLN B C 1
ATOM 5121 O O . GLN B 1 234 ? -6.199 35.946 3.062 1.00 24.97 228 GLN B O 1
ATOM 5127 N N . ILE B 1 235 ? -4.271 35.085 3.839 1.00 25.14 229 ILE B N 1
ATOM 5128 C CA . ILE B 1 235 ? -3.794 34.641 2.534 1.00 24.77 229 ILE B CA 1
ATOM 5129 C C . ILE B 1 235 ? -4.367 33.270 2.212 1.00 24.12 229 ILE B C 1
ATOM 5130 O O . ILE B 1 235 ? -4.306 32.357 3.036 1.00 23.85 229 ILE B O 1
ATOM 5135 N N . SER B 1 236 ? -4.936 33.148 1.016 1.00 23.85 230 SER B N 1
ATOM 5136 C CA . SER B 1 236 ? -5.468 31.878 0.510 1.00 23.82 230 SER B CA 1
ATOM 5137 C C . SER B 1 236 ? -4.766 31.416 -0.753 1.00 22.43 230 SER B C 1
ATOM 5138 O O . SER B 1 236 ? -4.580 30.224 -0.942 1.00 22.06 230 SER B O 1
ATOM 5141 N N . ASP B 1 237 ? -4.416 32.360 -1.623 1.00 21.99 231 ASP B N 1
ATOM 5142 C CA . ASP B 1 237 ? -3.747 32.068 -2.889 1.00 21.35 231 ASP B CA 1
ATOM 5143 C C . ASP B 1 237 ? -2.270 32.437 -2.772 1.00 21.15 231 ASP B C 1
ATOM 5144 O O . ASP B 1 237 ? -1.926 33.604 -2.583 1.00 20.21 231 ASP B O 1
ATOM 5149 N N . ILE B 1 238 ? -1.405 31.434 -2.896 1.00 21.15 232 ILE B N 1
ATOM 5150 C CA . ILE B 1 238 ? 0.047 31.636 -2.807 1.00 21.61 232 ILE B CA 1
ATOM 5151 C C . ILE B 1 238 ? 0.776 31.367 -4.127 1.00 22.08 232 ILE B C 1
ATOM 5152 O O . ILE B 1 238 ? 1.996 31.160 -4.140 1.00 22.52 232 ILE B O 1
ATOM 5157 N N . ALA B 1 239 ? 0.039 31.394 -5.237 1.00 22.63 233 ALA B N 1
ATOM 5158 C CA . ALA B 1 239 ? 0.635 31.222 -6.572 1.00 23.37 233 ALA B CA 1
ATOM 5159 C C . ALA B 1 239 ? 1.673 32.297 -6.910 1.00 23.43 233 ALA B C 1
ATOM 5160 O O . ALA B 1 239 ? 2.630 32.021 -7.633 1.00 23.48 233 ALA B O 1
ATOM 5162 N N . PRO B 1 240 ? 1.497 33.528 -6.392 1.00 23.91 234 PRO B N 1
ATOM 5163 C CA . PRO B 1 240 ? 2.533 34.540 -6.645 1.00 24.16 234 PRO B CA 1
ATOM 5164 C C . PRO B 1 240 ? 3.928 34.212 -6.093 1.00 25.09 234 PRO B C 1
ATOM 5165 O O . PRO B 1 240 ? 4.908 34.818 -6.532 1.00 25.43 234 PRO B O 1
ATOM 5169 N N . LEU B 1 241 ? 4.023 33.266 -5.156 1.00 25.43 235 LEU B N 1
ATOM 5170 C CA . LEU B 1 241 ? 5.320 32.849 -4.612 1.00 25.93 235 LEU B CA 1
ATOM 5171 C C . LEU B 1 241 ? 6.067 31.877 -5.523 1.00 26.98 235 LEU B C 1
ATOM 5172 O O . LEU B 1 241 ? 7.239 31.581 -5.290 1.00 25.62 235 LEU B O 1
ATOM 5177 N N . GLU B 1 242 ? 5.380 31.378 -6.547 1.00 28.84 236 GLU B N 1
ATOM 5178 C CA . GLU B 1 242 ? 5.897 30.306 -7.394 1.00 30.84 236 GLU B CA 1
ATOM 5179 C C . GLU B 1 242 ? 7.250 30.651 -8.033 1.00 29.23 236 GLU B C 1
ATOM 5180 O O . GLU B 1 242 ? 8.098 29.778 -8.193 1.00 28.63 236 GLU B O 1
ATOM 5186 N N . SER B 1 243 ? 7.457 31.924 -8.361 1.00 28.46 237 SER B N 1
ATOM 5187 C CA . SER B 1 243 ? 8.670 32.362 -9.055 1.00 28.29 237 SER B CA 1
ATOM 5188 C C . SER B 1 243 ? 9.786 32.859 -8.124 1.00 27.58 237 SER B C 1
ATOM 5189 O O . SER B 1 243 ? 10.838 33.298 -8.595 1.00 28.24 237 SER B O 1
ATOM 5192 N N . LEU B 1 244 ? 9.567 32.785 -6.814 1.00 26.56 238 LEU B N 1
ATOM 5193 C CA . LEU B 1 244 ? 10.561 33.228 -5.839 1.00 26.25 238 LEU B CA 1
ATOM 5194 C C . LEU B 1 244 ? 11.565 32.109 -5.545 1.00 26.25 238 LEU B C 1
ATOM 5195 O O . LEU B 1 244 ? 11.633 31.598 -4.423 1.00 24.89 238 LEU B O 1
ATOM 5200 N N . LYS B 1 245 ? 12.365 31.770 -6.557 1.00 26.89 239 LYS B N 1
ATOM 5201 C CA . LYS B 1 245 ? 13.213 30.569 -6.540 1.00 27.67 239 LYS B CA 1
ATOM 5202 C C . LYS B 1 245 ? 14.343 30.604 -5.514 1.00 27.43 239 LYS B C 1
ATOM 5203 O O . LYS B 1 245 ? 14.787 29.559 -5.050 1.00 27.50 239 LYS B O 1
ATOM 5209 N N . SER B 1 246 ? 14.808 31.794 -5.159 1.00 28.01 240 SER B N 1
ATOM 5210 C CA . SER B 1 246 ? 15.911 31.920 -4.205 1.00 28.56 240 SER B CA 1
ATOM 5211 C C . SER B 1 246 ? 15.471 31.775 -2.743 1.00 27.69 240 SER B C 1
ATOM 5212 O O . SER B 1 246 ? 16.294 31.921 -1.845 1.00 28.34 240 SER B O 1
ATOM 5215 N N . LEU B 1 247 ? 14.193 31.474 -2.507 1.00 26.89 241 LEU B N 1
ATOM 5216 C CA . LEU B 1 247 ? 13.649 31.422 -1.148 1.00 26.30 241 LEU B CA 1
ATOM 5217 C C . LEU B 1 247 ? 14.222 30.283 -0.317 1.00 26.49 241 LEU B C 1
ATOM 5218 O O . LEU B 1 247 ? 14.220 29.131 -0.734 1.00 26.72 241 LEU B O 1
ATOM 5223 N N . THR B 1 248 ? 14.667 30.630 0.882 1.00 27.46 242 THR B N 1
ATOM 5224 C CA . THR B 1 248 ? 15.342 29.712 1.792 1.00 28.61 242 THR B CA 1
ATOM 5225 C C . THR B 1 248 ? 14.488 29.462 3.039 1.00 27.68 242 THR B C 1
ATOM 5226 O O . THR B 1 248 ? 14.367 28.324 3.495 1.00 28.04 242 THR B O 1
ATOM 5230 N N . GLU B 1 249 ? 13.905 30.513 3.600 1.00 27.19 243 GLU B N 1
ATOM 5231 C CA . GLU B 1 249 ? 12.948 30.335 4.695 1.00 27.56 243 GLU B CA 1
ATOM 5232 C C . GLU B 1 249 ? 11.635 31.052 4.381 1.00 25.50 243 GLU B C 1
ATOM 5233 O O . GLU B 1 249 ? 11.634 32.190 3.921 1.00 25.70 243 GLU B O 1
ATOM 5239 N N . LEU B 1 250 ? 10.524 30.363 4.615 1.00 23.83 244 LEU B N 1
ATOM 5240 C CA . LEU B 1 250 ? 9.201 30.887 4.307 1.00 22.84 244 LEU B CA 1
ATOM 5241 C C . LEU B 1 250 ? 8.259 30.580 5.459 1.00 22.81 244 LEU B C 1
ATOM 5242 O O . LEU B 1 250 ? 8.158 29.431 5.889 1.00 22.90 244 LEU B O 1
ATOM 5247 N N . GLN B 1 251 ? 7.564 31.600 5.950 1.00 22.91 245 GLN B N 1
ATOM 5248 C CA . GLN B 1 251 ? 6.614 31.422 7.041 1.00 23.60 245 GLN B CA 1
ATOM 5249 C C . GLN B 1 251 ? 5.220 31.886 6.618 1.00 22.93 245 GLN B C 1
ATOM 5250 O O . GLN B 1 251 ? 5.024 33.049 6.241 1.00 21.96 245 GLN B O 1
ATOM 5256 N N . LEU B 1 252 ? 4.267 30.953 6.676 1.00 21.77 246 LEU B N 1
ATOM 5257 C CA . LEU B 1 252 ? 2.905 31.182 6.208 1.00 21.56 246 LEU B CA 1
ATOM 5258 C C . LEU B 1 252 ? 1.859 30.666 7.187 1.00 21.46 246 LEU B C 1
ATOM 5259 O O . LEU B 1 252 ? 0.729 30.360 6.795 1.00 21.28 246 LEU B O 1
ATOM 5264 N N . SER B 1 253 ? 2.225 30.603 8.463 1.00 21.53 247 SER B N 1
ATOM 5265 C CA . SER B 1 253 ? 1.333 30.102 9.500 1.00 21.64 247 SER B CA 1
ATOM 5266 C C . SER B 1 253 ? 0.152 31.035 9.717 1.00 21.71 247 SER B C 1
ATOM 5267 O O . SER B 1 253 ? 0.246 32.234 9.459 1.00 21.67 247 SER B O 1
ATOM 5270 N N . SER B 1 254 ? -0.950 30.471 10.205 1.00 22.46 248 SER B N 1
ATOM 5271 C CA . SER B 1 254 ? -2.173 31.226 10.517 1.00 22.98 248 SER B CA 1
ATOM 5272 C C . SER B 1 254 ? -2.668 32.075 9.343 1.00 23.04 248 SER B C 1
ATOM 5273 O O . SER B 1 254 ? -2.842 33.284 9.453 1.00 22.76 248 SER B O 1
ATOM 5276 N N . ASN B 1 255 ? -2.891 31.412 8.218 1.00 23.68 249 ASN B N 1
ATOM 5277 C CA . ASN B 1 255 ? -3.515 32.023 7.053 1.00 23.82 249 ASN B CA 1
ATOM 5278 C C . ASN B 1 255 ? -4.733 31.176 6.666 1.00 24.68 249 ASN B C 1
ATOM 5279 O O . ASN B 1 255 ? -5.294 30.505 7.526 1.00 25.06 249 ASN B O 1
ATOM 5284 N N . GLN B 1 256 ? -5.164 31.217 5.409 1.00 26.07 250 GLN B N 1
ATOM 5285 C CA . GLN B 1 256 ? -6.327 30.439 4.963 1.00 27.39 250 GLN B CA 1
ATOM 5286 C C . GLN B 1 256 ? -5.950 29.555 3.767 1.00 26.86 250 GLN B C 1
ATOM 5287 O O . GLN B 1 256 ? -6.693 29.450 2.779 1.00 26.29 250 GLN B O 1
ATOM 5293 N N . ILE B 1 257 ? -4.786 28.920 3.870 1.00 25.18 251 ILE B N 1
ATOM 5294 C CA . ILE B 1 257 ? -4.212 28.183 2.754 1.00 24.43 251 ILE B CA 1
ATOM 5295 C C . ILE B 1 257 ? -4.715 26.752 2.746 1.00 23.75 251 ILE B C 1
ATOM 5296 O O . ILE B 1 257 ? -4.818 26.111 3.787 1.00 23.50 251 ILE B O 1
ATOM 5301 N N . THR B 1 258 ? -5.040 26.270 1.555 1.00 23.89 252 THR B N 1
ATOM 5302 C CA . THR B 1 258 ? -5.334 24.862 1.342 1.00 23.83 252 THR B CA 1
ATOM 5303 C C . THR B 1 258 ? -4.373 24.305 0.296 1.00 23.85 252 THR B C 1
ATOM 5304 O O . THR B 1 258 ? -3.701 23.300 0.537 1.00 24.82 252 THR B O 1
ATOM 5308 N N . ASP B 1 259 ? -4.290 24.980 -0.847 1.00 23.01 253 ASP B N 1
ATOM 5309 C CA . ASP B 1 259 ? -3.514 24.501 -1.983 1.00 22.85 253 ASP B CA 1
ATOM 5310 C C . ASP B 1 259 ? -2.061 24.989 -1.915 1.00 22.20 253 ASP B C 1
ATOM 5311 O O . ASP B 1 259 ? -1.788 26.160 -2.165 1.00 20.58 253 ASP B O 1
ATOM 5316 N N . ILE B 1 260 ? -1.136 24.078 -1.604 1.00 22.08 254 ILE B N 1
ATOM 5317 C CA . ILE B 1 260 ? 0.292 24.418 -1.557 1.00 22.54 254 ILE B CA 1
ATOM 5318 C C . ILE B 1 260 ? 1.064 23.979 -2.804 1.00 22.27 254 ILE B C 1
ATOM 5319 O O . ILE B 1 260 ? 2.289 23.976 -2.801 1.00 23.04 254 ILE B O 1
ATOM 5324 N N . ALA B 1 261 ? 0.351 23.655 -3.881 1.00 22.67 255 ALA B N 1
ATOM 5325 C CA . ALA B 1 261 ? 0.975 23.222 -5.140 1.00 23.10 255 ALA B CA 1
ATOM 5326 C C . ALA B 1 261 ? 2.019 24.201 -5.689 1.00 23.13 255 ALA B C 1
ATOM 5327 O O . ALA B 1 261 ? 3.036 23.763 -6.229 1.00 24.26 255 ALA B O 1
ATOM 5329 N N . PRO B 1 262 ? 1.783 25.523 -5.547 1.00 22.82 256 PRO B N 1
ATOM 5330 C CA . PRO B 1 262 ? 2.786 26.509 -5.967 1.00 22.71 256 PRO B CA 1
ATOM 5331 C C . PRO B 1 262 ? 4.154 26.409 -5.270 1.00 23.55 256 PRO B C 1
ATOM 5332 O O . PRO B 1 262 ? 5.158 26.871 -5.825 1.00 23.41 256 PRO B O 1
ATOM 5336 N N . LEU B 1 263 ? 4.198 25.824 -4.074 1.00 23.75 257 LEU B N 1
ATOM 5337 C CA . LEU B 1 263 ? 5.460 25.673 -3.345 1.00 24.25 257 LEU B CA 1
ATOM 5338 C C . LEU B 1 263 ? 6.421 24.668 -3.982 1.00 24.74 257 LEU B C 1
ATOM 5339 O O . LEU B 1 263 ? 7.627 24.762 -3.768 1.00 24.68 257 LEU B O 1
ATOM 5344 N N . ALA B 1 264 ? 5.889 23.722 -4.759 1.00 25.73 258 ALA B N 1
ATOM 5345 C CA . ALA B 1 264 ? 6.672 22.594 -5.300 1.00 26.34 258 ALA B CA 1
ATOM 5346 C C . ALA B 1 264 ? 7.940 22.989 -6.071 1.00 27.06 258 ALA B C 1
ATOM 5347 O O . ALA B 1 264 ? 8.887 22.204 -6.149 1.00 27.56 258 ALA B O 1
ATOM 5349 N N . SER B 1 265 ? 7.950 24.193 -6.638 1.00 27.76 259 SER B N 1
ATOM 5350 C CA . SER B 1 265 ? 9.087 24.682 -7.421 1.00 28.74 259 SER B CA 1
ATOM 5351 C C . SER B 1 265 ? 10.160 25.415 -6.598 1.00 28.20 259 SER B C 1
ATOM 5352 O O . SER B 1 265 ? 11.208 25.780 -7.139 1.00 28.09 259 SER B O 1
ATOM 5355 N N . LEU B 1 266 ? 9.912 25.617 -5.303 1.00 27.65 260 LEU B N 1
ATOM 5356 C CA . LEU B 1 266 ? 10.836 26.361 -4.448 1.00 27.37 260 LEU B CA 1
ATOM 5357 C C . LEU B 1 266 ? 11.871 25.423 -3.830 1.00 27.65 260 LEU B C 1
ATOM 5358 O O . LEU B 1 266 ? 11.844 25.124 -2.634 1.00 27.52 260 LEU B O 1
ATOM 5363 N N . LYS B 1 267 ? 12.809 24.984 -4.657 1.00 27.59 261 LYS B N 1
ATOM 5364 C CA . LYS B 1 267 ? 13.746 23.937 -4.267 1.00 28.55 261 LYS B CA 1
ATOM 5365 C C . LYS B 1 267 ? 14.913 24.400 -3.382 1.00 27.05 261 LYS B C 1
ATOM 5366 O O . LYS B 1 267 ? 15.708 23.579 -2.937 1.00 26.89 261 LYS B O 1
ATOM 5372 N N . SER B 1 268 ? 15.021 25.699 -3.123 1.00 25.96 262 SER B N 1
ATOM 5373 C CA . SER B 1 268 ? 16.034 26.213 -2.199 1.00 25.26 262 SER B CA 1
ATOM 5374 C C . SER B 1 268 ? 15.520 26.294 -0.747 1.00 24.27 262 SER B C 1
ATOM 5375 O O . SER B 1 268 ? 16.273 26.670 0.156 1.00 24.32 262 SER B O 1
ATOM 5378 N N . LEU B 1 269 ? 14.254 25.933 -0.528 1.00 23.01 263 LEU B N 1
ATOM 5379 C CA . LEU B 1 269 ? 13.628 26.027 0.797 1.00 22.49 263 LEU B CA 1
ATOM 5380 C C . LEU B 1 269 ? 14.241 25.061 1.809 1.00 22.34 263 LEU B C 1
ATOM 5381 O O . LEU B 1 269 ? 14.245 23.848 1.591 1.00 21.93 263 LEU B O 1
ATOM 5386 N N . THR B 1 270 ? 14.733 25.611 2.920 1.00 22.66 264 THR B N 1
ATOM 5387 C CA . THR B 1 270 ? 15.279 24.822 4.025 1.00 22.79 264 THR B CA 1
ATOM 5388 C C . THR B 1 270 ? 14.420 24.903 5.288 1.00 22.82 264 THR B C 1
ATOM 5389 O O . THR B 1 270 ? 14.399 23.967 6.083 1.00 22.10 264 THR B O 1
ATOM 5393 N N . GLU B 1 271 ? 13.726 26.020 5.481 1.00 24.00 265 GLU B N 1
ATOM 5394 C CA . GLU B 1 271 ? 12.762 26.157 6.571 1.00 24.95 265 GLU B CA 1
ATOM 5395 C C . GLU B 1 271 ? 11.403 26.546 6.009 1.00 24.70 265 GLU B C 1
ATOM 5396 O O . GLU B 1 271 ? 11.305 27.499 5.236 1.00 25.27 265 GLU B O 1
ATOM 5402 N N . LEU B 1 272 ? 10.358 25.822 6.403 1.00 24.20 266 LEU B N 1
ATOM 5403 C CA . LEU B 1 272 ? 9.003 26.113 5.938 1.00 24.22 266 LEU B CA 1
ATOM 5404 C C . LEU B 1 272 ? 7.964 25.912 7.030 1.00 23.85 266 LEU B C 1
ATOM 5405 O O . LEU B 1 272 ? 7.846 24.822 7.588 1.00 23.18 266 LEU B O 1
ATOM 5410 N N . GLN B 1 273 ? 7.198 26.962 7.317 1.00 24.00 267 GLN B N 1
ATOM 5411 C CA . GLN B 1 273 ? 6.155 26.888 8.335 1.00 24.40 267 GLN B CA 1
ATOM 5412 C C . GLN B 1 273 ? 4.772 27.180 7.749 1.00 23.61 267 GLN B C 1
ATOM 5413 O O . GLN B 1 273 ? 4.530 28.260 7.204 1.00 22.45 267 GLN B O 1
ATOM 5419 N N . LEU B 1 274 ? 3.881 26.198 7.882 1.00 23.13 268 LEU B N 1
ATOM 5420 C CA . LEU B 1 274 ? 2.525 26.256 7.337 1.00 23.01 268 LEU B CA 1
ATOM 5421 C C . LEU B 1 274 ? 1.497 25.898 8.414 1.00 22.86 268 LEU B C 1
ATOM 5422 O O . LEU B 1 274 ? 0.438 25.353 8.117 1.00 21.97 268 LEU B O 1
ATOM 5427 N N . SER B 1 275 ? 1.812 26.217 9.666 1.00 23.62 269 SER B N 1
ATOM 5428 C CA . SER B 1 275 ? 0.936 25.894 10.790 1.00 24.29 269 SER B CA 1
ATOM 5429 C C . SER B 1 275 ? -0.434 26.587 10.703 1.00 25.37 269 SER B C 1
ATOM 5430 O O . SER B 1 275 ? -0.562 27.670 10.130 1.00 25.63 269 SER B O 1
ATOM 5433 N N . ARG B 1 276 ? -1.455 25.941 11.263 1.00 26.69 270 ARG B N 1
ATOM 5434 C CA . ARG B 1 276 ? -2.793 26.532 11.403 1.00 27.78 270 ARG B CA 1
ATOM 5435 C C . ARG B 1 276 ? -3.383 27.077 10.096 1.00 27.61 270 ARG B C 1
ATOM 5436 O O . ARG B 1 276 ? -3.856 28.213 10.040 1.00 28.29 270 ARG B O 1
ATOM 5444 N N . ASN B 1 277 ? -3.341 26.253 9.053 1.00 27.30 271 ASN B N 1
ATOM 5445 C CA . ASN B 1 277 ? -4.007 26.533 7.781 1.00 27.83 271 ASN B CA 1
ATOM 5446 C C . ASN B 1 277 ? -5.124 25.481 7.575 1.00 28.11 271 ASN B C 1
ATOM 5447 O O . ASN B 1 277 ? -5.666 24.981 8.562 1.00 27.79 271 ASN B O 1
ATOM 5452 N N . GLN B 1 278 ? -5.489 25.167 6.329 1.00 29.28 272 GLN B N 1
ATOM 5453 C CA . GLN B 1 278 ? -6.463 24.100 6.040 1.00 30.78 272 GLN B CA 1
ATOM 5454 C C . GLN B 1 278 ? -5.932 23.083 5.027 1.00 30.29 272 GLN B C 1
ATOM 5455 O O . GLN B 1 278 ? -6.674 22.587 4.176 1.00 30.08 272 GLN B O 1
ATOM 5461 N N . ILE B 1 279 ? -4.653 22.752 5.147 1.00 29.79 273 ILE B N 1
ATOM 5462 C CA . ILE B 1 279 ? -3.993 21.872 4.190 1.00 29.05 273 ILE B CA 1
ATOM 5463 C C . ILE B 1 279 ? -4.368 20.429 4.498 1.00 28.54 273 ILE B C 1
ATOM 5464 O O . ILE B 1 279 ? -4.426 20.040 5.661 1.00 28.72 273 ILE B O 1
ATOM 5469 N N . SER B 1 280 ? -4.658 19.653 3.457 1.00 28.61 274 SER B N 1
ATOM 5470 C CA . SER B 1 280 ? -4.829 18.203 3.596 1.00 28.39 274 SER B CA 1
ATOM 5471 C C . SER B 1 280 ? -3.887 17.405 2.681 1.00 27.34 274 SER B C 1
ATOM 5472 O O . SER B 1 280 ? -3.489 16.297 3.036 1.00 27.75 274 SER B O 1
ATOM 5475 N N . ASP B 1 281 ? -3.520 17.972 1.528 1.00 26.45 275 ASP B N 1
ATOM 5476 C CA . ASP B 1 281 ? -2.613 17.320 0.567 1.00 25.61 275 ASP B CA 1
ATOM 5477 C C . ASP B 1 281 ? -1.200 17.940 0.602 1.00 24.62 275 ASP B C 1
ATOM 5478 O O . ASP B 1 281 ? -1.019 19.084 0.181 1.00 23.74 275 ASP B O 1
ATOM 5483 N N . ILE B 1 282 ? -0.208 17.177 1.074 1.00 23.52 276 ILE B N 1
ATOM 5484 C CA . ILE B 1 282 ? 1.192 17.650 1.103 1.00 23.35 276 ILE B CA 1
ATOM 5485 C C . ILE B 1 282 ? 2.096 17.022 0.043 1.00 23.09 276 ILE B C 1
ATOM 5486 O O . ILE B 1 282 ? 3.326 17.083 0.156 1.00 23.27 276 ILE B O 1
ATOM 5491 N N . ALA B 1 283 ? 1.494 16.452 -0.997 1.00 23.04 277 ALA B N 1
ATOM 5492 C CA . ALA B 1 283 ? 2.247 15.916 -2.138 1.00 23.40 277 ALA B CA 1
ATOM 5493 C C . ALA B 1 283 ? 3.246 16.913 -2.748 1.00 23.52 277 ALA B C 1
ATOM 5494 O O . ALA B 1 283 ? 4.338 16.514 -3.154 1.00 22.66 277 ALA B O 1
ATOM 5496 N N . PRO B 1 284 ? 2.886 18.212 -2.812 1.00 24.28 278 PRO B N 1
ATOM 5497 C CA . PRO B 1 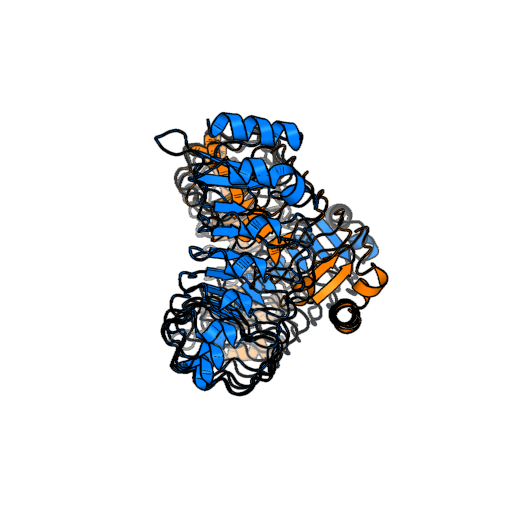284 ? 3.819 19.198 -3.397 1.00 25.28 278 PRO B CA 1
ATOM 5498 C C . PRO B 1 284 ? 5.133 19.455 -2.629 1.00 25.64 278 PRO B C 1
ATOM 5499 O O . PRO B 1 284 ? 6.042 20.067 -3.182 1.00 25.19 278 PRO B O 1
ATOM 5503 N N . LEU B 1 285 ? 5.235 19.000 -1.381 1.00 26.41 279 LEU B N 1
ATOM 5504 C CA . LEU B 1 285 ? 6.487 19.122 -0.618 1.00 26.92 279 LEU B CA 1
ATOM 5505 C C . LEU B 1 285 ? 7.531 18.102 -1.075 1.00 28.19 279 LEU B C 1
ATOM 5506 O O . LEU B 1 285 ? 8.728 18.301 -0.889 1.00 28.27 279 LEU B O 1
ATOM 5511 N N . GLU B 1 286 ? 7.053 17.023 -1.689 1.00 30.16 280 GLU B N 1
ATOM 5512 C CA . GLU B 1 286 ? 7.851 15.851 -2.083 1.00 31.19 280 GLU B CA 1
ATOM 5513 C C . GLU B 1 286 ? 9.218 16.131 -2.713 1.00 31.43 280 GLU B C 1
ATOM 5514 O O . GLU B 1 286 ? 10.175 15.392 -2.479 1.00 31.12 280 GLU B O 1
ATOM 5520 N N . SER B 1 287 ? 9.301 17.186 -3.517 1.00 32.22 281 SER B N 1
ATOM 5521 C CA . SER B 1 287 ? 10.536 17.542 -4.211 1.00 33.07 281 SER B CA 1
ATOM 5522 C C . SER B 1 287 ? 11.382 18.610 -3.490 1.00 32.67 281 SER B C 1
ATOM 5523 O O . SER B 1 287 ? 12.354 19.108 -4.055 1.00 33.13 281 SER B O 1
ATOM 5526 N N . LEU B 1 288 ? 11.016 18.968 -2.260 1.00 32.14 282 LEU B N 1
ATOM 5527 C CA . LEU B 1 288 ? 11.751 19.985 -1.497 1.00 30.94 282 LEU B CA 1
ATOM 5528 C C . LEU B 1 288 ? 12.849 19.303 -0.694 1.00 29.12 282 LEU B C 1
ATOM 5529 O O . LEU B 1 288 ? 12.774 19.188 0.529 1.00 28.58 282 LEU B O 1
ATOM 5534 N N . ASN B 1 289 ? 13.879 18.862 -1.405 1.00 27.64 283 ASN B N 1
ATOM 5535 C CA . ASN B 1 289 ? 14.859 17.939 -0.839 1.00 27.36 283 ASN B CA 1
ATOM 5536 C C . ASN B 1 289 ? 15.860 18.556 0.133 1.00 25.72 283 ASN B C 1
ATOM 5537 O O . ASN B 1 289 ? 16.509 17.823 0.874 1.00 25.59 283 ASN B O 1
ATOM 5542 N N . SER B 1 290 ? 15.967 19.885 0.150 1.00 24.48 284 SER B N 1
ATOM 5543 C CA . SER B 1 290 ? 16.831 20.577 1.116 1.00 24.24 284 SER B CA 1
ATOM 5544 C C . SER B 1 290 ? 16.107 20.963 2.413 1.00 23.82 284 SER B C 1
ATOM 5545 O O . SER B 1 290 ? 16.696 21.606 3.281 1.00 23.29 284 SER B O 1
ATOM 5548 N N . LEU B 1 291 ? 14.844 20.569 2.542 1.00 23.57 285 LEU B N 1
ATOM 5549 C CA . LEU B 1 291 ? 14.007 20.979 3.672 1.00 23.63 285 LEU B CA 1
ATOM 5550 C C . LEU B 1 291 ? 14.525 20.356 4.972 1.00 23.33 285 LEU B C 1
ATOM 5551 O O . LEU B 1 291 ? 14.658 19.130 5.057 1.00 22.53 285 LEU B O 1
ATOM 5556 N N . SER B 1 292 ? 14.827 21.206 5.963 1.00 23.05 286 SER B N 1
ATOM 5557 C CA A SER B 1 292 ? 15.378 20.76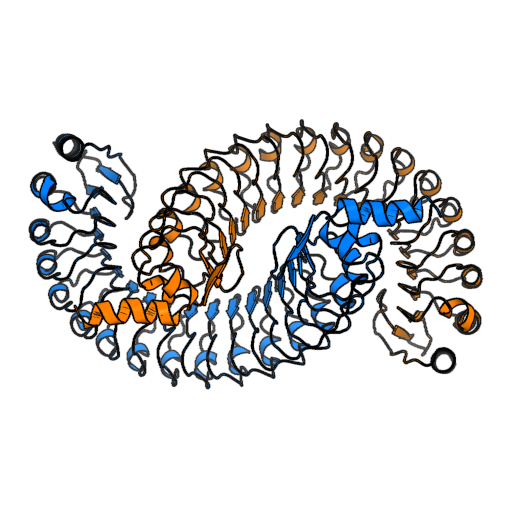6 7.249 0.50 23.08 286 SER B CA 1
ATOM 5558 C CA B SER B 1 292 ? 15.372 20.752 7.246 0.50 23.32 286 SER B CA 1
ATOM 5559 C C . SER B 1 292 ? 14.392 20.952 8.402 1.00 23.40 286 SER B C 1
ATOM 5560 O O . SER B 1 292 ? 14.269 20.084 9.267 1.00 22.88 286 SER B O 1
ATOM 5565 N N . LYS B 1 293 ? 13.708 22.096 8.425 1.00 24.22 287 LYS B N 1
ATOM 5566 C CA . LYS B 1 293 ? 12.682 22.370 9.435 1.00 24.55 287 LYS B CA 1
ATOM 5567 C C . LYS B 1 293 ? 11.342 22.553 8.744 1.00 24.16 287 LYS B C 1
ATOM 5568 O O . LYS B 1 293 ? 11.213 23.387 7.854 1.00 23.83 287 LYS B O 1
ATOM 5574 N N . LEU B 1 294 ? 10.350 21.776 9.168 1.00 23.82 288 LEU B N 1
ATOM 5575 C CA . LEU B 1 294 ? 9.035 21.786 8.562 1.00 23.28 288 LEU B CA 1
ATOM 5576 C C . LEU B 1 294 ? 7.974 21.777 9.650 1.00 23.48 288 LEU B C 1
ATOM 5577 O O . LEU B 1 294 ? 7.916 20.844 10.462 1.00 23.70 288 LEU B O 1
ATOM 5582 N N . TRP B 1 295 ? 7.142 22.819 9.661 1.00 23.08 289 TRP B N 1
ATOM 5583 C CA . TRP B 1 295 ? 6.041 22.945 10.617 1.00 23.04 289 TRP B CA 1
ATOM 5584 C C . TRP B 1 295 ? 4.696 22.847 9.894 1.00 22.61 289 TRP B C 1
ATOM 5585 O O . TRP B 1 295 ? 4.346 23.717 9.088 1.00 22.10 289 TRP B O 1
ATOM 5596 N N . LEU B 1 296 ? 3.952 21.778 10.185 1.00 22.25 290 LEU B N 1
ATOM 5597 C CA . LEU B 1 296 ? 2.663 21.506 9.538 1.00 21.97 290 LEU B CA 1
ATOM 5598 C C . LEU B 1 296 ? 1.523 21.282 10.542 1.00 22.17 290 LEU B C 1
ATOM 5599 O O . LEU B 1 296 ? 0.476 20.724 10.186 1.00 22.21 290 LEU B O 1
ATOM 5604 N N . ASN B 1 297 ? 1.717 21.710 11.786 1.00 21.63 291 ASN B N 1
ATOM 5605 C CA . ASN B 1 297 ? 0.698 21.523 12.818 1.00 21.96 291 ASN B CA 1
ATOM 5606 C C . ASN B 1 297 ? -0.584 22.314 12.563 1.00 22.27 291 ASN B C 1
ATOM 5607 O O . ASN B 1 297 ? -0.548 23.378 11.960 1.00 22.22 291 ASN B O 1
ATOM 5612 N N . GLY B 1 298 ? -1.716 21.773 13.015 1.00 22.75 292 GLY B N 1
ATOM 5613 C CA . GLY B 1 298 ? -3.005 22.465 12.932 1.00 22.93 292 GLY B CA 1
ATOM 5614 C C . GLY B 1 298 ? -3.629 22.499 11.547 1.00 23.66 292 GLY B C 1
ATOM 5615 O O . GLY B 1 298 ? -4.169 23.517 11.124 1.00 24.37 292 GLY B O 1
ATOM 5616 N N . ASN B 1 299 ? -3.569 21.379 10.841 1.00 24.70 293 ASN B N 1
ATOM 5617 C CA . ASN B 1 299 ? -4.087 21.287 9.482 1.00 25.55 293 ASN B CA 1
ATOM 5618 C C . ASN B 1 299 ? -5.090 20.131 9.384 1.00 26.23 293 ASN B C 1
ATOM 5619 O O . ASN B 1 299 ? -5.664 19.740 10.393 1.00 24.74 293 ASN B O 1
ATOM 5624 N N . GLN B 1 300 ? -5.332 19.606 8.185 1.00 28.37 294 GLN B N 1
ATOM 5625 C CA . GLN B 1 300 ? -6.167 18.407 8.035 1.00 30.63 294 GLN B CA 1
ATOM 5626 C C . GLN B 1 300 ? -5.431 17.313 7.281 1.00 30.34 294 GLN B C 1
ATOM 5627 O O . GLN B 1 300 ? -5.962 16.711 6.347 1.00 31.06 294 GLN B O 1
ATOM 5633 N N . ILE B 1 301 ? -4.204 17.049 7.719 1.00 29.74 295 ILE B N 1
ATOM 5634 C CA . ILE B 1 301 ? -3.363 16.041 7.094 1.00 29.32 295 ILE B CA 1
ATOM 5635 C C . ILE B 1 301 ? -3.676 14.670 7.680 1.00 28.53 295 ILE B C 1
ATOM 5636 O O . ILE B 1 301 ? -3.778 14.507 8.900 1.00 28.38 295 ILE B O 1
ATOM 5641 N N . THR B 1 302 ? -3.842 13.694 6.793 1.00 28.20 296 THR B N 1
ATOM 5642 C CA . THR B 1 302 ? -3.959 12.287 7.175 1.00 28.39 296 THR B CA 1
ATOM 5643 C C . THR B 1 302 ? -2.803 11.496 6.553 1.00 28.68 296 THR B C 1
ATOM 5644 O O . THR B 1 302 ? -2.093 10.774 7.252 1.00 29.68 296 THR B O 1
ATOM 5648 N N . ASP B 1 303 ? -2.623 11.648 5.241 1.00 28.35 297 ASP B N 1
ATOM 5649 C CA . ASP B 1 303 ? -1.571 10.958 4.495 1.00 29.11 297 ASP B CA 1
ATOM 5650 C C . ASP B 1 303 ? -0.250 11.703 4.626 1.00 29.13 297 ASP B C 1
ATOM 5651 O O . ASP B 1 303 ? -0.155 12.876 4.269 1.00 29.54 297 ASP B O 1
ATOM 5656 N N . ILE B 1 304 ? 0.776 11.006 5.099 1.00 29.84 298 ILE B N 1
ATOM 5657 C CA . ILE B 1 304 ? 2.082 11.613 5.332 1.00 29.60 298 ILE B CA 1
ATOM 5658 C C . ILE B 1 304 ? 3.183 11.047 4.420 1.00 28.66 298 ILE B C 1
ATOM 5659 O O . ILE B 1 304 ? 4.357 11.423 4.538 1.00 28.08 298 ILE B O 1
ATOM 5664 N N . ALA B 1 305 ? 2.792 10.187 3.479 1.00 27.32 299 ALA B N 1
ATOM 5665 C CA . ALA B 1 305 ? 3.738 9.511 2.579 1.00 26.25 299 ALA B CA 1
ATOM 5666 C C . ALA B 1 305 ? 4.694 10.435 1.787 1.00 25.93 299 ALA B C 1
ATOM 5667 O O . ALA B 1 305 ? 5.822 10.033 1.487 1.00 25.84 299 ALA B O 1
ATOM 5669 N N . PRO B 1 306 ? 4.256 11.664 1.438 1.00 25.49 300 PRO B N 1
ATOM 5670 C CA . PRO B 1 306 ? 5.154 12.590 0.730 1.00 25.36 300 PRO B CA 1
ATOM 5671 C C . PRO B 1 306 ? 6.376 13.101 1.511 1.00 25.71 300 PRO B C 1
ATOM 5672 O O . PRO B 1 306 ? 7.228 13.766 0.921 1.00 25.81 300 PRO B O 1
ATOM 5676 N N . LEU B 1 307 ? 6.458 12.812 2.809 1.00 26.17 301 LEU B N 1
ATOM 5677 C CA . LEU B 1 307 ? 7.618 13.201 3.620 1.00 26.48 301 LEU B CA 1
ATOM 5678 C C . LEU B 1 307 ? 8.785 12.205 3.550 1.00 27.43 301 LEU B C 1
ATOM 5679 O O . LEU B 1 307 ? 9.905 12.525 3.962 1.00 27.71 301 LEU B O 1
ATOM 5684 N N . ALA B 1 308 ? 8.533 11.012 3.012 1.00 28.41 302 ALA B N 1
ATOM 5685 C CA . ALA B 1 308 ? 9.508 9.910 3.053 1.00 28.45 302 ALA B CA 1
ATOM 5686 C C . ALA B 1 308 ? 10.828 10.195 2.328 1.00 28.34 302 ALA B C 1
ATOM 5687 O O . ALA B 1 308 ? 11.863 9.609 2.660 1.00 27.92 302 ALA B O 1
ATOM 5689 N N . SER B 1 309 ? 10.780 11.097 1.352 1.00 29.07 303 SER B N 1
ATOM 5690 C CA . SER B 1 309 ? 11.938 11.438 0.521 1.00 29.87 303 SER B CA 1
ATOM 5691 C C . SER B 1 309 ? 12.654 12.722 0.965 1.00 29.07 303 SER B C 1
ATOM 5692 O O . SER B 1 309 ? 13.573 13.191 0.288 1.00 28.86 303 SER B O 1
ATOM 5695 N N . LEU B 1 310 ? 12.238 13.278 2.101 1.00 28.88 304 LEU B N 1
ATOM 5696 C CA . LEU B 1 310 ? 12.782 14.530 2.605 1.00 28.27 304 LEU B CA 1
ATOM 5697 C C . LEU B 1 310 ? 13.859 14.246 3.642 1.00 28.39 304 LEU B C 1
ATOM 5698 O O . LEU B 1 310 ? 13.689 14.508 4.835 1.00 27.89 304 LEU B O 1
ATOM 5703 N N . ASN B 1 311 ? 14.987 13.736 3.160 1.00 28.16 305 ASN B N 1
ATOM 5704 C CA . ASN B 1 311 ? 16.013 13.178 4.030 1.00 28.69 305 ASN B CA 1
ATOM 5705 C C . ASN B 1 311 ? 16.894 14.203 4.722 1.00 27.38 305 ASN B C 1
ATOM 5706 O O . ASN B 1 311 ? 17.666 13.837 5.600 1.00 27.22 305 ASN B O 1
ATOM 5711 N N . SER B 1 312 ? 16.780 15.473 4.340 1.00 26.17 306 SER B N 1
ATOM 5712 C CA . SER B 1 312 ? 17.456 16.551 5.071 1.00 25.85 306 SER B CA 1
ATOM 5713 C C . SER B 1 312 ? 16.711 16.991 6.356 1.00 25.07 306 SER B C 1
ATOM 5714 O O . SER B 1 312 ? 17.248 17.787 7.122 1.00 25.18 306 SER B O 1
ATOM 5717 N N . LEU B 1 313 ? 15.501 16.478 6.591 1.00 24.28 307 LEU B N 1
ATOM 5718 C CA . LEU B 1 313 ? 14.683 16.886 7.753 1.00 24.62 307 LEU B CA 1
ATOM 5719 C C . LEU B 1 313 ? 15.335 16.602 9.110 1.00 24.00 307 LEU B C 1
ATOM 5720 O O . LEU B 1 313 ? 15.686 15.464 9.401 1.00 23.21 307 LEU B O 1
ATOM 5725 N N . THR B 1 314 ? 15.478 17.648 9.926 1.00 24.38 308 THR B N 1
ATOM 5726 C CA . THR B 1 314 ? 15.960 17.533 11.310 1.00 24.62 308 THR B CA 1
ATOM 5727 C C . THR B 1 314 ? 14.887 17.876 12.340 1.00 24.47 308 THR B C 1
ATOM 5728 O O . THR B 1 314 ? 14.935 17.399 13.473 1.00 25.13 308 THR B O 1
ATOM 5732 N N . GLU B 1 315 ? 13.933 18.715 11.951 1.00 24.51 309 GLU B N 1
ATOM 5733 C CA . GLU B 1 315 ? 12.875 19.162 12.843 1.00 24.84 309 GLU B CA 1
ATOM 5734 C C . GLU B 1 315 ? 11.536 19.077 12.117 1.00 23.83 309 GLU B C 1
ATOM 5735 O O . GLU B 1 315 ? 11.375 19.650 11.042 1.00 23.60 309 GLU B O 1
ATOM 5741 N N . LEU B 1 316 ? 10.578 18.369 12.704 1.00 23.02 310 LEU B N 1
ATOM 5742 C CA . LEU B 1 316 ? 9.305 18.116 12.040 1.00 22.67 310 LEU B CA 1
ATOM 5743 C C . LEU B 1 316 ? 8.147 18.216 13.015 1.00 22.66 310 LEU B C 1
ATOM 5744 O O . LEU B 1 316 ? 8.049 17.448 13.968 1.00 22.83 310 LEU B O 1
ATOM 5749 N N . GLU B 1 317 ? 7.275 19.178 12.754 1.00 23.29 311 GLU B N 1
ATOM 5750 C CA . GLU B 1 317 ? 6.139 19.480 13.599 1.00 23.79 311 GLU B CA 1
ATOM 5751 C C . GLU B 1 317 ? 4.864 19.042 12.887 1.00 23.34 311 GLU B C 1
ATOM 5752 O O . GLU B 1 317 ? 4.490 19.636 11.876 1.00 22.59 311 GLU B O 1
ATOM 5758 N N . LEU B 1 318 ? 4.203 18.010 13.415 1.00 23.25 312 LEU B N 1
ATOM 5759 C CA . LEU B 1 318 ? 2.984 17.460 12.800 1.00 23.12 312 LEU B CA 1
ATOM 5760 C C . LEU B 1 318 ? 1.802 17.339 13.763 1.00 23.36 312 LEU B C 1
ATOM 5761 O O . LEU B 1 318 ? 0.883 16.550 13.522 1.00 24.29 312 LEU B O 1
ATOM 5766 N N . SER B 1 319 ? 1.812 18.119 14.839 1.00 23.05 313 SER B N 1
ATOM 5767 C CA . SER B 1 319 ? 0.754 18.057 15.841 1.00 23.47 313 SER B CA 1
ATOM 5768 C C . SER B 1 319 ? -0.594 18.475 15.267 1.00 22.86 313 SER B C 1
ATOM 5769 O O . SER B 1 319 ? -0.652 19.167 14.261 1.00 21.95 313 SER B O 1
ATOM 5772 N N . SER B 1 320 ? -1.668 18.046 15.924 1.00 23.34 314 SER B N 1
ATOM 5773 C CA . SER B 1 320 ? -3.037 18.439 15.563 1.00 23.72 314 SER B CA 1
ATOM 5774 C C . SER B 1 320 ? -3.367 18.234 14.082 1.00 24.29 314 SER B C 1
ATOM 5775 O O . SER B 1 320 ? -3.661 19.183 13.356 1.00 24.24 314 SER B O 1
ATOM 5778 N N . ASN B 1 321 ? -3.290 16.985 13.642 1.00 25.46 315 ASN B N 1
ATOM 5779 C CA . ASN B 1 321 ? -3.770 16.591 12.316 1.00 26.40 315 ASN B CA 1
ATOM 5780 C C . ASN B 1 321 ? -4.622 15.327 12.495 1.00 27.26 315 ASN B C 1
ATOM 5781 O O . ASN B 1 321 ? -5.137 15.095 13.592 1.00 27.27 315 ASN B O 1
ATOM 5786 N N . GLN B 1 322 ? -4.807 14.534 11.441 1.00 28.50 316 GLN B N 1
ATOM 5787 C CA . GLN B 1 322 ? -5.553 13.279 11.557 1.00 29.89 316 GLN B CA 1
ATOM 5788 C C . GLN B 1 322 ? -4.698 12.127 11.045 1.00 28.37 316 GLN B C 1
ATOM 5789 O O . GLN B 1 322 ? -5.147 11.328 10.221 1.00 27.23 316 GLN B O 1
ATOM 5795 N N . ILE B 1 323 ? -3.462 12.055 11.538 1.00 26.71 317 ILE B N 1
ATOM 5796 C CA . ILE B 1 323 ? -2.496 11.059 11.086 1.00 25.84 317 ILE B CA 1
ATOM 5797 C C . ILE B 1 323 ? -2.709 9.744 11.843 1.00 25.59 317 ILE B C 1
ATOM 5798 O O . ILE B 1 323 ? -2.941 9.749 13.054 1.00 24.37 317 ILE B O 1
ATOM 5803 N N . THR B 1 324 ? -2.662 8.632 11.108 1.00 25.91 318 THR B N 1
ATOM 5804 C CA . THR B 1 324 ? -2.721 7.283 11.687 1.00 26.65 318 THR B CA 1
ATOM 5805 C C . THR B 1 324 ? -1.433 6.500 11.420 1.00 26.75 318 THR B C 1
ATOM 5806 O O . THR B 1 324 ? -0.905 5.853 12.317 1.00 27.97 318 THR B O 1
ATOM 5810 N N . ASP B 1 325 ? -0.938 6.560 10.188 1.00 27.50 319 ASP B N 1
ATOM 5811 C CA . ASP B 1 325 ? 0.207 5.762 9.756 1.00 28.29 319 ASP B CA 1
ATOM 5812 C C . ASP B 1 325 ? 1.494 6.581 9.816 1.00 28.18 319 ASP B C 1
ATOM 5813 O O . ASP B 1 325 ? 1.644 7.581 9.117 1.00 28.16 319 ASP B O 1
ATOM 5818 N N . ILE B 1 326 ? 2.432 6.123 10.635 1.00 28.66 320 ILE B N 1
ATOM 5819 C CA . ILE B 1 326 ? 3.679 6.839 10.873 1.00 28.50 320 ILE B CA 1
ATOM 5820 C C . ILE B 1 326 ? 4.867 6.222 10.113 1.00 28.39 320 ILE B C 1
ATOM 5821 O O . ILE B 1 326 ? 5.973 6.757 10.137 1.00 28.07 320 ILE B O 1
ATOM 5826 N N . ALA B 1 327 ? 4.614 5.128 9.392 1.00 28.31 321 ALA B N 1
ATOM 5827 C CA . ALA B 1 327 ? 5.665 4.381 8.686 1.00 28.36 321 ALA B CA 1
ATOM 5828 C C . ALA B 1 327 ? 6.526 5.196 7.699 1.00 27.49 321 ALA B C 1
ATOM 5829 O O . ALA B 1 327 ? 7.718 4.911 7.546 1.00 27.07 321 ALA B O 1
ATOM 5831 N N . PRO B 1 328 ? 5.935 6.197 7.021 1.00 26.70 322 PRO B N 1
ATOM 5832 C CA . PRO B 1 328 ? 6.742 7.010 6.097 1.00 26.41 322 PRO B CA 1
ATOM 5833 C C . PRO B 1 328 ? 7.890 7.795 6.741 1.00 26.16 322 PRO B C 1
ATOM 5834 O O . PRO B 1 328 ? 8.796 8.243 6.032 1.00 26.70 322 PRO B O 1
ATOM 5838 N N . LEU B 1 329 ? 7.846 7.971 8.058 1.00 25.95 323 LEU B N 1
ATOM 5839 C CA . LEU B 1 329 ? 8.914 8.656 8.780 1.00 26.35 323 LEU B CA 1
ATOM 5840 C C . LEU B 1 329 ? 10.164 7.778 8.968 1.00 26.95 323 LEU B C 1
ATOM 5841 O O . LEU B 1 329 ? 11.261 8.303 9.183 1.00 25.63 323 LEU B O 1
ATOM 5846 N N . ALA B 1 330 ? 9.991 6.456 8.878 1.00 27.60 324 ALA B N 1
ATOM 5847 C CA . ALA B 1 330 ? 11.070 5.476 9.122 1.00 28.20 324 ALA B CA 1
ATOM 5848 C C . ALA B 1 330 ? 12.408 5.814 8.457 1.00 29.39 324 ALA B C 1
ATOM 5849 O O . ALA B 1 330 ? 13.466 5.636 9.055 1.00 29.94 324 ALA B O 1
ATOM 5851 N N . SER B 1 331 ? 12.350 6.298 7.222 1.00 31.19 325 SER B N 1
ATOM 5852 C CA . SER B 1 331 ? 13.549 6.615 6.441 1.00 32.44 325 SER B CA 1
ATOM 5853 C C . SER B 1 331 ? 14.393 7.801 6.956 1.00 32.14 325 SER B C 1
ATOM 5854 O O . SER B 1 331 ? 15.570 7.916 6.615 1.00 33.11 325 SER B O 1
ATOM 5857 N N . LEU B 1 332 ? 13.807 8.666 7.779 1.00 31.38 326 LEU B N 1
ATOM 5858 C CA . LEU B 1 332 ? 14.405 9.971 8.082 1.00 31.17 326 LEU B CA 1
ATOM 5859 C C . LEU B 1 332 ? 15.475 9.880 9.176 1.00 32.10 326 LEU B C 1
ATOM 5860 O O . LEU B 1 332 ? 15.198 10.100 10.353 1.00 32.44 326 LEU B O 1
ATOM 5865 N N . LYS B 1 333 ? 16.703 9.581 8.761 1.00 32.54 327 LYS B N 1
ATOM 5866 C CA . LYS B 1 333 ? 17.799 9.263 9.682 1.00 33.44 327 LYS B CA 1
ATOM 5867 C C . LYS B 1 333 ? 18.434 10.470 10.367 1.00 31.88 327 LYS B C 1
ATOM 5868 O O . LYS B 1 333 ? 19.154 10.307 11.359 1.00 31.62 327 LYS B O 1
ATOM 5874 N N . SER B 1 334 ? 18.176 11.669 9.842 1.00 30.32 328 SER B N 1
ATOM 5875 C CA . SER B 1 334 ? 18.679 12.912 10.444 1.00 28.92 328 SER B CA 1
ATOM 5876 C C . SER B 1 334 ? 17.653 13.596 11.353 1.00 27.21 328 SER B C 1
ATOM 5877 O O . SER B 1 334 ? 17.977 14.576 12.013 1.00 26.00 328 SER B O 1
ATOM 5880 N N . LEU B 1 335 ? 16.423 13.089 11.379 1.00 26.48 329 LEU B N 1
ATOM 5881 C CA . LEU B 1 335 ? 15.362 13.678 12.197 1.00 25.70 329 LEU B CA 1
ATOM 5882 C C . LEU B 1 335 ? 15.702 13.566 13.685 1.00 24.63 329 LEU B C 1
ATOM 5883 O O . LEU B 1 335 ? 15.890 12.467 14.193 1.00 24.16 329 LEU B O 1
ATOM 5888 N N . SER B 1 336 ? 15.799 14.708 14.365 1.00 23.96 330 SER B N 1
ATOM 5889 C CA . SER B 1 336 ? 16.147 14.753 15.791 1.00 24.09 330 SER B CA 1
ATOM 5890 C C . SER B 1 336 ? 15.037 15.310 16.695 1.00 23.23 330 SER B C 1
ATOM 5891 O O . SER B 1 336 ? 14.959 14.938 17.868 1.00 23.24 330 SER B O 1
ATOM 5894 N N . THR B 1 337 ? 14.198 16.199 16.164 1.00 22.35 331 THR B N 1
ATOM 5895 C CA . THR B 1 337 ? 13.021 16.683 16.890 1.00 22.10 331 THR B CA 1
ATOM 5896 C C . THR B 1 337 ? 11.741 16.353 16.123 1.00 21.26 331 THR B C 1
ATOM 5897 O O . THR B 1 337 ? 11.608 16.687 14.947 1.00 21.13 331 THR B O 1
ATOM 5901 N N . LEU B 1 338 ? 10.806 15.697 16.802 1.00 21.25 332 LEU B N 1
ATOM 5902 C CA . LEU B 1 338 ? 9.580 15.209 16.174 1.00 21.44 332 LEU B CA 1
ATOM 5903 C C . LEU B 1 338 ? 8.372 15.405 17.077 1.00 21.67 332 LEU B C 1
ATOM 5904 O O . LEU B 1 338 ? 8.284 14.802 18.146 1.00 21.10 332 LEU B O 1
ATOM 5909 N N . TRP B 1 339 ? 7.435 16.236 16.623 1.00 22.62 333 TRP B N 1
ATOM 5910 C CA . TRP B 1 339 ? 6.216 16.526 17.372 1.00 23.35 333 TRP B CA 1
ATOM 5911 C C . TRP B 1 339 ? 5.014 15.884 16.672 1.00 22.66 333 TRP B C 1
ATOM 5912 O O . TRP B 1 339 ? 4.694 16.239 15.537 1.00 21.89 333 TRP B O 1
ATOM 5923 N N . LEU B 1 340 ? 4.351 14.955 17.358 1.00 22.16 334 LEU B N 1
ATOM 5924 C CA . LEU B 1 340 ? 3.216 14.223 16.790 1.00 22.13 334 LEU B CA 1
ATOM 5925 C C . LEU B 1 340 ? 1.969 14.260 17.681 1.00 22.20 334 LEU B C 1
ATOM 5926 O O . LEU B 1 340 ? 1.056 13.436 17.516 1.00 21.88 334 LEU B O 1
ATOM 5931 N N . SER B 1 341 ? 1.919 15.223 18.602 1.00 22.03 335 SER B N 1
ATOM 5932 C CA . SER B 1 341 ? 0.800 15.349 19.535 1.00 22.67 335 SER B CA 1
ATOM 5933 C C . SER B 1 341 ? -0.540 15.502 18.818 1.00 22.80 335 SER B C 1
ATOM 5934 O O . SER B 1 341 ? -0.599 16.033 17.712 1.00 23.39 335 SER B O 1
ATOM 5937 N N . SER B 1 342 ? -1.609 15.034 19.457 1.00 23.02 336 SER B N 1
ATOM 5938 C CA . SER B 1 342 ? -2.979 15.210 18.957 1.00 22.61 336 SER B CA 1
ATOM 5939 C C . SER B 1 342 ? -3.172 14.710 17.518 1.00 22.58 336 SER B C 1
ATOM 5940 O O . SER B 1 342 ? -3.403 15.482 16.586 1.00 22.28 336 SER B O 1
ATOM 5943 N N . ASN B 1 343 ? -3.061 13.396 17.365 1.00 22.83 337 ASN B N 1
ATOM 5944 C CA . ASN B 1 343 ? -3.326 12.711 16.110 1.00 23.00 337 ASN B CA 1
ATOM 5945 C C . ASN B 1 343 ? -4.121 11.421 16.416 1.00 23.75 337 ASN B C 1
ATOM 5946 O O . ASN B 1 343 ? -4.789 11.343 17.457 1.00 22.76 337 ASN B O 1
ATOM 5951 N N . GLN B 1 344 ? -4.084 10.433 15.525 1.00 24.79 338 GLN B N 1
ATOM 5952 C CA . GLN B 1 344 ? -4.792 9.163 15.751 1.00 25.70 338 GLN B CA 1
ATOM 5953 C C . GLN B 1 344 ? -3.843 7.976 15.585 1.00 25.81 338 GLN B C 1
ATOM 5954 O O . GLN B 1 344 ? -4.173 6.980 14.938 1.00 25.99 338 GLN B O 1
ATOM 5960 N N . ILE B 1 345 ? -2.671 8.092 16.206 1.00 25.81 339 ILE B N 1
ATOM 5961 C CA . ILE B 1 345 ? -1.596 7.115 16.075 1.00 25.85 339 ILE B CA 1
ATOM 5962 C C . ILE B 1 345 ? -1.740 6.018 17.128 1.00 25.64 339 ILE B C 1
ATOM 5963 O O . ILE B 1 345 ? -1.809 6.307 18.319 1.00 25.08 339 ILE B O 1
ATOM 5968 N N . SER B 1 346 ? -1.777 4.759 16.691 1.00 26.20 340 SER B N 1
ATOM 5969 C CA . SER B 1 346 ? -1.869 3.631 17.628 1.00 27.30 340 SER B CA 1
ATOM 5970 C C . SER B 1 346 ? -0.623 2.737 17.665 1.00 28.04 340 SER B C 1
ATOM 5971 O O . SER B 1 346 ? -0.570 1.805 18.461 1.00 28.80 340 SER B O 1
ATOM 5974 N N . ASP B 1 347 ? 0.373 3.026 16.828 1.00 28.34 341 ASP B N 1
ATOM 5975 C CA . ASP B 1 347 ? 1.540 2.154 16.680 1.00 28.86 341 ASP B CA 1
ATOM 5976 C C . ASP B 1 347 ? 2.766 2.957 16.247 1.00 27.83 341 ASP B C 1
ATOM 5977 O O . ASP B 1 347 ? 2.721 3.633 15.219 1.00 27.66 341 ASP B O 1
ATOM 5982 N N . ILE B 1 348 ? 3.856 2.863 17.015 1.00 26.89 342 ILE B N 1
ATOM 5983 C CA . ILE B 1 348 ? 5.101 3.606 16.720 1.00 26.40 342 ILE B CA 1
ATOM 5984 C C . ILE B 1 348 ? 6.298 2.700 16.416 1.00 25.88 342 ILE B C 1
ATOM 5985 O O . ILE B 1 348 ? 7.454 3.108 16.581 1.00 25.27 342 ILE B O 1
ATOM 5990 N N . ALA B 1 349 ? 6.023 1.481 15.960 1.00 25.45 343 ALA B N 1
ATOM 5991 C CA . ALA B 1 349 ? 7.079 0.533 15.638 1.00 25.22 343 ALA B CA 1
ATOM 5992 C C . ALA B 1 349 ? 8.056 1.107 14.611 1.00 25.12 343 ALA B C 1
ATOM 5993 O O . ALA B 1 349 ? 9.267 0.963 14.776 1.00 25.40 343 ALA B O 1
ATOM 5995 N N . PRO B 1 350 ? 7.538 1.780 13.562 1.00 24.58 344 PRO B N 1
ATOM 5996 C CA . PRO B 1 350 ? 8.431 2.367 12.556 1.00 24.61 344 PRO B CA 1
ATOM 5997 C C . PRO B 1 350 ? 9.422 3.423 13.057 1.00 24.64 344 PRO B C 1
ATOM 5998 O O . PRO B 1 350 ? 10.408 3.699 12.369 1.00 25.14 344 PRO B O 1
ATOM 6002 N N . LEU B 1 351 ? 9.175 4.005 14.232 1.00 24.86 345 LEU B N 1
ATOM 6003 C CA . LEU B 1 351 ? 10.064 5.033 14.783 1.00 24.59 345 LEU B CA 1
ATOM 6004 C C . LEU B 1 351 ? 11.362 4.466 15.362 1.00 24.34 345 LEU B C 1
ATOM 6005 O O . LEU B 1 351 ? 12.272 5.221 15.680 1.00 24.52 345 LEU B O 1
ATOM 6010 N N . ALA B 1 352 ? 11.453 3.147 15.502 1.00 24.72 346 ALA B N 1
ATOM 6011 C CA . ALA B 1 352 ? 12.683 2.503 15.985 1.00 24.34 346 ALA B CA 1
ATOM 6012 C C . ALA B 1 352 ? 13.903 2.798 15.112 1.00 24.42 346 ALA B C 1
ATOM 6013 O O . ALA B 1 352 ? 15.031 2.750 15.601 1.00 24.53 346 ALA B O 1
ATOM 6015 N N . SER B 1 353 ? 13.684 3.099 13.832 1.00 24.45 347 SER B N 1
ATOM 6016 C CA . SER B 1 353 ? 14.786 3.398 12.911 1.00 25.11 347 SER B CA 1
ATOM 6017 C C . SER B 1 353 ? 15.275 4.858 12.952 1.00 25.02 347 SER B C 1
ATOM 6018 O O . SER B 1 353 ? 16.171 5.226 12.194 1.00 26.04 347 SER B O 1
ATOM 6021 N N . LEU B 1 354 ? 14.710 5.683 13.831 1.00 25.32 348 LEU B N 1
ATOM 6022 C CA . LEU B 1 354 ? 15.092 7.098 13.904 1.00 25.91 348 LEU B CA 1
ATOM 6023 C C . LEU B 1 354 ? 16.291 7.281 14.827 1.00 26.17 348 LEU B C 1
ATOM 6024 O O . LEU B 1 354 ? 16.157 7.716 15.970 1.00 26.19 348 LEU B O 1
ATOM 6029 N N . GLU B 1 355 ? 17.467 6.957 14.295 1.00 26.83 349 GLU B N 1
ATOM 6030 C CA . GLU B 1 355 ? 18.701 6.885 15.074 1.00 27.56 349 GLU B CA 1
ATOM 6031 C C . GLU B 1 355 ? 19.156 8.217 15.681 1.00 27.42 349 GLU B C 1
ATOM 6032 O O . GLU B 1 355 ? 19.783 8.223 16.743 1.00 27.52 349 GLU B O 1
ATOM 6038 N N . SER B 1 356 ? 18.845 9.332 15.020 1.00 26.80 350 SER B N 1
ATOM 6039 C CA . SER B 1 356 ? 19.244 10.662 15.513 1.00 26.76 350 SER B CA 1
ATOM 6040 C C . SER B 1 356 ? 18.176 11.367 16.362 1.00 26.25 350 SER B C 1
ATOM 6041 O O . SER B 1 356 ? 18.337 12.533 16.701 1.00 25.64 350 SER B O 1
ATOM 6044 N N . LEU B 1 357 ? 17.102 10.670 16.715 1.00 26.33 351 LEU B N 1
ATOM 6045 C CA . LEU B 1 357 ? 15.986 11.294 17.429 1.00 26.99 351 LEU B CA 1
ATOM 6046 C C . LEU B 1 357 ? 16.341 11.624 18.876 1.00 27.12 351 LEU B C 1
ATOM 6047 O O . LEU B 1 357 ? 16.806 10.755 19.604 1.00 27.88 351 LEU B O 1
ATOM 6052 N N . SER B 1 358 ? 16.116 12.868 19.298 1.00 27.33 352 SER B N 1
ATOM 6053 C CA . SER B 1 358 ? 16.415 13.263 20.686 1.00 27.71 352 SER B CA 1
ATOM 6054 C C . SER B 1 358 ? 15.305 14.022 21.433 1.00 27.51 352 SER B C 1
ATOM 6055 O O . SER B 1 358 ? 15.352 14.107 22.660 1.00 27.69 352 SER B O 1
ATOM 6058 N N . GLU B 1 359 ? 14.332 14.581 20.714 1.00 27.07 353 GLU B N 1
ATOM 6059 C CA . GLU B 1 359 ? 13.124 15.138 21.339 1.00 27.35 353 GLU B CA 1
ATOM 6060 C C . GLU B 1 359 ? 11.869 14.641 20.613 1.00 25.96 353 GLU B C 1
ATOM 6061 O O . GLU B 1 359 ? 11.682 14.902 19.423 1.00 25.06 353 GLU B O 1
ATOM 6067 N N . LEU B 1 360 ? 11.002 13.947 21.343 1.00 24.94 354 LEU B N 1
ATOM 6068 C CA . LEU B 1 360 ? 9.812 13.345 20.752 1.00 24.89 354 LEU B CA 1
ATOM 6069 C C . LEU B 1 360 ? 8.584 13.617 21.609 1.00 24.10 354 LEU B C 1
ATOM 6070 O O . LEU B 1 360 ? 8.589 13.343 22.807 1.00 22.99 354 LEU B O 1
ATOM 6075 N N . SER B 1 361 ? 7.535 14.161 20.997 1.00 24.08 355 SER B N 1
ATOM 6076 C CA . SER B 1 361 ? 6.250 14.308 21.683 1.00 24.38 355 SER B CA 1
ATOM 6077 C C . SER B 1 361 ? 5.166 13.469 21.006 1.00 24.06 355 SER B C 1
ATOM 6078 O O . SER B 1 361 ? 4.923 13.619 19.807 1.00 23.55 355 SER B O 1
ATOM 6081 N N . LEU B 1 362 ? 4.535 12.584 21.784 1.00 24.35 356 LEU B N 1
ATOM 6082 C CA . LEU B 1 362 ? 3.488 11.675 21.288 1.00 24.53 356 LEU B CA 1
ATOM 6083 C C . LEU B 1 362 ? 2.156 11.825 22.041 1.00 23.79 356 LEU B C 1
ATOM 6084 O O . LEU B 1 362 ? 1.262 10.982 21.916 1.00 22.75 356 LEU B O 1
ATOM 6089 N N . SER B 1 363 ? 2.015 12.905 22.800 1.00 23.67 357 SER B N 1
ATOM 6090 C CA . SER B 1 363 ? 0.858 13.081 23.671 1.00 24.08 357 SER B CA 1
ATOM 6091 C C . SER B 1 363 ? -0.465 13.122 22.898 1.00 23.81 357 SER B C 1
ATOM 6092 O O . SER B 1 363 ? -0.501 13.506 21.732 1.00 23.54 357 SER B O 1
ATOM 6095 N N . SER B 1 364 ? -1.543 12.711 23.559 1.00 23.82 358 SER B N 1
ATOM 6096 C CA . SER B 1 364 ? -2.884 12.711 22.966 1.00 24.19 358 SER B CA 1
ATOM 6097 C C . SER B 1 364 ? -2.940 11.890 21.677 1.00 23.85 358 SER B C 1
ATOM 6098 O O . SER B 1 364 ? -3.292 12.395 20.610 1.00 23.68 358 SER B O 1
ATOM 6101 N N . ASN B 1 365 ? -2.565 10.620 21.801 1.00 23.53 359 ASN B N 1
ATOM 6102 C CA . ASN B 1 365 ? -2.687 9.644 20.723 1.00 23.83 359 ASN B CA 1
ATOM 6103 C C . ASN B 1 365 ? -3.278 8.341 21.274 1.00 24.44 359 ASN B C 1
ATOM 6104 O O . ASN B 1 365 ? -3.774 8.326 22.396 1.00 24.13 359 ASN B O 1
ATOM 6109 N N . GLN B 1 366 ? -3.233 7.261 20.497 1.00 25.78 360 GLN B N 1
ATOM 6110 C CA . GLN B 1 366 ? -3.864 5.996 20.886 1.00 27.11 360 GLN B CA 1
ATOM 6111 C C . GLN B 1 366 ? -2.843 4.868 21.108 1.00 26.72 360 GLN B C 1
ATOM 6112 O O . GLN B 1 366 ? -3.139 3.702 20.848 1.00 26.33 360 GLN B O 1
ATOM 6118 N N . ILE B 1 367 ? -1.663 5.218 21.621 1.00 26.43 361 ILE B N 1
ATOM 6119 C CA . ILE B 1 367 ? -0.526 4.291 21.718 1.00 26.11 361 ILE B CA 1
ATOM 6120 C C . ILE B 1 367 ? -0.473 3.565 23.064 1.00 26.06 361 ILE B C 1
ATOM 6121 O O . ILE B 1 367 ? -0.548 4.186 24.119 1.00 26.12 361 ILE B O 1
ATOM 6126 N N . SER B 1 368 ? -0.323 2.244 23.010 1.00 26.67 362 SER B N 1
ATOM 6127 C CA . SER B 1 368 ? -0.237 1.408 24.211 1.00 26.75 362 SER B CA 1
ATOM 6128 C C . SER B 1 368 ? 1.172 0.847 24.442 1.00 26.33 362 SER B C 1
ATOM 6129 O O . SER B 1 368 ? 1.587 0.693 25.585 1.00 26.45 362 SER B O 1
ATOM 6132 N N . ASP B 1 369 ? 1.904 0.548 23.368 1.00 27.06 363 ASP B N 1
ATOM 6133 C CA . ASP B 1 369 ? 3.256 -0.026 23.483 1.00 27.66 363 ASP B CA 1
ATOM 6134 C C . ASP B 1 369 ? 4.340 0.971 23.058 1.00 26.71 363 ASP B C 1
ATOM 6135 O O . ASP B 1 369 ? 4.473 1.268 21.874 1.00 25.79 363 ASP B O 1
ATOM 6140 N N . ILE B 1 370 ? 5.116 1.465 24.026 1.00 26.43 364 ILE B N 1
ATOM 6141 C CA . ILE B 1 370 ? 6.231 2.390 23.744 1.00 26.47 364 ILE B CA 1
ATOM 6142 C C . ILE B 1 370 ? 7.619 1.724 23.748 1.00 26.20 364 ILE B C 1
ATOM 6143 O O . ILE B 1 370 ? 8.634 2.419 23.719 1.00 26.70 364 ILE B O 1
ATOM 6148 N N . SER B 1 371 ? 7.666 0.392 23.743 1.00 25.96 365 SER B N 1
ATOM 6149 C CA . SER B 1 371 ? 8.943 -0.332 23.749 1.00 25.52 365 SER B CA 1
ATOM 6150 C C . SER B 1 371 ? 9.784 -0.165 22.475 1.00 25.74 365 SER B C 1
ATOM 6151 O O . SER B 1 371 ? 11.014 -0.254 22.551 1.00 26.15 365 SER B O 1
ATOM 6154 N N . PRO B 1 372 ? 9.146 0.083 21.305 1.00 25.55 366 PRO B N 1
ATOM 6155 C CA . PRO B 1 372 ? 9.956 0.271 20.099 1.00 25.39 366 PRO B CA 1
ATOM 6156 C C . PRO B 1 372 ? 11.033 1.356 20.204 1.00 26.25 366 PRO B C 1
ATOM 6157 O O . PRO B 1 372 ? 11.985 1.351 19.423 1.00 26.09 366 PRO B O 1
ATOM 6161 N N . LEU B 1 373 ? 10.892 2.271 21.158 1.00 27.29 367 LEU B N 1
ATOM 6162 C CA . LEU B 1 373 ? 11.872 3.335 21.347 1.00 28.28 367 LEU B CA 1
ATOM 6163 C C . LEU B 1 373 ? 13.091 2.913 22.171 1.00 28.11 367 LEU B C 1
ATOM 6164 O O . LEU B 1 373 ? 14.033 3.689 22.307 1.00 27.39 367 LEU B O 1
ATOM 6169 N N . ALA B 1 374 ? 13.078 1.689 22.698 1.00 29.06 368 ALA B N 1
ATOM 6170 C CA . ALA B 1 374 ? 14.061 1.238 23.692 1.00 29.87 368 ALA B CA 1
ATOM 6171 C C . ALA B 1 374 ? 15.520 1.471 23.303 1.00 30.97 368 ALA B C 1
ATOM 6172 O O . ALA B 1 374 ? 16.325 1.847 24.145 1.00 31.27 368 ALA B O 1
ATOM 6174 N N . SER B 1 375 ? 15.856 1.255 22.035 1.00 32.55 369 SER B N 1
ATOM 6175 C CA . SER B 1 375 ? 17.248 1.369 21.576 1.00 34.23 369 SER B CA 1
ATOM 6176 C C . SER B 1 375 ? 17.606 2.736 20.960 1.00 34.82 369 SER B C 1
ATOM 6177 O O . SER B 1 375 ? 18.673 2.886 20.356 1.00 35.61 369 SER B O 1
ATOM 6180 N N . LEU B 1 376 ? 16.731 3.728 21.118 1.00 34.48 370 LEU B N 1
ATOM 6181 C CA . LEU B 1 376 ? 17.065 5.104 20.748 1.00 33.85 370 LEU B CA 1
ATOM 6182 C C . LEU B 1 376 ? 17.879 5.746 21.870 1.00 34.90 370 LEU B C 1
ATOM 6183 O O . LEU B 1 376 ? 17.333 6.380 22.776 1.00 36.23 370 LEU B O 1
ATOM 6188 N N . ASN B 1 377 ? 19.194 5.591 21.796 1.00 35.47 371 ASN B N 1
ATOM 6189 C CA . ASN B 1 377 ? 20.076 5.960 22.908 1.00 36.12 371 ASN B CA 1
ATOM 6190 C C . ASN B 1 377 ? 20.394 7.459 23.077 1.00 35.15 371 ASN B C 1
ATOM 6191 O O . ASN B 1 377 ? 20.993 7.842 24.076 1.00 36.58 371 ASN B O 1
ATOM 6196 N N . SER B 1 378 ? 20.008 8.306 22.125 1.00 33.62 372 SER B N 1
ATOM 6197 C CA . SER B 1 378 ? 20.208 9.754 22.281 1.00 32.25 372 SER B CA 1
ATOM 6198 C C . SER B 1 378 ? 18.898 10.517 22.547 1.00 31.05 372 SER B C 1
ATOM 6199 O O . SER B 1 378 ? 18.866 11.742 22.466 1.00 30.29 372 SER B O 1
ATOM 6202 N N . LEU B 1 379 ? 17.829 9.791 22.867 1.00 30.16 373 LEU B N 1
ATOM 6203 C CA . LEU B 1 379 ? 16.595 10.406 23.346 1.00 30.88 373 LEU B CA 1
ATOM 6204 C C . LEU B 1 379 ? 16.846 11.107 24.678 1.00 30.70 373 LEU B C 1
ATOM 6205 O O . LEU B 1 379 ? 17.078 10.446 25.691 1.00 31.34 373 LEU B O 1
ATOM 6210 N N . THR B 1 380 ? 16.793 12.437 24.674 1.00 30.07 374 THR B N 1
ATOM 6211 C CA . THR B 1 380 ? 16.950 13.219 25.899 1.00 29.81 374 THR B CA 1
ATOM 6212 C C . THR B 1 380 ? 15.635 13.829 26.390 1.00 29.03 374 THR B C 1
ATOM 6213 O O . THR B 1 380 ? 15.608 14.483 27.422 1.00 29.89 374 THR B O 1
ATOM 6217 N N . GLY B 1 381 ? 14.541 13.600 25.673 1.00 28.42 375 GLY B N 1
ATOM 6218 C CA . GLY B 1 381 ? 13.238 14.109 26.097 1.00 27.90 375 GLY B CA 1
ATOM 6219 C C . GLY B 1 381 ? 12.101 13.440 25.360 1.00 26.82 375 GLY B C 1
ATOM 6220 O O . GLY B 1 381 ? 12.086 13.431 24.126 1.00 26.82 375 GLY B O 1
ATOM 6221 N N . PHE B 1 382 ? 11.150 12.880 26.111 1.00 26.05 376 PHE B N 1
ATOM 6222 C CA A PHE B 1 382 ? 9.972 12.323 25.467 0.50 25.86 376 PHE B CA 1
ATOM 6223 C CA B PHE B 1 382 ? 10.044 12.085 25.572 0.50 25.72 376 PHE B CA 1
ATOM 6224 C C . PHE B 1 382 ? 8.723 12.356 26.331 1.00 25.49 376 PHE B C 1
ATOM 6225 O O . PHE B 1 382 ? 8.737 12.297 27.558 1.00 24.67 376 PHE B O 1
ATOM 6240 N N . ASP B 1 383 ? 7.618 12.573 25.618 1.00 25.27 377 ASP B N 1
ATOM 6241 C CA . ASP B 1 383 ? 6.331 12.941 26.209 1.00 24.64 377 ASP B CA 1
ATOM 6242 C C . ASP B 1 383 ? 5.236 12.034 25.653 1.00 24.60 377 ASP B C 1
ATOM 6243 O O . ASP B 1 383 ? 5.000 11.992 24.440 1.00 24.00 377 ASP B O 1
ATOM 6248 N N . VAL B 1 384 ? 4.582 11.304 26.553 1.00 24.66 378 VAL B N 1
ATOM 6249 C CA . VAL B 1 384 ? 3.535 10.343 26.189 1.00 24.56 378 VAL B CA 1
ATOM 6250 C C . VAL B 1 384 ? 2.302 10.467 27.086 1.00 23.52 378 VAL B C 1
ATOM 6251 O O . VAL B 1 384 ? 1.643 9.472 27.387 1.00 23.30 378 VAL B O 1
ATOM 6255 N N . ARG B 1 385 ? 1.999 11.691 27.506 1.00 22.91 379 ARG B N 1
ATOM 6256 C CA . ARG B 1 385 ? 0.774 11.979 28.239 1.00 22.81 379 ARG B CA 1
ATOM 6257 C C . ARG B 1 385 ? -0.435 11.668 27.372 1.00 22.81 379 ARG B C 1
ATOM 6258 O O . ARG B 1 385 ? -0.382 11.823 26.153 1.00 22.14 379 ARG B O 1
ATOM 6266 N N . ARG B 1 386 ? -1.523 11.238 28.008 1.00 23.66 380 ARG B N 1
ATOM 6267 C CA . ARG B 1 386 ? -2.794 10.969 27.312 1.00 24.09 380 ARG B CA 1
ATOM 6268 C C . ARG B 1 386 ? -2.648 9.969 26.175 1.00 23.79 380 ARG B C 1
ATOM 6269 O O . ARG B 1 386 ? -2.963 10.256 25.021 1.00 23.83 380 ARG B O 1
ATOM 6277 N N . ASN B 1 387 ? -2.137 8.798 26.528 1.00 24.28 381 ASN B N 1
ATOM 6278 C CA . ASN B 1 387 ? -2.134 7.632 25.661 1.00 24.12 381 ASN B CA 1
ATOM 6279 C C . ASN B 1 387 ? -2.582 6.434 26.502 1.00 25.17 381 ASN B C 1
ATOM 6280 O O . ASN B 1 387 ? -2.305 6.398 27.701 1.00 24.36 381 ASN B O 1
ATOM 6285 N N . PRO B 1 388 ? -3.263 5.447 25.882 1.00 26.81 382 PRO B N 1
ATOM 6286 C CA . PRO B 1 388 ? -3.751 4.253 26.589 1.00 27.51 382 PRO B CA 1
ATOM 6287 C C . PRO B 1 388 ? -2.626 3.260 26.914 1.00 28.58 382 PRO B C 1
ATOM 6288 O O . PRO B 1 388 ? -2.659 2.098 26.486 1.00 28.03 382 PRO B O 1
ATOM 6292 N N . ILE B 1 389 ? -1.640 3.732 27.669 1.00 29.66 383 ILE B N 1
ATOM 6293 C CA . ILE B 1 389 ? -0.508 2.916 28.068 1.00 30.67 383 ILE B CA 1
ATOM 6294 C C . ILE B 1 389 ? -0.842 2.258 29.400 1.00 32.28 383 ILE B C 1
ATOM 6295 O O . ILE B 1 389 ? -1.113 2.933 30.401 1.00 31.02 383 ILE B O 1
ATOM 6300 N N . LYS B 1 390 ? -0.830 0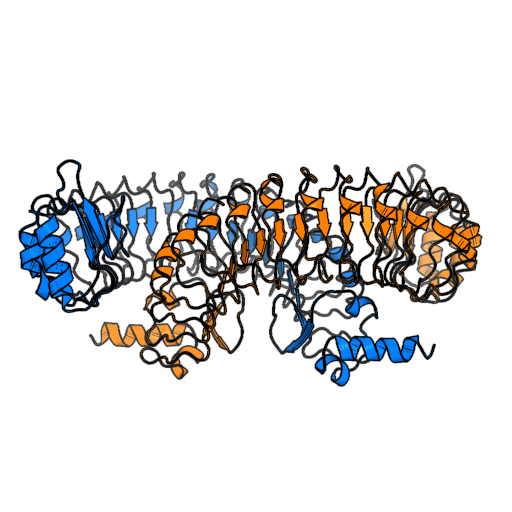.931 29.389 1.00 35.03 384 LYS B N 1
ATOM 6301 C CA . LYS B 1 390 ? -1.168 0.129 30.555 1.00 37.58 384 LYS B CA 1
ATOM 6302 C C . LYS B 1 390 ? 0.088 -0.430 31.221 1.00 37.83 384 LYS B C 1
ATOM 6303 O O . LYS B 1 390 ? 0.138 -0.564 32.444 1.00 37.91 384 LYS B O 1
ATOM 6309 N N . ARG B 1 391 ? 1.107 -0.709 30.408 1.00 37.92 385 ARG B N 1
ATOM 6310 C CA . ARG B 1 391 ? 2.251 -1.511 30.816 1.00 39.01 385 ARG B CA 1
ATOM 6311 C C . ARG B 1 391 ? 3.563 -0.920 30.280 1.00 36.48 385 ARG B C 1
ATOM 6312 O O . ARG B 1 391 ? 3.770 -0.867 29.072 1.00 35.98 385 ARG B O 1
ATOM 6320 N N . LEU B 1 392 ? 4.444 -0.483 31.178 1.00 34.40 386 LEU B N 1
ATOM 6321 C CA . LEU B 1 392 ? 5.745 0.072 30.780 1.00 33.90 386 LEU B CA 1
ATOM 6322 C C . LEU B 1 392 ? 6.785 -1.028 30.549 1.00 33.18 386 LEU B C 1
ATOM 6323 O O . LEU B 1 392 ? 6.826 -2.004 31.289 1.00 32.63 386 LEU B O 1
ATOM 6328 N N . PRO B 1 393 ? 7.638 -0.870 29.520 1.00 32.97 387 PRO B N 1
ATOM 6329 C CA . PRO B 1 393 ? 8.737 -1.818 29.341 1.00 32.65 387 PRO B CA 1
ATOM 6330 C C . PRO B 1 393 ? 9.856 -1.561 30.346 1.00 32.40 387 PRO B C 1
ATOM 6331 O O . PRO B 1 393 ? 10.024 -0.427 30.804 1.00 31.32 387 PRO B O 1
ATOM 6335 N N . GLU B 1 394 ? 10.604 -2.609 30.683 1.00 33.61 388 GLU B N 1
ATOM 6336 C CA . GLU B 1 394 ? 11.725 -2.501 31.628 1.00 34.54 388 GLU B CA 1
ATOM 6337 C C . GLU B 1 394 ? 12.722 -1.427 31.223 1.00 32.30 388 GLU B C 1
ATOM 6338 O O . GLU B 1 394 ? 13.267 -0.730 32.077 1.00 30.98 388 GLU B O 1
ATOM 6344 N N . THR B 1 395 ? 12.952 -1.298 29.918 1.00 30.58 389 THR B N 1
ATOM 6345 C CA . THR B 1 395 ? 13.960 -0.377 29.397 1.00 29.86 389 THR B CA 1
ATOM 6346 C C . THR B 1 395 ? 13.624 1.107 29.581 1.00 28.67 389 THR B C 1
ATOM 6347 O O . THR B 1 395 ? 14.460 1.956 29.287 1.00 28.08 389 THR B O 1
ATOM 6351 N N . ILE B 1 396 ? 12.436 1.414 30.102 1.00 28.41 390 ILE B N 1
ATOM 6352 C CA . ILE B 1 396 ? 12.023 2.804 30.355 1.00 28.61 390 ILE B CA 1
ATOM 6353 C C . ILE B 1 396 ? 12.979 3.549 31.293 1.00 28.27 390 ILE B C 1
ATOM 6354 O O . ILE B 1 396 ? 13.095 4.777 31.220 1.00 27.77 390 ILE B O 1
ATOM 6359 N N . THR B 1 397 ? 13.654 2.804 32.168 1.00 28.43 391 THR B N 1
ATOM 6360 C CA . THR B 1 397 ? 14.649 3.369 33.081 1.00 28.34 391 THR B CA 1
ATOM 6361 C C . THR B 1 397 ? 16.058 3.411 32.479 1.00 28.88 391 THR B C 1
ATOM 6362 O O . THR B 1 397 ? 16.983 3.923 33.103 1.00 28.78 391 THR B O 1
ATOM 6366 N N . GLY B 1 398 ? 16.224 2.876 31.274 1.00 30.02 392 GLY B N 1
ATOM 6367 C CA . GLY B 1 398 ? 17.555 2.728 30.678 1.00 30.04 392 GLY B CA 1
ATOM 6368 C C . GLY B 1 398 ? 18.102 3.982 30.025 1.00 30.34 392 GLY B C 1
ATOM 6369 O O . GLY B 1 398 ? 19.295 4.062 29.744 1.00 32.10 392 GLY B O 1
ATOM 6370 N N . PHE B 1 399 ? 17.242 4.965 29.781 1.00 29.71 393 PHE B N 1
ATOM 6371 C CA . PHE B 1 399 ? 17.641 6.168 29.059 1.00 29.62 393 PHE B CA 1
ATOM 6372 C C . PHE B 1 399 ? 18.395 7.143 29.957 1.00 30.86 393 PHE B C 1
ATOM 6373 O O . PHE B 1 399 ? 18.352 7.031 31.181 1.00 30.38 393 PHE B O 1
ATOM 6381 N N . ASP B 1 400 ? 19.065 8.117 29.342 1.00 31.66 394 ASP B N 1
ATOM 6382 C CA . ASP B 1 400 ? 19.601 9.262 30.078 1.00 32.59 394 ASP B CA 1
ATOM 6383 C C . ASP B 1 400 ? 18.470 10.283 30.268 1.00 32.89 394 ASP B C 1
ATOM 6384 O O . ASP B 1 400 ? 18.523 11.398 29.747 1.00 32.05 394 ASP B O 1
ATOM 6389 N N . MET B 1 401 ? 17.439 9.877 31.007 1.00 32.71 395 MET B N 1
ATOM 6390 C CA . MET B 1 401 ? 16.248 10.696 31.220 1.00 32.56 395 MET B CA 1
ATOM 6391 C C . MET B 1 401 ? 15.616 10.302 32.545 1.00 31.87 395 MET B C 1
ATOM 6392 O O . MET B 1 401 ? 15.473 9.117 32.844 1.00 31.76 395 MET B O 1
ATOM 6397 N N . GLU B 1 402 ? 15.236 11.299 33.334 1.00 32.81 396 GLU B N 1
ATOM 6398 C CA . GLU B 1 402 ? 14.485 11.069 34.564 1.00 33.33 396 GLU B CA 1
ATOM 6399 C C . GLU B 1 402 ? 13.005 10.894 34.200 1.00 32.23 396 GLU B C 1
ATOM 6400 O O . GLU B 1 402 ? 12.609 11.145 33.054 1.00 30.41 396 GLU B O 1
ATOM 6406 N N . ILE B 1 403 ? 12.202 10.434 35.158 1.00 31.32 397 ILE B N 1
ATOM 6407 C CA . ILE B 1 403 ? 10.774 10.195 34.936 1.00 30.86 397 ILE B CA 1
ATOM 6408 C C . ILE B 1 403 ? 9.912 11.081 35.841 1.00 30.50 397 ILE B C 1
ATOM 6409 O O . ILE B 1 403 ? 10.140 11.167 37.053 1.00 29.38 397 ILE B O 1
ATOM 6414 N N . LEU B 1 404 ? 8.925 11.732 35.226 1.00 29.69 398 LEU B N 1
ATOM 6415 C CA . LEU B 1 404 ? 7.995 12.618 35.919 1.00 29.09 398 LEU B CA 1
ATOM 6416 C C . LEU B 1 404 ? 6.555 12.227 35.609 1.00 28.56 398 LEU B C 1
ATOM 6417 O O . LEU B 1 404 ? 6.258 11.744 34.505 1.00 28.40 398 LEU B O 1
ATOM 6422 N N . TRP B 1 405 ? 5.675 12.435 36.587 1.00 28.28 399 TRP B N 1
ATOM 6423 C CA . TRP B 1 405 ? 4.227 12.402 36.379 1.00 28.53 399 TRP B CA 1
ATOM 6424 C C . TRP B 1 405 ? 3.741 13.840 36.535 1.00 28.99 399 TRP B C 1
ATOM 6425 O O . TRP B 1 405 ? 3.631 14.344 37.650 1.00 29.11 399 TRP B O 1
ATOM 6436 N N . ASN B 1 406 ? 3.482 14.496 35.405 1.00 29.83 400 ASN B N 1
ATOM 6437 C CA . ASN B 1 406 ? 3.243 15.944 35.344 1.00 30.32 400 ASN B CA 1
ATOM 6438 C C . ASN B 1 406 ? 2.540 16.282 34.039 1.00 30.36 400 ASN B C 1
ATOM 6439 O O . ASN B 1 406 ? 2.849 15.688 33.004 1.00 30.51 400 ASN B O 1
ATOM 6444 N N . ASP B 1 407 ? 1.632 17.255 34.066 1.00 30.20 401 ASP B N 1
ATOM 6445 C CA . ASP B 1 407 ? 0.849 17.603 32.878 1.00 30.77 401 ASP B CA 1
ATOM 6446 C C . ASP B 1 407 ? 1.573 18.596 31.961 1.00 30.14 401 ASP B C 1
ATOM 6447 O O . ASP B 1 407 ? 1.012 19.610 31.556 1.00 31.52 401 ASP B O 1
ATOM 6452 N N . PHE B 1 408 ? 2.818 18.286 31.619 1.00 29.59 402 PHE B N 1
ATOM 6453 C CA . PHE B 1 408 ? 3.594 19.101 30.692 1.00 28.88 402 PHE B CA 1
ATOM 6454 C C . PHE B 1 408 ? 4.832 18.341 30.232 1.00 28.90 402 PHE B C 1
ATOM 6455 O O . PHE B 1 408 ? 5.315 17.455 30.938 1.00 28.85 402 PHE B O 1
ATOM 6463 N N . SER B 1 409 ? 5.329 18.681 29.047 1.00 28.35 403 SER B N 1
ATOM 6464 C CA . SER B 1 409 ? 6.571 18.111 28.550 1.00 28.60 403 SER B CA 1
ATOM 6465 C C . SER B 1 409 ? 7.748 18.918 29.089 1.00 28.35 403 SER B C 1
ATOM 6466 O O . SER B 1 409 ? 7.622 20.112 29.368 1.00 28.61 403 SER B O 1
ATOM 6469 N N . SER B 1 410 ? 8.890 18.255 29.233 1.00 27.26 404 SER B N 1
ATOM 6470 C CA . SER B 1 410 ? 10.091 18.897 29.739 1.00 26.58 404 SER B CA 1
ATOM 6471 C C . SER B 1 410 ? 11.331 18.217 29.183 1.00 25.93 404 SER B C 1
ATOM 6472 O O . SER B 1 410 ? 11.454 16.994 29.263 1.00 25.56 404 SER B O 1
ATOM 6475 N N . SER B 1 411 ? 12.240 19.006 28.611 1.00 25.54 405 SER B N 1
ATOM 6476 C CA A SER B 1 411 ? 13.496 18.470 28.094 0.50 25.31 405 SER B CA 1
ATOM 6477 C CA B SER B 1 411 ? 13.499 18.470 28.094 0.50 25.24 405 SER B CA 1
ATOM 6478 C C . SER B 1 411 ? 14.305 17.873 29.242 1.00 24.89 405 SER B C 1
ATOM 6479 O O . SER B 1 411 ? 14.385 18.462 30.319 1.00 24.74 405 SER B O 1
ATOM 6484 N N . GLY B 1 412 ? 14.891 16.700 29.006 1.00 24.45 406 GLY B N 1
ATOM 6485 C CA . GLY B 1 412 ? 15.646 15.978 30.027 1.00 23.98 406 GLY B CA 1
ATOM 6486 C C . GLY B 1 412 ? 14.840 14.881 30.694 1.00 24.07 406 GLY B C 1
ATOM 6487 O O . GLY B 1 412 ? 15.400 14.055 31.412 1.00 25.53 406 GLY B O 1
ATOM 6488 N N . PHE B 1 413 ? 13.530 14.853 30.446 1.00 23.62 407 PHE B N 1
ATOM 6489 C CA . PHE B 1 413 ? 12.618 13.979 31.177 1.00 22.95 407 PHE B CA 1
ATOM 6490 C C . PHE B 1 413 ? 11.699 13.152 30.278 1.00 22.38 407 PHE B C 1
ATOM 6491 O O . PHE B 1 413 ? 11.414 13.518 29.135 1.00 21.83 407 PHE B O 1
ATOM 6499 N N . ILE B 1 414 ? 11.258 12.022 30.825 1.00 22.39 408 ILE B N 1
ATOM 6500 C CA . ILE B 1 414 ? 10.133 11.264 30.302 1.00 22.28 408 ILE B CA 1
ATOM 6501 C C . ILE B 1 414 ? 8.929 11.708 31.120 1.00 22.06 408 ILE B C 1
ATOM 6502 O O . ILE B 1 414 ? 8.976 11.673 32.352 1.00 22.30 408 ILE B O 1
ATOM 6507 N N . THR B 1 415 ? 7.860 12.133 30.450 1.00 22.18 409 THR B N 1
ATOM 6508 C CA . THR B 1 415 ? 6.702 12.709 31.142 1.00 22.37 409 THR B CA 1
ATOM 6509 C C . THR B 1 415 ? 5.432 11.920 30.876 1.00 22.78 409 THR B C 1
ATOM 6510 O O . THR B 1 415 ? 5.024 11.745 29.726 1.00 22.58 409 THR B O 1
ATOM 6514 N N . PHE B 1 416 ? 4.821 11.451 31.959 1.00 23.76 410 PHE B N 1
ATOM 6515 C CA . PHE B 1 416 ? 3.549 10.752 31.918 1.00 24.73 410 PHE B CA 1
ATOM 6516 C C . PHE B 1 416 ? 2.480 11.611 32.586 1.00 26.14 410 PHE B C 1
ATOM 6517 O O . PHE B 1 416 ? 2.765 12.332 33.540 1.00 26.65 410 PHE B O 1
ATOM 6525 N N . PHE B 1 417 ? 1.260 11.545 32.062 1.00 27.47 411 PHE B N 1
ATOM 6526 C CA . PHE B 1 417 ? 0.073 12.079 32.731 1.00 28.87 411 PHE B CA 1
ATOM 6527 C C . PHE B 1 417 ? -1.159 11.531 32.013 1.00 28.94 411 PHE B C 1
ATOM 6528 O O . PHE B 1 417 ? -1.127 11.332 30.800 1.00 28.42 411 PHE B O 1
ATOM 6536 N N . ASP B 1 418 ? -2.231 11.280 32.766 1.00 30.41 412 ASP B N 1
ATOM 6537 C CA . ASP B 1 418 ? -3.438 10.611 32.247 1.00 30.69 412 ASP B CA 1
ATOM 6538 C C . ASP B 1 418 ? -3.122 9.392 31.374 1.00 30.80 412 ASP B C 1
ATOM 6539 O O . ASP B 1 418 ? -3.514 9.310 30.209 1.00 31.80 412 ASP B O 1
ATOM 6544 N N . ASN B 1 419 ? -2.382 8.455 31.950 1.00 30.23 413 ASN B N 1
ATOM 6545 C CA . ASN B 1 419 ? -2.176 7.146 31.349 1.00 29.89 413 ASN B CA 1
ATOM 6546 C C . ASN B 1 419 ? -2.774 6.113 32.301 1.00 29.84 413 ASN B C 1
ATOM 6547 O O . ASN B 1 419 ? -2.501 6.159 33.498 1.00 29.55 413 ASN B O 1
ATOM 6552 N N . PRO B 1 420 ? -3.600 5.188 31.786 1.00 30.63 414 PRO B N 1
ATOM 6553 C CA . PRO B 1 420 ? -4.190 4.185 32.672 1.00 31.98 414 PRO B CA 1
ATOM 6554 C C . PRO B 1 420 ? -3.188 3.070 33.002 1.00 32.91 414 PRO B C 1
ATOM 6555 O O . PRO B 1 420 ? -3.370 1.922 32.587 1.00 33.03 414 PRO B O 1
ATOM 6559 N N . LEU B 1 421 ? -2.145 3.419 33.752 1.00 34.12 415 LEU B N 1
ATOM 6560 C CA . LEU B 1 421 ? -1.049 2.495 34.037 1.00 35.69 415 LEU B CA 1
ATOM 6561 C C . LEU B 1 421 ? -1.444 1.477 35.098 1.00 37.72 415 LEU B C 1
ATOM 6562 O O . LEU B 1 421 ? -2.011 1.832 36.135 1.00 38.33 415 LEU B O 1
ATOM 6567 N N . GLU B 1 422 ? -1.129 0.215 34.823 1.00 40.26 416 GLU B N 1
ATOM 6568 C CA . GLU B 1 422 ? -1.350 -0.880 35.757 1.00 42.49 416 GLU B CA 1
ATOM 6569 C C . GLU B 1 422 ? -0.009 -1.384 36.262 1.00 44.71 416 GLU B C 1
ATOM 6570 O O . GLU B 1 422 ? 0.265 -1.310 37.459 1.00 45.17 416 GLU B O 1
ATOM 6576 N N . SER B 1 423 ? 0.828 -1.862 35.338 1.00 46.96 417 SER B N 1
ATOM 6577 C CA . SER B 1 423 ? 2.064 -2.575 35.689 1.00 49.57 417 SER B CA 1
ATOM 6578 C C . SER B 1 423 ? 2.901 -1.789 36.716 1.00 51.69 417 SER B C 1
ATOM 6579 O O . SER B 1 423 ? 2.844 -2.110 37.904 1.00 57.66 417 SER B O 1
ATOM 6582 N N . PRO B 1 424 ? 3.667 -0.764 36.296 1.00 50.25 418 PRO B N 1
ATOM 6583 C CA . PRO B 1 424 ? 3.990 0.166 37.381 1.00 49.97 418 PRO B CA 1
ATOM 6584 C C . PRO B 1 424 ? 2.869 1.212 37.496 1.00 51.01 418 PRO B C 1
ATOM 6585 O O . PRO B 1 424 ? 2.689 2.012 36.576 1.00 51.15 418 PRO B O 1
ATOM 6589 N N . PRO B 1 425 ? 2.104 1.198 38.606 1.00 50.48 419 PRO B N 1
ATOM 6590 C CA . PRO B 1 425 ? 0.965 2.108 38.718 1.00 50.27 419 PRO B CA 1
ATOM 6591 C C . PRO B 1 425 ? 1.401 3.562 38.808 1.00 49.64 419 PRO B C 1
ATOM 6592 O O . PRO B 1 425 ? 2.554 3.832 39.154 1.00 49.48 419 PRO B O 1
ATOM 6596 N N . PRO B 1 426 ? 0.484 4.500 38.513 1.00 49.01 420 PRO B N 1
ATOM 6597 C CA . PRO B 1 426 ? 0.845 5.910 38.583 1.00 48.38 420 PRO B CA 1
ATOM 6598 C C . PRO B 1 426 ? 1.599 6.264 39.862 1.00 48.50 420 PRO B C 1
ATOM 6599 O O . PRO B 1 426 ? 2.616 6.945 39.790 1.00 49.99 420 PRO B O 1
ATOM 6603 N N . GLU B 1 427 ? 1.120 5.784 41.008 1.00 49.09 421 GLU B N 1
ATOM 6604 C CA . GLU B 1 427 ? 1.716 6.134 42.307 1.00 49.45 421 GLU B CA 1
ATOM 6605 C C . GLU B 1 427 ? 3.213 5.820 42.396 1.00 48.62 421 GLU B C 1
ATOM 6606 O O . GLU B 1 427 ? 3.980 6.617 42.932 1.00 49.80 421 GLU B O 1
ATOM 6612 N N . ILE B 1 428 ? 3.622 4.666 41.875 1.00 47.44 422 ILE B N 1
ATOM 6613 C CA . ILE B 1 428 ? 5.040 4.283 41.867 1.00 45.98 422 ILE B CA 1
ATOM 6614 C C . ILE B 1 428 ? 5.827 5.104 40.844 1.00 43.79 422 ILE B C 1
ATOM 6615 O O . ILE B 1 428 ? 6.952 5.519 41.117 1.00 43.41 422 ILE B O 1
ATOM 6620 N N . VAL B 1 429 ? 5.232 5.343 39.676 1.00 41.66 423 VAL B N 1
ATOM 6621 C CA . VAL B 1 429 ? 5.876 6.151 38.636 1.00 39.44 423 VAL B CA 1
ATOM 6622 C C . VAL B 1 429 ? 6.168 7.579 39.108 1.00 39.75 423 VAL B C 1
ATOM 6623 O O . VAL B 1 429 ? 7.220 8.130 38.774 1.00 39.61 423 VAL B O 1
ATOM 6627 N N . LYS B 1 430 ? 5.262 8.181 39.881 1.00 41.26 424 LYS B N 1
ATOM 6628 C CA . LYS B 1 430 ? 5.500 9.560 40.372 1.00 43.11 424 LYS B CA 1
ATOM 6629 C C . LYS B 1 430 ? 6.586 9.661 41.447 1.00 41.71 424 LYS B C 1
ATOM 6630 O O . LYS B 1 430 ? 7.078 10.752 41.718 1.00 41.45 424 LYS B O 1
ATOM 6636 N N . GLN B 1 431 ? 6.977 8.531 42.032 1.00 42.11 425 GLN B N 1
ATOM 6637 C CA . GLN B 1 431 ? 8.122 8.507 42.953 1.00 42.12 425 GLN B CA 1
ATOM 6638 C C . GLN B 1 431 ? 9.451 8.674 42.198 1.00 40.69 425 GLN B C 1
ATOM 6639 O O . GLN B 1 431 ? 10.440 9.134 42.768 1.00 40.64 425 GLN B O 1
ATOM 6645 N N . GLY B 1 432 ? 9.461 8.310 40.916 1.00 39.18 426 GLY B N 1
ATOM 6646 C CA . GLY B 1 432 ? 10.601 8.574 40.037 1.00 37.19 426 GLY B CA 1
ATOM 6647 C C . GLY B 1 432 ? 11.237 7.336 39.426 1.00 36.03 426 GLY B C 1
ATOM 6648 O O . GLY B 1 432 ? 10.720 6.222 39.540 1.00 35.91 426 GLY B O 1
ATOM 6649 N N . LYS B 1 433 ? 12.385 7.555 38.793 1.00 34.97 427 LYS B N 1
ATOM 6650 C CA . LYS B 1 433 ? 13.090 6.539 38.008 1.00 33.58 427 LYS B CA 1
ATOM 6651 C C . LYS B 1 433 ? 13.499 5.315 38.830 1.00 32.43 427 LYS B C 1
ATOM 6652 O O . LYS B 1 433 ? 13.282 4.178 38.407 1.00 32.01 427 LYS B O 1
ATOM 6658 N N . GLU B 1 434 ? 14.094 5.541 39.996 1.00 31.45 428 GLU B N 1
ATOM 6659 C CA . GLU B 1 434 ? 14.606 4.430 40.797 1.00 30.75 428 GLU B CA 1
ATOM 6660 C C . GLU B 1 434 ? 13.496 3.589 41.425 1.00 30.49 428 GLU B C 1
ATOM 6661 O O . GLU B 1 434 ? 13.635 2.369 41.540 1.00 29.55 428 GLU B O 1
ATOM 6667 N N . ALA B 1 435 ? 12.388 4.222 41.798 1.00 30.91 429 ALA B N 1
ATOM 6668 C CA . ALA B 1 435 ? 11.229 3.477 42.307 1.00 31.40 429 ALA B CA 1
ATOM 6669 C C . ALA B 1 435 ? 10.663 2.555 41.230 1.00 31.08 429 ALA B C 1
ATOM 6670 O O . ALA B 1 435 ? 10.268 1.429 41.511 1.00 32.35 429 ALA B O 1
ATOM 6672 N N . VAL B 1 436 ? 10.632 3.041 39.994 1.00 31.18 430 VAL B N 1
ATOM 6673 C CA . VAL B 1 436 ? 10.231 2.218 38.859 1.00 30.69 430 VAL B CA 1
ATOM 6674 C C . VAL B 1 436 ? 11.214 1.061 38.664 1.00 31.14 430 VAL B C 1
ATOM 6675 O O . VAL B 1 436 ? 10.801 -0.076 38.430 1.00 29.86 430 VAL B O 1
ATOM 6679 N N . ARG B 1 437 ? 12.511 1.350 38.758 1.00 33.06 431 ARG B N 1
ATOM 6680 C CA . ARG B 1 437 ? 13.524 0.304 38.630 1.00 34.50 431 ARG B CA 1
ATOM 6681 C C . ARG B 1 437 ? 13.342 -0.749 39.724 1.00 35.44 431 ARG B C 1
ATOM 6682 O O . ARG B 1 437 ? 13.414 -1.949 39.452 1.00 35.12 431 ARG B O 1
ATOM 6690 N N . GLN B 1 438 ? 13.094 -0.291 40.951 1.00 37.26 432 GLN B N 1
ATOM 6691 C CA . GLN B 1 438 ? 12.859 -1.188 42.092 1.00 38.33 432 GLN B CA 1
ATOM 6692 C C . GLN B 1 438 ? 11.651 -2.088 41.870 1.00 37.27 432 GLN B C 1
ATOM 6693 O O . GLN B 1 438 ? 11.660 -3.247 42.282 1.00 36.76 432 GLN B O 1
ATOM 6699 N N . TYR B 1 439 ? 10.624 -1.558 41.209 1.00 36.25 433 TYR B N 1
ATOM 6700 C CA . TYR B 1 439 ? 9.422 -2.336 40.919 1.00 36.32 433 TYR B CA 1
ATOM 6701 C C . TYR B 1 439 ? 9.738 -3.517 40.002 1.00 37.19 433 TYR B C 1
ATOM 6702 O O . TYR B 1 439 ? 9.352 -4.650 40.289 1.00 37.40 433 TYR B O 1
ATOM 6711 N N . PHE B 1 440 ? 10.445 -3.253 38.906 1.00 38.83 434 PHE B N 1
ATOM 6712 C CA . PHE B 1 440 ? 10.799 -4.311 37.953 1.00 38.68 434 PHE B CA 1
ATOM 6713 C C . PHE B 1 440 ? 11.800 -5.321 38.520 1.00 39.29 434 PHE B C 1
ATOM 6714 O O . PHE B 1 440 ? 11.757 -6.499 38.161 1.00 39.02 434 PHE B O 1
ATOM 6722 N N . GLN B 1 441 ? 12.699 -4.860 39.390 1.00 40.46 435 GLN B N 1
ATOM 6723 C CA . GLN B 1 441 ? 13.725 -5.728 39.996 1.00 41.72 435 GLN B CA 1
ATOM 6724 C C . GLN B 1 441 ? 13.135 -6.766 40.951 1.00 41.79 435 GLN B C 1
ATOM 6725 O O . GLN B 1 441 ? 13.504 -7.939 40.900 1.00 39.59 435 GLN B O 1
ATOM 6731 N N . SER B 1 442 ? 12.232 -6.321 41.823 1.00 43.53 436 SER B N 1
ATOM 6732 C CA . SER B 1 442 ? 11.548 -7.208 42.773 1.00 44.08 436 SER B CA 1
ATOM 6733 C C . SER B 1 442 ? 10.812 -8.349 42.065 1.00 44.05 436 SER B C 1
ATOM 6734 O O . SER B 1 442 ? 10.741 -9.463 42.586 1.00 43.16 436 SER B O 1
ATOM 6737 N N . ILE B 1 443 ? 10.273 -8.057 40.881 1.00 45.01 437 ILE B N 1
ATOM 6738 C CA . ILE B 1 443 ? 9.580 -9.057 40.064 1.00 46.12 437 ILE B CA 1
ATOM 6739 C C . ILE B 1 443 ? 10.543 -10.075 39.439 1.00 46.61 437 ILE B C 1
ATOM 6740 O O . ILE B 1 443 ? 10.232 -11.265 39.380 1.00 47.99 437 ILE B O 1
ATOM 6745 N N . GLU B 1 444 ? 11.699 -9.612 38.972 1.00 47.55 438 GLU B N 1
ATOM 6746 C CA . GLU B 1 444 ? 12.704 -10.504 38.385 1.00 49.47 438 GLU B CA 1
ATOM 6747 C C . GLU B 1 444 ? 13.190 -11.537 39.405 1.00 52.04 438 GLU B C 1
ATOM 6748 O O . GLU B 1 444 ? 13.154 -12.745 39.146 1.00 51.58 438 GLU B O 1
ATOM 6754 N N . GLU B 1 445 ? 13.636 -11.048 40.562 1.00 56.41 439 GLU B N 1
ATOM 6755 C CA . GLU B 1 445 ? 14.263 -11.893 41.588 1.00 60.79 439 GLU B CA 1
ATOM 6756 C C . GLU B 1 445 ? 13.270 -12.761 42.381 1.00 63.04 439 GLU B C 1
ATOM 6757 O O . GLU B 1 445 ? 13.669 -13.751 43.000 1.00 62.53 439 GLU B O 1
ATOM 6763 N N . ALA B 1 446 ? 11.989 -12.396 42.360 1.00 65.47 440 ALA B N 1
ATOM 6764 C CA . ALA B 1 446 ? 10.937 -13.262 42.897 1.00 66.18 440 ALA B CA 1
ATOM 6765 C C . ALA B 1 446 ? 10.636 -14.407 41.919 1.00 67.73 440 ALA B C 1
ATOM 6766 O O . ALA B 1 446 ? 10.419 -15.545 42.341 1.00 66.93 440 ALA B O 1
ATOM 6768 N N . ARG B 1 447 ? 10.628 -14.095 40.620 1.00 69.01 441 ARG B N 1
ATOM 6769 C CA . ARG B 1 447 ? 10.428 -15.092 39.557 1.00 68.33 441 ARG B CA 1
ATOM 6770 C C . ARG B 1 447 ? 11.761 -15.553 38.977 1.00 67.30 441 ARG B C 1
ATOM 6771 O O . ARG B 1 447 ? 12.528 -16.252 39.637 1.00 65.43 441 ARG B O 1
#

Nearest PDB structures (foldseek):
  6hlu-assembly1_A  TM=9.889E-01  e=7.243E-60  Chlorobaculum tepidum
  6hlu-assembly1_B  TM=9.865E-01  e=1.979E-59  Chlorobaculum tepidum
  8r4b-assembly1_A  TM=9.848E-01  e=9.348E-54  Chlorobaculum tepidum
  8r4c-assembly1_A  TM=9.851E-01  e=9.785E-54  Chlorobaculum tepidum
  2omv-assembly1_A  TM=8.964E-01  e=1.331E-30  Listeria monocytogenes EGD-e

Secondary structure (DSSP, 8-state):
-HHHHHHHHHHHHT---EE-SS--TT--EEEE-TTS-EEEEE-TTS-TTHHHHHHHHHHT-TT--EEE-TTS-----GGGGG-TT-SEEE--SS-----GGGGG-TT-SEEE-TTS-----GGGTT-TT--EEE--SS-----GGGGG-TT--EEE--SS-----GGGTT-TT--EEE--SS-----GGGGG-TT-SEEE--SS-----GGGGG-TT-SEEE--SS-----GGGGG-TT-SEEE--SS-----GGGTT-TT--EEE--SS-----GGGTT-TT--EEE--SS-----GGGTT-TT--EEE--SS-----GGGGG-TT--EEE--SS-----GGGGG-TT--EEE--SS-----GGGGG-TT-SEEE--SS------GGGGGSSSEEEE-SS--TTEEEE-S----SS-HHHHTT-HHHHHHHHHHHHTT-/-HHHHHHHHHHHHT---EE-SS--TT-EEEEE-TTS-EEEEEETT--TTHHHHHHHHHHH-TT--EEE-TTS--S--GGGGG--S--EEE-TTS-----GGGGG-TT--EEE--SS-----GGGGG-TT-SEEE--SS-----GGGGG-TT-SEEE--SS-----GGGGG-TT--EEE--SS-----GGGGG-TT--EEE--SS-----GGGTT-TT--EEE--SS-----GGGTT-TT--EEE--SS-----GGGGG-TT--EEE--SS-----GGGTT-TT--EEE--SS-----GGGTT-TT--EEE--SS-----GGGTT-TT--EEE--SS-----GGGGG-TT--EEE--SS-----GGGTT-TT--EEE--SS------GGGGSSS-EEEE-SS--TTEEEE-S----SS-HHHHTT-HHHHHHHHHHHHHH-

B-factor: mean 30.39, std 9.67, range [15.32, 74.99]

CATH classification: 3.80.10.10

Solvent-accessible surface area: 34000 Å² total; per-residue (Å²): 107,14,84,90,19,1,57,106,0,47,149,89,31,68,41,140,6,102,82,55,132,138,8,79,19,45,11,87,1,18,65,56,68,210,108,60,124,0,31,0,0,0,0,19,73,43,24,66,49,0,1,90,120,0,22,115,22,0,65,57,7,164,48,4,34,39,0,0,0,0,11,3,66,4,100,79,1,59,34,0,36,57,14,81,62,0,29,67,0,20,0,0,24,1,52,0,81,90,1,50,22,0,43,52,0,90,53,0,32,14,0,51,0,10,22,6,93,0,58,88,1,49,24,0,83,66,0,119,59,0,53,43,1,20,0,4,7,10,50,0,76,93,1,51,11,0,39,29,0,130,44,1,46,61,2,20,0,20,23,9,52,0,61,85,2,43,24,0,96,44,0,137,55,0,42,63,3,35,0,21,27,6,95,0,81,87,2,51,15,0,36,36,0,132,49,0,48,68,2,12,0,10,17,11,67,0,63,89,1,52,22,0,87,44,0,130,49,0,51,40,0,8,0,0,82,11,91,0,60,88,2,51,18,0,93,28,0,94,49,0,53,30,0,10,0,12,35,13,101,0,84,89,1,52,20,0,36,27,0,125,51,0,54,36,0,10,0,9,164,3,101,0,61,91,1,53,23,0,41,43,0,88,54,0,40,22,0,20,0,25,23,4,75,0,77,88,1,50,24,0,35,58,0,87,50,0,58,41,0,18,0,15,58,10,71,0,83,84,2,47,27,0,26,50,0,136,49,0,17,14,0,40,0,22,49,7,112,0,65,82,1,1,11,0,15,51,0,113,47,0,24,61,5,8,0,5,40,12,111,1,68,58,8,14,3,0,17,34,7,124,41,6,55,5,6,4,1,39,94,4,32,0,99,152,3,37,85,12,5,19,50,16,63,9,68,6,50,46,39,63,50,51,37,68,35,64,0,1,0,63,91,6,66,10,108,21,0,39,29,112,42,0,117,125,10,32,99,17,0,83,107,56,21,102,58,91,55,133,88,106,104,16,81,94,21,5,38,92,0,44,146,78,38,64,50,122,6,88,98,44,144,147,10,95,26,40,10,87,0,22,75,64,56,205,115,56,102,0,23,3,0,0,0,11,65,45,26,67,77,2,2,85,100,0,20,107,10,0,87,58,5,164,40,4,31,38,0,0,0,0,15,2,85,3,102,73,0,58,28,0,40,65,11,114,63,0,35,71,0,22,0,0,12,3,68,0,85,83,1,51,26,0,36,56,0,87,63,0,38,16,0,45,0,14,14,12,91,0,65,86,1,43,27,0,82,52,0,126,55,0,51,53,2,31,0,8,16,5,56,0,79,89,2,52,14,0,36,43,0,126,54,0,46,61,2,23,0,20,29,8,60,0,62,91,2,49,26,0,84,34,0,118,57,0,46,58,2,34,0,26,43,7,90,0,80,86,1,52,15,0,36,23,0,119,46,0,43,61,3,20,0,12,28,12,82,0,64,88,1,41,22,0,101,47,0,104,51,0,45,61,0,46,0,4,88,12,83,0,59,89,2,51,12,0,80,37,0,81,49,0,54,32,0,37,0,16,32,9,89,0,78,90,2,54,22,0,32,29,0,125,52,0,46,57,0,43,0,7,165,5,85,0,60,90,2,44,23,0,97,40,0,88,53,0,30,57,0,61,0,27,25,10,86,0,72,89,3,54,20,0,39,47,0,88,52,0,47,31,0,14,0,18,56,12,70,0,78,84,3,39,23,0,19,54,1,124,55,0,33,24,0,37,0,20,49,14,78,0,62,55,1,0,11,0,34,55,0,104,46,0,16,65,2,13,0,8,41,12,96,1,53,63,5,9,9,2,20,74,7,72,12,1,15,7,6,3,1,37,96,5,55,0,108,138,3,23,94,23,3,11,30,16,42,7,78,4,44,44,48,60,42,55,33,57,22,62,0,0,0,58,88,7,80,12,122,32,0,39,30,112,45,0,106,134,10,7,81,21,0,48,114,52,24,87,60,82,57,149,91,113